Protein AF-0000000079479929 (afdb_homodimer)

Sequence (1336 aa):
MIRGEWRKLKLDEIDLDEFTDSVAQQGDQPNTIEIIYTNGTKDQTKLMLSPDEYSFVAFTVNKSIEGKLTYVSKLDRQDFAYLHKLGTVNGTIALARYGVIPLREQIKYAFSLGALGVLLYMDPTDYPTDYNESALPRVSAPYLDLPIQVISGQLASKLLLELDADTNGTQLPMRMRGGFKNVLFVSEPSRNFTIKITTHNKVKSANLTNAIGVLQGRVEPDRYIIVGAGRDSWSPSNVGGTALLLELARVFGQLVKDGWRPRRSIVFISFAGEHMNSAGLSHFLQSRLNVLRGRTVAYIDVTNPVMGSTSILATSSPLLSQALFNASSLVASANGNSVDGEGVPTLYREWLQNFPQQKPIKSAKDIFKVAQDLSGWNDSTGTMNTFLLEPNSFDVNGTRGLFNNYLHSALFMYRPMIRLLDHTDGFAPFLTQAGIPVIQVSYVNKGYLHTRRMDPKPAWFRTQFDSLKKVHSSMDADFRHHMAIGKVVAELIRDLTDSLFLPFNLLEYAVTLQSYTDTAQHHFITLCRKPDSKIFEPLQHAVGDFSLRAAEFHHRQDMLDLRDPMAIRMVNDQLLLLERAFLRSCPNQCLSVTGVDVFNEQHGVATPVKTYPQLSNIFPSVLDLITQSLTESTECDDELGARIVLLVHDITEIIRTATASLQYVLTFMIRGEWRKLKLDEIDLDEFTDSVAQQGDQPNTIEIIYTNGTKDQTKLMLSPDEYSFVAFTVNKSIEGKLTYVSKLDRQDFAYLHKLGTVNGTIALARYGVIPLREQIKYAFSLGALGVLLYMDPTDYPTDYNESALPRVSAPYLDLPIQVISGQLASKLLLELDADTNGTQLPMRMRGGFKNVLFVSEPSRNFTIKITTHNKVKSANLTNAIGVLQGRVEPDRYIIVGAGRDSWSPSNVGGTALLLELARVFGQLVKDGWRPRRSIVFISFAGEHMNSAGLSHFLQSRLNVLRGRTVAYIDVTNPVMGSTSILATSSPLLSQALFNASSLVASANGNSVDGEGVPTLYREWLQNFPQQKPIKSAKDIFKVAQDLSGWNDSTGTMNTFLLEPNSFDVNGTRGLFNNYLHSALFMYRPMIRLLDHTDGFAPFLTQAGIPVIQVSYVNKGYLHTRRMDPKPAWFRTQFDSLKKVHSSMDADFRHHMAIGKVVAELIRDLTDSLFLPFNLLEYAVTLQSYTDTAQHHFITLCRKPDSKIFEPLQHAVGDFSLRAAEFHHRQDMLDLRDPMAIRMVNDQLLLLERAFLRSCPNQCLSVTGVDVFNEQHGVATPVKTYPQLSNIFPSVLDLITQSLTESTECDDELGARIVLLVHDITEIIRTATASLQYVLTF

Solvent-accessible surface area (backbone atoms only — not comparable to full-atom values): 68903 Å² total; per-residue (Å²): 108,68,67,60,55,41,56,74,51,58,48,74,37,75,41,76,53,70,48,76,47,72,41,60,42,81,30,98,48,59,35,35,41,32,42,43,46,60,84,70,76,50,82,67,50,72,46,69,48,49,80,80,52,39,47,48,46,33,58,29,37,71,45,76,48,74,25,29,40,23,58,48,30,54,33,46,71,69,47,42,51,53,42,56,73,67,58,51,43,52,62,14,28,33,37,30,42,50,60,39,53,61,61,62,58,32,50,50,47,41,52,73,47,38,31,57,25,39,37,31,25,60,41,48,62,82,29,72,88,55,58,55,51,74,44,21,54,54,46,65,48,59,91,46,99,42,37,52,42,53,40,30,25,59,57,50,51,51,52,48,44,50,39,44,72,54,31,94,50,57,63,50,59,76,88,53,51,78,51,64,81,94,51,71,54,35,49,55,42,36,72,52,38,29,38,34,43,35,41,38,57,36,75,43,81,40,84,44,53,27,42,38,39,28,44,68,16,71,63,37,42,59,33,31,41,35,39,36,19,38,40,49,90,73,24,48,60,30,46,55,6,45,51,46,52,52,48,51,51,48,55,54,35,50,40,38,75,73,68,48,68,39,34,23,12,39,35,40,34,43,21,22,43,36,74,48,80,20,41,30,52,50,50,58,44,66,67,38,40,68,52,44,46,76,24,38,60,33,39,36,46,38,33,64,31,64,53,33,66,67,32,59,45,34,34,40,35,55,48,48,47,51,38,49,51,35,19,25,56,73,30,60,34,67,73,50,56,65,52,87,83,52,59,59,44,26,33,40,56,48,18,31,70,73,37,63,31,77,52,65,65,67,47,38,49,55,49,47,52,48,43,26,71,71,70,63,52,71,74,76,72,73,84,69,79,66,83,77,63,56,68,67,55,48,51,95,91,54,73,41,49,61,40,54,48,43,50,52,58,47,54,37,52,69,38,53,50,67,36,61,58,46,67,81,41,74,65,34,51,44,37,33,70,38,22,25,44,41,39,34,56,22,25,27,42,76,60,32,77,74,35,78,23,81,57,59,60,48,60,40,53,40,13,81,62,31,36,62,64,48,40,39,71,71,51,29,62,92,41,40,53,52,48,38,45,47,52,30,51,50,41,36,50,49,46,62,27,54,41,88,57,64,56,56,33,53,51,41,37,33,42,52,50,40,45,15,51,51,45,47,50,50,50,43,51,71,51,24,82,79,55,64,70,69,66,48,48,63,36,52,49,32,45,50,50,32,35,48,37,35,49,50,36,39,49,51,58,58,68,51,64,83,89,37,64,55,59,50,47,51,54,38,49,42,61,54,44,40,54,39,32,34,38,62,78,60,69,82,66,61,53,60,65,79,82,49,80,64,72,65,53,31,20,61,62,67,30,38,37,84,71,53,62,84,60,59,57,33,35,17,67,59,46,36,50,51,49,49,39,45,68,75,31,88,50,52,45,73,66,54,51,50,50,49,50,52,49,44,51,51,44,26,51,34,44,44,42,31,35,56,50,48,42,60,70,80,62,124,109,69,65,58,55,43,56,74,50,58,49,76,35,76,43,76,54,72,46,76,46,72,41,59,42,79,29,97,48,60,32,35,41,30,42,42,46,59,85,71,76,52,81,65,48,71,46,71,48,49,79,82,55,37,45,49,45,33,57,27,37,69,46,77,47,73,25,28,41,23,59,48,29,56,35,45,72,68,47,42,51,53,44,58,72,68,60,51,43,51,61,14,29,32,37,30,42,50,59,38,52,62,61,62,58,31,50,53,46,42,52,71,46,36,32,58,25,38,38,32,26,57,40,49,63,81,28,72,87,56,59,54,51,74,44,22,53,55,46,66,48,60,91,47,99,43,37,50,42,51,40,30,25,57,57,50,52,51,51,48,43,49,40,46,72,54,32,94,50,57,64,49,60,76,88,54,51,77,50,63,80,94,52,71,52,36,50,53,41,36,70,54,39,31,38,33,42,34,42,42,56,35,74,42,82,40,82,44,54,26,42,38,38,26,44,66,15,73,63,37,45,61,33,31,41,34,38,35,19,39,40,48,91,74,24,47,60,30,46,53,5,44,50,47,52,52,48,50,52,48,54,54,35,49,40,39,75,73,69,47,69,40,34,23,13,38,34,40,33,42,21,23,42,37,74,49,80,19,42,31,51,50,50,60,46,67,67,38,39,68,52,46,47,76,25,39,61,33,39,38,46,39,32,63,32,64,52,32,67,67,31,58,46,33,33,39,37,56,46,49,46,52,39,50,53,33,18,24,58,75,32,59,37,63,74,52,62,61,51,88,82,56,56,59,46,28,33,40,58,48,18,31,71,72,37,62,31,76,53,65,65,68,47,40,50,55,48,47,51,48,41,27,70,71,69,66,52,72,73,76,72,74,85,71,83,66,86,79,64,56,58,67,52,51,50,95,92,53,70,38,50,55,40,56,48,43,51,52,57,46,55,38,54,70,38,54,50,67,38,59,60,46,68,79,42,77,66,35,51,43,37,34,71,38,22,24,44,40,36,34,56,21,25,26,42,77,62,33,78,74,36,80,21,79,60,58,61,50,59,39,56,40,14,81,62,32,36,62,64,48,40,40,73,72,51,28,60,90,41,39,52,52,48,38,43,47,51,30,51,49,40,36,50,50,48,63,27,56,40,88,57,62,56,54,31,53,53,42,38,34,40,50,52,40,43,15,50,51,46,46,50,50,51,43,53,70,51,24,81,81,53,62,72,68,67,48,47,62,36,52,50,32,44,52,50,32,35,49,38,36,49,50,37,38,49,50,59,58,68,51,65,84,88,37,65,56,59,49,49,51,53,37,49,40,60,53,45,40,54,39,31,32,40,62,77,59,68,81,66,60,54,58,65,80,82,48,81,62,71,62,53,30,20,63,60,67,30,38,36,83,73,54,62,85,62,58,60,33,35,17,67,58,46,35,51,51,50,49,39,45,68,76,29,88,50,53,44,73,66,52,48,53,49,49,51,52,49,44,51,51,44,26,51,35,44,44,43,30,35,57,50,46,44,60,68,78,63,124

pLDDT: mean 81.33, std 16.16, range [29.44, 98.5]

InterPro domains:
  IPR007365 Transferrin receptor-like, dimerisation domain [PF04253] (536-662)
  IPR007484 Peptidase M28 [PF04389] (210-318)
  IPR036757 Transferrin receptor-like, dimerisation domain superfamily [G3DSA:1.20.930.40] (504-666)
  IPR036757 Transferrin receptor-like, dimerisation domain superfamily [SSF47672] (503-585)
  IPR039373 Transferrin receptor protein 1/Glutamate carboxypeptidase 2-like [PTHR10404] (146-660)
  IPR046450 PA domain superfamily [SSF52025] (51-211)

Organism: Varroa destructor (NCBI:txid109461)

Structure (mmCIF, N/CA/C/O backbone):
data_AF-0000000079479929-model_v1
#
loop_
_entity.id
_entity.type
_entity.pdbx_description
1 polymer 'Uncharacterized protein'
#
loop_
_atom_site.group_PDB
_atom_site.id
_atom_site.type_symbol
_atom_site.label_atom_id
_atom_site.label_alt_id
_atom_site.label_comp_id
_atom_site.label_asym_id
_atom_site.label_entity_id
_atom_site.label_seq_id
_atom_site.pdbx_PDB_ins_code
_atom_site.Cartn_x
_atom_site.Cartn_y
_atom_site.Cartn_z
_atom_site.occupancy
_atom_site.B_iso_or_equiv
_atom_site.auth_seq_id
_atom_site.auth_comp_id
_atom_site.auth_asym_id
_atom_site.auth_atom_id
_atom_site.pdbx_PDB_model_num
ATOM 1 N N . MET A 1 1 ? -9.141 12.648 33.094 1 79.31 1 MET A N 1
ATOM 2 C CA . MET A 1 1 ? -10.117 13.719 32.938 1 79.31 1 MET A CA 1
ATOM 3 C C . MET A 1 1 ? -11 13.469 31.703 1 79.31 1 MET A C 1
ATOM 5 O O . MET A 1 1 ? -12.219 13.312 31.844 1 79.31 1 MET A O 1
ATOM 9 N N . ILE A 1 2 ? -10.453 13.281 30.578 1 85.75 2 ILE A N 1
ATOM 10 C CA . ILE A 1 2 ? -11.211 13.102 29.344 1 85.75 2 ILE A CA 1
ATOM 11 C C . ILE A 1 2 ? -12.008 11.805 29.422 1 85.75 2 ILE A C 1
ATOM 13 O O . ILE A 1 2 ? -13.211 11.789 29.125 1 85.75 2 ILE A O 1
ATOM 17 N N . ARG A 1 3 ? -11.406 10.734 29.844 1 84.56 3 ARG A N 1
ATOM 18 C CA . ARG A 1 3 ? -12.086 9.453 29.984 1 84.56 3 ARG A CA 1
ATOM 19 C C . ARG A 1 3 ? -13.289 9.57 30.922 1 84.56 3 ARG A C 1
ATOM 21 O O . ARG A 1 3 ? -14.352 9.016 30.641 1 84.56 3 ARG A O 1
ATOM 28 N N . GLY A 1 4 ? -13.055 10.258 32.031 1 85.06 4 GLY A N 1
ATOM 29 C CA . GLY A 1 4 ? -14.148 10.453 33 1 85.06 4 GLY A CA 1
ATOM 30 C C . GLY A 1 4 ? -15.336 11.18 32.375 1 85.06 4 GLY A C 1
ATOM 31 O O . GLY A 1 4 ? -16.484 10.797 32.625 1 85.06 4 GLY A O 1
ATOM 32 N N . GLU A 1 5 ? -15.039 12.219 31.656 1 88.88 5 GLU A N 1
ATOM 33 C CA . GLU A 1 5 ? -16.109 12.969 31 1 88.88 5 GLU A CA 1
ATOM 34 C C . GLU A 1 5 ? -16.859 12.102 29.984 1 88.88 5 GLU A C 1
ATOM 36 O O . GLU A 1 5 ? -18.078 12.18 29.891 1 88.88 5 GLU A O 1
ATOM 41 N N . TRP A 1 6 ? -16.203 11.297 29.266 1 90.38 6 TRP A N 1
ATOM 42 C CA . TRP A 1 6 ? -16.812 10.469 28.219 1 90.38 6 TRP A CA 1
ATOM 43 C C . TRP A 1 6 ? -17.609 9.328 28.844 1 90.38 6 TRP A C 1
ATOM 45 O O . TRP A 1 6 ? -18.609 8.875 28.266 1 90.38 6 TRP A O 1
ATOM 55 N N . ARG A 1 7 ? -17.172 8.875 29.953 1 88.81 7 ARG A N 1
ATOM 56 C CA . ARG A 1 7 ? -17.938 7.883 30.703 1 88.81 7 ARG A CA 1
ATOM 57 C C . ARG A 1 7 ? -19.281 8.453 31.141 1 88.81 7 ARG A C 1
ATOM 59 O O . ARG A 1 7 ? -20.297 7.758 31.109 1 88.81 7 ARG A O 1
ATOM 66 N N . LYS A 1 8 ? -19.188 9.688 31.594 1 89.12 8 LYS A N 1
ATOM 67 C CA . LYS A 1 8 ? -20.422 10.352 31.984 1 89.12 8 LYS A CA 1
ATOM 68 C C . LYS A 1 8 ? -21.391 10.461 30.812 1 89.12 8 LYS A C 1
ATOM 70 O O . LYS A 1 8 ? -22.609 10.375 31 1 89.12 8 LYS A O 1
ATOM 75 N N . LEU A 1 9 ? -20.828 10.594 29.656 1 89.94 9 LEU A N 1
ATOM 76 C CA . LEU A 1 9 ? -21.625 10.727 28.438 1 89.94 9 LEU A CA 1
ATOM 77 C C . LEU A 1 9 ? -22.094 9.359 27.953 1 89.94 9 LEU A C 1
ATOM 79 O O . LEU A 1 9 ? -22.953 9.273 27.062 1 89.94 9 LEU A O 1
ATOM 83 N N . LYS A 1 10 ? -21.547 8.266 28.422 1 87.88 10 LYS A N 1
ATOM 84 C CA . LYS A 1 10 ? -21.891 6.891 28.094 1 87.88 10 LYS A CA 1
ATOM 85 C C . LYS A 1 10 ? -21.609 6.602 26.609 1 87.88 10 LYS A C 1
ATOM 87 O O . LYS A 1 10 ? -22.469 6.094 25.906 1 87.88 10 LYS A O 1
ATOM 92 N N . LEU A 1 11 ? -20.469 7.051 26.188 1 92.75 11 LEU A N 1
ATOM 93 C CA . LEU A 1 11 ? -20.047 6.621 24.859 1 92.75 11 LEU A CA 1
ATOM 94 C C . LEU A 1 11 ? -19.984 5.102 24.766 1 92.75 11 LEU A C 1
ATOM 96 O O . LEU A 1 11 ? -19.828 4.422 25.781 1 92.75 11 LEU A O 1
ATOM 100 N N . ASP A 1 12 ? -20.203 4.543 23.641 1 92.19 12 ASP A N 1
ATOM 101 C CA . ASP A 1 12 ? -20.344 3.098 23.484 1 92.19 12 ASP A CA 1
ATOM 102 C C . ASP A 1 12 ? -19.031 2.385 23.844 1 92.19 12 ASP A C 1
ATOM 104 O O . ASP A 1 12 ? -19.062 1.296 24.406 1 92.19 12 ASP A O 1
ATOM 108 N N . GLU A 1 13 ? -17.969 2.924 23.375 1 92.75 13 GLU A N 1
ATOM 109 C CA . GLU A 1 13 ? -16.656 2.389 23.688 1 92.75 13 GLU A CA 1
ATOM 110 C C . GLU A 1 13 ? -15.688 3.5 24.078 1 92.75 13 GLU A C 1
ATOM 112 O O . GLU A 1 13 ? -15.703 4.582 23.5 1 92.75 13 GLU A O 1
ATOM 117 N N . ILE A 1 14 ? -14.938 3.254 25.125 1 93.5 14 ILE A N 1
ATOM 118 C CA . ILE A 1 14 ? -13.883 4.152 25.578 1 93.5 14 ILE A CA 1
ATOM 119 C C . ILE A 1 14 ? -12.586 3.371 25.75 1 93.5 14 ILE A C 1
ATOM 121 O O . ILE A 1 14 ? -12.547 2.385 26.484 1 93.5 14 ILE A O 1
ATOM 125 N N . ASP A 1 15 ? -11.609 3.768 25.031 1 91.75 15 ASP A N 1
ATOM 126 C CA . ASP A 1 15 ? -10.328 3.068 25.062 1 91.75 15 ASP A CA 1
ATOM 127 C C . ASP A 1 15 ? -9.18 4.031 25.375 1 91.75 15 ASP A C 1
ATOM 129 O O . ASP A 1 15 ? -9.188 5.18 24.922 1 91.75 15 ASP A O 1
ATOM 133 N N . LEU A 1 16 ? -8.281 3.564 26.188 1 93.19 16 LEU A N 1
ATOM 134 C CA . LEU A 1 16 ? -7.027 4.27 26.438 1 93.19 16 LEU A CA 1
ATOM 135 C C . LEU A 1 16 ? -5.871 3.586 25.703 1 93.19 16 LEU A C 1
ATOM 137 O O . LEU A 1 16 ? -5.449 2.494 26.094 1 93.19 16 LEU A O 1
ATOM 141 N N . ASP A 1 17 ? -5.414 4.199 24.672 1 93.12 17 ASP A N 1
ATOM 142 C CA . ASP A 1 17 ? -4.309 3.701 23.859 1 93.12 17 ASP A CA 1
ATOM 143 C C . ASP A 1 17 ? -2.967 4.176 24.422 1 93.12 17 ASP A C 1
ATOM 145 O O . ASP A 1 17 ? -2.502 5.266 24.078 1 93.12 17 ASP A O 1
ATOM 149 N N . GLU A 1 18 ? -2.328 3.322 25.188 1 93.25 18 GLU A N 1
ATOM 150 C CA . GLU A 1 18 ? -1.06 3.65 25.828 1 93.25 18 GLU A CA 1
ATOM 151 C C . GLU A 1 18 ? 0.123 3.275 24.938 1 93.25 18 GLU A C 1
ATOM 153 O O . GLU A 1 18 ? 0.1 2.238 24.281 1 93.25 18 GLU A O 1
ATOM 158 N N . PHE A 1 19 ? 1.102 4.168 24.922 1 90.56 19 PHE A N 1
ATOM 159 C CA . PHE A 1 19 ? 2.312 3.912 24.141 1 90.56 19 PHE A CA 1
ATOM 160 C C . PHE A 1 19 ? 3.498 4.672 24.734 1 90.56 19 PHE A C 1
ATOM 162 O O . PHE A 1 19 ? 3.316 5.582 25.547 1 90.56 19 PHE A O 1
ATOM 169 N N . THR A 1 20 ? 4.688 4.242 24.375 1 91.38 20 THR A N 1
ATOM 170 C CA . THR A 1 20 ? 5.906 4.906 24.828 1 91.38 20 THR A CA 1
ATOM 171 C C . THR A 1 20 ? 6.57 5.652 23.672 1 91.38 20 THR A C 1
ATOM 173 O O . THR A 1 20 ? 6.605 5.156 22.547 1 91.38 20 THR A O 1
ATOM 176 N N . ASP A 1 21 ? 6.98 6.898 23.984 1 89.38 21 ASP A N 1
ATOM 177 C CA . ASP A 1 21 ? 7.699 7.695 22.984 1 89.38 21 ASP A CA 1
ATOM 178 C C . ASP A 1 21 ? 8.672 8.656 23.672 1 89.38 21 ASP A C 1
ATOM 180 O O . ASP A 1 21 ? 8.703 8.758 24.891 1 89.38 21 ASP A O 1
ATOM 184 N N . SER A 1 22 ? 9.492 9.297 22.859 1 88.12 22 SER A N 1
ATOM 185 C CA . SER A 1 22 ? 10.469 10.258 23.359 1 88.12 22 SER A CA 1
ATOM 186 C C . 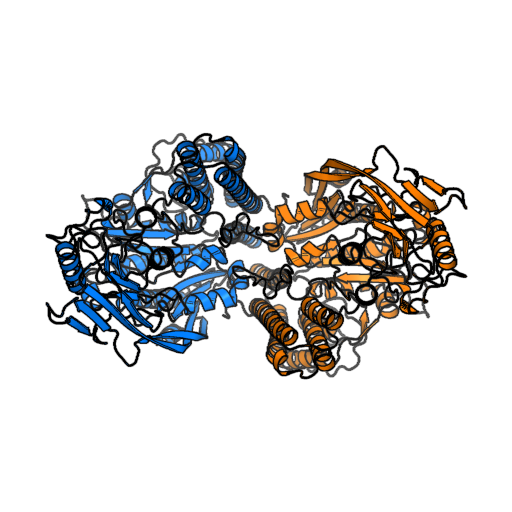SER A 1 22 ? 9.836 11.625 23.578 1 88.12 22 SER A C 1
ATOM 188 O O . SER A 1 22 ? 9.133 12.141 22.703 1 88.12 22 SER A O 1
ATOM 190 N N . VAL A 1 23 ? 10.039 12.219 24.766 1 87.69 23 VAL A N 1
ATOM 191 C CA . VAL A 1 23 ? 9.562 13.555 25.094 1 87.69 23 VAL A CA 1
ATOM 192 C C . VAL A 1 23 ? 10.742 14.438 25.5 1 87.69 23 VAL A C 1
ATOM 194 O O . VAL A 1 23 ? 11.602 14.023 26.281 1 87.69 23 VAL A O 1
ATOM 197 N N . ALA A 1 24 ? 10.781 15.594 24.859 1 87.06 24 ALA A N 1
ATOM 198 C CA . ALA A 1 24 ? 11.836 16.562 25.156 1 87.06 24 ALA A CA 1
ATOM 199 C C . ALA A 1 24 ? 11.438 17.469 26.312 1 87.06 24 ALA A C 1
ATOM 201 O O . ALA A 1 24 ? 10.281 17.875 26.422 1 87.06 24 ALA A O 1
ATOM 202 N N . GLN A 1 25 ? 12.391 17.688 27.219 1 83.19 25 GLN A N 1
ATOM 203 C CA . GLN A 1 25 ? 12.234 18.609 28.344 1 83.19 25 GLN A CA 1
ATOM 204 C C . GLN A 1 25 ? 13.469 19.484 28.516 1 83.19 25 GLN A C 1
ATOM 206 O O . GLN A 1 25 ? 14.523 19.203 27.953 1 83.19 25 GLN A O 1
ATOM 211 N N . GLN A 1 26 ? 13.156 20.562 29.172 1 80.94 26 GLN A N 1
ATOM 212 C CA . GLN A 1 26 ? 14.281 21.438 29.469 1 80.94 26 GLN A CA 1
ATOM 213 C C . GLN A 1 26 ? 15.312 20.75 30.344 1 80.94 26 GLN A C 1
ATOM 215 O O . GLN A 1 26 ? 14.953 19.984 31.25 1 80.94 26 GLN A O 1
ATOM 220 N N . GLY A 1 27 ? 16.531 21.047 30.031 1 80.5 27 GLY A N 1
ATOM 221 C CA . GLY A 1 27 ? 17.609 20.484 30.844 1 80.5 27 GLY A CA 1
ATOM 222 C C . GLY A 1 27 ? 17.672 21.094 32.219 1 80.5 27 GLY A C 1
ATOM 223 O O . GLY A 1 27 ? 16.969 22.047 32.531 1 80.5 27 GLY A O 1
ATOM 224 N N . ASP A 1 28 ? 18.531 20.484 33.062 1 80.25 28 ASP A N 1
ATOM 225 C CA . ASP A 1 28 ? 18.719 20.969 34.438 1 80.25 28 ASP A CA 1
ATOM 226 C C . ASP A 1 28 ? 19.375 22.344 34.438 1 80.25 28 ASP A C 1
ATOM 228 O O . ASP A 1 28 ? 19.109 23.156 35.344 1 80.25 28 ASP A O 1
ATOM 232 N N . GLN A 1 29 ? 20.188 22.594 33.438 1 81.69 29 GLN A N 1
ATOM 233 C CA . GLN A 1 29 ? 20.797 23.906 33.281 1 81.69 29 GLN A CA 1
ATOM 234 C C . GLN A 1 29 ? 20.141 24.672 32.125 1 81.69 29 GLN A C 1
ATOM 236 O O . GLN A 1 29 ? 19.734 24.078 31.125 1 81.69 29 GLN A O 1
ATOM 241 N N . PRO A 1 30 ? 20 25.969 32.312 1 82.5 30 PRO A N 1
ATOM 242 C CA . PRO A 1 30 ? 19.422 26.75 31.219 1 82.5 30 PRO A CA 1
ATOM 243 C C . PRO A 1 30 ? 20.375 26.875 30.031 1 82.5 30 PRO A C 1
ATOM 245 O O . PRO A 1 30 ? 21.594 26.781 30.188 1 82.5 30 PRO A O 1
ATOM 248 N N . ASN A 1 31 ? 19.781 27.078 28.938 1 87.44 31 ASN A N 1
ATOM 249 C CA . ASN A 1 31 ? 20.578 27.438 27.766 1 87.44 31 ASN A CA 1
ATOM 250 C C . ASN A 1 31 ? 21.203 28.828 27.938 1 87.44 31 ASN A C 1
ATOM 252 O O . ASN A 1 31 ? 20.672 29.672 28.641 1 87.44 31 ASN A O 1
ATOM 256 N N . THR A 1 32 ? 22.391 28.984 27.281 1 88.56 32 THR A N 1
ATOM 257 C CA . THR A 1 32 ? 23.062 30.281 27.422 1 88.56 32 THR A CA 1
ATOM 258 C C . THR A 1 32 ? 23.516 30.781 26.062 1 88.56 32 THR A C 1
ATOM 260 O O . THR A 1 32 ? 23.891 30 25.188 1 88.56 32 THR A O 1
ATOM 263 N N . ILE A 1 33 ? 23.391 32.094 25.984 1 91.19 33 ILE A N 1
ATOM 264 C CA . ILE A 1 33 ? 23.953 32.812 24.859 1 91.19 33 ILE A CA 1
ATOM 265 C C . ILE A 1 33 ? 24.922 33.906 25.359 1 91.19 33 ILE A C 1
ATOM 267 O O . ILE A 1 33 ? 24.547 34.719 26.188 1 91.19 33 ILE A O 1
ATOM 271 N N . GLU A 1 34 ? 26.141 33.844 24.75 1 90.69 34 GLU A N 1
ATOM 272 C CA . GLU A 1 34 ? 27.172 34.812 25.141 1 90.69 34 GLU A CA 1
ATOM 273 C C . GLU A 1 34 ? 27.734 35.562 23.938 1 90.69 34 GLU A C 1
ATOM 275 O O . GLU A 1 34 ? 27.984 34.938 22.891 1 90.69 34 GLU A O 1
ATOM 280 N N . ILE A 1 35 ? 27.781 36.844 24.156 1 91.19 35 ILE A N 1
ATOM 281 C CA . ILE A 1 35 ? 28.484 37.656 23.172 1 91.19 35 ILE A CA 1
ATOM 282 C C . ILE A 1 35 ? 29.922 37.906 23.641 1 91.19 35 ILE A C 1
ATOM 284 O O . ILE A 1 35 ? 30.141 38.5 24.688 1 91.19 35 ILE A O 1
ATOM 288 N N . ILE A 1 36 ? 30.828 37.438 22.828 1 90.75 36 ILE A N 1
ATOM 289 C CA . ILE A 1 36 ? 32.25 37.5 23.172 1 90.75 36 ILE A CA 1
ATOM 290 C C . ILE A 1 36 ? 32.938 38.5 22.234 1 90.75 36 ILE A C 1
ATOM 292 O O . ILE A 1 36 ? 32.969 38.281 21.016 1 90.75 36 ILE A O 1
ATOM 296 N N . TYR A 1 37 ? 33.5 39.531 22.766 1 89.06 37 TYR A N 1
ATOM 297 C CA . TYR A 1 37 ? 34.156 40.562 21.953 1 89.06 37 TYR A CA 1
ATOM 298 C C . TYR A 1 37 ? 35.656 40.281 21.906 1 89.06 37 TYR A C 1
ATOM 300 O O . TYR A 1 37 ? 36.25 39.875 22.906 1 89.06 37 TYR A O 1
ATOM 308 N N . THR A 1 38 ? 36.156 40.594 20.656 1 77.31 38 THR A N 1
ATOM 309 C CA . THR A 1 38 ? 37.594 40.5 20.469 1 77.31 38 THR A CA 1
ATOM 310 C C . THR A 1 38 ? 38.312 41.656 21.141 1 77.31 38 THR A C 1
ATOM 312 O O . THR A 1 38 ? 37.812 42.781 21.141 1 77.31 38 THR A O 1
ATOM 315 N N . ASN A 1 39 ? 39.344 41.5 22.047 1 67.88 39 ASN A N 1
ATOM 316 C CA . ASN A 1 39 ? 40.312 42.406 22.672 1 67.88 39 ASN A CA 1
ATOM 317 C C . ASN A 1 39 ? 39.719 43.062 23.906 1 67.88 39 ASN A C 1
ATOM 319 O O . ASN A 1 39 ? 40.094 44.219 24.234 1 67.88 39 ASN A O 1
ATOM 323 N N . GLY A 1 40 ? 38.719 42.438 24.484 1 62.97 40 GLY A N 1
ATOM 324 C CA . GLY A 1 40 ? 38.312 42.906 25.797 1 62.97 40 GLY A CA 1
ATOM 325 C C . GLY A 1 40 ? 37.625 44.25 25.734 1 62.97 40 GLY A C 1
ATOM 326 O O . GLY A 1 40 ? 37.594 44.969 26.75 1 62.97 40 GLY A O 1
ATOM 327 N N . THR A 1 41 ? 37.344 44.906 24.594 1 57.25 41 THR A N 1
ATOM 328 C CA . THR A 1 41 ? 36.875 46.281 24.453 1 57.25 41 THR A CA 1
ATOM 329 C C . THR A 1 41 ? 35.5 46.438 25.109 1 57.25 41 THR A C 1
ATOM 331 O O . THR A 1 41 ? 35.156 47.562 25.531 1 57.25 41 THR A O 1
ATOM 334 N N . LYS A 1 42 ? 34.688 45.469 25 1 68 42 LYS A N 1
ATOM 335 C CA . LYS A 1 42 ? 33.375 45.562 25.641 1 68 42 LYS A CA 1
ATOM 336 C C . LYS A 1 42 ? 33.156 44.375 26.562 1 68 42 LYS A C 1
ATOM 338 O O . LYS A 1 42 ? 33.781 43.312 26.391 1 68 42 LYS A O 1
ATOM 343 N N . ASP A 1 43 ? 32.406 44.625 27.672 1 59.22 43 ASP A N 1
ATOM 344 C CA . ASP A 1 43 ? 32.094 43.562 28.609 1 59.22 43 ASP A CA 1
ATOM 345 C C . ASP A 1 43 ? 31.266 42.469 27.953 1 59.22 43 ASP A C 1
ATOM 347 O O . ASP A 1 43 ? 30.359 42.781 27.172 1 59.22 43 ASP A O 1
ATOM 351 N N . GLN A 1 44 ? 31.781 41.25 28.125 1 66.5 44 GLN A N 1
ATOM 352 C CA . GLN A 1 44 ? 31.031 40.094 27.672 1 66.5 44 GLN A CA 1
ATOM 353 C C . GLN A 1 44 ? 29.609 40.094 28.25 1 66.5 44 GLN A C 1
ATOM 355 O O . GLN A 1 44 ? 29.406 40.406 29.422 1 66.5 44 GLN A O 1
ATOM 360 N N . THR A 1 45 ? 28.609 40.125 27.281 1 70.56 45 THR A N 1
ATOM 361 C CA . THR A 1 45 ? 27.219 40.031 27.734 1 70.56 45 THR A CA 1
ATOM 362 C C . THR A 1 45 ? 26.734 38.562 27.641 1 70.56 45 THR A C 1
ATOM 364 O O . THR A 1 45 ? 26.812 37.938 26.578 1 70.56 45 THR A O 1
ATOM 367 N N . LYS A 1 46 ? 26.656 38 28.828 1 71.19 46 LYS A N 1
ATOM 368 C CA . LYS A 1 46 ? 26.078 36.656 28.922 1 71.19 46 LYS A CA 1
ATOM 369 C C . LYS A 1 46 ? 24.594 36.719 29.25 1 71.19 46 LYS A C 1
ATOM 371 O O . LYS A 1 46 ? 24.203 37.312 30.25 1 71.19 46 LYS A O 1
ATOM 376 N N . LEU A 1 47 ? 23.828 36.281 28.234 1 71.44 47 LEU A N 1
ATOM 377 C CA . LEU A 1 47 ? 22.391 36.188 28.453 1 71.44 47 LEU A CA 1
ATOM 378 C C . LEU A 1 47 ? 22 34.75 28.797 1 71.44 47 LEU A C 1
ATOM 380 O O . LEU A 1 47 ? 22.312 33.812 28.047 1 71.44 47 LEU A O 1
ATOM 384 N N . MET A 1 48 ? 21.625 34.656 30.125 1 59.75 48 MET A N 1
ATOM 385 C CA . MET A 1 48 ? 21.078 33.375 30.562 1 59.75 48 MET A CA 1
ATOM 386 C C . MET A 1 48 ? 19.578 33.312 30.281 1 59.75 48 MET A C 1
ATOM 388 O O . MET A 1 48 ? 18.812 34.156 30.719 1 59.75 48 MET A O 1
ATOM 392 N N . LEU A 1 49 ? 19.344 32.438 29.375 1 61.44 49 LEU A N 1
ATOM 393 C CA . LEU A 1 49 ? 17.922 32.312 29.078 1 61.44 49 LEU A CA 1
ATOM 394 C C . LEU A 1 49 ? 17.203 31.516 30.172 1 61.44 49 LEU A C 1
ATOM 396 O O . LEU A 1 49 ? 17.609 30.391 30.484 1 61.44 49 LEU A O 1
ATOM 400 N N . SER A 1 50 ? 16.609 32.219 31.172 1 55.88 50 SER A N 1
ATOM 401 C CA . SER A 1 50 ? 15.953 31.625 32.344 1 55.88 50 SER A CA 1
ATOM 402 C C . SER A 1 50 ? 14.969 30.531 31.906 1 55.88 50 SER A C 1
ATOM 404 O O . SER A 1 50 ? 14.406 30.594 30.812 1 55.88 50 SER A O 1
ATOM 406 N N . PRO A 1 51 ? 15.07 29.406 32.656 1 54.47 51 PRO A N 1
ATOM 407 C CA . PRO A 1 51 ? 14.07 28.344 32.469 1 54.47 51 PRO A CA 1
ATOM 408 C C . PRO A 1 51 ? 12.656 28.891 32.312 1 54.47 51 PRO A C 1
ATOM 410 O O . PRO A 1 51 ? 11.82 28.281 31.641 1 54.47 51 PRO A O 1
ATOM 413 N N . ASP A 1 52 ? 12.516 29.953 33 1 53.25 52 ASP A N 1
ATOM 414 C CA . ASP A 1 52 ? 11.18 30.516 32.969 1 53.25 52 ASP A CA 1
ATOM 415 C C . ASP A 1 52 ? 10.875 31.172 31.625 1 53.25 52 ASP A C 1
ATOM 417 O O . ASP A 1 52 ? 9.719 31.453 31.312 1 53.25 52 ASP A O 1
ATOM 421 N N . GLU A 1 53 ? 12.008 31.547 30.984 1 54.41 53 GLU A N 1
ATOM 422 C CA . GLU A 1 53 ? 11.805 32.312 29.766 1 54.41 53 GLU A CA 1
ATOM 423 C C . GLU A 1 53 ? 11.406 31.422 28.594 1 54.41 53 GLU A C 1
ATOM 425 O O . GLU A 1 53 ? 11.047 31.906 27.531 1 54.41 53 GLU A O 1
ATOM 430 N N . TYR A 1 54 ? 10.531 30.547 28.656 1 58.16 54 TYR A N 1
ATOM 431 C CA . TYR A 1 54 ? 9.773 29.797 27.656 1 58.16 54 TYR A CA 1
ATOM 432 C C . TYR A 1 54 ? 10.57 29.656 26.359 1 58.16 54 TYR A C 1
ATOM 434 O O . TYR A 1 54 ? 9.984 29.547 25.281 1 58.16 54 TYR A O 1
ATOM 442 N N . SER A 1 55 ? 11.984 29.719 26.516 1 68.81 55 SER A N 1
ATOM 443 C CA . SER A 1 55 ? 12.711 29.609 25.25 1 68.81 55 SER A CA 1
ATOM 444 C C . SER A 1 55 ? 13.086 28.172 24.953 1 68.81 55 SER A C 1
ATOM 446 O O . SER A 1 55 ? 14.219 27.875 24.547 1 68.81 55 SER A O 1
ATOM 448 N N . PHE A 1 56 ? 12.141 27.375 25.047 1 76.88 56 PHE A N 1
ATOM 449 C CA . PHE A 1 56 ? 12.391 25.938 24.953 1 76.88 56 PHE A CA 1
ATOM 450 C C . PHE A 1 56 ? 12.344 25.484 23.5 1 76.88 56 PHE A C 1
ATOM 452 O O . PHE A 1 56 ? 11.375 25.75 22.781 1 76.88 56 PHE A O 1
ATOM 459 N N . VAL A 1 57 ? 13.523 24.938 23.062 1 86.31 57 VAL A N 1
ATOM 460 C CA . VAL A 1 57 ? 13.578 24.266 21.75 1 86.31 57 VAL A CA 1
ATOM 461 C C . VAL A 1 57 ? 13.688 22.75 21.953 1 86.31 57 VAL A C 1
ATOM 463 O O . VAL A 1 57 ? 14.781 22.234 22.188 1 86.31 57 VAL A O 1
ATOM 466 N N . ALA A 1 58 ? 12.609 22.141 21.656 1 86.38 58 ALA A N 1
ATOM 467 C CA . ALA A 1 58 ? 12.562 20.688 21.859 1 86.38 58 ALA A CA 1
ATOM 468 C C . ALA A 1 58 ? 13.477 19.969 20.875 1 86.38 58 ALA A C 1
ATOM 470 O O . ALA A 1 58 ? 13.539 20.328 19.688 1 86.38 58 ALA A O 1
ATOM 471 N N . PHE A 1 59 ? 14.32 19 21.391 1 88.06 59 PHE A N 1
ATOM 472 C CA . PHE A 1 59 ? 15.102 18.031 20.656 1 88.06 59 PHE A CA 1
ATOM 473 C C . PHE A 1 59 ? 16.344 18.672 20.031 1 88.06 59 PHE A C 1
ATOM 475 O O . PHE A 1 59 ? 17.031 18.047 19.234 1 88.06 59 PHE A O 1
ATOM 482 N N . THR A 1 60 ? 16.516 19.969 20.328 1 90.31 60 THR A N 1
ATOM 483 C CA . THR A 1 60 ? 17.797 20.531 19.922 1 90.31 60 THR A CA 1
ATOM 484 C C . THR A 1 60 ? 18.953 19.75 20.562 1 90.31 60 THR A C 1
ATOM 486 O O . THR A 1 60 ? 18.812 19.219 21.656 1 90.31 60 THR A O 1
ATOM 489 N N . VAL A 1 61 ? 20.062 19.688 19.906 1 91.44 61 VAL A N 1
ATOM 490 C CA . VAL A 1 61 ? 21.188 18.906 20.375 1 91.44 61 VAL A CA 1
ATOM 491 C C . VAL A 1 61 ? 21.891 19.641 21.516 1 91.44 61 VAL A C 1
ATOM 493 O O . VAL A 1 61 ? 21.875 20.875 21.562 1 91.44 61 VAL A O 1
ATOM 496 N N . ASN A 1 62 ? 22.422 18.875 22.469 1 91 62 ASN A N 1
ATOM 497 C CA . ASN A 1 62 ? 23.25 19.438 23.531 1 91 62 ASN A CA 1
ATOM 498 C C . ASN A 1 62 ? 24.688 19.688 23.062 1 91 62 ASN A C 1
ATOM 500 O O . ASN A 1 62 ? 25.422 18.734 22.812 1 91 62 ASN A O 1
ATOM 504 N N . LYS A 1 63 ? 24.984 20.953 23 1 94.06 63 LYS A N 1
ATOM 505 C CA . LYS A 1 63 ? 26.312 21.312 22.5 1 94.06 63 LYS A CA 1
ATOM 506 C C . LYS A 1 63 ? 26.688 22.734 22.906 1 94.06 63 LYS A C 1
ATOM 508 O O . LYS A 1 63 ? 25.812 23.547 23.219 1 94.06 63 LYS A O 1
ATOM 513 N N . SER A 1 64 ? 27.969 22.953 23.062 1 94.5 64 SER A N 1
ATOM 514 C CA . SER A 1 64 ? 28.531 24.281 23.219 1 94.5 64 SER A CA 1
ATOM 515 C C . SER A 1 64 ? 29.375 24.672 22 1 94.5 64 SER A C 1
ATOM 517 O O . SER A 1 64 ? 30.359 24 21.672 1 94.5 64 SER A O 1
ATOM 519 N N . ILE A 1 65 ? 28.906 25.719 21.375 1 96.38 65 ILE A N 1
ATOM 520 C CA . ILE A 1 65 ? 29.594 26.125 20.156 1 96.38 65 ILE A CA 1
ATOM 521 C C . ILE A 1 65 ? 29.875 27.625 20.188 1 96.38 65 ILE A C 1
ATOM 523 O O . ILE A 1 65 ? 29.156 28.375 20.844 1 96.38 65 ILE A O 1
ATOM 527 N N . GLU A 1 66 ? 30.859 27.984 19.5 1 95.88 66 GLU A N 1
ATOM 528 C CA . GLU A 1 66 ? 31.234 29.391 19.344 1 95.88 66 GLU A CA 1
ATOM 529 C C . GLU A 1 66 ? 31.578 29.719 17.906 1 95.88 66 GLU A C 1
ATOM 531 O O . GLU A 1 66 ? 32.25 28.922 17.219 1 95.88 66 GLU A O 1
ATOM 536 N N . GLY A 1 67 ? 31.016 30.844 17.453 1 96.25 67 GLY A N 1
ATOM 537 C CA . GLY A 1 67 ? 31.297 31.266 16.078 1 96.25 67 GLY A CA 1
ATOM 538 C C . GLY A 1 67 ? 30.875 32.688 15.797 1 96.25 67 GLY A C 1
ATOM 539 O O . GLY A 1 67 ? 30.219 33.344 16.625 1 96.25 67 GLY A O 1
ATOM 540 N N . LYS A 1 68 ? 31.281 33.219 14.617 1 96.88 68 LYS A N 1
ATOM 541 C CA . LYS A 1 68 ? 30.859 34.531 14.164 1 96.88 68 LYS A CA 1
ATOM 542 C C . LYS A 1 68 ? 29.375 34.562 13.859 1 96.88 68 LYS A C 1
ATOM 544 O O . LYS A 1 68 ? 28.766 33.531 13.609 1 96.88 68 LYS A O 1
ATOM 549 N N . LEU A 1 69 ? 28.812 35.719 13.992 1 96.88 69 LEU A N 1
ATOM 550 C CA . LEU A 1 69 ? 27.391 35.875 13.742 1 96.88 69 LEU A CA 1
ATOM 551 C C . LEU A 1 69 ? 27.141 36.281 12.289 1 96.88 69 LEU A C 1
ATOM 553 O O . LEU A 1 69 ? 27.859 37.094 11.727 1 96.88 69 LEU A O 1
ATOM 557 N N . THR A 1 70 ? 26.172 35.688 11.688 1 97.62 70 THR A N 1
ATOM 558 C CA . THR A 1 70 ? 25.719 36.062 10.344 1 97.62 70 THR A CA 1
ATOM 559 C C . THR A 1 70 ? 24.203 36.125 10.289 1 97.62 70 THR A C 1
ATOM 561 O O . THR A 1 70 ? 23.516 35.281 10.898 1 97.62 70 THR A O 1
ATOM 564 N N . TYR A 1 71 ? 23.656 37.125 9.625 1 97.88 71 TYR A N 1
ATOM 565 C CA . TYR A 1 71 ? 22.219 37.25 9.391 1 97.88 71 TYR A CA 1
ATOM 566 C C . TYR A 1 71 ? 21.812 36.5 8.133 1 97.88 71 TYR A C 1
ATOM 568 O O . TYR A 1 71 ? 22.391 36.688 7.062 1 97.88 71 TYR A O 1
ATOM 576 N N . VAL A 1 72 ? 20.734 35.656 8.305 1 97.38 72 VAL A N 1
ATOM 577 C CA . VAL A 1 72 ? 20.422 34.781 7.16 1 97.38 72 VAL A CA 1
ATOM 578 C C . VAL A 1 72 ? 18.953 34.969 6.773 1 97.38 72 VAL A C 1
ATOM 580 O O . VAL A 1 72 ? 18.406 34.156 6.023 1 97.38 72 VAL A O 1
ATOM 583 N N . SER A 1 73 ? 18.266 35.938 7.301 1 95.81 73 SER A N 1
ATOM 584 C CA . SER A 1 73 ? 16.875 36.25 6.953 1 95.81 73 SER A CA 1
ATOM 585 C C . SER A 1 73 ? 15.953 35.094 7.27 1 95.81 73 SER A C 1
ATOM 587 O O . SER A 1 73 ? 16.078 34.469 8.328 1 95.81 73 SER A O 1
ATOM 589 N N . LYS A 1 74 ? 14.992 34.812 6.414 1 91 74 LYS A N 1
ATOM 590 C CA . LYS A 1 74 ? 14.008 33.75 6.68 1 91 74 LYS A CA 1
ATOM 591 C C . LYS A 1 74 ? 14.492 32.406 6.184 1 91 74 LYS A C 1
ATOM 593 O O . LYS A 1 74 ? 13.945 31.359 6.566 1 91 74 LYS A O 1
ATOM 598 N N . LEU A 1 75 ? 15.523 32.406 5.375 1 90.88 75 LEU A N 1
ATOM 599 C CA . LEU A 1 75 ? 16.188 31.219 4.852 1 90.88 75 LEU A CA 1
ATOM 600 C C . LEU A 1 75 ? 15.188 30.344 4.09 1 90.88 75 LEU A C 1
ATOM 602 O O . LEU A 1 75 ? 15.086 29.141 4.352 1 90.88 75 LEU A O 1
ATOM 606 N N . ASP A 1 76 ? 14.422 30.969 3.291 1 81.44 76 ASP A N 1
ATOM 607 C CA . ASP A 1 76 ? 13.664 30.203 2.299 1 81.44 76 ASP A CA 1
ATOM 608 C C . ASP A 1 76 ? 14.562 29.766 1.143 1 81.44 76 ASP A C 1
ATOM 610 O O . ASP A 1 76 ? 15.781 29.953 1.192 1 81.44 76 ASP A O 1
ATOM 614 N N . ARG A 1 77 ? 14.055 29.188 0.254 1 73.38 77 ARG A N 1
ATOM 615 C CA . ARG A 1 77 ? 14.844 28.641 -0.842 1 73.38 77 ARG A CA 1
ATOM 616 C C . ARG A 1 77 ? 15.648 29.734 -1.536 1 73.38 77 ARG A C 1
ATOM 618 O O . ARG A 1 77 ? 16.812 29.516 -1.907 1 73.38 77 ARG A O 1
ATOM 625 N N . GLN A 1 78 ? 15.023 30.922 -1.806 1 78.31 78 GLN A N 1
ATOM 626 C CA . GLN A 1 78 ? 15.711 32.031 -2.449 1 78.31 78 GLN A CA 1
ATOM 627 C C . GLN A 1 78 ? 16.844 32.562 -1.577 1 78.31 78 GLN A C 1
ATOM 629 O O . GLN A 1 78 ? 17.922 32.875 -2.08 1 78.31 78 GLN A O 1
ATOM 634 N N . ASP A 1 79 ? 16.547 32.656 -0.329 1 88.94 79 ASP A N 1
ATOM 635 C CA . ASP A 1 79 ? 17.594 33.094 0.601 1 88.94 79 ASP A CA 1
ATOM 636 C C . ASP A 1 79 ? 18.734 32.094 0.635 1 88.94 79 ASP A C 1
ATOM 638 O O . ASP A 1 79 ? 19.906 32.469 0.666 1 88.94 79 ASP A O 1
ATOM 642 N N . PHE A 1 80 ? 18.422 30.797 0.622 1 88.75 80 PHE A N 1
ATOM 643 C CA . PHE A 1 80 ? 19.406 29.734 0.63 1 88.75 80 PHE A CA 1
ATOM 644 C C . PHE A 1 80 ? 20.344 29.844 -0.571 1 88.75 80 PHE A C 1
ATOM 646 O O . PHE A 1 80 ? 21.562 29.812 -0.423 1 88.75 80 PHE A O 1
ATOM 653 N N . ALA A 1 81 ? 19.688 29.984 -1.733 1 81.38 81 ALA A N 1
ATOM 654 C CA . ALA A 1 81 ? 20.469 30.094 -2.961 1 81.38 81 ALA A CA 1
ATOM 655 C C . ALA A 1 81 ? 21.391 31.312 -2.926 1 81.38 81 ALA A C 1
ATOM 657 O O . ALA A 1 81 ? 22.562 31.219 -3.316 1 81.38 81 ALA A O 1
ATOM 658 N N . TYR A 1 82 ? 20.891 32.375 -2.523 1 89.12 82 TYR A N 1
ATOM 659 C CA . TYR A 1 82 ? 21.656 33.625 -2.455 1 89.12 82 TYR A CA 1
ATOM 660 C C . TYR A 1 82 ? 22.844 33.469 -1.497 1 89.12 82 TYR A C 1
ATOM 662 O O . TYR A 1 82 ? 23.969 33.844 -1.834 1 89.12 82 TYR A O 1
ATOM 670 N N . LEU A 1 83 ? 22.609 32.938 -0.375 1 94.25 83 LEU A N 1
ATOM 671 C CA . LEU A 1 83 ? 23.625 32.812 0.665 1 94.25 83 LEU A CA 1
ATOM 672 C C . LEU A 1 83 ? 24.641 31.75 0.308 1 94.25 83 LEU A C 1
ATOM 674 O O . LEU A 1 83 ? 25.812 31.844 0.686 1 94.25 83 LEU A O 1
ATOM 678 N N . HIS A 1 84 ? 24.156 30.703 -0.302 1 91.56 84 HIS A N 1
ATOM 679 C CA . HIS A 1 84 ? 25.062 29.672 -0.768 1 91.56 84 HIS A CA 1
ATOM 680 C C . HIS A 1 84 ? 26.109 30.234 -1.723 1 91.56 84 HIS A C 1
ATOM 682 O O . HIS A 1 84 ? 27.281 29.891 -1.643 1 91.56 84 HIS A O 1
ATOM 688 N N . LYS A 1 85 ? 25.656 31.094 -2.637 1 90.31 85 LYS A N 1
ATOM 689 C CA . LYS A 1 85 ? 26.562 31.75 -3.576 1 90.31 85 LYS A CA 1
ATOM 690 C C . LYS A 1 85 ? 27.516 32.688 -2.85 1 90.31 85 LYS A C 1
ATOM 692 O O . LYS A 1 85 ? 28.703 32.781 -3.203 1 90.31 85 LYS A O 1
ATOM 697 N N . LEU A 1 86 ? 27.031 33.375 -1.912 1 91.88 86 LEU A N 1
ATOM 698 C CA . LEU A 1 86 ? 27.844 34.312 -1.162 1 91.88 86 LEU A CA 1
ATOM 699 C C . LEU A 1 86 ? 28.875 33.562 -0.305 1 91.88 86 LEU A C 1
ATOM 701 O O . LEU A 1 86 ? 29.984 34.094 -0.081 1 91.88 86 LEU A O 1
ATOM 705 N N . GLY A 1 87 ? 28.5 32.406 0.304 1 92.88 87 GLY A N 1
ATOM 706 C CA . GLY A 1 87 ? 29.406 31.578 1.079 1 92.88 87 GLY A CA 1
ATOM 707 C C . GLY A 1 87 ? 29.75 32.188 2.434 1 92.88 87 GLY A C 1
ATOM 708 O O . GLY A 1 87 ? 30.844 31.922 2.965 1 92.88 87 GLY A O 1
ATOM 709 N N . THR A 1 88 ? 28.906 32.906 3.051 1 92.75 88 THR A N 1
ATOM 710 C CA . THR A 1 88 ? 29.219 33.656 4.27 1 92.75 88 THR A CA 1
ATOM 711 C C . THR A 1 88 ? 28.719 32.906 5.5 1 92.75 88 THR A C 1
ATOM 713 O O . THR A 1 88 ? 29.031 33.25 6.633 1 92.75 88 THR A O 1
ATOM 716 N N . VAL A 1 89 ? 28 31.859 5.391 1 96.62 89 VAL A N 1
ATOM 717 C CA . VAL A 1 89 ? 27.281 31.234 6.504 1 96.62 89 VAL A CA 1
ATOM 718 C C . VAL A 1 89 ? 28.125 30.109 7.09 1 96.62 89 VAL A C 1
ATOM 720 O O . VAL A 1 89 ? 27.969 29.75 8.258 1 96.62 89 VAL A O 1
ATOM 723 N N . ASN A 1 90 ? 29 29.531 6.316 1 96.19 90 ASN A N 1
ATOM 724 C CA . ASN A 1 90 ? 29.766 28.375 6.738 1 96.19 90 ASN A CA 1
ATOM 725 C C . ASN A 1 90 ? 30.578 28.672 7.996 1 96.19 90 ASN A C 1
ATOM 727 O O . ASN A 1 90 ? 31.359 29.625 8.016 1 96.19 90 ASN A O 1
ATOM 731 N N . GLY A 1 91 ? 30.391 27.875 8.953 1 96.5 91 GLY A N 1
ATOM 732 C CA . GLY A 1 91 ? 31.172 28 10.18 1 96.5 91 GLY A CA 1
ATOM 733 C C . GLY A 1 91 ? 30.688 29.125 11.07 1 96.5 91 GLY A C 1
ATOM 734 O O . GLY A 1 91 ? 31.422 29.562 11.969 1 96.5 91 GLY A O 1
ATOM 735 N N . THR A 1 92 ? 29.609 29.688 10.836 1 97.94 92 THR A N 1
ATOM 736 C CA . THR A 1 92 ? 29.094 30.812 11.625 1 97.94 92 THR A CA 1
ATOM 737 C C . THR A 1 92 ? 27.828 30.406 12.367 1 97.94 92 THR A C 1
ATOM 739 O O . THR A 1 92 ? 27.312 29.297 12.18 1 97.94 92 THR A O 1
ATOM 742 N N . ILE A 1 93 ? 27.406 31.25 13.297 1 98.06 93 ILE A N 1
ATOM 743 C CA . ILE A 1 93 ? 26.094 31.141 13.93 1 98.06 93 ILE A CA 1
ATOM 744 C C . ILE A 1 93 ? 25.078 31.969 13.156 1 98.06 93 ILE A C 1
ATOM 746 O O . ILE A 1 93 ? 25.203 33.188 13.062 1 98.06 93 ILE A O 1
ATOM 750 N N . ALA A 1 94 ? 24.094 31.312 12.648 1 98.25 94 ALA A N 1
ATOM 751 C CA . ALA A 1 94 ? 23.094 31.969 11.789 1 98.25 94 ALA A CA 1
ATOM 752 C C . ALA A 1 94 ? 21.984 32.594 12.625 1 98.25 94 ALA A C 1
ATOM 754 O O . ALA A 1 94 ? 21.422 31.938 13.508 1 98.25 94 ALA A O 1
ATOM 755 N N . LEU A 1 95 ? 21.688 33.812 12.406 1 98 95 LEU A N 1
ATOM 756 C CA . LEU A 1 95 ? 20.531 34.5 12.953 1 98 95 LEU A CA 1
ATOM 757 C C . LEU A 1 95 ? 19.391 34.562 11.93 1 98 95 LEU A C 1
ATOM 759 O O . LEU A 1 95 ? 19.516 35.219 10.898 1 98 95 LEU A O 1
ATOM 763 N N . ALA A 1 96 ? 18.328 33.906 12.242 1 96.75 96 ALA A N 1
ATOM 764 C CA . ALA A 1 96 ? 17.266 33.719 11.258 1 96.75 96 ALA A CA 1
ATOM 765 C C . ALA A 1 96 ? 15.914 34.188 11.805 1 96.75 96 ALA A C 1
ATOM 767 O O . ALA A 1 96 ? 15.648 34.031 13 1 96.75 96 ALA A O 1
ATOM 768 N N . ARG A 1 97 ? 15.062 34.656 10.914 1 93.75 97 ARG A N 1
ATOM 769 C CA . ARG A 1 97 ? 13.695 35.031 11.25 1 93.75 97 ARG A CA 1
ATOM 770 C C . ARG A 1 97 ? 12.789 33.812 11.352 1 93.75 97 ARG A C 1
ATOM 772 O O . ARG A 1 97 ? 12.758 32.969 10.438 1 93.75 97 ARG A O 1
ATOM 779 N N . TYR A 1 98 ? 11.992 33.719 12.375 1 89.06 98 TYR A N 1
ATOM 780 C CA . TYR A 1 98 ? 11.156 32.562 12.656 1 89.06 98 TYR A CA 1
ATOM 781 C C . TYR A 1 98 ? 9.734 32.781 12.164 1 89.06 98 TYR A C 1
ATOM 783 O O . TYR A 1 98 ? 9.188 33.875 12.273 1 89.06 98 TYR A O 1
ATOM 791 N N . GLY A 1 99 ? 9.117 31.672 11.609 1 79.75 99 GLY A N 1
ATOM 792 C CA . GLY A 1 99 ? 7.68 31.641 11.406 1 79.75 99 GLY A CA 1
ATOM 793 C C . GLY A 1 99 ? 7.273 31.875 9.969 1 79.75 99 GLY A C 1
ATOM 794 O O . GLY A 1 99 ? 6.086 31.859 9.641 1 79.75 99 GLY A O 1
ATOM 795 N N . VAL A 1 100 ? 8.227 32.125 9.109 1 77.5 100 VAL A N 1
ATOM 796 C CA . VAL A 1 100 ? 7.902 32.469 7.727 1 77.5 100 VAL A CA 1
ATOM 797 C C . VAL A 1 100 ? 7.809 31.203 6.891 1 77.5 100 VAL A C 1
ATOM 799 O O . VAL A 1 100 ? 6.945 31.078 6.012 1 77.5 100 VAL A O 1
ATOM 802 N N . ILE A 1 101 ? 8.656 30.281 7.125 1 76.31 101 ILE A N 1
ATOM 803 C CA . ILE A 1 101 ? 8.648 28.984 6.473 1 76.31 101 ILE A CA 1
ATOM 804 C C . ILE A 1 101 ? 8.656 27.875 7.527 1 76.31 101 ILE A C 1
ATOM 806 O O . ILE A 1 101 ? 8.969 28.125 8.695 1 76.31 101 ILE A O 1
ATOM 810 N N . PRO A 1 102 ? 8.281 26.688 7.086 1 73.94 102 PRO A N 1
ATOM 811 C CA . PRO A 1 102 ? 8.344 25.594 8.062 1 73.94 102 PRO A CA 1
ATOM 812 C C . PRO A 1 102 ? 9.727 25.438 8.688 1 73.94 102 PRO A C 1
ATOM 814 O O . PRO A 1 102 ? 10.734 25.469 7.98 1 73.94 102 PRO A O 1
ATOM 817 N N . LEU A 1 103 ? 9.727 25.266 9.883 1 81.69 103 LEU A N 1
ATOM 818 C CA . LEU A 1 103 ? 10.961 25.25 10.656 1 81.69 103 LEU A CA 1
ATOM 819 C C . LEU A 1 103 ? 11.891 24.156 10.164 1 81.69 103 LEU A C 1
ATOM 821 O O . LEU A 1 103 ? 13.109 24.359 10.086 1 81.69 103 LEU A O 1
ATOM 825 N N . ARG A 1 104 ? 11.359 22.984 9.922 1 78 104 ARG A N 1
ATOM 826 C CA . ARG A 1 104 ? 12.195 21.859 9.5 1 78 104 ARG A CA 1
ATOM 827 C C . ARG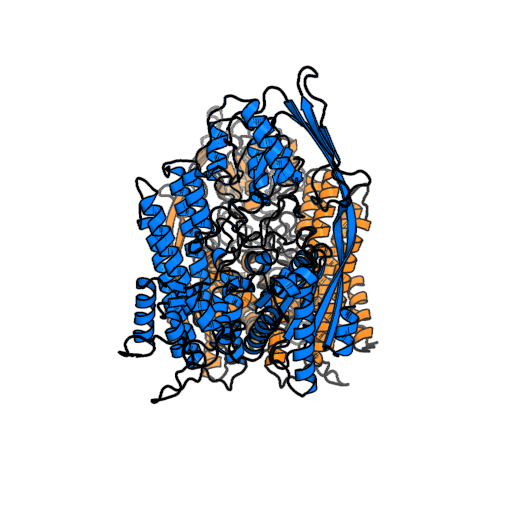 A 1 104 ? 12.992 22.219 8.242 1 78 104 ARG A C 1
ATOM 829 O O . ARG A 1 104 ? 14.172 21.875 8.133 1 78 104 ARG A O 1
ATOM 836 N N . GLU A 1 105 ? 12.375 22.875 7.324 1 76.56 105 GLU A N 1
ATOM 837 C CA . GLU A 1 105 ? 13.039 23.281 6.094 1 76.56 105 GLU A CA 1
ATOM 838 C C . GLU A 1 105 ? 14.086 24.359 6.363 1 76.56 105 GLU A C 1
ATOM 840 O O . GLU A 1 105 ? 15.18 24.328 5.797 1 76.56 105 GLU A O 1
ATOM 845 N N . GLN A 1 106 ? 13.688 25.203 7.133 1 86.5 106 GLN A N 1
ATOM 846 C CA . GLN A 1 106 ? 14.578 26.297 7.5 1 86.5 106 GLN A CA 1
ATOM 847 C C . GLN A 1 106 ? 15.875 25.781 8.109 1 86.5 106 GLN A C 1
ATOM 849 O O . GLN A 1 106 ? 16.969 26.219 7.734 1 86.5 106 GLN A O 1
ATOM 854 N N . ILE A 1 107 ? 15.773 24.906 8.984 1 90.25 107 ILE A N 1
ATOM 855 C CA . ILE A 1 107 ? 16.922 24.375 9.703 1 90.25 107 ILE A CA 1
ATOM 856 C C . ILE A 1 107 ? 17.75 23.5 8.758 1 90.25 107 ILE A C 1
ATOM 858 O O . ILE A 1 107 ? 18.984 23.484 8.844 1 90.25 107 ILE A O 1
ATOM 862 N N . LYS A 1 108 ? 17.094 22.766 7.934 1 84.88 108 LYS A N 1
ATOM 863 C CA . LYS A 1 108 ? 17.828 21.984 6.945 1 84.88 108 LYS A CA 1
ATOM 864 C C . LYS A 1 108 ? 18.688 22.859 6.047 1 84.88 108 LYS A C 1
ATOM 866 O O . LYS A 1 108 ? 19.812 22.5 5.695 1 84.88 108 LYS A O 1
ATOM 871 N N . TYR A 1 109 ? 18.156 24 5.641 1 88.19 109 TYR A N 1
ATOM 872 C CA . TYR A 1 109 ? 18.906 24.953 4.816 1 88.19 109 TYR A CA 1
ATOM 873 C C . TYR A 1 109 ? 20.094 25.516 5.578 1 88.19 109 TYR A C 1
ATOM 875 O O . TYR A 1 109 ? 21.203 25.594 5.035 1 88.19 109 TYR A O 1
ATOM 883 N N . ALA A 1 110 ? 19.906 25.812 6.758 1 95.75 110 ALA A N 1
ATOM 884 C CA . ALA A 1 110 ? 21 26.328 7.578 1 95.75 110 ALA A CA 1
ATOM 885 C C . ALA A 1 110 ? 22.125 25.297 7.707 1 95.75 110 ALA A C 1
ATOM 887 O O . ALA A 1 110 ? 23.297 25.625 7.598 1 95.75 110 ALA A O 1
ATOM 888 N N . PHE A 1 111 ? 21.703 24.078 7.973 1 94.44 111 PHE A N 1
ATOM 889 C CA . PHE A 1 111 ? 22.656 22.984 8.094 1 94.44 111 PHE A CA 1
ATOM 890 C C . PHE A 1 111 ? 23.438 22.797 6.801 1 94.44 111 PHE A C 1
ATOM 892 O O . PHE A 1 111 ? 24.656 22.609 6.828 1 94.44 111 PHE A O 1
ATOM 899 N N . SER A 1 112 ? 22.719 22.859 5.73 1 91.69 112 SER A N 1
ATOM 900 C CA . SER A 1 112 ? 23.328 22.672 4.418 1 91.69 112 SER A CA 1
ATOM 901 C C . SER A 1 112 ? 24.312 23.797 4.098 1 91.69 112 SER A C 1
ATOM 903 O O . SER A 1 112 ? 25.281 23.578 3.354 1 91.69 112 SER A O 1
ATOM 905 N N . LEU A 1 113 ? 24.141 24.953 4.602 1 95.62 113 LEU A N 1
ATOM 906 C CA . LEU A 1 113 ? 25.016 26.094 4.375 1 95.62 113 LEU A CA 1
ATOM 907 C C . LEU A 1 113 ? 26.25 26.031 5.277 1 95.62 113 LEU A C 1
ATOM 909 O O . LEU A 1 113 ? 27.156 26.844 5.152 1 95.62 113 LEU A O 1
ATOM 913 N N . GLY A 1 114 ? 26.156 25.078 6.203 1 96 114 GLY A N 1
ATOM 914 C CA . GLY A 1 114 ? 27.312 24.859 7.059 1 96 114 GLY A CA 1
ATOM 915 C C . GLY A 1 114 ? 27.25 25.641 8.359 1 96 114 GLY A C 1
ATOM 916 O O . GLY A 1 114 ? 28.281 25.859 9 1 96 114 GLY A O 1
ATOM 917 N N . ALA A 1 115 ? 26.141 26.078 8.773 1 97.56 115 ALA A N 1
ATOM 918 C CA . ALA A 1 115 ? 26.016 26.812 10.031 1 97.56 115 ALA A CA 1
ATOM 919 C C . ALA A 1 115 ? 26.422 25.938 11.219 1 97.56 115 ALA A C 1
ATOM 921 O O . ALA A 1 115 ? 26.156 24.734 11.227 1 97.56 115 ALA A O 1
ATOM 922 N N . LEU A 1 116 ? 27.016 26.578 12.195 1 97.25 116 LEU A N 1
ATOM 923 C CA . LEU A 1 116 ? 27.391 25.875 13.422 1 97.25 116 LEU A CA 1
ATOM 924 C C . LEU A 1 116 ? 26.203 25.797 14.383 1 97.25 116 LEU A C 1
ATOM 926 O O . LEU A 1 116 ? 26.141 24.891 15.203 1 97.25 116 LEU A O 1
ATOM 930 N N . GLY A 1 117 ? 25.359 26.719 14.336 1 97.12 117 GLY A N 1
ATOM 931 C CA . GLY A 1 117 ? 24.156 26.859 15.133 1 97.12 117 GLY A CA 1
ATOM 932 C C . GLY A 1 117 ? 23.188 27.891 14.57 1 97.12 117 GLY A C 1
ATOM 933 O O . GLY A 1 117 ? 23.531 28.625 13.648 1 97.12 117 GLY A O 1
ATOM 934 N N . VAL A 1 118 ? 22 27.922 15.117 1 97.44 118 VAL A N 1
ATOM 935 C CA . VAL A 1 118 ? 20.984 28.828 14.602 1 97.44 118 VAL A CA 1
ATOM 936 C C . VAL A 1 118 ? 20.297 29.531 15.766 1 97.44 118 VAL A C 1
ATOM 938 O O . VAL A 1 118 ? 19.891 28.906 16.75 1 97.44 118 VAL A O 1
ATOM 941 N N . LEU A 1 119 ? 20.219 30.797 15.664 1 96 119 LEU A N 1
ATOM 942 C CA . LEU A 1 119 ? 19.359 31.625 16.531 1 96 119 LEU A CA 1
ATOM 943 C C . LEU A 1 119 ? 18.109 32.062 15.781 1 96 119 LEU A C 1
ATOM 945 O O . LEU A 1 119 ? 18.203 32.594 14.672 1 96 119 LEU A O 1
ATOM 949 N N . LEU A 1 120 ? 16.969 31.828 16.438 1 94.94 120 LEU A N 1
ATOM 950 C CA . LEU A 1 120 ? 15.695 32.188 15.836 1 94.94 120 LEU A CA 1
ATOM 951 C C . LEU A 1 120 ? 15.031 33.344 16.594 1 94.94 120 LEU A C 1
ATOM 953 O O . LEU A 1 120 ? 15.102 33.406 17.812 1 94.94 120 LEU A O 1
ATOM 957 N N . TYR A 1 121 ? 14.406 34.188 15.805 1 92.69 121 TYR A N 1
ATOM 958 C CA . TYR A 1 121 ? 13.664 35.281 16.438 1 92.69 121 TYR A CA 1
ATOM 959 C C . TYR A 1 121 ? 12.453 35.688 15.609 1 92.69 121 TYR A C 1
ATOM 961 O O . TYR A 1 121 ? 12.422 35.438 14.398 1 92.69 121 TYR A O 1
ATOM 969 N N . MET A 1 122 ? 11.461 36.281 16.297 1 90.88 122 MET A N 1
ATOM 970 C CA . MET A 1 122 ? 10.297 36.812 15.602 1 90.88 122 MET A CA 1
ATOM 971 C C . MET A 1 122 ? 10.547 38.25 15.156 1 90.88 122 MET A C 1
ATOM 973 O O . MET A 1 122 ? 10.891 39.094 15.969 1 90.88 122 MET A O 1
ATOM 977 N N . ASP A 1 123 ? 10.359 38.469 13.883 1 92.19 123 ASP A N 1
ATOM 978 C CA . ASP A 1 123 ? 10.633 39.781 13.312 1 92.19 123 ASP A CA 1
ATOM 979 C C . ASP A 1 123 ? 9.359 40.594 13.18 1 92.19 123 ASP A C 1
ATOM 981 O O . ASP A 1 123 ? 8.312 40.062 12.797 1 92.19 123 ASP A O 1
ATOM 985 N N . PRO A 1 124 ? 9.477 41.875 13.406 1 89.69 124 PRO A N 1
ATOM 986 C CA . PRO A 1 124 ? 8.281 42.719 13.32 1 89.69 124 PRO A CA 1
ATOM 987 C C . PRO A 1 124 ? 7.676 42.75 11.914 1 89.69 124 PRO A C 1
ATOM 989 O O . PRO A 1 124 ? 6.469 42.938 11.766 1 89.69 124 PRO A O 1
ATOM 992 N N . THR A 1 125 ? 8.484 42.562 10.945 1 87.12 125 THR A N 1
ATOM 993 C CA . THR A 1 125 ? 7.988 42.531 9.578 1 87.12 125 THR A CA 1
ATOM 994 C C . THR A 1 125 ? 7.023 41.375 9.375 1 87.12 125 THR A C 1
ATOM 996 O O . THR A 1 125 ? 6.055 41.5 8.625 1 87.12 125 THR A O 1
ATOM 999 N N . ASP A 1 126 ? 7.25 40.344 10.07 1 83.06 126 ASP A N 1
ATOM 1000 C CA . ASP A 1 126 ? 6.488 39.094 9.859 1 83.06 126 ASP A CA 1
ATOM 1001 C C . ASP A 1 126 ? 5.289 39.031 10.805 1 83.06 126 ASP A C 1
ATOM 1003 O O . ASP A 1 126 ? 4.367 38.25 10.586 1 83.06 126 ASP A O 1
ATOM 1007 N N . TYR A 1 127 ? 5.316 39.812 11.836 1 81.44 127 TYR A N 1
ATOM 1008 C CA . TYR A 1 127 ? 4.23 39.875 12.805 1 81.44 127 TYR A CA 1
ATOM 1009 C C . TYR A 1 127 ? 3.756 41.312 13 1 81.44 127 TYR A C 1
ATOM 1011 O O . TYR A 1 127 ? 3.816 41.875 14.109 1 81.44 127 TYR A O 1
ATOM 1019 N N . PRO A 1 128 ? 3.15 41.906 12.023 1 74.19 128 PRO A N 1
ATOM 1020 C CA . PRO A 1 128 ? 2.879 43.344 12.047 1 74.19 128 PRO A CA 1
ATOM 1021 C C . PRO A 1 128 ? 1.773 43.719 13.031 1 74.19 128 PRO A C 1
ATOM 1023 O O . PRO A 1 128 ? 1.766 44.844 13.562 1 74.19 128 PRO A O 1
ATOM 1026 N N . THR A 1 129 ? 0.848 42.969 13.273 1 71.44 129 THR A N 1
ATOM 1027 C CA . THR A 1 129 ? -0.337 43.375 14.023 1 71.44 129 THR A CA 1
ATOM 1028 C C . THR A 1 129 ? -0.13 43.125 15.523 1 71.44 129 THR A C 1
ATOM 1030 O O . THR A 1 129 ? -0.666 43.875 16.344 1 71.44 129 THR A O 1
ATOM 1033 N N . ASP A 1 130 ? 0.596 42.125 15.883 1 77.44 130 ASP A N 1
ATOM 1034 C CA . ASP A 1 130 ? 0.672 41.781 17.297 1 77.44 130 ASP A CA 1
ATOM 1035 C C . ASP A 1 130 ? 2.107 41.469 17.703 1 77.44 130 ASP A C 1
ATOM 1037 O O . ASP A 1 130 ? 2.34 40.562 18.5 1 77.44 130 ASP A O 1
ATOM 1041 N N . TYR A 1 131 ? 2.926 42.219 17.203 1 85.69 131 TYR A N 1
ATOM 1042 C CA . TYR A 1 131 ? 4.332 41.969 17.484 1 85.69 131 TYR A CA 1
ATOM 1043 C C . TYR A 1 131 ? 4.664 42.25 18.938 1 85.69 131 TYR A C 1
ATOM 1045 O O . TYR A 1 131 ? 4.262 43.281 19.469 1 85.69 131 TYR A O 1
ATOM 1053 N N . ASN A 1 132 ? 5.246 41.344 19.578 1 87.5 132 ASN A N 1
ATOM 1054 C CA . ASN A 1 132 ? 5.816 41.5 20.906 1 87.5 132 ASN A CA 1
ATOM 1055 C C . ASN A 1 132 ? 7.297 41.125 20.922 1 87.5 132 ASN A C 1
ATOM 1057 O O . ASN A 1 132 ? 7.652 39.969 20.75 1 87.5 132 ASN A O 1
ATOM 1061 N N . GLU A 1 133 ? 8.039 42.031 21.203 1 88.38 133 GLU A N 1
ATOM 1062 C CA . GLU A 1 133 ? 9.484 41.906 21.094 1 88.38 133 GLU A CA 1
ATOM 1063 C C . GLU A 1 133 ? 10.016 40.906 22.125 1 88.38 133 GLU A C 1
ATOM 1065 O O . GLU A 1 133 ? 11.109 40.375 21.969 1 88.38 133 GLU A O 1
ATOM 1070 N N . SER A 1 134 ? 9.336 40.625 23.094 1 86.5 134 SER A N 1
ATOM 1071 C CA . SER A 1 134 ? 9.789 39.719 24.172 1 86.5 134 SER A CA 1
ATOM 1072 C C . SER A 1 134 ? 9.281 38.312 23.953 1 86.5 134 SER A C 1
ATOM 1074 O O . SER A 1 134 ? 9.617 37.406 24.719 1 86.5 134 SER A O 1
ATOM 1076 N N . ALA A 1 135 ? 8.445 38.094 22.984 1 86.12 135 ALA A N 1
ATOM 1077 C CA . ALA A 1 135 ? 7.812 36.812 22.766 1 86.12 135 ALA A CA 1
ATOM 1078 C C . ALA A 1 135 ? 8.844 35.75 22.406 1 86.12 135 ALA A C 1
ATOM 1080 O O . ALA A 1 135 ? 9.742 36 21.609 1 86.12 135 ALA A O 1
ATOM 1081 N N . LEU A 1 136 ? 8.781 34.594 23.062 1 87.75 136 LEU A N 1
ATOM 1082 C CA . LEU A 1 136 ? 9.633 33.438 22.812 1 87.75 136 LEU A CA 1
ATOM 1083 C C . LEU A 1 136 ? 8.805 32.219 22.453 1 87.75 136 LEU A C 1
ATOM 1085 O O . LEU A 1 136 ? 8.336 31.5 23.328 1 87.75 136 LEU A O 1
ATOM 1089 N N . PRO A 1 137 ? 8.742 31.938 21.172 1 84.25 137 PRO A N 1
ATOM 1090 C CA . PRO A 1 137 ? 7.938 30.781 20.766 1 84.25 137 PRO A CA 1
ATOM 1091 C C . PRO A 1 137 ? 8.594 29.453 21.141 1 84.25 137 PRO A C 1
ATOM 1093 O O . PRO A 1 137 ? 9.82 29.312 21.047 1 84.25 137 PRO A O 1
ATOM 1096 N N . ARG A 1 138 ? 7.805 28.5 21.562 1 82.12 138 ARG A N 1
ATOM 1097 C CA . ARG A 1 138 ? 8.25 27.125 21.75 1 82.12 138 ARG A CA 1
ATOM 1098 C C . ARG A 1 138 ? 8.219 26.359 20.438 1 82.12 138 ARG A C 1
ATOM 1100 O O . ARG A 1 138 ? 7.234 26.422 19.688 1 82.12 138 ARG A O 1
ATOM 1107 N N . VAL A 1 139 ? 9.344 25.688 20.172 1 82.31 139 VAL A N 1
ATOM 1108 C CA . VAL A 1 139 ? 9.406 25 18.891 1 82.31 139 VAL A CA 1
ATOM 1109 C C . VAL A 1 139 ? 10.07 23.625 19.078 1 82.31 139 VAL A C 1
ATOM 1111 O O . VAL A 1 139 ? 10.719 23.375 20.094 1 82.31 139 VAL A O 1
ATOM 1114 N N . SER A 1 140 ? 9.797 22.75 18.172 1 81.88 140 SER A N 1
ATOM 1115 C CA . SER A 1 140 ? 10.453 21.438 18.109 1 81.88 140 SER A CA 1
ATOM 1116 C C . SER A 1 140 ? 11.43 21.375 16.938 1 81.88 140 SER A C 1
ATOM 1118 O O . SER A 1 140 ? 11.047 21.547 15.781 1 81.88 140 SER A O 1
ATOM 1120 N N . ALA A 1 141 ? 12.633 21.094 17.281 1 82.44 141 ALA A N 1
ATOM 1121 C CA . ALA A 1 141 ? 13.695 21.062 16.266 1 82.44 141 ALA A CA 1
ATOM 1122 C C . ALA A 1 141 ? 13.75 19.703 15.578 1 82.44 141 ALA A C 1
ATOM 1124 O O . ALA A 1 141 ? 13.422 18.672 16.188 1 82.44 141 ALA A O 1
ATOM 1125 N N . PRO A 1 142 ? 14.148 19.75 14.266 1 80.06 142 PRO A N 1
ATOM 1126 C CA . PRO A 1 142 ? 14.477 18.453 13.648 1 80.06 142 PRO A CA 1
ATOM 1127 C C . PRO A 1 142 ? 15.734 17.828 14.234 1 80.06 142 PRO A C 1
ATOM 1129 O O . PRO A 1 142 ? 16.578 18.531 14.789 1 80.06 142 PRO A O 1
ATOM 1132 N N . TYR A 1 143 ? 15.812 16.562 14.07 1 78 143 TYR A N 1
ATOM 1133 C CA . TYR A 1 143 ? 16.984 15.875 14.609 1 78 143 TYR A CA 1
ATOM 1134 C C . TYR A 1 143 ? 18.203 16.078 13.719 1 78 143 TYR A C 1
ATOM 1136 O O . TYR A 1 143 ? 18.438 15.297 12.797 1 78 143 TYR A O 1
ATOM 1144 N N . LEU A 1 144 ? 18.938 17.078 14.031 1 85.31 144 LEU A N 1
ATOM 1145 C CA . LEU A 1 144 ? 20.188 17.391 13.344 1 85.31 144 LEU A CA 1
ATOM 1146 C C . LEU A 1 144 ? 21.266 17.797 14.352 1 85.31 144 LEU A C 1
ATOM 1148 O O . LEU A 1 144 ? 20.953 18.25 15.453 1 85.31 144 LEU A O 1
ATOM 1152 N N . ASP A 1 145 ? 22.469 17.562 13.93 1 90.94 145 ASP A N 1
ATOM 1153 C CA . ASP A 1 145 ? 23.594 17.984 14.758 1 90.94 145 ASP A CA 1
ATOM 1154 C C . ASP A 1 145 ? 23.828 19.5 14.617 1 90.94 145 ASP A C 1
ATOM 1156 O O . ASP A 1 145 ? 24.891 19.922 14.164 1 90.94 145 ASP A O 1
ATOM 1160 N N . LEU A 1 146 ? 22.875 20.297 14.969 1 94.56 146 LEU A N 1
ATOM 1161 C CA . LEU A 1 146 ? 22.859 21.75 14.859 1 94.56 146 LEU A CA 1
ATOM 1162 C C . LEU A 1 146 ? 22.109 22.375 16.031 1 94.56 146 LEU A C 1
ATOM 1164 O O . LEU A 1 146 ? 20.875 22.297 16.094 1 94.56 146 LEU A O 1
ATOM 1168 N N . PRO A 1 147 ? 22.875 22.984 16.984 1 94.62 147 PRO A N 1
ATOM 1169 C CA . PRO A 1 147 ? 22.188 23.641 18.094 1 94.62 147 PRO A CA 1
ATOM 1170 C C . PRO A 1 147 ? 21.297 24.797 17.625 1 94.62 147 PRO A C 1
ATOM 1172 O O . PRO A 1 147 ? 21.703 25.625 16.812 1 94.62 147 PRO A O 1
ATOM 1175 N N . ILE A 1 148 ? 20.094 24.828 18.141 1 95 148 ILE A N 1
ATOM 1176 C CA . ILE A 1 148 ? 19.094 25.844 17.797 1 95 148 ILE A CA 1
ATOM 1177 C C . ILE A 1 148 ? 18.578 26.5 19.078 1 95 148 ILE A C 1
ATOM 1179 O O . ILE A 1 148 ? 18.312 25.828 20.078 1 95 148 ILE A O 1
ATOM 1183 N N . GLN A 1 149 ? 18.453 27.75 19.062 1 92.38 149 GLN A N 1
ATOM 1184 C CA . GLN A 1 149 ? 17.922 28.484 20.219 1 92.38 149 GLN A CA 1
ATOM 1185 C C . GLN A 1 149 ? 17.078 29.672 19.766 1 92.38 149 GLN A C 1
ATOM 1187 O O . GLN A 1 149 ? 17.453 30.406 18.844 1 92.38 149 GLN A O 1
ATOM 1192 N N . VAL A 1 150 ? 15.922 29.812 20.391 1 92.38 150 VAL A N 1
ATOM 1193 C CA . VAL A 1 150 ? 15.07 30.969 20.156 1 92.38 150 VAL A CA 1
ATOM 1194 C C . VAL A 1 150 ? 15.492 32.125 21.078 1 92.38 150 VAL A C 1
ATOM 1196 O O . VAL A 1 150 ? 15.797 31.891 22.25 1 92.38 150 VAL A O 1
ATOM 1199 N N . ILE A 1 151 ? 15.516 33.281 20.516 1 91.56 151 ILE A N 1
ATOM 1200 C CA . ILE A 1 151 ? 15.844 34.469 21.297 1 91.56 151 ILE A CA 1
ATOM 1201 C C . ILE A 1 151 ? 14.766 35.531 21.125 1 91.56 151 ILE A C 1
ATOM 1203 O O . ILE A 1 151 ? 13.938 35.438 20.219 1 91.56 151 ILE A O 1
ATOM 1207 N N . SER A 1 152 ? 14.797 36.5 22.031 1 89.69 152 SER A N 1
ATOM 1208 C CA . SER A 1 152 ? 13.812 37.562 21.969 1 89.69 152 SER A CA 1
ATOM 1209 C C . SER A 1 152 ? 14.141 38.531 20.828 1 89.69 152 SER A C 1
ATOM 1211 O O . SER A 1 152 ? 15.281 38.594 20.375 1 89.69 152 SER A O 1
ATOM 1213 N N . GLY A 1 153 ? 13.047 39.219 20.453 1 91.69 153 GLY A N 1
ATOM 1214 C CA . GLY A 1 153 ? 13.266 40.281 19.469 1 91.69 153 GLY A CA 1
ATOM 1215 C C . GLY A 1 153 ? 14.227 41.344 19.953 1 91.69 153 GLY A C 1
ATOM 1216 O O . GLY A 1 153 ? 14.977 41.906 19.156 1 91.69 153 GLY A O 1
ATOM 1217 N N . GLN A 1 154 ? 14.266 41.594 21.156 1 90.25 154 GLN A N 1
ATOM 1218 C CA . GLN A 1 154 ? 15.164 42.594 21.75 1 90.25 154 GLN A CA 1
ATOM 1219 C C . GLN A 1 154 ? 16.625 42.188 21.547 1 90.25 154 GLN A C 1
ATOM 1221 O O . GLN A 1 154 ? 17.438 43 21.125 1 90.25 154 GLN A O 1
ATOM 1226 N N . LEU A 1 155 ? 16.859 40.969 21.891 1 90.94 155 LEU A N 1
ATOM 1227 C CA . LEU A 1 155 ? 18.219 40.5 21.734 1 90.94 155 LEU A CA 1
ATOM 1228 C C . LEU A 1 155 ? 18.609 40.469 20.25 1 90.94 155 LEU A C 1
ATOM 1230 O O . LEU A 1 155 ? 19.75 40.812 19.891 1 90.94 155 LEU A O 1
ATOM 1234 N N . ALA A 1 156 ? 17.703 40.062 19.469 1 95.12 156 ALA A N 1
ATOM 1235 C CA . ALA A 1 156 ? 17.969 40 18.047 1 95.12 156 ALA A CA 1
ATOM 1236 C C . ALA A 1 156 ? 18.297 41.375 17.484 1 95.12 156 ALA A C 1
ATOM 1238 O O . ALA A 1 156 ? 19.219 41.531 16.688 1 95.12 156 ALA A O 1
ATOM 1239 N N . SER A 1 157 ? 17.516 42.344 17.891 1 94.69 157 SER A N 1
ATOM 1240 C CA . SER A 1 157 ? 17.766 43.719 17.453 1 94.69 157 SER A CA 1
ATOM 1241 C C . SER A 1 157 ? 19.141 44.188 17.891 1 94.69 157 SER A C 1
ATOM 1243 O O . SER A 1 157 ? 19.875 44.812 17.109 1 94.69 157 SER A O 1
ATOM 1245 N N . LYS A 1 158 ? 19.5 43.906 19.047 1 91.69 158 LYS A N 1
ATOM 1246 C CA . LYS A 1 158 ? 20.812 44.25 19.562 1 91.69 158 LYS A CA 1
ATOM 1247 C C . LYS A 1 158 ? 21.922 43.625 18.75 1 91.69 158 LYS A C 1
ATOM 1249 O O . LYS A 1 158 ? 22.906 44.25 18.406 1 91.69 158 LYS A O 1
ATOM 1254 N N . LEU A 1 159 ? 21.766 42.344 18.5 1 94.31 159 LEU A N 1
ATOM 1255 C CA . LEU A 1 159 ? 22.781 41.594 17.75 1 94.31 159 LEU A CA 1
ATOM 1256 C C . LEU A 1 159 ? 22.922 42.156 16.344 1 94.31 159 LEU A C 1
ATOM 1258 O O . LEU A 1 159 ? 24.031 42.281 15.82 1 94.31 159 LEU A O 1
ATOM 1262 N N . LEU A 1 160 ? 21.828 42.531 15.773 1 95.81 160 LEU A N 1
ATOM 1263 C CA . LEU A 1 160 ? 21.859 43.062 14.414 1 95.81 160 LEU A CA 1
ATOM 1264 C C . LEU A 1 160 ? 22.531 44.438 14.375 1 95.81 160 LEU A C 1
ATOM 1266 O O . LEU A 1 160 ? 23.281 44.75 13.445 1 95.81 160 LEU A O 1
ATOM 1270 N N . LEU A 1 161 ? 22.25 45.25 15.32 1 92.88 161 LEU A N 1
ATOM 1271 C CA . LEU A 1 161 ? 22.891 46.562 15.406 1 92.88 161 LEU A CA 1
ATOM 1272 C C . LEU A 1 161 ? 24.391 46.438 15.602 1 92.88 161 LEU A C 1
ATOM 1274 O O . LEU A 1 161 ? 25.172 47.188 15 1 92.88 161 LEU A O 1
ATOM 1278 N N . GLU A 1 162 ? 24.734 45.469 16.453 1 90.5 162 GLU A N 1
ATOM 1279 C CA . GLU A 1 162 ? 26.156 45.188 16.672 1 90.5 162 GLU A CA 1
ATOM 1280 C C . GLU A 1 162 ? 26.828 44.719 15.383 1 90.5 162 GLU A C 1
ATOM 1282 O O . GLU A 1 162 ? 27.969 45.062 15.109 1 90.5 162 GLU A O 1
ATOM 1287 N N . LEU A 1 163 ? 26.156 43.906 14.711 1 94.12 163 LEU A N 1
ATOM 1288 C CA . LEU A 1 163 ? 26.672 43.375 13.453 1 94.12 163 LEU A CA 1
ATOM 1289 C C . LEU A 1 163 ? 26.875 44.5 12.43 1 94.12 163 LEU A C 1
ATOM 1291 O O . LEU A 1 163 ? 27.891 44.531 11.742 1 94.12 163 LEU A O 1
ATOM 1295 N N . ASP A 1 164 ? 25.953 45.344 12.336 1 92.81 164 ASP A N 1
ATOM 1296 C CA . ASP A 1 164 ? 26.047 46.5 11.43 1 92.81 164 ASP A CA 1
ATOM 1297 C C . ASP A 1 164 ? 27.25 47.375 11.773 1 92.81 164 ASP A C 1
ATOM 1299 O O . ASP A 1 164 ? 27.969 47.812 10.875 1 92.81 164 ASP A O 1
ATOM 1303 N N . ALA A 1 165 ? 27.406 47.562 13 1 89.25 165 ALA A N 1
ATOM 1304 C CA . ALA A 1 165 ? 28.5 48.438 13.461 1 89.25 165 ALA A CA 1
ATOM 1305 C C . ALA A 1 165 ? 29.844 47.75 13.273 1 89.25 165 ALA A C 1
ATOM 1307 O O . ALA A 1 165 ? 30.859 48.438 13.047 1 89.25 165 ALA A O 1
ATOM 1308 N N . ASP A 1 166 ? 29.812 46.5 13.375 1 89.94 166 ASP A N 1
ATOM 1309 C CA . ASP A 1 166 ? 31.047 45.719 13.352 1 89.94 166 ASP A CA 1
ATOM 1310 C C . ASP A 1 166 ? 31.562 45.531 11.93 1 89.94 166 ASP A C 1
ATOM 1312 O O . ASP A 1 166 ? 32.719 45.219 11.719 1 89.94 166 ASP A O 1
ATOM 1316 N N . THR A 1 167 ? 30.531 45.594 11.086 1 84.5 167 THR A N 1
ATOM 1317 C CA . THR A 1 167 ? 30.906 45.25 9.727 1 84.5 167 THR A CA 1
ATOM 1318 C C . THR A 1 167 ? 30.641 46.406 8.773 1 84.5 167 THR A C 1
ATOM 1320 O O . THR A 1 167 ? 29.828 47.281 9.062 1 84.5 167 THR A O 1
ATOM 1323 N N . ASN A 1 168 ? 31.469 46.75 7.871 1 78 168 ASN A N 1
ATOM 1324 C CA . ASN A 1 168 ? 31.156 47.625 6.746 1 78 168 ASN A CA 1
ATOM 1325 C C . ASN A 1 168 ? 30.688 46.844 5.527 1 78 168 ASN A C 1
ATOM 1327 O O . ASN A 1 168 ? 31.156 47.062 4.414 1 78 168 ASN A O 1
ATOM 1331 N N . GLY A 1 169 ? 29.75 45.969 5.941 1 77.25 169 GLY A N 1
ATOM 1332 C CA . GLY A 1 169 ? 29.391 45.031 4.891 1 77.25 169 GLY A CA 1
ATOM 1333 C C . GLY A 1 169 ? 28.312 45.562 3.957 1 77.25 169 GLY A C 1
ATOM 1334 O O . GLY A 1 169 ? 27.766 46.625 4.184 1 77.25 169 GLY A O 1
ATOM 1335 N N . THR A 1 170 ? 27.984 44.781 2.889 1 88.62 170 THR A N 1
ATOM 1336 C CA . THR A 1 170 ? 26.984 45.094 1.877 1 88.62 170 THR A CA 1
ATOM 1337 C C . THR A 1 170 ? 25.578 44.75 2.367 1 88.62 170 THR A C 1
ATOM 1339 O O . THR A 1 170 ? 25.375 43.656 2.941 1 88.62 170 THR A O 1
ATOM 1342 N N . GLN A 1 171 ? 24.688 45.688 2.184 1 91.5 171 GLN A N 1
ATOM 1343 C CA . GLN A 1 171 ? 23.297 45.469 2.557 1 91.5 171 GLN A CA 1
ATOM 1344 C C . GLN A 1 171 ? 22.688 44.344 1.726 1 91.5 171 GLN A C 1
ATOM 1346 O O . GLN A 1 171 ? 22.922 44.25 0.518 1 91.5 171 GLN A O 1
ATOM 1351 N N . LEU A 1 172 ? 21.953 43.562 2.426 1 94.19 172 LEU A N 1
ATOM 1352 C CA . LEU A 1 172 ? 21.266 42.469 1.747 1 94.19 172 LEU A CA 1
ATOM 1353 C C . LEU A 1 172 ? 20.125 43 0.883 1 94.19 172 LEU A C 1
ATOM 1355 O O . LEU A 1 172 ? 19.688 44.156 1.062 1 94.19 172 LEU A O 1
ATOM 1359 N N . PRO A 1 173 ? 19.656 42.188 -0.082 1 92.94 173 PRO A N 1
ATOM 1360 C CA . PRO A 1 173 ? 18.5 42.594 -0.878 1 92.94 173 PRO A CA 1
ATOM 1361 C C . PRO A 1 173 ? 17.281 42.938 -0.018 1 92.94 173 PRO A C 1
ATOM 1363 O O . PRO A 1 173 ? 17.094 42.344 1.051 1 92.94 173 PRO A O 1
ATOM 1366 N N . MET A 1 174 ? 16.438 43.812 -0.486 1 90.94 174 MET A N 1
ATOM 1367 C CA . MET A 1 174 ? 15.289 44.312 0.257 1 90.94 174 MET A CA 1
ATOM 1368 C C . MET A 1 174 ? 14.406 43.156 0.753 1 90.94 174 MET A C 1
ATOM 1370 O O . MET A 1 174 ? 13.891 43.219 1.869 1 90.94 174 MET A O 1
ATOM 1374 N N . ARG A 1 175 ? 14.258 42.125 -0.001 1 88 175 ARG A N 1
ATOM 1375 C CA . ARG A 1 175 ? 13.375 41 0.341 1 88 175 ARG A CA 1
ATOM 1376 C C . ARG A 1 175 ? 13.891 40.25 1.564 1 88 175 ARG A C 1
ATOM 1378 O O . ARG A 1 175 ? 13.141 39.562 2.227 1 88 175 ARG A O 1
ATOM 1385 N N . MET A 1 176 ? 15.125 40.406 1.844 1 94 176 MET A N 1
ATOM 1386 C CA . MET A 1 176 ? 15.742 39.656 2.922 1 94 176 MET A CA 1
ATOM 1387 C C . MET A 1 176 ? 15.797 40.469 4.207 1 94 176 MET A C 1
ATOM 1389 O O . MET A 1 176 ? 16.125 39.938 5.273 1 94 176 MET A O 1
ATOM 1393 N N . ARG A 1 177 ? 15.406 41.688 4.105 1 94.12 177 ARG A N 1
ATOM 1394 C CA . ARG A 1 177 ? 15.531 42.562 5.25 1 94.12 177 ARG A CA 1
ATOM 1395 C C . ARG A 1 177 ? 14.336 42.438 6.184 1 94.12 177 ARG A C 1
ATOM 1397 O O . ARG A 1 177 ? 13.25 42.062 5.758 1 94.12 177 ARG A O 1
ATOM 1404 N N . GLY A 1 178 ? 14.609 42.719 7.527 1 93.56 178 GLY A N 1
ATOM 1405 C CA . GLY A 1 178 ? 13.555 42.688 8.531 1 93.56 178 GLY A CA 1
ATOM 1406 C C . GLY A 1 178 ? 12.961 44.031 8.836 1 93.56 178 GLY A C 1
ATOM 1407 O O . GLY A 1 178 ? 13.062 44.969 8.023 1 93.56 178 GLY A O 1
ATOM 1408 N N . GLY A 1 179 ? 12.211 44.094 9.977 1 93.19 179 GLY A N 1
ATOM 1409 C CA . GLY A 1 179 ? 11.43 45.281 10.266 1 93.19 179 GLY A CA 1
ATOM 1410 C C . GLY A 1 179 ? 11.984 46.094 11.406 1 93.19 179 GLY A C 1
ATOM 1411 O O . GLY A 1 179 ? 11.352 47.062 11.859 1 93.19 179 GLY A O 1
ATOM 1412 N N . PHE A 1 180 ? 13.203 45.781 11.891 1 95 180 PHE A N 1
ATOM 1413 C CA . PHE A 1 180 ? 13.773 46.562 12.969 1 95 180 PHE A CA 1
ATOM 1414 C C . PHE A 1 180 ? 14.227 47.938 12.453 1 95 180 PHE A C 1
ATOM 1416 O O . PHE A 1 180 ? 14.766 48.031 11.352 1 95 180 PHE A O 1
ATOM 1423 N N . LYS A 1 181 ? 14.016 48.906 13.25 1 91.94 181 LYS A N 1
ATOM 1424 C CA . LYS A 1 181 ? 14.406 50.25 12.867 1 91.94 181 LYS A CA 1
ATOM 1425 C C . LYS A 1 181 ? 15.914 50.469 13 1 91.94 181 LYS A C 1
ATOM 1427 O O . LYS A 1 181 ? 16.547 49.906 13.906 1 91.94 181 LYS A O 1
ATOM 1432 N N . ASN A 1 182 ? 16.578 51.188 12.094 1 92.06 182 ASN A N 1
ATOM 1433 C CA . ASN A 1 182 ? 17.969 51.625 12.117 1 92.06 182 ASN A CA 1
ATOM 1434 C C . ASN A 1 182 ? 18.922 50.438 11.938 1 92.06 182 ASN A C 1
ATOM 1436 O O . ASN A 1 182 ? 20.031 50.438 12.484 1 92.06 182 ASN A O 1
ATOM 1440 N N . VAL A 1 183 ? 18.406 49.344 11.422 1 94.69 183 VAL A N 1
ATOM 1441 C CA . VAL A 1 183 ? 19.234 48.188 11.133 1 94.69 183 VAL A CA 1
ATOM 1442 C C . VAL A 1 183 ? 19.469 48.062 9.625 1 94.69 183 VAL A C 1
ATOM 1444 O O . VAL A 1 183 ? 18.531 48.188 8.836 1 94.69 183 VAL A O 1
ATOM 1447 N N . LEU A 1 184 ? 20.672 47.812 9.156 1 92.88 184 LEU A N 1
ATOM 1448 C CA . LEU A 1 184 ? 21.016 47.75 7.746 1 92.88 184 LEU A CA 1
ATOM 1449 C C . LEU A 1 184 ? 20.859 46.344 7.203 1 92.88 184 LEU A C 1
ATOM 1451 O O . LEU A 1 184 ? 20.625 46.156 6.008 1 92.88 184 LEU A O 1
ATOM 1455 N N . PHE A 1 185 ? 20.969 45.312 8.055 1 95.25 185 PHE A N 1
ATOM 1456 C CA . PHE A 1 185 ? 20.906 43.906 7.656 1 95.25 185 PHE A CA 1
ATOM 1457 C C . PHE A 1 185 ? 22.016 43.562 6.664 1 95.25 185 PHE A C 1
ATOM 1459 O O . PHE A 1 185 ? 21.75 43.281 5.5 1 95.25 185 PHE A O 1
ATOM 1466 N N . VAL A 1 186 ? 23.219 43.406 7.168 1 93.31 186 VAL A N 1
ATOM 1467 C CA . VAL A 1 186 ? 24.406 43.219 6.34 1 93.31 186 VAL A CA 1
ATOM 1468 C C . VAL A 1 186 ? 24.656 41.719 6.129 1 93.31 186 VAL A C 1
ATOM 1470 O O . VAL A 1 186 ? 24.188 40.906 6.918 1 93.31 186 VAL A O 1
ATOM 1473 N N . SER A 1 187 ? 25.422 41.344 5.078 1 89.5 187 SER A N 1
ATOM 1474 C CA . SER A 1 187 ? 25.625 39.969 4.676 1 89.5 187 SER A CA 1
ATOM 1475 C C . SER A 1 187 ? 26.891 39.406 5.316 1 89.5 187 SER A C 1
ATOM 1477 O O . SER A 1 187 ? 27.047 38.156 5.387 1 89.5 187 SER A O 1
ATOM 1479 N N . GLU A 1 188 ? 27.781 40.188 5.777 1 93.25 188 GLU A N 1
ATOM 1480 C CA . GLU A 1 188 ? 29.078 39.719 6.262 1 93.25 188 GLU A CA 1
ATOM 1481 C C . GLU A 1 188 ? 28.984 39.219 7.703 1 93.25 188 GLU A C 1
ATOM 1483 O O . GLU A 1 188 ? 28.25 39.812 8.516 1 93.25 188 GLU A O 1
ATOM 1488 N N . PRO A 1 189 ? 29.703 38.25 8.023 1 96.12 189 PRO A N 1
ATOM 1489 C CA . PRO A 1 189 ? 29.781 37.812 9.422 1 96.12 189 PRO A CA 1
ATOM 1490 C C . PRO A 1 189 ? 30.469 38.844 10.328 1 96.12 189 PRO A C 1
ATOM 1492 O O . PRO A 1 189 ? 31.188 39.719 9.836 1 96.12 189 PRO A O 1
ATOM 1495 N N . SER A 1 190 ? 30.219 38.656 11.547 1 95.19 190 SER A N 1
ATOM 1496 C CA . SER A 1 190 ? 30.875 39.5 12.516 1 95.19 190 SER A CA 1
ATOM 1497 C C . SER A 1 190 ? 32.406 39.375 12.43 1 95.19 190 SER A C 1
ATOM 1499 O O . SER A 1 190 ? 32.906 38.312 12.062 1 95.19 190 SER A O 1
ATOM 1501 N N . ARG A 1 191 ? 33.031 40.469 12.789 1 92.69 191 ARG A N 1
ATOM 1502 C CA . ARG A 1 191 ? 34.5 40.469 12.711 1 92.69 191 ARG A CA 1
ATOM 1503 C C . ARG A 1 191 ? 35.125 40.531 14.094 1 92.69 191 ARG A C 1
ATOM 1505 O O . ARG A 1 191 ? 36.125 39.844 14.359 1 92.69 191 ARG A O 1
ATOM 1512 N N . ASN A 1 192 ? 34.5 41.312 14.984 1 90.12 192 ASN A N 1
ATOM 1513 C CA . ASN A 1 192 ? 35.156 41.594 16.25 1 90.12 192 ASN A CA 1
ATOM 1514 C C . ASN A 1 192 ? 34.406 40.969 17.422 1 90.12 192 ASN A C 1
ATOM 1516 O O . ASN A 1 192 ? 34.656 41.312 18.578 1 90.12 192 ASN A O 1
ATOM 1520 N N . PHE A 1 193 ? 33.438 40.156 17.141 1 91.62 193 PHE A N 1
ATOM 1521 C CA . PHE A 1 193 ? 32.781 39.438 18.234 1 91.62 193 PHE A CA 1
ATOM 1522 C C . PHE A 1 193 ? 32.281 38.062 17.75 1 91.62 193 PHE A C 1
ATOM 1524 O O . PHE A 1 193 ? 32.125 37.844 16.547 1 91.62 193 PHE A O 1
ATOM 1531 N N . THR A 1 194 ? 32.125 37.188 18.672 1 93.62 194 THR A N 1
ATOM 1532 C CA . THR A 1 194 ? 31.578 35.875 18.438 1 93.62 194 THR A CA 1
ATOM 1533 C C . THR A 1 194 ? 30.422 35.562 19.406 1 93.62 194 THR A C 1
ATOM 1535 O O . THR A 1 194 ? 30.25 36.281 20.391 1 93.62 194 THR A O 1
ATOM 1538 N N . ILE A 1 195 ? 29.609 34.656 18.969 1 95.19 195 ILE A N 1
ATOM 1539 C CA . ILE A 1 195 ? 28.516 34.188 19.812 1 95.19 195 ILE A CA 1
ATOM 1540 C C . ILE A 1 195 ? 28.797 32.781 20.297 1 95.19 195 ILE A C 1
ATOM 1542 O O . ILE A 1 195 ? 29.203 31.906 19.531 1 95.19 195 ILE A O 1
ATOM 1546 N N . LYS A 1 196 ? 28.641 32.594 21.531 1 94 196 LYS A N 1
ATOM 1547 C CA . LYS A 1 196 ? 28.703 31.266 22.109 1 94 196 LYS A CA 1
ATOM 1548 C C . LYS A 1 196 ? 27.328 30.781 22.562 1 94 196 LYS A C 1
ATOM 1550 O O . LYS A 1 196 ? 26.656 31.469 23.344 1 94 196 LYS A O 1
ATOM 1555 N N . ILE A 1 197 ? 26.859 29.672 22.047 1 93.69 197 ILE A N 1
ATOM 1556 C CA . ILE A 1 197 ? 25.578 29.062 22.391 1 93.69 197 ILE A CA 1
ATOM 1557 C C . ILE A 1 197 ? 25.828 27.766 23.156 1 93.69 197 ILE A C 1
ATOM 1559 O O . ILE A 1 197 ? 26.625 26.922 22.734 1 93.69 197 ILE A O 1
ATOM 1563 N N . THR A 1 198 ? 25.25 27.625 24.25 1 92 198 THR A N 1
ATOM 1564 C CA . THR A 1 198 ? 25.25 26.375 25 1 92 198 THR A CA 1
ATOM 1565 C C . THR A 1 198 ? 23.812 25.891 25.234 1 92 198 THR A C 1
ATOM 1567 O O . THR A 1 198 ? 23.016 26.594 25.844 1 92 198 THR A O 1
ATOM 1570 N N . THR A 1 199 ? 23.5 24.75 24.719 1 91.25 199 THR A N 1
ATOM 1571 C CA . THR A 1 199 ? 22.156 24.188 24.859 1 91.25 199 THR A CA 1
ATOM 1572 C C . THR A 1 199 ? 22.188 22.969 25.781 1 91.25 199 THR A C 1
ATOM 1574 O O . THR A 1 199 ? 23.094 22.141 25.719 1 91.25 199 THR A O 1
ATOM 1577 N N . HIS A 1 200 ? 21.25 22.953 26.672 1 88.06 200 HIS A N 1
ATOM 1578 C CA . HIS A 1 200 ? 21.047 21.844 27.594 1 88.06 200 HIS A CA 1
ATOM 1579 C C . HIS A 1 200 ? 19.609 21.328 27.5 1 88.06 200 HIS A C 1
ATOM 1581 O O . HIS A 1 200 ? 18.688 21.953 28.016 1 88.06 200 HIS A O 1
ATOM 1587 N N . ASN A 1 201 ? 19.344 20.25 26.797 1 84.94 201 ASN A N 1
ATOM 1588 C CA . ASN A 1 201 ? 18.031 19.641 26.656 1 84.94 201 ASN A CA 1
ATOM 1589 C C . ASN A 1 201 ? 18.031 18.203 27.172 1 84.94 201 ASN A C 1
ATOM 1591 O O . ASN A 1 201 ? 19.078 17.547 27.203 1 84.94 201 ASN A O 1
ATOM 1595 N N . LYS A 1 202 ? 16.922 17.766 27.672 1 87.31 202 LYS A N 1
ATOM 1596 C CA . LYS A 1 202 ? 16.75 16.391 28.109 1 87.31 202 LYS A CA 1
ATOM 1597 C C . LYS A 1 202 ? 15.664 15.68 27.312 1 87.31 202 LYS A C 1
ATOM 1599 O O . LYS A 1 202 ? 14.609 16.266 27.031 1 87.31 202 LYS A O 1
ATOM 1604 N N . VAL A 1 203 ? 15.984 14.531 26.766 1 88 203 VAL A N 1
ATOM 1605 C CA . VAL A 1 203 ? 15 13.695 26.094 1 88 203 VAL A CA 1
ATOM 1606 C C . VAL A 1 203 ? 14.781 12.406 26.891 1 88 203 VAL A C 1
ATOM 1608 O O . VAL A 1 203 ? 15.734 11.688 27.203 1 88 203 VAL A O 1
ATOM 1611 N N . LYS A 1 204 ? 13.625 12.141 27.297 1 88.12 204 LYS A N 1
ATOM 1612 C CA . LYS A 1 204 ? 13.305 10.953 28.078 1 88.12 204 LYS A CA 1
ATOM 1613 C C . LYS A 1 204 ? 12.18 10.148 27.422 1 88.12 204 LYS A C 1
ATOM 1615 O O . LYS A 1 204 ? 11.344 10.711 26.703 1 88.12 204 LYS A O 1
ATOM 1620 N N . SER A 1 205 ? 12.258 8.852 27.656 1 90.56 205 SER A N 1
ATOM 1621 C CA . SER A 1 205 ? 11.148 7.992 27.266 1 90.56 205 SER A CA 1
ATOM 1622 C C . SER A 1 205 ? 9.977 8.133 28.234 1 90.56 205 SER A C 1
ATOM 1624 O O . SER A 1 205 ? 10.141 8 29.453 1 90.56 205 SER A O 1
ATOM 1626 N N . ALA A 1 206 ? 8.875 8.523 27.75 1 90.5 206 ALA A N 1
ATOM 1627 C CA . ALA A 1 206 ? 7.691 8.727 28.594 1 90.5 206 ALA A CA 1
ATOM 1628 C C . ALA A 1 206 ? 6.52 7.879 28.094 1 90.5 206 ALA A C 1
ATOM 1630 O O . ALA A 1 206 ? 6.414 7.586 26.906 1 90.5 206 ALA A O 1
ATOM 1631 N N . ASN A 1 207 ? 5.688 7.465 29.047 1 92.81 207 ASN A N 1
ATOM 1632 C CA . ASN A 1 207 ? 4.438 6.797 28.703 1 92.81 207 ASN A CA 1
ATOM 1633 C C . ASN A 1 207 ? 3.328 7.797 28.391 1 92.81 207 ASN A C 1
ATOM 1635 O O . ASN A 1 207 ? 2.99 8.633 29.234 1 92.81 207 ASN A O 1
ATOM 1639 N N . LEU A 1 208 ? 2.863 7.793 27.219 1 93.06 208 LEU A N 1
ATOM 1640 C CA . LEU A 1 208 ? 1.797 8.672 26.75 1 93.06 208 LEU A CA 1
ATOM 1641 C C . LEU A 1 208 ? 0.509 7.891 26.516 1 93.06 208 LEU A C 1
ATOM 1643 O O . LEU A 1 208 ? 0.53 6.66 26.438 1 93.06 208 LEU A O 1
ATOM 1647 N N . THR A 1 209 ? -0.625 8.617 26.5 1 93.81 209 THR A N 1
ATOM 1648 C CA . THR A 1 209 ? -1.904 7.934 26.344 1 93.81 209 THR A CA 1
ATOM 1649 C C . THR A 1 209 ? -2.832 8.734 25.422 1 93.81 209 THR A C 1
ATOM 1651 O O . THR A 1 209 ? -3.115 9.898 25.703 1 93.81 209 THR A O 1
ATOM 1654 N N . ASN A 1 210 ? -3.236 8.117 24.359 1 95 210 ASN A N 1
ATOM 1655 C CA . ASN A 1 210 ? -4.363 8.656 23.594 1 95 210 ASN A CA 1
ATOM 1656 C C . ASN A 1 210 ? -5.699 8.25 24.219 1 95 210 ASN A C 1
ATOM 1658 O O . ASN A 1 210 ? -5.848 7.121 24.688 1 95 210 ASN A O 1
ATOM 1662 N N . ALA A 1 211 ? -6.641 9.125 24.281 1 95.12 211 ALA A N 1
ATOM 1663 C CA . ALA A 1 211 ? -8 8.789 24.688 1 95.12 211 ALA A CA 1
ATOM 1664 C C . ALA A 1 211 ? -8.922 8.672 23.469 1 95.12 211 ALA A C 1
ATOM 1666 O O . ALA A 1 211 ? -8.992 9.594 22.656 1 95.12 211 ALA A O 1
ATOM 1667 N N . ILE A 1 212 ? -9.562 7.523 23.359 1 96.12 212 ILE A N 1
ATOM 1668 C CA . ILE A 1 212 ? -10.438 7.254 22.234 1 96.12 212 ILE A CA 1
ATOM 1669 C C . ILE A 1 212 ? -11.859 7 22.719 1 96.12 212 ILE A C 1
ATOM 1671 O O . ILE A 1 212 ? -12.078 6.16 23.594 1 96.12 212 ILE A O 1
ATOM 1675 N N . GLY A 1 213 ? -12.859 7.758 22.266 1 96.44 213 GLY A N 1
ATOM 1676 C CA . GLY A 1 213 ? -14.281 7.547 22.5 1 96.44 213 GLY A CA 1
ATOM 1677 C C . GLY A 1 213 ? -15.07 7.297 21.234 1 96.44 213 GLY A C 1
ATOM 1678 O O . GLY A 1 213 ? -14.844 7.949 20.219 1 96.44 213 GLY A O 1
ATOM 1679 N N . VAL A 1 214 ? -15.984 6.301 21.297 1 96.75 214 VAL A N 1
ATOM 1680 C CA . VAL A 1 214 ? -16.656 5.891 20.062 1 96.75 214 VAL A CA 1
ATOM 1681 C C . VAL A 1 214 ? -18.156 5.941 20.266 1 96.75 214 VAL A C 1
ATOM 1683 O O . VAL A 1 214 ? -18.672 5.535 21.312 1 96.75 214 VAL A O 1
ATOM 1686 N N . LEU A 1 215 ? -18.859 6.535 19.375 1 96.94 215 LEU A N 1
ATOM 1687 C CA . LEU A 1 215 ? -20.281 6.359 19.172 1 96.94 215 LEU A CA 1
ATOM 1688 C C . LEU A 1 215 ? -20.562 5.422 18 1 96.94 215 LEU A C 1
ATOM 1690 O O . LEU A 1 215 ? -20.203 5.727 16.859 1 96.94 215 LEU A O 1
ATOM 1694 N N . GLN A 1 216 ? -21.141 4.328 18.266 1 95.5 216 GLN A N 1
ATOM 1695 C CA . GLN A 1 216 ? -21.344 3.26 17.281 1 95.5 216 GLN A CA 1
ATOM 1696 C C . GLN A 1 216 ? -22.406 3.637 16.266 1 95.5 216 GLN A C 1
ATOM 1698 O O . GLN A 1 216 ? -23.484 4.117 16.625 1 95.5 216 GLN A O 1
ATOM 1703 N N . GLY A 1 217 ? -22.031 3.445 15.031 1 95.69 217 GLY A N 1
ATOM 1704 C CA . GLY A 1 217 ? -23.031 3.6 13.984 1 95.69 217 GLY A CA 1
ATOM 1705 C C . GLY A 1 217 ? -24.031 2.463 13.945 1 95.69 217 GLY A C 1
ATOM 1706 O O . GLY A 1 217 ? -23.688 1.312 14.219 1 95.69 217 GLY A O 1
ATOM 1707 N N . ARG A 1 218 ? -25.141 2.742 13.484 1 93.62 218 ARG A N 1
ATOM 1708 C CA . ARG A 1 218 ? -26.219 1.767 13.453 1 93.62 218 ARG A CA 1
ATOM 1709 C C . ARG A 1 218 ? -26.141 0.891 12.211 1 93.62 218 ARG A C 1
ATOM 1711 O O . ARG A 1 218 ? -26.344 -0.322 12.281 1 93.62 218 ARG A O 1
ATOM 1718 N N . VAL A 1 219 ? -25.844 1.485 11.07 1 93.62 219 VAL A N 1
ATOM 1719 C CA . VAL A 1 219 ? -25.938 0.785 9.797 1 93.62 219 VAL A CA 1
ATOM 1720 C C . VAL A 1 219 ? -24.547 0.294 9.375 1 93.62 219 VAL A C 1
ATOM 1722 O O . VAL A 1 219 ? -24.391 -0.867 8.992 1 93.62 219 VAL A O 1
ATOM 1725 N N . GLU A 1 220 ? -23.594 1.157 9.469 1 94.62 220 GLU A N 1
ATOM 1726 C CA . GLU A 1 220 ? -22.219 0.841 9.109 1 94.62 220 GLU A CA 1
ATOM 1727 C C . GLU A 1 220 ? -21.25 1.119 10.266 1 94.62 220 GLU A C 1
ATOM 1729 O O . GLU A 1 220 ? -20.406 2.004 10.172 1 94.62 220 GLU A O 1
ATOM 1734 N N . PRO A 1 221 ? -21.281 0.331 11.266 1 94.75 221 PRO A N 1
ATOM 1735 C CA . PRO A 1 221 ? -20.422 0.578 12.422 1 94.75 221 PRO A CA 1
ATOM 1736 C C . PRO A 1 221 ? -18.938 0.5 12.086 1 94.75 221 PRO A C 1
ATOM 1738 O O . PRO A 1 221 ? -18.094 0.991 12.852 1 94.75 221 PRO A O 1
ATOM 1741 N N . ASP A 1 222 ? -18.562 -0.101 10.938 1 94 222 ASP A N 1
ATOM 1742 C CA . ASP A 1 222 ? -17.172 -0.296 10.547 1 94 222 ASP A CA 1
ATOM 1743 C C . ASP A 1 222 ? -16.625 0.921 9.797 1 94 222 ASP A C 1
ATOM 1745 O O . ASP A 1 222 ? -15.461 0.947 9.398 1 94 222 ASP A O 1
ATOM 1749 N N . ARG A 1 223 ? -17.438 1.897 9.516 1 96.88 223 ARG A N 1
ATOM 1750 C CA . ARG A 1 223 ? -17 3.127 8.867 1 96.88 223 ARG A CA 1
ATOM 1751 C C . ARG A 1 223 ? -16.859 4.262 9.875 1 96.88 223 ARG A C 1
ATOM 1753 O O . ARG A 1 223 ? -17.75 4.488 10.688 1 96.88 223 ARG A O 1
ATOM 1760 N N . TYR A 1 224 ? -15.703 4.977 9.812 1 97.88 224 TYR A N 1
ATOM 1761 C CA . TYR A 1 224 ? -15.359 5.902 10.891 1 97.88 224 TYR A CA 1
ATOM 1762 C C . TYR A 1 224 ? -15.305 7.336 10.375 1 97.88 224 TYR A C 1
ATOM 1764 O O . TYR A 1 224 ? -14.719 7.602 9.32 1 97.88 224 TYR A O 1
ATOM 1772 N N . ILE A 1 225 ? -15.906 8.219 11.062 1 98.5 225 ILE A N 1
ATOM 1773 C CA . ILE A 1 225 ? -15.562 9.641 11.055 1 98.5 225 ILE A CA 1
ATOM 1774 C C . ILE A 1 225 ? -14.734 9.969 12.297 1 98.5 225 ILE A C 1
ATOM 1776 O O . ILE A 1 225 ? -15.258 9.961 13.422 1 98.5 225 ILE A O 1
ATOM 1780 N N . ILE A 1 226 ? -13.5 10.266 12.094 1 98.25 226 ILE A N 1
ATOM 1781 C CA . ILE A 1 226 ? -12.602 10.508 13.219 1 98.25 226 ILE A CA 1
ATOM 1782 C C . ILE A 1 226 ? -12.469 12.008 13.461 1 98.25 226 ILE A C 1
ATOM 1784 O O . ILE A 1 226 ? -12.219 12.781 12.531 1 98.25 226 ILE A O 1
ATOM 1788 N N . VAL A 1 227 ? -12.727 12.391 14.641 1 98.25 227 VAL A N 1
ATOM 1789 C CA . VAL A 1 227 ? -12.523 13.758 15.094 1 98.25 227 VAL A CA 1
ATOM 1790 C C . VAL A 1 227 ? -11.406 13.797 16.141 1 98.25 227 VAL A C 1
ATOM 1792 O O . VAL A 1 227 ? -11.5 13.141 17.172 1 98.25 227 VAL A O 1
ATOM 1795 N N . GLY A 1 228 ? -10.391 14.555 15.852 1 96.19 228 GLY A N 1
ATOM 1796 C CA . GLY A 1 228 ? -9.234 14.516 16.734 1 96.19 228 GLY A CA 1
ATOM 1797 C C . GLY A 1 228 ? -8.727 15.891 17.125 1 96.19 228 GLY A C 1
ATOM 1798 O O . GLY A 1 228 ? -8.93 16.859 16.375 1 96.19 228 GLY A O 1
ATOM 1799 N N . ALA A 1 229 ? -8.109 16 18.266 1 93.38 229 ALA A N 1
ATOM 1800 C CA . ALA A 1 229 ? -7.422 17.188 18.75 1 93.38 229 ALA A CA 1
ATOM 1801 C C . ALA A 1 229 ? -6.152 16.812 19.516 1 93.38 229 ALA A C 1
ATOM 1803 O O . ALA A 1 229 ? -6.137 15.844 20.266 1 93.38 229 ALA A O 1
ATOM 1804 N N . GLY A 1 230 ? -5.172 17.531 19.203 1 89.81 230 GLY A N 1
ATOM 1805 C CA . GLY A 1 230 ? -3.955 17.328 19.969 1 89.81 230 GLY A CA 1
ATOM 1806 C C . GLY A 1 230 ? -4.031 17.922 21.375 1 89.81 230 GLY A C 1
ATOM 1807 O O . GLY A 1 230 ? -4.668 18.953 21.594 1 89.81 230 GLY A O 1
ATOM 1808 N N . ARG A 1 231 ? -3.395 17.125 22.234 1 84.12 231 ARG A N 1
ATOM 1809 C CA . ARG A 1 231 ? -3.307 17.594 23.609 1 84.12 231 ARG A CA 1
ATOM 1810 C C . ARG A 1 231 ? -1.86 17.875 24 1 84.12 231 ARG A C 1
ATOM 1812 O O . ARG A 1 231 ? -0.95 17.141 23.594 1 84.12 231 ARG A O 1
ATOM 1819 N N . ASP A 1 232 ? -1.561 19.234 24.203 1 70.38 232 ASP A N 1
ATOM 1820 C CA . ASP A 1 232 ? -0.207 19.516 24.672 1 70.38 232 ASP A CA 1
ATOM 1821 C C . ASP A 1 232 ? -0.216 20.562 25.766 1 70.38 232 ASP A C 1
ATOM 1823 O O . ASP A 1 232 ? -1.108 21.422 25.828 1 70.38 232 ASP A O 1
ATOM 1827 N N . SER A 1 233 ? 0.621 20.406 26.641 1 59.59 233 SER A N 1
ATOM 1828 C CA . SER A 1 233 ? 0.729 21.281 27.797 1 59.59 233 SER A CA 1
ATOM 1829 C C . SER A 1 233 ? 1.396 22.594 27.438 1 59.59 233 SER A C 1
ATOM 1831 O O . SER A 1 233 ? 1.387 23.547 28.219 1 59.59 233 SER A O 1
ATOM 1833 N N . TRP A 1 234 ? 1.876 22.734 26.078 1 62.59 234 TRP A N 1
ATOM 1834 C CA . TRP A 1 234 ? 2.686 23.922 25.828 1 62.59 234 TRP A CA 1
ATOM 1835 C C . TRP A 1 234 ? 1.812 25.109 25.422 1 62.59 234 TRP A C 1
ATOM 1837 O O . TRP A 1 234 ? 2.273 26.25 25.406 1 62.59 234 TRP A O 1
ATOM 1847 N N . SER A 1 235 ? 0.614 24.812 25.047 1 61.31 235 SER A N 1
ATOM 1848 C CA . SER A 1 235 ? -0.172 25.906 24.484 1 61.31 235 SER A CA 1
ATOM 1849 C C . SER A 1 235 ? -1.59 25.922 25.047 1 61.31 235 SER A C 1
ATOM 1851 O O . SER A 1 235 ? -2.4 25.047 24.703 1 61.31 235 SER A O 1
ATOM 1853 N N . PRO A 1 236 ? -1.693 26.828 25.969 1 57.31 236 PRO A N 1
ATOM 1854 C CA . PRO A 1 236 ? -3.068 26.922 26.469 1 57.31 236 PRO A CA 1
ATOM 1855 C C . PRO A 1 236 ? -4.086 27.109 25.344 1 57.31 236 PRO A C 1
ATOM 1857 O O . PRO A 1 236 ? -5.27 26.812 25.531 1 57.31 236 PRO A O 1
ATOM 1860 N N . SER A 1 237 ? -3.535 27.688 24.266 1 56.5 237 SER A N 1
ATOM 1861 C CA . SER A 1 237 ? -4.473 27.844 23.156 1 56.5 237 SER A CA 1
ATOM 1862 C C . SER A 1 237 ? -4.988 26.5 22.672 1 56.5 237 SER A C 1
ATOM 1864 O O . SER A 1 237 ? -6.074 26.406 22.094 1 56.5 237 SER A O 1
ATOM 1866 N N . ASN A 1 238 ? -4.215 25.484 22.984 1 63.59 238 ASN A N 1
ATOM 1867 C CA . ASN A 1 238 ? -4.66 24.156 22.594 1 63.59 238 ASN A CA 1
ATOM 1868 C C . ASN A 1 238 ? -5.812 23.656 23.469 1 63.59 238 ASN A C 1
ATOM 1870 O O . ASN A 1 238 ? -6.473 22.672 23.141 1 63.59 238 ASN A O 1
ATOM 1874 N N . VAL A 1 239 ? -6.094 24.5 24.375 1 76.5 239 VAL A N 1
ATOM 1875 C CA . VAL A 1 239 ? -7.23 24.172 25.234 1 76.5 239 VAL A CA 1
ATOM 1876 C C . VAL A 1 239 ? -8.531 24.328 24.453 1 76.5 239 VAL A C 1
ATOM 1878 O O . VAL A 1 239 ? -9.5 23.609 24.688 1 76.5 239 VAL A O 1
ATOM 1881 N N . GLY A 1 240 ? -8.461 25.25 23.484 1 82 240 GLY A N 1
ATOM 1882 C CA . GLY A 1 240 ? -9.633 25.438 22.641 1 82 240 GLY A CA 1
ATOM 1883 C C . GLY A 1 240 ? -9.992 24.188 21.844 1 82 240 GLY A C 1
ATOM 1884 O O . GLY A 1 240 ? -11.172 23.828 21.734 1 82 240 GLY A O 1
ATOM 1885 N N . GLY A 1 241 ? -9.023 23.516 21.328 1 89.31 241 GLY A N 1
ATOM 1886 C CA . GLY A 1 241 ? -9.258 22.281 20.594 1 89.31 241 GLY A CA 1
ATOM 1887 C C . GLY A 1 241 ? -9.805 21.156 21.453 1 89.31 241 GLY A C 1
ATOM 1888 O O . GLY A 1 241 ? -10.734 20.453 21.047 1 89.31 241 GLY A O 1
ATOM 1889 N N . THR A 1 242 ? -9.25 21.016 22.625 1 90.44 242 THR A N 1
ATOM 1890 C CA . THR A 1 242 ? -9.719 20 23.562 1 90.44 242 THR A CA 1
ATOM 1891 C C . THR A 1 242 ? -11.148 20.297 24.016 1 90.44 242 THR A C 1
ATOM 1893 O O . THR A 1 242 ? -11.977 19.406 24.109 1 90.44 242 THR A O 1
ATOM 1896 N N . ALA A 1 243 ? -11.359 21.594 24.312 1 90.94 243 ALA A N 1
ATOM 1897 C CA . ALA A 1 243 ? -12.711 22 24.703 1 90.94 243 ALA A CA 1
ATOM 1898 C C . ALA A 1 243 ? -13.727 21.688 23.609 1 90.94 243 ALA A C 1
ATOM 1900 O O . ALA A 1 243 ? -14.828 21.203 23.891 1 90.94 243 ALA A O 1
ATOM 1901 N N . LEU A 1 244 ? -13.359 21.984 22.453 1 93.75 244 LEU A N 1
ATOM 1902 C CA . LEU A 1 244 ? -14.258 21.734 21.328 1 93.75 244 LEU A CA 1
ATOM 1903 C C . LEU A 1 244 ? -14.5 20.25 21.156 1 93.75 244 LEU A C 1
ATOM 1905 O O . LEU A 1 244 ? -15.633 19.828 20.891 1 93.75 244 LEU A O 1
ATOM 1909 N N . LEU A 1 245 ? -13.477 19.453 21.25 1 95.75 245 LEU A N 1
ATOM 1910 C CA . LEU A 1 245 ? -13.609 18 21.141 1 95.75 245 LEU A CA 1
ATOM 1911 C C . LEU A 1 245 ? -14.578 17.469 22.188 1 95.75 245 LEU A C 1
ATOM 1913 O O . LEU A 1 245 ? -15.453 16.641 21.875 1 95.75 245 LEU A O 1
ATOM 1917 N N . LEU A 1 246 ? -14.445 17.922 23.406 1 94.94 246 LEU A N 1
ATOM 1918 C CA . LEU A 1 246 ? -15.312 17.484 24.5 1 94.94 246 LEU A CA 1
ATOM 1919 C C . LEU A 1 246 ? -16.75 17.938 24.281 1 94.94 246 LEU A C 1
ATOM 1921 O O . LEU A 1 246 ? -17.688 17.188 24.531 1 94.94 246 LEU A O 1
ATOM 1925 N N . GLU A 1 247 ? -16.859 19.141 23.812 1 96 247 GLU A N 1
ATOM 1926 C CA . GLU A 1 247 ? -18.188 19.656 23.547 1 96 247 GLU A CA 1
ATOM 1927 C C . GLU A 1 247 ? -18.891 18.875 22.438 1 96 247 GLU A C 1
ATOM 1929 O O . GLU A 1 247 ? -20.078 18.578 22.516 1 96 247 GLU A O 1
ATOM 1934 N N . LEU A 1 248 ? -18.172 18.594 21.391 1 97.69 248 LEU A N 1
ATOM 1935 C CA . LEU A 1 248 ? -18.734 17.797 20.297 1 97.69 248 LEU A CA 1
ATOM 1936 C C . LEU A 1 248 ? -19.156 16.422 20.797 1 97.69 248 LEU A C 1
ATOM 1938 O O . LEU A 1 248 ? -20.25 15.945 20.469 1 97.69 248 LEU A O 1
ATOM 1942 N N . ALA A 1 249 ? -18.297 15.797 21.578 1 97.44 249 ALA A N 1
ATOM 1943 C CA . ALA A 1 249 ? -18.641 14.5 22.156 1 97.44 249 ALA A CA 1
ATOM 1944 C C . ALA A 1 249 ? -19.906 14.609 23 1 97.44 249 ALA A C 1
ATOM 1946 O O . ALA A 1 249 ? -20.766 13.727 22.953 1 97.44 249 ALA A O 1
ATOM 1947 N N . ARG A 1 250 ? -20.016 15.68 23.75 1 96.75 250 ARG A N 1
ATOM 1948 C CA . ARG A 1 250 ? -21.188 15.898 24.594 1 96.75 250 ARG A CA 1
ATOM 1949 C C . ARG A 1 250 ? -22.453 16.047 23.766 1 96.75 250 ARG A C 1
ATOM 1951 O O . ARG A 1 250 ? -23.484 15.43 24.047 1 96.75 250 ARG A O 1
ATOM 1958 N N . VAL A 1 251 ? -22.406 16.891 22.766 1 97.06 251 VAL A N 1
ATOM 1959 C CA . VAL A 1 251 ? -23.562 17.188 21.922 1 97.06 251 VAL A CA 1
ATOM 1960 C C . VAL A 1 251 ? -24.047 15.914 21.234 1 97.06 251 VAL A C 1
ATOM 1962 O O . VAL A 1 251 ? -25.25 15.609 21.266 1 97.06 251 VAL A O 1
ATOM 1965 N N . PHE A 1 252 ? -23.219 15.156 20.641 1 97.5 252 PHE A N 1
ATOM 1966 C CA . PHE A 1 252 ? -23.625 13.953 19.922 1 97.5 252 PHE A CA 1
ATOM 1967 C C . PHE A 1 252 ? -23.984 12.844 20.891 1 97.5 252 PHE A C 1
ATOM 1969 O O . PHE A 1 252 ? -24.859 12.016 20.609 1 97.5 252 PHE A O 1
ATOM 1976 N N . GLY A 1 253 ? -23.281 12.82 22.031 1 95.56 253 GLY A N 1
ATOM 1977 C CA . GLY A 1 253 ? -23.703 11.914 23.078 1 95.56 253 GLY A CA 1
ATOM 1978 C C . GLY A 1 253 ? -25.125 12.156 23.531 1 95.56 253 GLY A C 1
ATOM 1979 O O . GLY A 1 253 ? -25.891 11.203 23.734 1 95.56 253 GLY A O 1
ATOM 1980 N N . GLN A 1 254 ? -25.469 13.406 23.672 1 95.5 254 GLN A N 1
ATOM 1981 C CA . GLN A 1 254 ? -26.828 13.781 24.047 1 95.5 254 GLN A CA 1
ATOM 1982 C C . GLN A 1 254 ? -27.844 13.383 22.969 1 95.5 254 GLN A C 1
ATOM 1984 O O . GLN A 1 254 ? -28.938 12.922 23.281 1 95.5 254 GLN A O 1
ATOM 1989 N N . LEU A 1 255 ? -27.531 13.578 21.766 1 96.25 255 LEU A N 1
ATOM 1990 C CA . LEU A 1 255 ? -28.406 13.188 20.672 1 96.25 255 LEU A CA 1
ATOM 1991 C C . LEU A 1 255 ? -28.688 11.688 20.719 1 96.25 255 LEU A C 1
ATOM 1993 O O . LEU A 1 255 ? -29.812 11.258 20.453 1 96.25 255 LEU A O 1
ATOM 1997 N N . VAL A 1 256 ? -27.688 10.922 20.984 1 95.56 256 VAL A N 1
ATOM 1998 C CA . VAL A 1 256 ? -27.859 9.477 21.094 1 95.56 256 VAL A CA 1
ATOM 1999 C C . VAL A 1 256 ? -28.812 9.148 22.234 1 95.56 256 VAL A C 1
ATOM 2001 O O . VAL A 1 256 ? -29.688 8.297 22.109 1 95.56 256 VAL A O 1
ATOM 2004 N N . LYS A 1 257 ? -28.656 9.812 23.312 1 93.69 257 LYS A N 1
ATOM 2005 C CA . LYS A 1 257 ? -29.547 9.625 24.453 1 93.69 257 LYS A CA 1
ATOM 2006 C C . LYS A 1 257 ? -30.984 9.992 24.094 1 93.69 257 LYS A C 1
ATOM 2008 O O . LYS A 1 257 ? -31.938 9.398 24.609 1 93.69 257 LYS A O 1
ATOM 2013 N N . ASP A 1 258 ? -31.109 10.875 23.219 1 95.5 258 ASP A N 1
ATOM 2014 C CA . ASP A 1 258 ? -32.438 11.344 22.797 1 95.5 258 ASP A CA 1
ATOM 2015 C C . ASP A 1 258 ? -33 10.461 21.703 1 95.5 258 ASP A C 1
ATOM 2017 O O . ASP A 1 258 ? -34.094 10.727 21.203 1 95.5 258 ASP A O 1
ATOM 2021 N N . GLY A 1 259 ? -32.156 9.484 21.234 1 94.44 259 GLY A N 1
ATOM 2022 C CA . GLY A 1 259 ? -32.75 8.5 20.328 1 94.44 259 GLY A CA 1
ATOM 2023 C C . GLY A 1 259 ? -32.094 8.484 18.953 1 94.44 259 GLY A C 1
ATOM 2024 O O . GLY A 1 259 ? -32.406 7.617 18.141 1 94.44 259 GLY A O 1
ATOM 2025 N N . TRP A 1 260 ? -31.266 9.461 18.734 1 94.81 260 TRP A N 1
ATOM 2026 C CA . TRP A 1 260 ? -30.531 9.5 17.469 1 94.81 260 TRP A CA 1
ATOM 2027 C C . TRP A 1 260 ? -29.328 8.562 17.5 1 94.81 260 TRP A C 1
ATOM 2029 O O . TRP A 1 260 ? -28.672 8.438 18.531 1 94.81 260 TRP A O 1
ATOM 2039 N N . ARG A 1 261 ? -29.141 7.848 16.375 1 95.38 261 ARG A N 1
ATOM 2040 C CA . ARG A 1 261 ? -27.922 7.082 16.188 1 95.38 261 ARG A CA 1
ATOM 2041 C C . ARG A 1 261 ? -27.328 7.332 14.805 1 95.38 261 ARG A C 1
ATOM 2043 O O . ARG A 1 261 ? -28.047 7.289 13.797 1 95.38 261 ARG A O 1
ATOM 2050 N N . PRO A 1 262 ? -26.078 7.602 14.773 1 96.5 262 PRO A N 1
ATOM 2051 C CA . PRO A 1 262 ? -25.484 7.84 13.453 1 96.5 262 PRO A CA 1
ATOM 2052 C C . PRO A 1 262 ? -25.469 6.59 12.578 1 96.5 262 PRO A C 1
ATOM 2054 O O . PRO A 1 262 ? -25.484 5.469 13.094 1 96.5 262 PRO A O 1
ATOM 2057 N N . ARG A 1 263 ? -25.547 6.777 11.305 1 96.62 263 ARG A N 1
ATOM 2058 C CA . ARG A 1 263 ? -25.438 5.668 10.367 1 96.62 263 ARG A CA 1
ATOM 2059 C C . ARG A 1 263 ? -24.047 5.047 10.414 1 96.62 263 ARG A C 1
ATOM 2061 O O . ARG A 1 263 ? -23.891 3.828 10.32 1 96.62 263 ARG A O 1
ATOM 2068 N N . ARG A 1 264 ? -23.031 5.871 10.562 1 97.44 264 ARG A N 1
ATOM 2069 C CA . ARG A 1 264 ? -21.625 5.492 10.656 1 97.44 264 ARG A CA 1
ATOM 2070 C C . ARG A 1 264 ? -21.047 5.887 12.008 1 97.44 264 ARG A C 1
ATOM 2072 O O . ARG A 1 264 ? -21.562 6.789 12.672 1 97.44 264 ARG A O 1
ATOM 2079 N N . SER A 1 265 ? -19.984 5.281 12.383 1 97.62 265 SER A N 1
ATOM 2080 C CA . SER A 1 265 ? -19.422 5.504 13.711 1 97.62 265 SER A CA 1
ATOM 2081 C C . SER A 1 265 ? -18.688 6.828 13.789 1 97.62 265 SER A C 1
ATOM 2083 O O . SER A 1 265 ? -18.047 7.246 12.812 1 97.62 265 SER A O 1
ATOM 2085 N N . ILE A 1 266 ? -18.781 7.445 14.914 1 98.25 266 ILE A N 1
ATOM 2086 C CA . ILE A 1 266 ? -17.984 8.633 15.227 1 98.25 266 ILE A CA 1
ATOM 2087 C C . ILE A 1 266 ? -16.891 8.273 16.234 1 98.25 266 ILE A C 1
ATOM 2089 O O . ILE A 1 266 ? -17.172 7.676 17.281 1 98.25 266 ILE A O 1
ATOM 2093 N N . VAL A 1 267 ? -15.672 8.594 15.938 1 98 267 VAL A N 1
ATOM 2094 C CA . VAL A 1 267 ? -14.539 8.305 16.812 1 98 267 VAL A CA 1
ATOM 2095 C C . VAL A 1 267 ? -13.891 9.617 17.266 1 98 267 VAL A C 1
ATOM 2097 O O . VAL A 1 267 ? -13.32 10.344 16.438 1 98 267 VAL A O 1
ATOM 2100 N N . PHE A 1 268 ? -13.992 9.898 18.547 1 97.75 268 PHE A N 1
ATOM 2101 C CA . PHE A 1 268 ? -13.328 11.055 19.141 1 97.75 268 PHE A CA 1
ATOM 2102 C C . PHE A 1 268 ? -11.969 10.664 19.719 1 97.75 268 PHE A C 1
ATOM 2104 O O . PHE A 1 268 ? -11.875 9.719 20.5 1 97.75 268 PHE A O 1
ATOM 2111 N N . ILE A 1 269 ? -10.914 11.43 19.312 1 97 269 ILE A N 1
ATOM 2112 C CA . ILE A 1 269 ? -9.594 11.047 19.812 1 97 269 ILE A CA 1
ATOM 2113 C C . ILE A 1 269 ? -8.875 12.281 20.359 1 97 269 ILE A C 1
ATOM 2115 O O . ILE A 1 269 ? -8.781 13.305 19.672 1 97 269 ILE A O 1
ATOM 2119 N N . SER A 1 270 ? -8.414 12.219 21.547 1 95.31 270 SER A N 1
ATOM 2120 C CA . SER A 1 270 ? -7.473 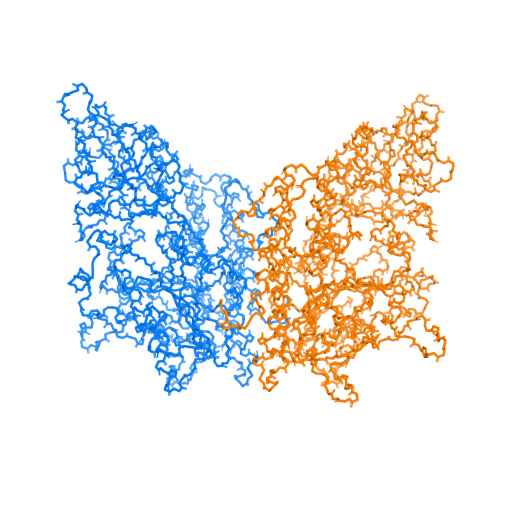13.172 22.109 1 95.31 270 SER A CA 1
ATOM 2121 C C . SER A 1 270 ? -6.039 12.656 22.016 1 95.31 270 SER A C 1
ATOM 2123 O O . SER A 1 270 ? -5.652 11.742 22.734 1 95.31 270 SER A O 1
ATOM 2125 N N . PHE A 1 271 ? -5.289 13.25 21.188 1 93.94 271 PHE A N 1
ATOM 2126 C CA . PHE A 1 271 ? -3.938 12.773 20.922 1 93.94 271 PHE A CA 1
ATOM 2127 C C . PHE A 1 271 ? -2.945 13.344 21.922 1 93.94 271 PHE A C 1
ATOM 2129 O O . PHE A 1 271 ? -2.955 14.547 22.188 1 93.94 271 PHE A O 1
ATOM 2136 N N . ALA A 1 272 ? -2.086 12.523 22.391 1 91.56 272 ALA A N 1
ATOM 2137 C CA . ALA A 1 272 ? -1.034 12.961 23.297 1 91.56 272 ALA A CA 1
ATOM 2138 C C . ALA A 1 272 ? 0.207 13.406 22.547 1 91.56 272 ALA A C 1
ATOM 2140 O O . ALA A 1 272 ? 0.469 12.93 21.438 1 91.56 272 ALA A O 1
ATOM 2141 N N . GLY A 1 273 ? 0.98 14.344 23.141 1 87.62 273 GLY A N 1
ATOM 2142 C CA . GLY A 1 273 ? 2.283 14.734 22.625 1 87.62 273 GLY A CA 1
ATOM 2143 C C . GLY A 1 273 ? 2.213 15.422 21.281 1 87.62 273 GLY A C 1
ATOM 2144 O O . GLY A 1 273 ? 2.951 15.07 20.359 1 87.62 273 GLY A O 1
ATOM 2145 N N . GLU A 1 274 ? 1.289 16.297 21.062 1 82.75 274 GLU A N 1
ATOM 2146 C CA . GLU A 1 274 ? 1.12 17 19.781 1 82.75 274 GLU A CA 1
ATOM 2147 C C . GLU A 1 274 ? 2.396 17.719 19.375 1 82.75 274 GLU A C 1
ATOM 2149 O O . GLU A 1 274 ? 2.805 17.672 18.219 1 82.75 274 GLU A O 1
ATOM 2154 N N . HIS A 1 275 ? 3.004 18.359 20.312 1 78.94 275 HIS A N 1
ATOM 2155 C CA . HIS A 1 275 ? 4.172 19.172 20 1 78.94 275 HIS A CA 1
ATOM 2156 C C . HIS A 1 275 ? 5.449 18.344 20.062 1 78.94 275 HIS A C 1
ATOM 2158 O O . HIS A 1 275 ? 6.547 18.875 19.859 1 78.94 275 HIS A O 1
ATOM 2164 N N . MET A 1 276 ? 5.309 17.172 20.422 1 81.88 276 MET A N 1
ATOM 2165 C CA . MET A 1 276 ? 6.414 16.219 20.375 1 81.88 276 MET A CA 1
ATOM 2166 C C . MET A 1 276 ? 6.352 15.398 19.094 1 81.88 276 MET A C 1
ATOM 2168 O O . MET A 1 276 ? 6.297 14.172 19.141 1 81.88 276 MET A O 1
ATOM 2172 N N . ASN A 1 277 ? 6.371 16.156 17.984 1 78.88 277 ASN A N 1
ATOM 2173 C CA . ASN A 1 277 ? 6.312 15.547 16.656 1 78.88 277 ASN A CA 1
ATOM 2174 C C . ASN A 1 277 ? 5.02 14.758 16.469 1 78.88 277 ASN A C 1
ATOM 2176 O O . ASN A 1 277 ? 5.035 13.664 15.898 1 78.88 277 ASN A O 1
ATOM 2180 N N . SER A 1 278 ? 3.951 15.219 17.047 1 86.88 278 SER A N 1
ATOM 2181 C CA . SER A 1 278 ? 2.645 14.586 16.922 1 86.88 278 SER A CA 1
ATOM 2182 C C . SER A 1 278 ? 2.709 13.109 17.312 1 86.88 278 SER A C 1
ATOM 2184 O O . SER A 1 278 ? 2.215 12.25 16.594 1 86.88 278 SER A O 1
ATOM 2186 N N . ALA A 1 279 ? 3.238 12.836 18.453 1 88.75 279 ALA A N 1
ATOM 2187 C CA . ALA A 1 279 ? 3.543 11.477 18.875 1 88.75 279 ALA A CA 1
ATOM 2188 C C . ALA A 1 279 ? 2.279 10.617 18.938 1 88.75 279 ALA A C 1
ATOM 2190 O O . ALA A 1 279 ? 2.25 9.508 18.406 1 88.75 279 ALA A O 1
ATOM 2191 N N . GLY A 1 280 ? 1.275 11.133 19.562 1 92.44 280 GLY A N 1
ATOM 2192 C CA . GLY A 1 280 ? 0.045 10.367 19.703 1 92.44 280 GLY A CA 1
ATOM 2193 C C . GLY A 1 280 ? -0.633 10.078 18.375 1 92.44 280 GLY A C 1
ATOM 2194 O O . GLY A 1 280 ? -1.101 8.961 18.141 1 92.44 280 GLY A O 1
ATOM 2195 N N . LEU A 1 281 ? -0.738 11.086 17.578 1 92.94 281 LEU A N 1
ATOM 2196 C CA . LEU A 1 281 ? -1.359 10.93 16.281 1 92.94 281 LEU A CA 1
ATOM 2197 C C . LEU A 1 281 ? -0.576 9.945 15.414 1 92.94 281 LEU A C 1
ATOM 2199 O O . LEU A 1 281 ? -1.164 9.062 14.781 1 92.94 281 LEU A O 1
ATOM 2203 N N . SER A 1 282 ? 0.688 10.062 15.367 1 88.94 282 SER A N 1
ATOM 2204 C CA . SER A 1 282 ? 1.543 9.172 14.586 1 88.94 282 SER A CA 1
ATOM 2205 C C . SER A 1 282 ? 1.401 7.723 15.055 1 88.94 282 SER A C 1
ATOM 2207 O O . SER A 1 282 ? 1.283 6.809 14.234 1 88.94 282 SER A O 1
ATOM 2209 N N . HIS A 1 283 ? 1.446 7.562 16.328 1 89.5 283 HIS A N 1
ATOM 2210 C CA . HIS A 1 283 ? 1.294 6.227 16.891 1 89.5 283 HIS A CA 1
ATOM 2211 C C . HIS A 1 283 ? -0.038 5.605 16.484 1 89.5 283 HIS A C 1
ATOM 2213 O O . HIS A 1 283 ? -0.085 4.449 16.062 1 89.5 283 HIS A O 1
ATOM 2219 N N . PHE A 1 284 ? -1.113 6.324 16.672 1 92.5 284 PHE A N 1
ATOM 2220 C CA . PHE A 1 284 ? -2.451 5.84 16.344 1 92.5 284 PHE A CA 1
ATOM 2221 C C . PHE A 1 284 ? -2.539 5.418 14.883 1 92.5 284 PHE A C 1
ATOM 2223 O O . PHE A 1 284 ? -3.053 4.344 14.57 1 92.5 284 PHE A O 1
ATOM 2230 N N . LEU A 1 285 ? -2.041 6.219 14 1 90.25 285 LEU A N 1
ATOM 2231 C CA . LEU A 1 285 ? -2.131 5.969 12.562 1 90.25 285 LEU A CA 1
ATOM 2232 C C . LEU A 1 285 ? -1.241 4.797 12.164 1 90.25 285 LEU A C 1
ATOM 2234 O O . LEU A 1 285 ? -1.692 3.873 11.477 1 90.25 285 LEU A O 1
ATOM 2238 N N . GLN A 1 286 ? -0.022 4.789 12.617 1 82.44 286 GLN A N 1
ATOM 2239 C CA . GLN A 1 286 ? 0.951 3.795 12.18 1 82.44 286 GLN A CA 1
ATOM 2240 C C . GLN A 1 286 ? 0.589 2.406 12.703 1 82.44 286 GLN A C 1
ATOM 2242 O O . GLN A 1 286 ? 0.777 1.408 12.008 1 82.44 286 GLN A O 1
ATOM 2247 N N . SER A 1 287 ? 0.054 2.391 13.859 1 81.62 287 SER A N 1
ATOM 2248 C CA . SER A 1 287 ? -0.239 1.097 14.469 1 81.62 287 SER A CA 1
ATOM 2249 C C . SER A 1 287 ? -1.502 0.48 13.883 1 81.62 287 SER A C 1
ATOM 2251 O O . SER A 1 287 ? -1.766 -0.709 14.07 1 81.62 287 SER A O 1
ATOM 2253 N N . ARG A 1 288 ? -2.24 1.262 13.102 1 85.69 288 ARG A N 1
ATOM 2254 C CA . ARG A 1 288 ? -3.52 0.79 12.578 1 85.69 288 ARG A CA 1
ATOM 2255 C C . ARG A 1 288 ? -3.701 1.194 11.125 1 85.69 288 ARG A C 1
ATOM 2257 O O . ARG A 1 288 ? -4.824 1.429 10.672 1 85.69 288 ARG A O 1
ATOM 2264 N N . LEU A 1 289 ? -2.693 1.367 10.453 1 84.19 289 LEU A N 1
ATOM 2265 C CA . LEU A 1 289 ? -2.697 1.963 9.125 1 84.19 289 LEU A CA 1
ATOM 2266 C C . LEU A 1 289 ? -3.611 1.186 8.18 1 84.19 289 LEU A C 1
ATOM 2268 O O . LEU A 1 289 ? -4.5 1.765 7.559 1 84.19 289 LEU A O 1
ATOM 2272 N N . ASN A 1 290 ? -3.557 -0.126 8.086 1 77.06 290 ASN A N 1
ATOM 2273 C CA . ASN A 1 290 ? -4.324 -0.937 7.148 1 77.06 290 ASN A CA 1
ATOM 2274 C C . ASN A 1 290 ? -5.812 -0.926 7.48 1 77.06 290 ASN A C 1
ATOM 2276 O O . ASN A 1 290 ? -6.652 -0.837 6.586 1 77.06 290 ASN A O 1
ATOM 2280 N N . VAL A 1 291 ? -6.082 -0.964 8.766 1 84.81 291 VAL A N 1
ATOM 2281 C CA . VAL A 1 291 ? -7.473 -0.955 9.195 1 84.81 291 VAL A CA 1
ATOM 2282 C C . VAL A 1 291 ? -8.102 0.405 8.898 1 84.81 291 VAL A C 1
ATOM 2284 O O . VAL A 1 291 ? -9.211 0.48 8.367 1 84.81 291 VAL A O 1
ATOM 2287 N N . LEU A 1 292 ? -7.332 1.412 9.219 1 91.38 292 LEU A N 1
ATOM 2288 C CA . LEU A 1 292 ? -7.859 2.758 9.016 1 91.38 292 LEU A CA 1
ATOM 2289 C C . LEU A 1 292 ? -8.016 3.068 7.535 1 91.38 292 LEU A C 1
ATOM 2291 O O . LEU A 1 292 ? -8.961 3.758 7.137 1 91.38 292 LEU A O 1
ATOM 2295 N N . ARG A 1 293 ? -7.219 2.537 6.75 1 87.44 293 ARG A N 1
ATOM 2296 C CA . ARG A 1 293 ? -7.305 2.723 5.309 1 87.44 293 ARG A CA 1
ATOM 2297 C C . ARG A 1 293 ? -8.617 2.172 4.762 1 87.44 293 ARG A C 1
ATOM 2299 O O . ARG A 1 293 ? -9.234 2.785 3.891 1 87.44 293 ARG A O 1
ATOM 2306 N N . GLY A 1 294 ? -9.008 1.156 5.25 1 87.06 294 GLY A N 1
ATOM 2307 C CA . GLY A 1 294 ? -10.18 0.491 4.711 1 87.06 294 GLY A CA 1
ATOM 2308 C C . GLY A 1 294 ? -11.477 0.97 5.332 1 87.06 294 GLY A C 1
ATOM 2309 O O . GLY A 1 294 ? -12.562 0.714 4.801 1 87.06 294 GLY A O 1
ATOM 2310 N N . ARG A 1 295 ? -11.352 1.72 6.441 1 93.25 295 ARG A N 1
ATOM 2311 C CA . ARG A 1 295 ? -12.578 1.935 7.199 1 93.25 295 ARG A CA 1
ATOM 2312 C C . ARG A 1 295 ? -12.867 3.424 7.367 1 93.25 295 ARG A C 1
ATOM 2314 O O . ARG A 1 295 ? -14.023 3.826 7.516 1 93.25 295 ARG A O 1
ATOM 2321 N N . THR A 1 296 ? -11.859 4.277 7.402 1 97.06 296 THR A N 1
ATOM 2322 C CA . THR A 1 296 ? -12.055 5.668 7.805 1 97.06 296 THR A CA 1
ATOM 2323 C C . THR A 1 296 ? -12.555 6.508 6.637 1 97.06 296 THR A C 1
ATOM 2325 O O . THR A 1 296 ? -11.945 6.527 5.566 1 97.06 296 THR A O 1
ATOM 2328 N N . VAL A 1 297 ? -13.641 7.176 6.863 1 97.81 297 VAL A N 1
ATOM 2329 C CA . VAL A 1 297 ? -14.273 8.023 5.855 1 97.81 297 VAL A CA 1
ATOM 2330 C C . VAL A 1 297 ? -13.547 9.359 5.773 1 97.81 297 VAL A C 1
ATOM 2332 O O . VAL A 1 297 ? -13.25 9.852 4.68 1 97.81 297 VAL A O 1
ATOM 2335 N N . ALA A 1 298 ? -13.273 9.898 6.883 1 98.12 298 ALA A N 1
ATOM 2336 C CA . ALA A 1 298 ? -12.609 11.203 6.949 1 98.12 298 ALA A CA 1
ATOM 2337 C C . ALA A 1 298 ? -12.016 11.445 8.328 1 98.12 298 ALA A C 1
ATOM 2339 O O . ALA A 1 298 ? -12.438 10.836 9.312 1 98.12 298 ALA A O 1
ATOM 2340 N N . TYR A 1 299 ? -11 12.234 8.398 1 97.5 299 TYR A N 1
ATOM 2341 C CA . TYR A 1 299 ? -10.438 12.766 9.633 1 97.5 299 TYR A CA 1
ATOM 2342 C C . TYR A 1 299 ? -10.688 14.266 9.75 1 97.5 299 TYR A C 1
ATOM 2344 O O . TYR A 1 299 ? -10.352 15.023 8.836 1 97.5 299 TYR A O 1
ATOM 2352 N N . ILE A 1 300 ? -11.242 14.68 10.789 1 97.94 300 ILE A N 1
ATOM 2353 C CA . ILE A 1 300 ? -11.5 16.094 11.086 1 97.94 300 ILE A CA 1
ATOM 2354 C C . ILE A 1 300 ? -10.602 16.547 12.234 1 97.94 300 ILE A C 1
ATOM 2356 O O . ILE A 1 300 ? -10.742 16.062 13.367 1 97.94 300 ILE A O 1
ATOM 2360 N N . ASP A 1 301 ? -9.734 17.484 11.969 1 95 301 ASP A N 1
ATOM 2361 C CA . ASP A 1 301 ? -8.836 18.016 12.992 1 95 301 ASP A CA 1
ATOM 2362 C C . ASP A 1 301 ? -9.406 19.281 13.625 1 95 301 ASP A C 1
ATOM 2364 O O . ASP A 1 301 ? -9.719 20.25 12.922 1 95 301 ASP A O 1
ATOM 2368 N N . VAL A 1 302 ? -9.523 19.312 14.898 1 94.44 302 VAL A N 1
ATOM 2369 C CA . VAL A 1 302 ? -10.086 20.484 15.57 1 94.44 302 VAL A CA 1
ATOM 2370 C C . VAL A 1 302 ? -9.07 21.062 16.547 1 94.44 302 VAL A C 1
ATOM 2372 O O . VAL A 1 302 ? -9.445 21.734 17.516 1 94.44 302 VAL A O 1
ATOM 2375 N N . THR A 1 303 ? -7.832 20.859 16.344 1 88.81 303 THR A N 1
ATOM 2376 C CA . THR A 1 303 ? -6.758 21.219 17.266 1 88.81 303 THR A CA 1
ATOM 2377 C C . THR A 1 303 ? -6.691 22.734 17.438 1 88.81 303 THR A C 1
ATOM 2379 O O . THR A 1 303 ? -6.457 23.219 18.547 1 88.81 303 THR A O 1
ATOM 2382 N N . ASN A 1 304 ? -6.84 23.531 16.328 1 83.88 304 ASN A N 1
ATOM 2383 C CA . ASN A 1 304 ? -6.715 24.984 16.359 1 83.88 304 ASN A CA 1
ATOM 2384 C C . ASN A 1 304 ? -7.945 25.672 15.758 1 83.88 304 ASN A C 1
ATOM 2386 O O . ASN A 1 304 ? -7.867 26.266 14.672 1 83.88 304 ASN A O 1
ATOM 2390 N N . PRO A 1 305 ? -8.969 25.766 16.516 1 89.69 305 PRO A N 1
ATOM 2391 C CA . PRO A 1 305 ? -10.227 26.25 15.961 1 89.69 305 PRO A CA 1
ATOM 2392 C C . PRO A 1 305 ? -10.227 27.766 15.711 1 89.69 305 PRO A C 1
ATOM 2394 O O . PRO A 1 305 ? -10.883 28.234 14.781 1 89.69 305 PRO A O 1
ATOM 2397 N N . VAL A 1 306 ? -9.531 28.5 16.562 1 88.06 306 VAL A N 1
ATOM 2398 C CA . VAL A 1 306 ? -9.609 29.953 16.406 1 88.06 306 VAL A CA 1
ATOM 2399 C C . VAL A 1 306 ? -8.203 30.547 16.453 1 88.06 306 VAL A C 1
ATOM 2401 O O . VAL A 1 306 ? -7.516 30.453 17.469 1 88.06 306 VAL A O 1
ATOM 2404 N N . MET A 1 307 ? -7.812 31.156 15.367 1 82.56 307 MET A N 1
ATOM 2405 C CA . MET A 1 307 ? -6.512 31.797 15.227 1 82.56 307 MET A CA 1
ATOM 2406 C C . MET A 1 307 ? -6.672 33.25 14.797 1 82.56 307 MET A C 1
ATOM 2408 O O . MET A 1 307 ? -5.68 33.969 14.578 1 82.56 307 MET A O 1
ATOM 2412 N N . GLY A 1 308 ? -7.871 33.656 14.656 1 83 308 GLY A N 1
ATOM 2413 C CA . GLY A 1 308 ? -8.266 35 14.258 1 83 308 GLY A CA 1
ATOM 2414 C C . GLY A 1 308 ? -9.766 35.219 14.289 1 83 308 GLY A C 1
ATOM 2415 O O . GLY A 1 308 ? -10.516 34.344 14.773 1 83 308 GLY A O 1
ATOM 2416 N N . SER A 1 309 ? -10.188 36.375 13.766 1 85.12 309 SER A N 1
ATOM 2417 C CA . SER A 1 309 ? -11.594 36.688 13.969 1 85.12 309 SER A CA 1
ATOM 2418 C C . SER A 1 309 ? -12.258 37.125 12.664 1 85.12 309 SER A C 1
ATOM 2420 O O . SER A 1 309 ? -13.461 37.406 12.633 1 85.12 309 SER A O 1
ATOM 2422 N N . THR A 1 310 ? -11.57 37.125 11.578 1 86.38 310 THR A N 1
ATOM 2423 C CA . THR A 1 310 ? -12.109 37.719 10.359 1 86.38 310 THR A CA 1
ATOM 2424 C C . THR A 1 310 ? -13.062 36.75 9.672 1 86.38 310 THR A C 1
ATOM 2426 O O . THR A 1 310 ? -14.195 37.094 9.344 1 86.38 310 THR A O 1
ATOM 2429 N N . SER A 1 311 ? -12.539 35.594 9.398 1 90.69 311 SER A N 1
ATOM 2430 C CA . SER A 1 311 ? -13.32 34.594 8.656 1 90.69 311 SER A CA 1
ATOM 2431 C C . SER A 1 311 ? -12.773 33.188 8.852 1 90.69 311 SER A C 1
ATOM 2433 O O . SER A 1 311 ? -11.648 33.031 9.336 1 90.69 311 SER A O 1
ATOM 2435 N N . ILE A 1 312 ? -13.617 32.25 8.508 1 92.06 312 ILE A N 1
ATOM 2436 C CA . ILE A 1 312 ? -13.109 30.891 8.539 1 92.06 312 ILE A CA 1
ATOM 2437 C C . ILE A 1 312 ? -12.234 30.641 7.312 1 92.06 312 ILE A C 1
ATOM 2439 O O . ILE A 1 312 ? -12.398 31.297 6.285 1 92.06 312 ILE A O 1
ATOM 2443 N N . LEU A 1 313 ? -11.32 29.844 7.48 1 90.44 313 LEU A N 1
ATOM 2444 C CA . LEU A 1 313 ? -10.484 29.281 6.43 1 90.44 313 LEU A CA 1
ATOM 2445 C C . LEU A 1 313 ? -10.266 27.781 6.668 1 90.44 313 LEU A C 1
ATOM 2447 O O . LEU A 1 313 ? -10.094 27.344 7.809 1 90.44 313 LEU A O 1
ATOM 2451 N N . ALA A 1 314 ? -10.32 27.047 5.566 1 90.88 314 ALA A N 1
ATOM 2452 C CA . ALA A 1 314 ? -10.234 25.609 5.742 1 90.88 314 ALA A CA 1
ATOM 2453 C C . ALA A 1 314 ? -9.07 25.016 4.941 1 90.88 314 ALA A C 1
ATOM 2455 O O . ALA A 1 314 ? -8.711 25.547 3.885 1 90.88 314 ALA A O 1
ATOM 2456 N N . THR A 1 315 ? -8.445 24.062 5.52 1 86.81 315 THR A N 1
ATOM 2457 C CA . THR A 1 315 ? -7.574 23.125 4.824 1 86.81 315 THR A CA 1
ATOM 2458 C C . THR A 1 315 ? -8.273 21.781 4.633 1 86.81 315 THR A C 1
ATOM 2460 O O . THR A 1 315 ? -8.719 21.172 5.605 1 86.81 315 THR A O 1
ATOM 2463 N N . SER A 1 316 ? -8.398 21.391 3.381 1 89.5 316 SER A N 1
ATOM 2464 C CA . SER A 1 316 ? -9.211 20.203 3.164 1 89.5 316 SER A CA 1
ATOM 2465 C C . SER A 1 316 ? -8.789 19.469 1.899 1 89.5 316 SER A C 1
ATOM 2467 O O . SER A 1 316 ? -8.273 20.078 0.96 1 89.5 316 SER A O 1
ATOM 2469 N N . SER A 1 317 ? -9.039 18.172 1.972 1 88.94 317 SER A N 1
ATOM 2470 C CA . SER A 1 317 ? -9.031 17.406 0.729 1 88.94 317 SER A CA 1
ATOM 2471 C C . SER A 1 317 ? -10.164 17.828 -0.198 1 88.94 317 SER A C 1
ATOM 2473 O O . SER A 1 317 ? -11.258 18.156 0.263 1 88.94 317 SER A O 1
ATOM 2475 N N . PRO A 1 318 ? -9.93 17.75 -1.482 1 88.25 318 PRO A N 1
ATOM 2476 C CA . PRO A 1 318 ? -10.969 18.188 -2.428 1 88.25 318 PRO A CA 1
ATOM 2477 C C . PRO A 1 318 ? -12.258 17.375 -2.287 1 88.25 318 PRO A C 1
ATOM 2479 O O . PRO A 1 318 ? -13.344 17.906 -2.523 1 88.25 318 PRO A O 1
ATOM 2482 N N . LEU A 1 319 ? -12.18 16.203 -1.891 1 92.75 319 LEU A N 1
ATOM 2483 C CA . LEU A 1 319 ? -13.352 15.336 -1.771 1 92.75 319 LEU A CA 1
ATOM 2484 C C . LEU A 1 319 ? -14.32 15.883 -0.728 1 92.75 319 LEU A C 1
ATOM 2486 O O . LEU A 1 319 ? -15.523 15.602 -0.791 1 92.75 319 LEU A O 1
ATOM 2490 N N . LEU A 1 320 ? -13.828 16.609 0.225 1 94.69 320 LEU A N 1
ATOM 2491 C CA . LEU A 1 320 ? -14.656 17.031 1.348 1 94.69 320 LEU A CA 1
ATOM 2492 C C . LEU A 1 320 ? -15.18 18.438 1.132 1 94.69 320 LEU A C 1
ATOM 2494 O O . LEU A 1 320 ? -15.898 18.984 1.98 1 94.69 320 LEU A O 1
ATOM 2498 N N . SER A 1 321 ? -14.906 19.062 -0.005 1 90.62 321 SER A N 1
ATOM 2499 C CA . SER A 1 321 ? -15.289 20.453 -0.26 1 90.62 321 SER A CA 1
ATOM 2500 C C . SER A 1 321 ? -16.797 20.625 -0.181 1 90.62 321 SER A C 1
ATOM 2502 O O . SER A 1 321 ? -17.281 21.578 0.43 1 90.62 321 SER A O 1
ATOM 2504 N N . GLN A 1 322 ? -17.484 19.688 -0.753 1 89.62 322 GLN A N 1
ATOM 2505 C CA . GLN A 1 322 ? -18.938 19.781 -0.772 1 89.62 322 GLN A CA 1
ATOM 2506 C C . GLN A 1 322 ? -19.516 19.766 0.643 1 89.62 322 GLN A C 1
ATOM 2508 O O . GLN A 1 322 ? -20.375 20.578 0.975 1 89.62 322 GLN A O 1
ATOM 2513 N N . ALA A 1 323 ? -19.062 18.844 1.39 1 93.38 323 ALA A N 1
ATOM 2514 C CA . ALA A 1 323 ? -19.531 18.75 2.77 1 93.38 323 ALA A CA 1
ATOM 2515 C C . ALA A 1 323 ? -19.219 20.016 3.551 1 93.38 323 ALA A C 1
ATOM 2517 O O . ALA A 1 323 ? -20.016 20.469 4.371 1 93.38 323 ALA A O 1
ATOM 2518 N N . LEU A 1 324 ? -18.078 20.609 3.301 1 94.5 324 LEU A N 1
ATOM 2519 C CA . LEU A 1 324 ? -17.656 21.828 3.984 1 94.5 324 LEU A CA 1
ATOM 2520 C C . LEU A 1 324 ? -18.516 23.016 3.574 1 94.5 324 LEU A C 1
ATOM 2522 O O . LEU A 1 324 ? -18.922 23.812 4.422 1 94.5 324 LEU A O 1
ATOM 2526 N N . PHE A 1 325 ? -18.812 23.109 2.311 1 91.56 325 PHE A N 1
ATOM 2527 C CA . PHE A 1 325 ? -19.672 24.172 1.826 1 91.56 325 PHE A CA 1
ATOM 2528 C C . PHE A 1 325 ? -21.078 24.047 2.395 1 91.56 325 PHE A C 1
ATOM 2530 O O . PHE A 1 325 ? -21.672 25.031 2.822 1 91.56 325 PHE A O 1
ATOM 2537 N N . ASN A 1 326 ? -21.531 22.859 2.42 1 89.81 326 ASN A N 1
ATOM 2538 C CA . ASN A 1 326 ? -22.844 22.609 3.014 1 89.81 326 ASN A CA 1
ATOM 2539 C C . ASN A 1 326 ? -22.875 23.016 4.48 1 89.81 326 ASN A C 1
ATOM 2541 O O . ASN A 1 326 ? -23.781 23.75 4.902 1 89.81 326 ASN A O 1
ATOM 2545 N N . ALA A 1 327 ? -21.922 22.609 5.18 1 94.56 327 ALA A N 1
ATOM 2546 C CA . ALA A 1 327 ? -21.891 22.859 6.617 1 94.56 327 ALA A CA 1
ATOM 2547 C C . ALA A 1 327 ? -21.781 24.359 6.902 1 94.56 327 ALA A C 1
ATOM 2549 O O . ALA A 1 327 ? -22.484 24.875 7.762 1 94.56 327 ALA A O 1
ATOM 2550 N N . SER A 1 328 ? -20.938 25.062 6.199 1 93.94 328 SER A N 1
ATOM 2551 C CA . SER A 1 328 ? -20.719 26.484 6.43 1 93.94 328 SER A CA 1
ATOM 2552 C C . SER A 1 328 ? -21.922 27.312 6.02 1 93.94 328 SER A C 1
ATOM 2554 O O . SER A 1 328 ? -22.109 28.438 6.5 1 93.94 328 SER A O 1
ATOM 2556 N N . SER A 1 329 ? -22.75 26.75 5.137 1 90.56 329 SER A N 1
ATOM 2557 C CA . SER A 1 329 ? -23.953 27.438 4.688 1 90.56 329 SER A CA 1
ATOM 2558 C C . SER A 1 329 ? -25.078 27.328 5.707 1 90.56 329 SER A C 1
ATOM 2560 O O . SER A 1 329 ? -26.062 28.062 5.648 1 90.56 329 SER A O 1
ATOM 2562 N N . LEU A 1 330 ? -24.922 26.422 6.633 1 91.69 330 LEU A N 1
ATOM 2563 C CA . LEU A 1 330 ? -25.984 26.172 7.609 1 91.69 330 LEU A CA 1
ATOM 2564 C C . LEU A 1 330 ? -25.688 26.875 8.93 1 91.69 330 LEU A C 1
ATOM 2566 O O . LEU A 1 330 ? -26.516 26.875 9.844 1 91.69 330 LEU A O 1
ATOM 2570 N N . VAL A 1 331 ? -24.531 27.547 9 1 93.94 331 VAL A N 1
ATOM 2571 C CA . VAL A 1 331 ? -24.125 28.172 10.258 1 93.94 331 VAL A CA 1
ATOM 2572 C C . VAL A 1 331 ? -24.016 29.688 10.07 1 93.94 331 VAL A C 1
ATOM 2574 O O . VAL A 1 331 ? -23.438 30.156 9.086 1 93.94 331 VAL A O 1
ATOM 2577 N N . ALA A 1 332 ? -24.469 30.375 11.023 1 92 332 ALA A N 1
ATOM 2578 C CA . ALA A 1 332 ? -24.406 31.844 11 1 92 332 ALA A CA 1
ATOM 2579 C C . ALA A 1 332 ? -23 32.344 11.359 1 92 332 ALA A C 1
ATOM 2581 O O . ALA A 1 332 ? -22.312 31.703 12.164 1 92 332 ALA A O 1
ATOM 2582 N N . SER A 1 333 ? -22.609 33.438 10.781 1 91.94 333 SER A N 1
ATOM 2583 C CA . SER A 1 333 ? -21.312 34.062 11.078 1 91.94 333 SER A CA 1
ATOM 2584 C C . SER A 1 333 ? -21.25 34.531 12.531 1 91.94 333 SER A C 1
ATOM 2586 O O . SER A 1 333 ? -22.25 34.969 13.086 1 91.94 333 SER A O 1
ATOM 2588 N N . ALA A 1 334 ? -20.094 34.375 13.086 1 90.81 334 ALA A N 1
ATOM 2589 C CA . ALA A 1 334 ? -19.875 34.844 14.445 1 90.81 334 ALA A CA 1
ATOM 2590 C C . ALA A 1 334 ? -19.719 36.375 14.477 1 90.81 334 ALA A C 1
ATOM 2592 O O . ALA A 1 334 ? -19.797 36.969 15.539 1 90.81 334 ALA A O 1
ATOM 2593 N N . ASN A 1 335 ? -19.391 36.938 13.305 1 86 335 ASN A N 1
ATOM 2594 C CA . ASN A 1 335 ? -19.125 38.344 13.219 1 86 335 ASN A CA 1
ATOM 2595 C C . ASN A 1 335 ? -20.406 39.156 12.953 1 86 335 ASN A C 1
ATOM 2597 O O . ASN A 1 335 ? -20.375 40.375 12.883 1 86 335 ASN A O 1
ATOM 2601 N N . GLY A 1 336 ? -21.672 38.562 12.93 1 65.94 336 GLY A N 1
ATOM 2602 C CA . GLY A 1 336 ? -23.016 38.938 12.547 1 65.94 336 GLY A CA 1
ATOM 2603 C C . GLY A 1 336 ? -23.281 40.438 12.602 1 65.94 336 GLY A C 1
ATOM 2604 O O . GLY A 1 336 ? -23.688 40.969 13.641 1 65.94 336 GLY A O 1
ATOM 2605 N N . ASN A 1 337 ? -22.297 41.344 12.211 1 56.31 337 ASN A N 1
ATOM 2606 C CA . ASN A 1 337 ? -23.062 42.562 12.117 1 56.31 337 ASN A CA 1
ATOM 2607 C C . ASN A 1 337 ? -24.094 42.5 10.992 1 56.31 337 ASN A C 1
ATOM 2609 O O . ASN A 1 337 ? -23.844 41.875 9.953 1 56.31 337 ASN A O 1
ATOM 2613 N N . SER A 1 338 ? -25.328 42.469 11.305 1 47.88 338 SER A N 1
ATOM 2614 C CA . SER A 1 338 ? -26.406 42.562 10.312 1 47.88 338 SER A CA 1
ATOM 2615 C C . SER A 1 338 ? -25.969 43.438 9.141 1 47.88 338 SER A C 1
ATOM 2617 O O . SER A 1 338 ? -25.531 44.594 9.336 1 47.88 338 SER A O 1
ATOM 2619 N N . VAL A 1 339 ? -25.109 42.906 8.227 1 41.66 339 VAL A N 1
ATOM 2620 C CA . VAL A 1 339 ? -24.844 43.781 7.086 1 41.66 339 VAL A CA 1
ATOM 2621 C C . VAL A 1 339 ? -26.094 43.875 6.203 1 41.66 339 VAL A C 1
ATOM 2623 O O . VAL A 1 339 ? -26.641 42.844 5.801 1 41.66 339 VAL A O 1
ATOM 2626 N N . ASP A 1 340 ? -26.234 45.219 5.98 1 41.97 340 ASP A N 1
ATOM 2627 C CA . ASP A 1 340 ? -27.094 45.938 5.027 1 41.97 340 ASP A CA 1
ATOM 2628 C C . ASP A 1 340 ? -28.484 45.281 4.977 1 41.97 340 ASP A C 1
ATOM 2630 O O . ASP A 1 340 ? -29.047 45.094 3.898 1 41.97 340 ASP A O 1
ATOM 2634 N N . GLY A 1 341 ? -28.953 45 6.125 1 48.75 341 GLY A N 1
ATOM 2635 C CA . GLY A 1 341 ? -30.359 44.656 6.051 1 48.75 341 GLY A CA 1
ATOM 2636 C C . GLY A 1 341 ? -30.594 43.156 5.766 1 48.75 341 GLY A C 1
ATOM 2637 O O . GLY A 1 341 ? -31.734 42.719 5.781 1 48.75 341 GLY A O 1
ATOM 2638 N N . GLU A 1 342 ? -29.594 42.531 5.121 1 52.44 342 GLU A N 1
ATOM 2639 C CA . GLU A 1 342 ? -29.812 41.125 4.82 1 52.44 342 GLU A CA 1
ATOM 2640 C C . GLU A 1 342 ? -29.328 40.219 5.957 1 52.44 342 GLU A C 1
ATOM 2642 O O . GLU A 1 342 ? -28.219 40.406 6.469 1 52.44 342 GLU A O 1
ATOM 2647 N N . GLY A 1 343 ? -30.141 39.969 6.992 1 64.06 343 GLY A N 1
ATOM 2648 C CA . GLY A 1 343 ? -29.984 39.062 8.102 1 64.06 343 GLY A CA 1
ATOM 2649 C C . GLY A 1 343 ? -28.547 38.594 8.305 1 64.06 343 GLY A C 1
ATOM 2650 O O . GLY A 1 343 ? -27.641 39.062 7.602 1 64.06 343 GLY A O 1
ATOM 2651 N N . VAL A 1 344 ? -28.094 37.938 9.344 1 73.5 344 VAL A N 1
ATOM 2652 C CA . VAL A 1 344 ? -26.75 37.438 9.68 1 73.5 344 VAL A CA 1
ATOM 2653 C C . VAL A 1 344 ? -26.25 36.531 8.562 1 73.5 344 VAL A C 1
ATOM 2655 O O . VAL A 1 344 ? -26.938 35.562 8.188 1 73.5 344 VAL A O 1
ATOM 2658 N N . PRO A 1 345 ? -25.203 37.031 8 1 85.38 345 PRO A N 1
ATOM 2659 C CA . PRO A 1 345 ? -24.688 36.156 6.926 1 85.38 345 PRO A CA 1
ATOM 2660 C C . PRO A 1 345 ? -24.25 34.781 7.426 1 85.38 345 PRO A C 1
ATOM 2662 O O . PRO A 1 345 ? -23.969 34.625 8.617 1 85.38 345 PRO A O 1
ATOM 2665 N N . THR A 1 346 ? -24.312 33.875 6.523 1 90.31 346 THR A N 1
ATOM 2666 C CA . THR A 1 346 ? -23.781 32.562 6.848 1 90.31 346 THR A CA 1
ATOM 2667 C C . THR A 1 346 ? -22.25 32.594 6.855 1 90.31 346 THR A C 1
ATOM 2669 O O . THR A 1 346 ? -21.641 33.531 6.336 1 90.31 346 THR A O 1
ATOM 2672 N N . LEU A 1 347 ? -21.672 31.641 7.453 1 92.81 347 LEU A N 1
ATOM 2673 C CA . LEU A 1 347 ? -20.219 31.5 7.441 1 92.81 347 LEU A CA 1
ATOM 2674 C C . LEU A 1 347 ? -19.703 31.328 6.02 1 92.81 347 LEU A C 1
ATOM 2676 O O . LEU A 1 347 ? -18.609 31.797 5.695 1 92.81 347 LEU A O 1
ATOM 2680 N N . TYR A 1 348 ? -20.453 30.609 5.195 1 91.44 348 TYR A N 1
ATOM 2681 C CA . TYR A 1 348 ? -20.062 30.453 3.801 1 91.44 348 TYR A CA 1
ATOM 2682 C C . TYR A 1 348 ? -19.906 31.797 3.113 1 91.44 348 TYR A C 1
ATOM 2684 O O . TYR A 1 348 ? -18.922 32.031 2.42 1 91.44 348 TYR A O 1
ATOM 2692 N N . ARG A 1 349 ? -20.859 32.656 3.283 1 89.12 349 ARG A N 1
ATOM 2693 C CA . ARG A 1 349 ? -20.828 33.969 2.654 1 89.12 349 ARG A CA 1
ATOM 2694 C C . ARG A 1 349 ? -19.672 34.812 3.189 1 89.12 349 ARG A C 1
ATOM 2696 O O . ARG A 1 349 ? -19 35.5 2.428 1 89.12 349 ARG A O 1
ATOM 2703 N N . GLU A 1 350 ? -19.484 34.812 4.5 1 90.81 350 GLU A N 1
ATOM 2704 C CA . GLU A 1 350 ? -18.344 35.5 5.098 1 90.81 350 GLU A CA 1
ATOM 2705 C C . GLU A 1 350 ? -17.016 34.969 4.539 1 90.81 350 GLU A C 1
ATOM 2707 O O . GLU A 1 350 ? -16.125 35.75 4.234 1 90.81 350 GLU A O 1
ATOM 2712 N N . TRP A 1 351 ? -16.984 33.688 4.484 1 91.81 351 TRP A N 1
ATOM 2713 C CA . TRP A 1 351 ? -15.805 33.031 3.945 1 91.81 351 TRP A CA 1
ATOM 2714 C C . TRP A 1 351 ? -15.555 33.438 2.5 1 91.81 351 TRP A C 1
ATOM 2716 O O . TRP A 1 351 ? -14.43 33.812 2.137 1 91.81 351 TRP A O 1
ATOM 2726 N N . LEU A 1 352 ? -16.5 33.438 1.652 1 88.44 352 LEU A N 1
ATOM 2727 C CA . LEU A 1 352 ? -16.422 33.812 0.245 1 88.44 352 LEU A CA 1
ATOM 2728 C C . LEU A 1 352 ? -15.992 35.281 0.094 1 88.44 352 LEU A C 1
ATOM 2730 O O . LEU A 1 352 ? -15.211 35.594 -0.8 1 88.44 352 LEU A O 1
ATOM 2734 N N . GLN A 1 353 ? -16.453 36.062 0.902 1 87.38 353 GLN A N 1
ATOM 2735 C CA . GLN A 1 353 ? -16.156 37.469 0.833 1 87.38 353 GLN A CA 1
ATOM 2736 C C . GLN A 1 353 ? -14.703 37.75 1.211 1 87.38 353 GLN A C 1
ATOM 2738 O O . GLN A 1 353 ? -14.055 38.625 0.616 1 87.38 353 GLN A O 1
ATOM 2743 N N . ASN A 1 354 ? -14.25 37.094 2.168 1 87.5 354 ASN A N 1
ATOM 2744 C CA . ASN A 1 354 ? -12.922 37.406 2.701 1 87.5 354 ASN A CA 1
ATOM 2745 C C . ASN A 1 354 ? -11.828 36.625 1.974 1 87.5 354 ASN A C 1
ATOM 2747 O O . ASN A 1 354 ? -10.703 37.094 1.844 1 87.5 354 ASN A O 1
ATOM 2751 N N . PHE A 1 355 ? -12.18 35.438 1.592 1 87.56 355 PHE A N 1
ATOM 2752 C CA . PHE A 1 355 ? -11.195 34.594 0.918 1 87.56 355 PHE A CA 1
ATOM 2753 C C . PHE A 1 355 ? -11.773 34 -0.363 1 87.56 355 PHE A C 1
ATOM 2755 O O . PHE A 1 355 ? -11.922 32.781 -0.481 1 87.56 355 PHE A O 1
ATOM 2762 N N . PRO A 1 356 ? -12.008 34.781 -1.375 1 86.19 356 PRO A N 1
ATOM 2763 C CA . PRO A 1 356 ? -12.539 34.25 -2.637 1 86.19 356 PRO A CA 1
ATOM 2764 C C . PRO A 1 356 ? -11.484 33.562 -3.482 1 86.19 356 PRO A C 1
ATOM 2766 O O . PRO A 1 356 ? -10.312 33.938 -3.455 1 86.19 356 PRO A O 1
ATOM 2769 N N . GLN A 1 357 ? -11.938 32.562 -4.113 1 81.94 357 GLN A N 1
ATOM 2770 C CA . GLN A 1 357 ? -11.094 31.859 -5.078 1 81.94 357 GLN A CA 1
ATOM 2771 C C . GLN A 1 357 ? -11.828 31.656 -6.398 1 81.94 357 GLN A C 1
ATOM 2773 O O . GLN A 1 357 ? -12.984 31.219 -6.414 1 81.94 357 GLN A O 1
ATOM 2778 N N . GLN A 1 358 ? -11.133 32.031 -7.418 1 77.69 358 GLN A N 1
ATOM 2779 C CA . GLN A 1 358 ? -11.727 31.859 -8.742 1 77.69 358 GLN A CA 1
ATOM 2780 C C . GLN A 1 358 ? -11.328 30.516 -9.359 1 77.69 358 GLN A C 1
ATOM 2782 O O . GLN A 1 358 ? -10.156 30.141 -9.336 1 77.69 358 GLN A O 1
ATOM 2787 N N . LYS A 1 359 ? -12.281 29.75 -9.82 1 74.06 359 LYS A N 1
ATOM 2788 C CA . LYS A 1 359 ? -12.016 28.516 -10.539 1 74.06 359 LYS A CA 1
ATOM 2789 C C . LYS A 1 359 ? -11.609 28.797 -11.984 1 74.06 359 LYS A C 1
ATOM 2791 O O . LYS A 1 359 ? -12.062 29.766 -12.586 1 74.06 359 LYS A O 1
ATOM 2796 N N . PRO A 1 360 ? -10.773 27.859 -12.43 1 70.25 360 PRO A N 1
ATOM 2797 C CA . PRO A 1 360 ? -10.438 28.031 -13.852 1 70.25 360 PRO A CA 1
ATOM 2798 C C . PRO A 1 360 ? -11.625 27.766 -14.773 1 70.25 360 PRO A C 1
ATOM 2800 O O . PRO A 1 360 ? -12.234 26.688 -14.695 1 70.25 360 PRO A O 1
ATOM 2803 N N . ILE A 1 361 ? -11.945 28.609 -15.648 1 62.97 361 ILE A N 1
ATOM 2804 C CA . ILE A 1 361 ? -13.125 28.594 -16.516 1 62.97 361 ILE A CA 1
ATOM 2805 C C . ILE A 1 361 ? -13.047 27.422 -17.484 1 62.97 361 ILE A C 1
ATOM 2807 O O . ILE A 1 361 ? -14.055 26.75 -17.734 1 62.97 361 ILE A O 1
ATOM 2811 N N . LYS A 1 362 ? -11.93 27.109 -17.984 1 66.06 362 LYS A N 1
ATOM 2812 C CA . LYS A 1 362 ? -11.789 26.078 -19 1 66.06 362 LYS A CA 1
ATOM 2813 C C . LYS A 1 362 ? -12.156 24.703 -18.438 1 66.06 362 LYS A C 1
ATOM 2815 O O . LYS A 1 362 ? -12.883 23.938 -19.078 1 66.06 362 LYS A O 1
ATOM 2820 N N . SER A 1 363 ? -11.75 24.438 -17.297 1 66 363 SER A N 1
ATOM 2821 C CA . SER A 1 363 ? -12.016 23.141 -16.672 1 66 363 SER A CA 1
ATOM 2822 C C . SER A 1 363 ? -13.508 22.938 -16.453 1 66 363 SER A C 1
ATOM 2824 O O . SER A 1 363 ? -14.023 21.828 -16.656 1 66 363 SER A O 1
ATOM 2826 N N . ALA A 1 364 ? -14.164 23.938 -16.094 1 65.5 364 ALA A N 1
ATOM 2827 C CA . ALA A 1 364 ? -15.602 23.875 -15.828 1 65.5 364 ALA A CA 1
ATOM 2828 C C . ALA A 1 364 ? -16.391 23.609 -17.109 1 65.5 364 ALA A C 1
ATOM 2830 O O . ALA A 1 364 ? -17.375 22.875 -17.109 1 65.5 364 ALA A O 1
ATOM 2831 N N . LYS A 1 365 ? -15.867 24.125 -18.203 1 68.38 365 LYS A N 1
ATOM 2832 C CA . LYS A 1 365 ? -16.547 23.953 -19.484 1 68.38 365 LYS A CA 1
ATOM 2833 C C . LYS A 1 365 ? -16.484 22.5 -19.953 1 68.38 365 LYS A C 1
ATOM 2835 O O . LYS A 1 365 ? -17.453 21.969 -20.484 1 68.38 365 LYS A O 1
ATOM 2840 N N . ASP A 1 366 ? -15.406 21.922 -19.719 1 70.94 366 ASP A N 1
ATOM 2841 C CA . ASP A 1 366 ? -15.227 20.547 -20.156 1 70.94 366 ASP A CA 1
ATOM 2842 C C . ASP A 1 366 ? -16.141 19.594 -19.391 1 70.94 366 ASP A C 1
ATOM 2844 O O . ASP A 1 366 ? -16.766 18.719 -19.969 1 70.94 366 ASP A O 1
ATOM 2848 N N . ILE A 1 367 ? -16.25 19.844 -18.156 1 73.81 367 ILE A N 1
ATOM 2849 C CA . ILE A 1 367 ? -17.094 19 -17.312 1 73.81 367 ILE A CA 1
ATOM 2850 C C . ILE A 1 367 ? -18.562 19.234 -17.656 1 73.81 367 ILE A C 1
ATOM 2852 O O . ILE A 1 367 ? -19.359 18.297 -17.672 1 73.81 367 ILE A O 1
ATOM 2856 N N . PHE A 1 368 ? -18.844 20.469 -17.938 1 72.44 368 PHE A N 1
ATOM 2857 C CA . PHE A 1 368 ? -20.219 20.812 -18.312 1 72.44 368 PHE A CA 1
ATOM 2858 C C . PHE A 1 368 ? -20.625 20.109 -19.594 1 72.44 368 PHE A C 1
ATOM 2860 O O . PHE A 1 368 ? -21.75 19.594 -19.688 1 72.44 368 PHE A O 1
ATOM 2867 N N . LYS A 1 369 ? -19.781 20.078 -20.469 1 74.38 369 LYS A N 1
ATOM 2868 C CA . LYS A 1 369 ? -20.078 19.406 -21.734 1 74.38 369 LYS A CA 1
ATOM 2869 C C . LYS A 1 369 ? -20.344 17.922 -21.516 1 74.38 369 LYS A C 1
ATOM 2871 O O . LYS A 1 369 ? -21.297 17.359 -22.078 1 74.38 369 LYS A O 1
ATOM 2876 N N . VAL A 1 370 ? -19.562 17.359 -20.719 1 72.75 370 VAL A N 1
ATOM 2877 C CA . VAL A 1 370 ? -19.719 15.945 -20.422 1 72.75 370 VAL A CA 1
ATOM 2878 C C . VAL A 1 370 ? -21.078 15.719 -19.734 1 72.75 370 VAL A C 1
ATOM 2880 O O . VAL A 1 370 ? -21.766 14.75 -20.031 1 72.75 370 VAL A O 1
ATOM 2883 N N . ALA A 1 371 ? -21.344 16.562 -18.828 1 69.88 371 ALA A N 1
ATOM 2884 C CA . ALA A 1 371 ? -22.594 16.453 -18.094 1 69.88 371 ALA A CA 1
ATOM 2885 C C . ALA A 1 371 ? -23.797 16.625 -19.016 1 69.88 371 ALA A C 1
ATOM 2887 O O . ALA A 1 371 ? -24.797 15.922 -18.875 1 69.88 371 ALA A O 1
ATOM 2888 N N . GLN A 1 372 ? -23.688 17.5 -19.938 1 71.81 372 GLN A N 1
ATOM 2889 C CA . GLN A 1 372 ? -24.75 17.719 -20.922 1 71.81 372 GLN A CA 1
ATOM 2890 C C . GLN A 1 372 ? -24.984 16.453 -21.75 1 71.81 372 GLN A C 1
ATOM 2892 O O . GLN A 1 372 ? -26.125 16.078 -22.016 1 71.81 372 GLN A O 1
ATOM 2897 N N . ASP A 1 373 ? -23.938 15.891 -22.078 1 73.38 373 ASP A N 1
ATOM 2898 C CA . ASP A 1 373 ? -24.031 14.703 -22.922 1 73.38 373 ASP A CA 1
ATOM 2899 C C . ASP A 1 373 ? -24.641 13.531 -22.156 1 73.38 373 ASP A C 1
ATOM 2901 O O . ASP A 1 373 ? -25.391 12.734 -22.734 1 73.38 373 ASP A O 1
ATOM 2905 N N . LEU A 1 374 ? -24.328 13.445 -20.906 1 70.88 374 LEU A N 1
ATOM 2906 C CA . LEU A 1 374 ? -24.781 12.32 -20.109 1 70.88 374 LEU A CA 1
ATOM 2907 C C . LEU A 1 374 ? -26.234 12.516 -19.656 1 70.88 374 LEU A C 1
ATOM 2909 O O . LEU A 1 374 ? -27.031 11.57 -19.688 1 70.88 374 LEU A O 1
ATOM 2913 N N . SER A 1 375 ? -26.516 13.656 -19.062 1 61.06 375 SER A N 1
ATOM 2914 C CA . SER A 1 375 ? -27.812 13.859 -18.406 1 61.06 375 SER A CA 1
ATOM 2915 C C . SER A 1 375 ? -28.797 14.547 -19.344 1 61.06 375 SER A C 1
ATOM 2917 O O . SER A 1 375 ? -30 14.586 -19.062 1 61.06 375 SER A O 1
ATOM 2919 N N . GLY A 1 376 ? -28.406 14.914 -20.594 1 59.84 376 GLY A N 1
ATOM 2920 C CA . GLY A 1 376 ? -29.281 15.758 -21.391 1 59.84 376 GLY A CA 1
ATOM 2921 C C . GLY A 1 376 ? -29.578 17.094 -20.734 1 59.84 376 GLY A C 1
ATOM 2922 O O . GLY A 1 376 ? -30.547 17.766 -21.094 1 59.84 376 GLY A O 1
ATOM 2923 N N . TRP A 1 377 ? -28.844 17.328 -19.688 1 54.5 377 TRP A N 1
ATOM 2924 C CA . TRP A 1 377 ? -29.062 18.562 -18.938 1 54.5 377 TRP A CA 1
ATOM 2925 C C . TRP A 1 377 ? -28.703 19.781 -19.781 1 54.5 377 TRP A C 1
ATOM 2927 O O . TRP A 1 377 ? -27.578 19.891 -20.25 1 54.5 377 TRP A O 1
ATOM 2937 N N . ASN A 1 378 ? -29.578 20.391 -20.5 1 48.59 378 ASN A N 1
ATOM 2938 C CA . ASN A 1 378 ? -29.422 21.641 -21.234 1 48.59 378 ASN A CA 1
ATOM 2939 C C . ASN A 1 378 ? -29.641 22.844 -20.344 1 48.59 378 ASN A C 1
ATOM 2941 O O . ASN A 1 378 ? -30.766 23.328 -20.203 1 48.59 378 ASN A O 1
ATOM 2945 N N . ASP A 1 379 ? -29.203 22.844 -19.234 1 46.31 379 ASP A N 1
ATOM 2946 C CA . ASP A 1 379 ? -29.562 24.031 -18.484 1 46.31 379 ASP A CA 1
ATOM 2947 C C . ASP A 1 379 ? -28.953 25.281 -19.125 1 46.31 379 ASP A C 1
ATOM 2949 O O . ASP A 1 379 ? -27.719 25.406 -19.188 1 46.31 379 ASP A O 1
ATOM 2953 N N . SER A 1 380 ? -29.484 25.859 -20.188 1 36.44 380 SER A N 1
ATOM 2954 C CA . SER A 1 380 ? -29.281 27.25 -20.578 1 36.44 380 SER A CA 1
ATOM 2955 C C . SER A 1 380 ? -29.109 28.156 -19.344 1 36.44 380 SER A C 1
ATOM 2957 O O . SER A 1 380 ? -29.125 29.375 -19.469 1 36.44 380 SER A O 1
ATOM 2959 N N . THR A 1 381 ? -29.672 27.797 -18.25 1 36.34 381 THR A N 1
ATOM 2960 C CA . THR A 1 381 ? -29.797 28.906 -17.312 1 36.34 381 THR A CA 1
ATOM 2961 C C . THR A 1 381 ? -28.422 29.469 -16.953 1 36.34 381 THR A C 1
ATOM 2963 O O . THR A 1 381 ? -27.469 28.719 -16.797 1 36.34 381 THR A O 1
ATOM 2966 N N . GLY A 1 382 ? -28.078 30.734 -17.328 1 35.28 382 GLY A N 1
ATOM 2967 C CA . GLY A 1 382 ? -27.047 31.719 -17.078 1 35.28 382 GLY A CA 1
ATOM 2968 C C . GLY A 1 382 ? -26.25 31.438 -15.82 1 35.28 382 GLY A C 1
ATOM 2969 O O . GLY A 1 382 ? -26.297 30.344 -15.281 1 35.28 382 GLY A O 1
ATOM 2970 N N . THR A 1 383 ? -26.031 32.625 -14.93 1 36.84 383 THR A N 1
ATOM 2971 C CA . THR A 1 383 ? -25.203 33.031 -13.805 1 36.84 383 THR A CA 1
ATOM 2972 C C . THR A 1 383 ? -25.547 32.219 -12.555 1 36.84 383 THR A C 1
ATOM 2974 O O . THR A 1 383 ? -26.547 32.5 -11.883 1 36.84 383 THR A O 1
ATOM 2977 N N . MET A 1 384 ? -25.469 31.078 -12.539 1 39.09 384 MET A N 1
ATOM 2978 C CA . MET A 1 384 ? -25.781 30.344 -11.32 1 39.09 384 MET A CA 1
ATOM 2979 C C . MET A 1 384 ? -24.938 30.844 -10.148 1 39.09 384 MET A C 1
ATOM 2981 O O . MET A 1 384 ? -23.75 30.516 -10.039 1 39.09 384 MET A O 1
ATOM 2985 N N . ASN A 1 385 ? -25.219 31.969 -9.586 1 40.38 385 ASN A N 1
ATOM 2986 C CA . ASN A 1 385 ? -24.453 32.781 -8.625 1 40.38 385 ASN A CA 1
ATOM 2987 C C . ASN A 1 385 ? -24.562 32.188 -7.215 1 40.38 385 ASN A C 1
ATOM 2989 O O . ASN A 1 385 ? -23.938 32.688 -6.281 1 40.38 385 ASN A O 1
ATOM 2993 N N . THR A 1 386 ? -25.625 31.25 -6.879 1 44.47 386 THR A N 1
ATOM 2994 C CA . THR A 1 386 ? -25.703 30.969 -5.449 1 44.47 386 THR A CA 1
ATOM 2995 C C . THR A 1 386 ? -25.406 29.5 -5.172 1 44.47 386 THR A C 1
ATOM 2997 O O . THR A 1 386 ? -25.859 28.609 -5.902 1 44.47 386 THR A O 1
ATOM 3000 N N . PHE A 1 387 ? -24.281 29.25 -4.508 1 42.25 387 PHE A N 1
ATOM 3001 C CA . PHE A 1 387 ? -23.969 27.922 -4.004 1 42.25 387 PHE A CA 1
ATOM 3002 C C . PHE A 1 387 ? -25.203 27.25 -3.418 1 42.25 387 PHE A C 1
ATOM 3004 O O . PHE A 1 387 ? -25.891 27.828 -2.572 1 42.25 387 PHE A O 1
ATOM 3011 N N . LEU A 1 388 ? -25.953 26.391 -4.23 1 44.94 388 LEU A N 1
ATOM 3012 C CA . LEU A 1 388 ? -27.125 25.641 -3.777 1 44.94 388 LEU A CA 1
ATOM 3013 C C . LEU A 1 388 ? -26.719 24.578 -2.756 1 44.94 388 LEU A C 1
ATOM 3015 O O . LEU A 1 388 ? -25.828 23.781 -3.006 1 44.94 388 LEU A O 1
ATOM 3019 N N . LEU A 1 389 ? -26.75 24.984 -1.434 1 44.59 389 LEU A N 1
ATOM 3020 C CA . LEU A 1 389 ? -26.438 24.109 -0.301 1 44.59 389 LEU A CA 1
ATOM 3021 C C . LEU A 1 389 ? -27.047 22.734 -0.493 1 44.59 389 LEU A C 1
ATOM 3023 O O . LEU A 1 389 ? -26.422 21.719 -0.172 1 44.59 389 LEU A O 1
ATOM 3027 N N . GLU A 1 390 ? -28.578 22.672 -0.422 1 40.75 390 GLU A N 1
ATOM 3028 C CA . GLU A 1 390 ? -29.359 21.531 0.043 1 40.75 390 GLU A CA 1
ATOM 3029 C C . GLU A 1 390 ? -29.672 20.562 -1.102 1 40.75 390 GLU A C 1
ATOM 3031 O O . GLU A 1 390 ? -30.062 21 -2.189 1 40.75 390 GLU A O 1
ATOM 3036 N N . PRO A 1 391 ? -29.172 19.422 -1.004 1 37.81 391 PRO A N 1
ATOM 3037 C CA . PRO A 1 391 ? -29.594 18.453 -2.025 1 37.81 391 PRO A CA 1
ATOM 3038 C C . PRO A 1 391 ? -30.969 18.766 -2.594 1 37.81 391 PRO A C 1
ATOM 3040 O O . PRO A 1 391 ? -31.25 18.453 -3.756 1 37.81 391 PRO A O 1
ATOM 3043 N N . ASN A 1 392 ? -31.859 19.125 -1.675 1 34.78 392 ASN A N 1
ATOM 3044 C CA . ASN A 1 392 ? -33.25 19.25 -2.025 1 34.78 392 ASN A CA 1
ATOM 3045 C C . ASN A 1 392 ? -33.594 20.656 -2.551 1 34.78 392 ASN A C 1
ATOM 3047 O O . ASN A 1 392 ? -34.75 21.078 -2.514 1 34.78 392 ASN A O 1
ATOM 3051 N N . SER A 1 393 ? -32.656 21.438 -2.701 1 37.47 393 SER A N 1
ATOM 3052 C CA . SER A 1 393 ? -33.219 22.688 -3.176 1 37.47 393 SER A CA 1
ATOM 3053 C C . SER A 1 393 ? -33.938 22.5 -4.512 1 37.47 393 SER A C 1
ATOM 3055 O O . SER A 1 393 ? -33.344 22 -5.473 1 37.47 393 SER A O 1
ATOM 3057 N N . PHE A 1 394 ? -35.156 22.219 -4.336 1 37.66 394 PHE A N 1
ATOM 3058 C CA . PHE A 1 394 ? -36.156 22.047 -5.406 1 37.66 394 PHE A CA 1
ATOM 3059 C C . PHE A 1 394 ? -36.188 23.297 -6.289 1 37.66 394 PHE A C 1
ATOM 3061 O O . PHE A 1 394 ? -36.25 24.422 -5.785 1 37.66 394 PHE A O 1
ATOM 3068 N N . ASP A 1 395 ? -35.406 23.422 -7.223 1 40.06 395 ASP A N 1
ATOM 3069 C CA . ASP A 1 395 ? -35.875 24.547 -8.039 1 40.06 395 ASP A CA 1
ATOM 3070 C C . ASP A 1 395 ? -37.344 24.422 -8.344 1 40.06 395 ASP A C 1
ATOM 3072 O O . ASP A 1 395 ? -37.969 23.391 -8.062 1 40.06 395 ASP A O 1
ATOM 3076 N N . VAL A 1 396 ? -38.062 25.516 -8.656 1 36.78 396 VAL A N 1
ATOM 3077 C CA . VAL A 1 396 ? -39.469 25.578 -9.008 1 36.78 396 VAL A CA 1
ATOM 3078 C C . VAL A 1 396 ? -39.875 24.344 -9.812 1 36.78 396 VAL A C 1
ATOM 3080 O O . VAL A 1 396 ? -41.031 23.953 -9.805 1 36.78 396 VAL A O 1
ATOM 3083 N N . ASN A 1 397 ? -39.125 24.031 -10.883 1 37.81 397 ASN A N 1
ATOM 3084 C CA . ASN A 1 397 ? -39.625 23.047 -11.844 1 37.81 397 ASN A CA 1
ATOM 3085 C C . ASN A 1 397 ? -39.25 21.625 -11.461 1 37.81 397 ASN A C 1
ATOM 3087 O O . ASN A 1 397 ? -39.469 20.688 -12.227 1 37.81 397 ASN A O 1
ATOM 3091 N N . GLY A 1 398 ? -38.719 21.062 -10.289 1 39.53 398 GLY A N 1
ATOM 3092 C CA . GLY A 1 398 ? -38.594 19.703 -9.781 1 39.53 398 GLY A CA 1
ATOM 3093 C C . GLY A 1 398 ? -37.25 19.438 -9.125 1 39.53 398 GLY A C 1
ATOM 3094 O O . GLY A 1 398 ? -36.375 20.297 -9.117 1 39.53 398 GLY A O 1
ATOM 3095 N N . THR A 1 399 ? -37.062 18.312 -8.109 1 46.5 399 THR A N 1
ATOM 3096 C CA . THR A 1 399 ? -36 17.812 -7.266 1 46.5 399 THR A CA 1
ATOM 3097 C C . THR A 1 399 ? -34.719 17.641 -8.078 1 46.5 399 THR A C 1
ATOM 3099 O O . THR A 1 399 ? -34.688 16.984 -9.117 1 46.5 399 THR A O 1
ATOM 3102 N N . ARG A 1 400 ? -33.781 18.641 -7.945 1 56.19 400 ARG A N 1
ATOM 3103 C CA . ARG A 1 400 ? -32.562 18.375 -8.672 1 56.19 400 ARG A CA 1
ATOM 3104 C C . ARG A 1 400 ? -31.875 17.125 -8.141 1 56.19 400 ARG A C 1
ATOM 3106 O O . ARG A 1 400 ? -31.797 16.922 -6.926 1 56.19 400 ARG A O 1
ATOM 3113 N N . GLY A 1 401 ? -31.75 16.156 -8.852 1 71.69 401 GLY A N 1
ATOM 3114 C CA . GLY A 1 401 ? -31.031 14.945 -8.531 1 71.69 401 GLY A CA 1
ATOM 3115 C C . GLY A 1 401 ? -29.625 15.195 -8.016 1 71.69 401 GLY A C 1
ATOM 3116 O O . GLY A 1 401 ? -29.125 16.312 -8.109 1 71.69 401 GLY A O 1
ATOM 3117 N N . LEU A 1 402 ? -29.109 14.484 -7.195 1 81.69 402 LEU A N 1
ATOM 3118 C CA . LEU A 1 402 ? -27.766 14.562 -6.617 1 81.69 402 LEU A CA 1
ATOM 3119 C C . LEU A 1 402 ? -26.734 14.953 -7.672 1 81.69 402 LEU A C 1
ATOM 3121 O O . LEU A 1 402 ? -25.859 15.766 -7.41 1 81.69 402 LEU A O 1
ATOM 3125 N N . PHE A 1 403 ? -26.906 14.438 -8.852 1 84.44 403 PHE A N 1
ATOM 3126 C CA . PHE A 1 403 ? -25.969 14.703 -9.938 1 84.44 403 PHE A CA 1
ATOM 3127 C C . PHE A 1 403 ? -25.984 16.188 -10.312 1 84.44 403 PHE A C 1
ATOM 3129 O O . PHE A 1 403 ? -24.922 16.812 -10.414 1 84.44 403 PHE A O 1
ATOM 3136 N N . ASN A 1 404 ? -27.078 16.734 -10.422 1 78.81 404 ASN A N 1
ATOM 3137 C CA . ASN A 1 404 ? -27.203 18.141 -10.812 1 78.81 404 ASN A CA 1
ATOM 3138 C C . ASN A 1 404 ? -26.688 19.062 -9.719 1 78.81 404 ASN A C 1
ATOM 3140 O O . ASN A 1 404 ? -26.094 20.109 -10.016 1 78.81 404 ASN A O 1
ATOM 3144 N N . ASN A 1 405 ? -26.938 18.703 -8.508 1 80.38 405 ASN A N 1
ATOM 3145 C CA . ASN A 1 405 ? -26.422 19.484 -7.398 1 80.38 405 ASN A CA 1
ATOM 3146 C C . ASN A 1 405 ? -24.891 19.516 -7.398 1 80.38 405 ASN A C 1
ATOM 3148 O O . ASN A 1 405 ? -24.281 20.578 -7.211 1 80.38 405 ASN A O 1
ATOM 3152 N N . TYR A 1 406 ? -24.297 18.375 -7.562 1 85.69 406 TYR A N 1
ATOM 3153 C CA . TYR A 1 406 ? -22.844 18.281 -7.594 1 85.69 406 TYR A CA 1
ATOM 3154 C C . TYR A 1 406 ? -22.281 19.047 -8.781 1 85.69 406 TYR A C 1
ATOM 3156 O O . TYR A 1 406 ? -21.234 19.703 -8.664 1 85.69 406 TYR A O 1
ATOM 3164 N N . LEU A 1 407 ? -22.953 18.953 -9.867 1 82.56 407 LEU A N 1
ATOM 3165 C CA . LEU A 1 407 ? -22.516 19.656 -11.062 1 82.56 407 LEU A CA 1
ATOM 3166 C C . LEU A 1 407 ? -22.578 21.172 -10.867 1 82.56 407 LEU A C 1
ATOM 3168 O O . LEU A 1 407 ? -21.656 21.891 -11.234 1 82.56 407 LEU A O 1
ATOM 3172 N N . HIS A 1 408 ? -23.609 21.562 -10.305 1 78.44 408 HIS A N 1
ATOM 3173 C CA . HIS A 1 408 ? -23.781 22.984 -10.039 1 78.44 408 HIS A CA 1
ATOM 3174 C C . HIS A 1 408 ? -22.688 23.516 -9.109 1 78.44 408 HIS A C 1
ATOM 3176 O O . HIS A 1 408 ? -22.125 24.578 -9.359 1 78.44 408 HIS A O 1
ATOM 3182 N N . SER A 1 409 ? -22.469 22.812 -8.102 1 80.5 409 SER A N 1
ATOM 3183 C CA . SER A 1 409 ? -21.438 23.203 -7.141 1 80.5 409 SER A CA 1
ATOM 3184 C C . SER A 1 409 ? -20.062 23.297 -7.805 1 80.5 409 SER A C 1
ATOM 3186 O O . SER A 1 409 ? -19.297 24.219 -7.531 1 80.5 409 SER A O 1
ATOM 3188 N N . ALA A 1 410 ? -19.828 22.375 -8.68 1 80.31 410 ALA A N 1
ATOM 3189 C CA . ALA A 1 410 ? -18.516 22.297 -9.305 1 80.31 410 ALA A CA 1
ATOM 3190 C C . ALA A 1 410 ? -18.312 23.406 -10.328 1 80.31 410 ALA A C 1
ATOM 3192 O O . ALA A 1 410 ? -17.172 23.75 -10.664 1 80.31 410 ALA A O 1
ATOM 3193 N N . LEU A 1 411 ? -19.375 24.047 -10.789 1 76.31 411 LEU A N 1
ATOM 3194 C CA . LEU A 1 411 ? -19.266 25 -11.891 1 76.31 411 LEU A CA 1
ATOM 3195 C C . LEU A 1 411 ? -19.297 26.438 -11.359 1 76.31 411 LEU A C 1
ATOM 3197 O O . LEU A 1 411 ? -19.125 27.391 -12.125 1 76.31 411 LEU A O 1
ATOM 3201 N N . PHE A 1 412 ? -19.391 26.578 -10.086 1 76.44 412 PHE A N 1
ATOM 3202 C CA . PHE A 1 412 ? -19.359 27.922 -9.523 1 76.44 412 PHE A CA 1
ATOM 3203 C C . PHE A 1 412 ? -18.016 28.578 -9.773 1 76.44 412 PHE A C 1
ATOM 3205 O O . PHE A 1 412 ? -16.969 28 -9.477 1 76.44 412 PHE A O 1
ATOM 3212 N N . MET A 1 413 ? -18.172 29.75 -10.289 1 74.62 413 MET A N 1
ATOM 3213 C CA . MET A 1 413 ? -16.953 30.453 -10.68 1 74.62 413 MET A CA 1
ATOM 3214 C C . MET A 1 413 ? -16.156 30.891 -9.453 1 74.62 413 MET A C 1
ATOM 3216 O O . MET A 1 413 ? -14.922 30.797 -9.445 1 74.62 413 MET A O 1
ATOM 3220 N N . TYR A 1 414 ? -16.922 31.453 -8.453 1 80.81 414 TYR A N 1
ATOM 3221 C CA . TYR A 1 414 ? -16.266 31.906 -7.238 1 80.81 414 TYR A CA 1
ATOM 3222 C C . TYR A 1 414 ? -16.672 31.062 -6.043 1 80.81 414 TYR A C 1
ATOM 3224 O O . TYR A 1 414 ? -17.875 30.781 -5.852 1 80.81 414 TYR A O 1
ATOM 3232 N N . ARG A 1 415 ? -15.711 30.656 -5.375 1 83.69 415 ARG A N 1
ATOM 3233 C CA . ARG A 1 415 ? -15.922 29.875 -4.156 1 83.69 415 ARG A CA 1
ATOM 3234 C C . ARG A 1 415 ? -14.914 30.266 -3.078 1 83.69 415 ARG A C 1
ATOM 3236 O O . ARG A 1 415 ? -13.914 30.922 -3.365 1 83.69 415 ARG A O 1
ATOM 3243 N N . PRO A 1 416 ? -15.32 29.969 -1.896 1 88.31 416 PRO A N 1
ATOM 3244 C CA . PRO A 1 416 ? -14.32 30.219 -0.857 1 88.31 416 PRO A CA 1
ATOM 3245 C C . PRO A 1 416 ? -13.039 29.406 -1.063 1 88.31 416 PRO A C 1
ATOM 3247 O O . PRO A 1 416 ? -13.102 28.25 -1.477 1 88.31 416 PRO A O 1
ATOM 3250 N N . MET A 1 417 ? -11.992 29.953 -0.688 1 86 417 MET A N 1
ATOM 3251 C CA . MET A 1 417 ? -10.688 29.312 -0.85 1 86 417 MET A CA 1
ATOM 3252 C C . MET A 1 417 ? -10.516 28.156 0.139 1 86 417 MET A C 1
ATOM 3254 O O . MET A 1 417 ? -10.805 28.312 1.325 1 86 417 MET A O 1
ATOM 3258 N N . ILE A 1 418 ? -10.141 27.047 -0.385 1 85.31 418 ILE A N 1
ATOM 3259 C CA . ILE A 1 418 ? -9.727 25.906 0.437 1 85.31 418 ILE A CA 1
ATOM 3260 C C . ILE A 1 418 ? -8.227 25.672 0.26 1 85.31 418 ILE A C 1
ATOM 3262 O O . ILE A 1 418 ? -7.746 25.516 -0.865 1 85.31 418 ILE A O 1
ATOM 3266 N N . ARG A 1 419 ? -7.57 25.609 1.328 1 78.75 419 ARG A N 1
ATOM 3267 C CA . ARG A 1 419 ? -6.125 25.391 1.28 1 78.75 419 ARG A CA 1
ATOM 3268 C C . ARG A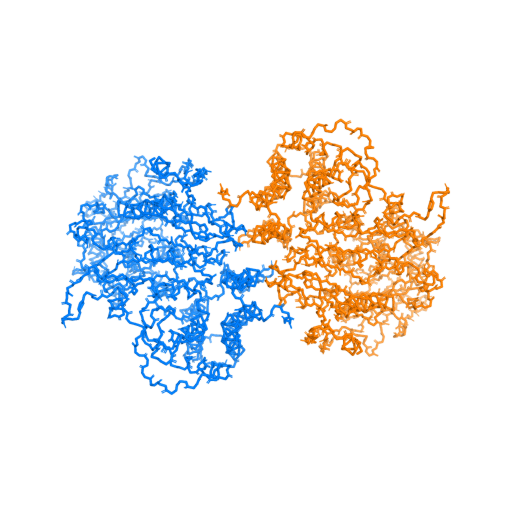 1 419 ? -5.789 23.906 1.179 1 78.75 419 ARG A C 1
ATOM 3270 O O . ARG A 1 419 ? -6.543 23.062 1.666 1 78.75 419 ARG A O 1
ATOM 3277 N N . LEU A 1 420 ? -4.668 23.703 0.619 1 72.06 420 LEU A N 1
ATOM 3278 C CA . LEU A 1 420 ? -4.152 22.344 0.604 1 72.06 420 LEU A CA 1
ATOM 3279 C C . LEU A 1 420 ? -3.387 22.031 1.887 1 72.06 420 LEU A C 1
ATOM 3281 O O . LEU A 1 420 ? -2.988 22.953 2.609 1 72.06 420 LEU A O 1
ATOM 3285 N N . LEU A 1 421 ? -3.225 20.781 2.102 1 72.12 421 LEU A N 1
ATOM 3286 C CA . LEU A 1 421 ? -2.516 20.328 3.295 1 72.12 421 LEU A CA 1
ATOM 3287 C C . LEU A 1 421 ? -1.035 20.688 3.215 1 72.12 421 LEU A C 1
ATOM 3289 O O . LEU A 1 421 ? -0.458 20.719 2.125 1 72.12 421 LEU A O 1
ATOM 3293 N N . ASP A 1 422 ? -0.551 21.031 4.32 1 66.19 422 ASP A N 1
ATOM 3294 C CA . ASP A 1 422 ? 0.879 21.297 4.445 1 66.19 422 ASP A CA 1
ATOM 3295 C C . ASP A 1 422 ? 1.599 20.109 5.086 1 66.19 422 ASP A C 1
ATOM 3297 O O . ASP A 1 422 ? 1.014 19.375 5.887 1 66.19 422 ASP A O 1
ATOM 3301 N N . HIS A 1 423 ? 2.742 19.75 4.648 1 58.72 423 HIS A N 1
ATOM 3302 C CA . HIS A 1 423 ? 3.52 18.625 5.141 1 58.72 423 HIS A CA 1
ATOM 3303 C C . HIS A 1 423 ? 3.811 18.766 6.633 1 58.72 423 HIS A C 1
ATOM 3305 O O . HIS A 1 423 ? 4.137 17.781 7.297 1 58.72 423 HIS A O 1
ATOM 3311 N N . THR A 1 424 ? 3.689 19.922 7.055 1 59.81 424 THR A N 1
ATOM 3312 C CA . THR A 1 424 ? 4.094 20.156 8.438 1 59.81 424 THR A CA 1
ATOM 3313 C C . THR A 1 424 ? 2.93 19.891 9.391 1 59.81 424 THR A C 1
ATOM 3315 O O . THR A 1 424 ? 3.125 19.797 10.602 1 59.81 424 THR A O 1
ATOM 3318 N N . ASP A 1 425 ? 1.849 19.75 8.75 1 68.56 425 ASP A N 1
ATOM 3319 C CA . ASP A 1 425 ? 0.706 19.453 9.609 1 68.56 425 ASP A CA 1
ATOM 3320 C C . ASP A 1 425 ? 0.762 18.016 10.125 1 68.56 425 ASP A C 1
ATOM 3322 O O . ASP A 1 425 ? 0.974 17.078 9.352 1 68.56 425 ASP A O 1
ATOM 3326 N N . GLY A 1 426 ? 0.679 17.844 11.422 1 74.44 426 GLY A N 1
ATOM 3327 C CA . GLY A 1 426 ? 0.773 16.531 12.039 1 74.44 426 GLY A CA 1
ATOM 3328 C C . GLY A 1 426 ? -0.25 15.547 11.508 1 74.44 426 GLY A C 1
ATOM 3329 O O . GLY A 1 426 ? -0.049 14.328 11.586 1 74.44 426 GLY A O 1
ATOM 3330 N N . PHE A 1 427 ? -1.318 16.109 10.883 1 85.44 427 PHE A N 1
ATOM 3331 C CA . PHE A 1 427 ? -2.381 15.219 10.438 1 85.44 427 PHE A CA 1
ATOM 3332 C C . PHE A 1 427 ? -2.223 14.875 8.961 1 85.44 427 PHE A C 1
ATOM 3334 O O . PHE A 1 427 ? -3.02 14.125 8.406 1 85.44 427 PHE A O 1
ATOM 3341 N N . ALA A 1 428 ? -1.169 15.398 8.305 1 82.25 428 ALA A N 1
ATOM 3342 C CA . ALA A 1 428 ? -0.954 15.203 6.871 1 82.25 428 ALA A CA 1
ATOM 3343 C C . ALA A 1 428 ? -0.829 13.719 6.531 1 82.25 428 ALA A C 1
ATOM 3345 O O . ALA A 1 428 ? -1.298 13.273 5.48 1 82.25 428 ALA A O 1
ATOM 3346 N N . PRO A 1 429 ? -0.268 12.93 7.469 1 84.44 429 PRO A N 1
ATOM 3347 C CA . PRO A 1 429 ? -0.084 11.508 7.148 1 84.44 429 PRO A CA 1
ATOM 3348 C C . PRO A 1 429 ? -1.406 10.773 6.969 1 84.44 429 PRO A C 1
ATOM 3350 O O . PRO A 1 429 ? -1.449 9.727 6.309 1 84.44 429 PRO A O 1
ATOM 3353 N N . PHE A 1 430 ? -2.5 11.281 7.535 1 91.12 430 PHE A N 1
ATOM 3354 C CA . PHE A 1 430 ? -3.793 10.656 7.277 1 91.12 430 PHE A CA 1
ATOM 3355 C C . PHE A 1 430 ? -4.094 10.633 5.785 1 91.12 430 PHE A C 1
ATOM 3357 O O . PHE A 1 430 ? -4.617 9.648 5.266 1 91.12 430 PHE A O 1
ATOM 3364 N N . LEU A 1 431 ? -3.691 11.711 5.188 1 89.5 431 LEU A N 1
ATOM 3365 C CA . LEU A 1 431 ? -3.938 11.805 3.754 1 89.5 431 LEU A CA 1
ATOM 3366 C C . LEU A 1 431 ? -2.795 11.172 2.965 1 89.5 431 LEU A C 1
ATOM 3368 O O . LEU A 1 431 ? -3.025 10.312 2.107 1 89.5 431 LEU A O 1
ATOM 3372 N N . THR A 1 432 ? -1.558 11.484 3.275 1 82.88 432 THR A N 1
ATOM 3373 C CA . THR A 1 432 ? -0.407 11.164 2.439 1 82.88 432 THR A CA 1
ATOM 3374 C C . THR A 1 432 ? -0.019 9.695 2.596 1 82.88 432 THR A C 1
ATOM 3376 O O . THR A 1 432 ? 0.514 9.086 1.667 1 82.88 432 THR A O 1
ATOM 3379 N N . GLN A 1 433 ? -0.331 9.141 3.732 1 81.69 433 GLN A N 1
ATOM 3380 C CA . GLN A 1 433 ? 0.069 7.762 3.963 1 81.69 433 GLN A CA 1
ATOM 3381 C C . GLN A 1 433 ? -1.139 6.828 3.941 1 81.69 433 GLN A C 1
ATOM 3383 O O . GLN A 1 433 ? -1.054 5.707 3.434 1 81.69 433 GLN A O 1
ATOM 3388 N N . ALA A 1 434 ? -2.229 7.285 4.484 1 87.75 434 ALA A N 1
ATOM 3389 C CA . ALA A 1 434 ? -3.371 6.387 4.629 1 87.75 434 ALA A CA 1
ATOM 3390 C C . ALA A 1 434 ? -4.414 6.645 3.545 1 87.75 434 ALA A C 1
ATOM 3392 O O . ALA A 1 434 ? -5.312 5.832 3.334 1 87.75 434 ALA A O 1
ATOM 3393 N N . GLY A 1 435 ? -4.316 7.77 2.842 1 89.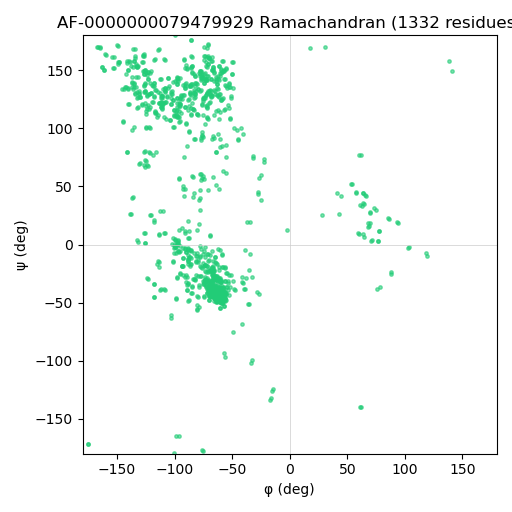81 435 GLY A N 1
ATOM 3394 C CA . GLY A 1 435 ? -5.312 8.102 1.832 1 89.81 435 GLY A CA 1
ATOM 3395 C C . GLY A 1 435 ? -6.664 8.453 2.42 1 89.81 435 GLY A C 1
ATOM 3396 O O . GLY A 1 435 ? -7.703 8.188 1.806 1 89.81 435 GLY A O 1
ATOM 3397 N N . ILE A 1 436 ? -6.719 8.953 3.639 1 94.69 436 ILE A N 1
ATOM 3398 C CA . ILE A 1 436 ? -7.945 9.383 4.312 1 94.69 436 ILE A CA 1
ATOM 3399 C C . ILE A 1 436 ? -8.141 10.883 4.117 1 94.69 436 ILE A C 1
ATOM 3401 O O . ILE A 1 436 ? -7.27 11.68 4.469 1 94.69 436 ILE A O 1
ATOM 3405 N N . PRO A 1 437 ? -9.266 11.273 3.518 1 95.31 437 PRO A N 1
ATOM 3406 C CA . PRO A 1 437 ? -9.508 12.711 3.391 1 95.31 437 PRO A CA 1
ATOM 3407 C C . PRO A 1 437 ? -9.484 13.438 4.734 1 95.31 437 PRO A C 1
ATOM 3409 O O . PRO A 1 437 ? -9.977 12.906 5.734 1 95.31 437 PRO A O 1
ATOM 3412 N N . VAL A 1 438 ? -8.93 14.648 4.73 1 94.31 438 VAL A N 1
ATOM 3413 C CA . VAL A 1 438 ? -8.75 15.398 5.965 1 94.31 438 VAL A CA 1
ATOM 3414 C C . VAL A 1 438 ? -9.375 16.781 5.816 1 94.31 438 VAL A C 1
ATOM 3416 O O . VAL A 1 438 ? -9.438 17.328 4.715 1 94.31 438 VAL A O 1
ATOM 3419 N N . ILE A 1 439 ? -9.898 17.297 6.914 1 94.44 439 ILE A N 1
ATOM 3420 C CA . ILE A 1 439 ? -10.414 18.656 6.938 1 94.44 439 ILE A CA 1
ATOM 3421 C C . ILE A 1 439 ? -10.039 19.328 8.258 1 94.44 439 ILE A C 1
ATOM 3423 O O . ILE A 1 439 ? -10.07 18.688 9.312 1 94.44 439 ILE A O 1
ATOM 3427 N N . GLN A 1 440 ? -9.57 20.516 8.188 1 92.88 440 GLN A N 1
ATOM 3428 C CA . GLN A 1 440 ? -9.383 21.422 9.32 1 92.88 440 GLN A CA 1
ATOM 3429 C C . GLN A 1 440 ? -10 22.797 9.039 1 92.88 440 GLN A C 1
ATOM 3431 O O . GLN A 1 440 ? -9.742 23.391 7.988 1 92.88 440 GLN A O 1
ATOM 3436 N N . VAL A 1 441 ? -10.828 23.281 9.898 1 93.38 441 VAL A N 1
ATOM 3437 C CA . VAL A 1 441 ? -11.461 24.594 9.766 1 93.38 441 VAL A CA 1
ATOM 3438 C C . VAL A 1 441 ? -11.094 25.469 10.961 1 93.38 441 VAL A C 1
ATOM 3440 O O . VAL A 1 441 ? -11.195 25.031 12.117 1 93.38 441 VAL A O 1
ATOM 3443 N N . SER A 1 442 ? -10.664 26.656 10.688 1 90.5 442 SER A N 1
ATOM 3444 C CA . SER A 1 442 ? -10.305 27.594 11.742 1 90.5 442 SER A CA 1
ATOM 3445 C C . SER A 1 442 ? -10.766 29.016 11.391 1 90.5 442 SER A C 1
ATOM 3447 O O . SER A 1 442 ? -10.883 29.359 10.211 1 90.5 442 SER A O 1
ATOM 3449 N N . TYR A 1 443 ? -11.062 29.781 12.375 1 89.75 443 TYR A N 1
ATOM 3450 C CA . TYR A 1 443 ? -11.18 31.219 12.164 1 89.75 443 TYR A CA 1
ATOM 3451 C C . TYR A 1 443 ? -9.812 31.875 12.078 1 89.75 443 TYR A C 1
ATOM 3453 O O . TYR A 1 443 ? -8.938 31.609 12.906 1 89.75 443 TYR A O 1
ATOM 3461 N N . VAL A 1 444 ? -9.648 32.688 11.078 1 85.19 444 VAL A N 1
ATOM 3462 C CA . VAL A 1 444 ? -8.352 33.344 10.875 1 85.19 444 VAL A CA 1
ATOM 3463 C C . VAL A 1 444 ? -8.555 34.812 10.57 1 85.19 444 VAL A C 1
ATOM 3465 O O . VAL A 1 444 ? -9.68 35.281 10.375 1 85.19 444 VAL A O 1
ATOM 3468 N N . ASN A 1 445 ? -7.422 35.5 10.617 1 81.56 445 ASN A N 1
ATOM 3469 C CA . ASN A 1 445 ? -7.449 36.906 10.219 1 81.56 445 ASN A CA 1
ATOM 3470 C C . ASN A 1 445 ? -7.18 37.062 8.727 1 81.56 445 ASN A C 1
ATOM 3472 O O . ASN A 1 445 ? -6.648 36.156 8.086 1 81.56 445 ASN A O 1
ATOM 3476 N N . LYS A 1 446 ? -7.613 38.062 8.094 1 72.75 446 LYS A N 1
ATOM 3477 C CA . LYS A 1 446 ? -7.516 38.344 6.66 1 72.75 446 LYS A CA 1
ATOM 3478 C C . LYS A 1 446 ? -6.066 38.25 6.188 1 72.75 446 LYS A C 1
ATOM 3480 O O . LYS A 1 446 ? -5.793 37.812 5.074 1 72.75 446 LYS A O 1
ATOM 3485 N N . GLY A 1 447 ? -5.133 38.781 6.926 1 63.62 447 GLY A N 1
ATOM 3486 C CA . GLY A 1 447 ? -3.738 38.812 6.52 1 63.62 447 GLY A CA 1
ATOM 3487 C C . GLY A 1 447 ? -3.109 37.438 6.516 1 63.62 447 GLY A C 1
ATOM 3488 O O . GLY A 1 447 ? -1.918 37.281 6.234 1 63.62 447 GLY A O 1
ATOM 3489 N N . TYR A 1 448 ? -3.916 36.5 6.691 1 58.47 448 TYR A N 1
ATOM 3490 C CA . TYR A 1 448 ? -3.441 35.125 6.805 1 58.47 448 TYR A CA 1
ATOM 3491 C C . TYR A 1 448 ? -2.758 34.688 5.52 1 58.47 448 TYR A C 1
ATOM 3493 O O . TYR A 1 448 ? -1.725 34 5.559 1 58.47 448 TYR A O 1
ATOM 3501 N N . LEU A 1 449 ? -3.377 34.938 4.324 1 57.41 449 LEU A N 1
ATOM 3502 C CA . LEU A 1 449 ? -2.838 34.5 3.045 1 57.41 449 LEU A CA 1
ATOM 3503 C C . LEU A 1 449 ? -1.73 35.406 2.568 1 57.41 449 LEU A C 1
ATOM 3505 O O . LEU A 1 449 ? -0.871 35 1.78 1 57.41 449 LEU A O 1
ATOM 3509 N N . HIS A 1 450 ? -1.983 36.719 2.893 1 48.12 450 HIS A N 1
ATOM 3510 C CA . HIS A 1 450 ? -0.996 37.688 2.418 1 48.12 450 HIS A CA 1
ATOM 3511 C C . HIS A 1 450 ? 0.346 37.469 3.113 1 48.12 450 HIS A C 1
ATOM 3513 O O . HIS A 1 450 ? 1.364 38.031 2.676 1 48.12 450 HIS A O 1
ATOM 3519 N N . THR A 1 451 ? 0.024 36.938 4.312 1 47.97 451 THR A N 1
ATOM 3520 C CA . THR A 1 451 ? 1.273 36.906 5.062 1 47.97 451 THR A CA 1
ATOM 3521 C C . THR A 1 451 ? 2.17 35.75 4.562 1 47.97 451 THR A C 1
ATOM 3523 O O . THR A 1 451 ? 1.683 34.781 4.02 1 47.97 451 THR A O 1
ATOM 3526 N N . ARG A 1 452 ? 3.291 36.375 4.227 1 43.31 452 ARG A N 1
ATOM 3527 C CA . ARG A 1 452 ? 4.5 35.656 3.842 1 43.31 452 ARG A CA 1
ATOM 3528 C C . ARG A 1 452 ? 4.641 34.344 4.637 1 43.31 452 ARG A C 1
ATOM 3530 O O . ARG A 1 452 ? 5.551 33.562 4.387 1 43.31 452 ARG A O 1
ATOM 3537 N N . ARG A 1 453 ? 3.688 34.281 5.617 1 46.62 453 ARG A N 1
ATOM 3538 C CA . ARG A 1 453 ? 3.885 33.156 6.523 1 46.62 453 ARG A CA 1
ATOM 3539 C C . ARG A 1 453 ? 2.992 31.969 6.141 1 46.62 453 ARG A C 1
ATOM 3541 O O . ARG A 1 453 ? 1.847 32.156 5.727 1 46.62 453 ARG A O 1
ATOM 3548 N N . MET A 1 454 ? 3.594 30.938 5.836 1 46.84 454 MET A N 1
ATOM 3549 C CA . MET A 1 454 ? 2.893 29.672 5.641 1 46.84 454 MET A CA 1
ATOM 3550 C C . MET A 1 454 ? 1.951 29.391 6.805 1 46.84 454 MET A C 1
ATOM 3552 O O . MET A 1 454 ? 0.943 28.703 6.637 1 46.84 454 MET A O 1
ATOM 3556 N N . ASP A 1 455 ? 2.305 29.875 8.086 1 51.16 455 ASP A N 1
ATOM 3557 C CA . ASP A 1 455 ? 1.521 29.484 9.25 1 51.16 455 ASP A CA 1
ATOM 3558 C C . ASP A 1 455 ? 0.95 30.719 9.961 1 51.16 455 ASP A C 1
ATOM 3560 O O . ASP A 1 455 ? 1.626 31.328 10.789 1 51.16 455 ASP A O 1
ATOM 3564 N N . PRO A 1 456 ? -0.135 31.312 9.461 1 59.19 456 PRO A N 1
ATOM 3565 C CA . PRO A 1 456 ? -0.675 32.594 9.945 1 59.19 456 PRO A CA 1
ATOM 3566 C C . PRO A 1 456 ? -1.106 32.531 11.406 1 59.19 456 PRO A C 1
ATOM 3568 O O . PRO A 1 456 ? -2.188 33 11.758 1 59.19 456 PRO A O 1
ATOM 3571 N N . LYS A 1 457 ? -0.255 32 12.266 1 70.94 457 LYS A N 1
ATOM 3572 C CA . LYS A 1 457 ? -0.572 31.969 13.688 1 70.94 457 LYS A CA 1
ATOM 3573 C C . LYS A 1 457 ? -0.245 33.312 14.359 1 70.94 457 LYS A C 1
ATOM 3575 O O . LYS A 1 457 ? 0.668 34 13.93 1 70.94 457 LYS A O 1
ATOM 3580 N N . PRO A 1 458 ? -1.014 33.656 15.258 1 77 458 PRO A N 1
ATOM 3581 C CA . PRO A 1 458 ? -0.729 34.906 15.977 1 77 458 PRO A CA 1
ATOM 3582 C C . PRO A 1 458 ? 0.646 34.906 16.641 1 77 458 PRO A C 1
ATOM 3584 O O . PRO A 1 458 ? 1.186 33.844 16.953 1 77 458 PRO A O 1
ATOM 3587 N N . ALA A 1 459 ? 1.136 36.094 16.891 1 78.44 459 ALA A N 1
ATOM 3588 C CA . ALA A 1 459 ? 2.482 36.25 17.438 1 78.44 459 ALA A CA 1
ATOM 3589 C C . ALA A 1 459 ? 2.574 35.656 18.844 1 78.44 459 ALA A C 1
ATOM 3591 O O . ALA A 1 459 ? 3.652 35.25 19.281 1 78.44 459 ALA A O 1
ATOM 3592 N N . TRP A 1 460 ? 1.472 35.656 19.469 1 79.88 460 TRP A N 1
ATOM 3593 C CA . TRP A 1 460 ? 1.498 35.188 20.859 1 79.88 460 TRP A CA 1
ATOM 3594 C C . TRP A 1 460 ? 1.369 33.688 20.906 1 79.88 460 TRP A C 1
ATOM 3596 O O . TRP A 1 460 ? 1.596 33.062 21.969 1 79.88 460 TRP A O 1
ATOM 3606 N N . PHE A 1 461 ? 1.027 33.094 19.812 1 80.38 461 PHE A N 1
ATOM 3607 C CA . PHE A 1 461 ? 0.768 31.672 19.766 1 80.38 461 PHE A CA 1
ATOM 3608 C C . PHE A 1 461 ? 2.002 30.891 20.188 1 80.38 461 PHE A C 1
ATOM 3610 O O . PHE A 1 461 ? 3.104 31.141 19.688 1 80.38 461 PHE A O 1
ATOM 3617 N N . ARG A 1 462 ? 1.89 30.016 21.203 1 80.25 462 ARG A N 1
ATOM 3618 C CA . ARG A 1 462 ? 2.906 29.109 21.734 1 80.25 462 ARG A CA 1
ATOM 3619 C C . ARG A 1 462 ? 4.023 29.891 22.422 1 80.25 462 ARG A C 1
ATOM 3621 O O . ARG A 1 462 ? 5.145 29.391 22.547 1 80.25 462 ARG A O 1
ATOM 3628 N N . THR A 1 463 ? 3.771 31.094 22.688 1 83.19 463 THR A N 1
ATOM 3629 C CA . THR A 1 463 ? 4.707 31.875 23.5 1 83.19 463 THR A CA 1
ATOM 3630 C C . THR A 1 463 ? 4.23 31.953 24.938 1 83.19 463 THR A C 1
ATOM 3632 O O . THR A 1 463 ? 3.211 31.359 25.297 1 83.19 463 THR A O 1
ATOM 3635 N N . GLN A 1 464 ? 4.988 32.625 25.75 1 80.94 464 GLN A N 1
ATOM 3636 C CA . GLN A 1 464 ? 4.613 32.812 27.141 1 80.94 464 GLN A CA 1
ATOM 3637 C C . GLN A 1 464 ? 3.34 33.656 27.266 1 80.94 464 GLN A C 1
ATOM 3639 O O . GLN A 1 464 ? 2.723 33.688 28.344 1 80.94 464 GLN A O 1
ATOM 3644 N N . PHE A 1 465 ? 2.945 34.219 26.188 1 80.81 465 PHE A N 1
ATOM 3645 C CA . PHE A 1 465 ? 1.754 35.062 26.219 1 80.81 465 PHE A CA 1
ATOM 3646 C C . PHE A 1 465 ? 0.532 34.281 25.734 1 80.81 465 PHE A C 1
ATOM 3648 O O . PHE A 1 465 ? -0.578 34.812 25.703 1 80.81 465 PHE A O 1
ATOM 3655 N N . ASP A 1 466 ? 0.764 33.094 25.422 1 82.06 466 ASP A N 1
ATOM 3656 C CA . ASP A 1 466 ? -0.327 32.219 25.016 1 82.06 466 ASP A CA 1
ATOM 3657 C C . ASP A 1 466 ? -1.142 31.766 26.234 1 82.06 466 ASP A C 1
ATOM 3659 O O . ASP A 1 466 ? -0.786 30.797 26.906 1 82.06 466 ASP A O 1
ATOM 3663 N N . SER A 1 467 ? -2.182 32.5 26.516 1 79.06 467 SER A N 1
ATOM 3664 C CA . SER A 1 467 ? -3.02 32.219 27.672 1 79.06 467 SER A CA 1
ATOM 3665 C C . SER A 1 467 ? -4.5 32.281 27.312 1 79.06 467 SER A C 1
ATOM 3667 O O . SER A 1 467 ? -4.879 32.875 26.312 1 79.06 467 SER A O 1
ATOM 3669 N N . LEU A 1 468 ? -5.293 31.672 28.156 1 79.62 468 LEU A N 1
ATOM 3670 C CA . LEU A 1 468 ? -6.738 31.703 27.953 1 79.62 468 LEU A CA 1
ATOM 3671 C C . LEU A 1 468 ? -7.273 33.125 28.047 1 79.62 468 LEU A C 1
ATOM 3673 O O . LEU A 1 468 ? -8.219 33.469 27.328 1 79.62 468 LEU A O 1
ATOM 3677 N N . LYS A 1 469 ? -6.672 33.844 28.875 1 78.19 469 LYS A N 1
ATOM 3678 C CA . LYS A 1 469 ? -7.078 35.25 29.031 1 78.19 469 LYS A CA 1
ATOM 3679 C C . LYS A 1 469 ? -6.84 36.031 27.75 1 78.19 469 LYS A C 1
ATOM 3681 O O . LYS A 1 469 ? -7.672 36.844 27.359 1 78.19 469 LYS A O 1
ATOM 3686 N N . LYS A 1 470 ? -5.742 35.781 27.172 1 78.62 470 LYS A N 1
ATOM 3687 C CA . LYS A 1 470 ? -5.434 36.469 25.922 1 78.62 470 LYS A CA 1
ATOM 3688 C C . LYS A 1 470 ? -6.43 36.094 24.828 1 78.62 470 LYS A C 1
ATOM 3690 O O . LYS A 1 470 ? -6.855 36.938 24.047 1 78.62 470 LYS A O 1
ATOM 3695 N N . VAL A 1 471 ? -6.812 34.906 24.812 1 79.19 471 VAL A N 1
ATOM 3696 C CA . VAL A 1 471 ? -7.766 34.438 23.812 1 79.19 471 VAL A CA 1
ATOM 3697 C C . VAL A 1 471 ? -9.133 35.062 24.078 1 79.19 471 VAL A C 1
ATOM 3699 O O . VAL A 1 471 ? -9.789 35.531 23.141 1 79.19 471 VAL A O 1
ATOM 3702 N N . HIS A 1 472 ? -9.523 35.125 25.234 1 80.44 472 HIS A N 1
ATOM 3703 C CA . HIS A 1 472 ? -10.828 35.656 25.594 1 80.44 472 HIS A CA 1
ATOM 3704 C C . HIS A 1 472 ? -10.898 37.156 25.375 1 80.44 472 HIS A C 1
ATOM 3706 O O . HIS A 1 472 ? -11.914 37.688 24.922 1 80.44 472 HIS A O 1
ATOM 3712 N N . SER A 1 473 ? -9.844 37.781 25.703 1 76.62 473 SER A N 1
ATOM 3713 C CA . SER A 1 473 ? -9.883 39.25 25.688 1 76.62 473 SER A CA 1
ATOM 3714 C C . SER A 1 473 ? -9.594 39.781 24.297 1 76.62 473 SER A C 1
ATOM 3716 O O . SER A 1 473 ? -10.18 40.812 23.891 1 76.62 473 SER A O 1
ATOM 3718 N N . SER A 1 474 ? -8.773 39.188 23.609 1 70.62 474 SER A N 1
ATOM 3719 C CA . SER A 1 474 ? -8.281 39.844 22.406 1 70.62 474 SER A CA 1
ATOM 3720 C C . SER A 1 474 ? -8.719 39.125 21.141 1 70.62 474 SER A C 1
ATOM 3722 O O . SER A 1 474 ? -8.797 39.719 20.078 1 70.62 474 SER A O 1
ATOM 3724 N N . MET A 1 475 ? -9.055 37.969 21.328 1 74.25 475 MET A N 1
ATOM 3725 C CA . MET A 1 475 ? -9.219 37.25 20.078 1 74.25 475 MET A CA 1
ATOM 3726 C C . MET A 1 475 ? -10.664 36.781 19.906 1 74.25 475 MET A C 1
ATOM 3728 O O . MET A 1 475 ? -11.242 36.906 18.828 1 74.25 475 MET A O 1
ATOM 3732 N N . ASP A 1 476 ? -11.227 36.25 20.906 1 84.69 476 ASP A N 1
ATOM 3733 C CA . ASP A 1 476 ? -12.539 35.625 20.797 1 84.69 476 ASP A CA 1
ATOM 3734 C C . ASP A 1 476 ? -13.391 35.906 22.031 1 84.69 476 ASP A C 1
ATOM 3736 O O . ASP A 1 476 ? -13.586 35.031 22.891 1 84.69 476 ASP A O 1
ATOM 3740 N N . ALA A 1 477 ? -13.906 37.156 21.906 1 82.19 477 ALA A N 1
ATOM 3741 C CA . ALA A 1 477 ? -14.766 37.562 23.016 1 82.19 477 ALA A CA 1
ATOM 3742 C C . ALA A 1 477 ? -15.961 36.625 23.141 1 82.19 477 ALA A C 1
ATOM 3744 O O . ALA A 1 477 ? -16.594 36.281 22.141 1 82.19 477 ALA A O 1
ATOM 3745 N N . ASP A 1 478 ? -16.234 36.094 24.328 1 84.94 478 ASP A N 1
ATOM 3746 C CA . ASP A 1 478 ? -17.359 35.219 24.656 1 84.94 478 ASP A CA 1
ATOM 3747 C C . ASP A 1 478 ? -17.266 33.875 23.891 1 84.94 478 ASP A C 1
ATOM 3749 O O . ASP A 1 478 ? -18.25 33.125 23.844 1 84.94 478 ASP A O 1
ATOM 3753 N N . PHE A 1 479 ? -16.234 33.688 23.25 1 90.12 479 PHE A N 1
ATOM 3754 C CA . PHE A 1 479 ? -15.93 32.438 22.547 1 90.12 479 PHE A CA 1
ATOM 3755 C C . PHE A 1 479 ? -16.922 32.188 21.406 1 90.12 479 PHE A C 1
ATOM 3757 O O . PHE A 1 479 ? -17.328 31.062 21.156 1 90.12 479 PHE A O 1
ATOM 3764 N N . ARG A 1 480 ? -17.344 33.281 20.766 1 91.94 480 ARG A N 1
ATOM 3765 C CA . ARG A 1 480 ? -18.297 33.188 19.672 1 91.94 480 ARG A CA 1
ATOM 3766 C C . ARG A 1 480 ? -17.688 32.5 18.453 1 91.94 480 ARG A C 1
ATOM 3768 O O . ARG A 1 480 ? -18.375 31.781 17.75 1 91.94 480 ARG A O 1
ATOM 3775 N N . HIS A 1 481 ? -16.453 32.781 18.266 1 92.88 481 HIS A N 1
ATOM 3776 C CA . HIS A 1 481 ? -15.781 32.156 17.125 1 92.88 481 HIS A CA 1
ATOM 3777 C C . HIS A 1 481 ? -15.586 30.656 17.375 1 92.88 481 HIS A C 1
ATOM 3779 O O . HIS A 1 481 ? -15.75 29.859 16.453 1 92.88 481 HIS A O 1
ATOM 3785 N N . HIS A 1 482 ? -15.273 30.297 18.594 1 92.75 482 HIS A N 1
ATOM 3786 C CA . HIS A 1 482 ? -15.18 28.891 18.953 1 92.75 482 HIS A CA 1
ATOM 3787 C C . HIS A 1 482 ? -16.516 28.188 18.734 1 92.75 482 HIS A C 1
ATOM 3789 O O . HIS A 1 482 ? -16.562 27.062 18.219 1 92.75 482 HIS A O 1
ATOM 3795 N N . MET A 1 483 ? -17.531 28.844 19.109 1 94.75 483 MET A N 1
ATOM 3796 C CA . MET A 1 483 ? -18.875 28.281 18.953 1 94.75 483 MET A CA 1
ATOM 3797 C C . MET A 1 483 ? -19.219 28.094 17.484 1 94.75 483 MET A C 1
ATOM 3799 O O . MET A 1 483 ? -19.797 27.062 17.109 1 94.75 483 MET A O 1
ATOM 3803 N N . ALA A 1 484 ? -18.875 29.031 16.719 1 95 484 ALA A N 1
ATOM 3804 C CA . ALA A 1 484 ? -19.156 28.938 15.289 1 95 484 ALA A CA 1
ATOM 3805 C C . ALA A 1 484 ? -18.406 27.766 14.656 1 95 484 ALA A C 1
ATOM 3807 O O . ALA A 1 484 ? -18.984 27.016 13.852 1 95 484 ALA A O 1
ATOM 3808 N N . ILE A 1 485 ? -17.172 27.609 15.023 1 95.94 485 ILE A N 1
ATOM 3809 C CA . ILE A 1 485 ? -16.391 26.5 14.5 1 95.94 485 ILE A CA 1
ATOM 3810 C C . ILE A 1 485 ? -16.984 25.188 14.992 1 95.94 485 ILE A C 1
ATOM 3812 O O . ILE A 1 485 ? -17.078 24.219 14.227 1 95.94 485 ILE A O 1
ATOM 3816 N N . GLY A 1 486 ? -17.375 25.141 16.234 1 97.44 486 GLY A N 1
ATOM 3817 C CA . GLY A 1 486 ? -18.047 23.953 16.766 1 97.44 486 GLY A CA 1
ATOM 3818 C C . GLY A 1 486 ? -19.281 23.562 15.969 1 97.44 486 GLY A C 1
ATOM 3819 O O . GLY A 1 486 ? -19.484 22.391 15.68 1 97.44 486 GLY A O 1
ATOM 3820 N N . LYS A 1 487 ? -20.031 24.578 15.625 1 97.31 487 LYS A N 1
ATOM 3821 C CA . LYS A 1 487 ? -21.266 24.328 14.867 1 97.31 487 LYS A CA 1
ATOM 3822 C C . LYS A 1 487 ? -20.938 23.812 13.461 1 97.31 487 LYS A C 1
ATOM 3824 O O . LYS A 1 487 ? -21.609 22.922 12.961 1 97.31 487 LYS A O 1
ATOM 3829 N N . VAL A 1 488 ? -19.969 24.375 12.844 1 97.19 488 VAL A N 1
ATOM 3830 C CA . VAL A 1 488 ? -19.594 23.938 11.508 1 97.19 488 VAL A CA 1
ATOM 3831 C C . VAL A 1 488 ? -19.094 22.484 11.555 1 97.19 488 VAL A C 1
ATOM 3833 O O . VAL A 1 488 ? -19.484 21.672 10.719 1 97.19 488 VAL A O 1
ATOM 3836 N N . VAL A 1 489 ? -18.281 22.188 12.492 1 98.25 489 VAL A N 1
ATOM 3837 C CA . VAL A 1 489 ? -17.734 20.828 12.609 1 98.25 489 VAL A CA 1
ATOM 3838 C C . VAL A 1 489 ? -18.859 19.859 12.938 1 98.25 489 VAL A C 1
ATOM 3840 O O . VAL A 1 489 ? -18.875 18.734 12.43 1 98.25 489 VAL A O 1
ATOM 3843 N N . ALA A 1 490 ? -19.766 20.266 13.766 1 98.31 490 ALA A N 1
ATOM 3844 C CA . ALA A 1 490 ? -20.906 19.422 14.094 1 98.31 490 ALA A CA 1
ATOM 3845 C C . ALA A 1 490 ? -21.734 19.109 12.844 1 98.31 490 ALA A C 1
ATOM 3847 O O . ALA A 1 490 ? -22.156 17.969 12.648 1 98.31 490 ALA A O 1
ATOM 3848 N N . GLU A 1 491 ? -21.953 20.094 12.062 1 96.88 491 GLU A N 1
ATOM 3849 C CA . GLU A 1 491 ? -22.688 19.875 10.82 1 96.88 491 GLU A CA 1
ATOM 3850 C C . GLU A 1 491 ? -21.922 18.969 9.867 1 96.88 491 GLU A C 1
ATOM 3852 O O . GLU A 1 491 ? -22.516 18.172 9.133 1 96.88 491 GLU A O 1
ATOM 3857 N N . LEU A 1 492 ? -20.625 19.156 9.828 1 97.25 492 LEU A N 1
ATOM 3858 C CA . LEU A 1 492 ? -19.781 18.266 9.031 1 97.25 492 LEU A CA 1
ATOM 3859 C C . LEU A 1 492 ? -19.938 16.812 9.484 1 97.25 492 LEU A C 1
ATOM 3861 O O . LEU A 1 492 ? -20.109 15.914 8.656 1 97.25 492 LEU A O 1
ATOM 3865 N N . ILE A 1 493 ? -19.828 16.625 10.781 1 98.19 493 ILE A N 1
ATOM 3866 C CA . ILE A 1 493 ? -19.953 15.281 11.344 1 98.19 493 ILE A CA 1
ATOM 3867 C C . ILE A 1 493 ? -21.328 14.703 10.984 1 98.19 493 ILE A C 1
ATOM 3869 O O . ILE A 1 493 ? -21.422 13.562 10.523 1 98.19 493 ILE A O 1
ATOM 3873 N N . ARG A 1 494 ? -22.344 15.445 11.164 1 97.12 494 ARG A N 1
ATOM 3874 C CA . ARG A 1 494 ? -23.688 14.992 10.867 1 97.12 494 ARG A CA 1
ATOM 3875 C C . ARG A 1 494 ? -23.812 14.578 9.398 1 97.12 494 ARG A C 1
ATOM 3877 O O . ARG A 1 494 ? -24.344 13.508 9.094 1 97.12 494 ARG A O 1
ATOM 3884 N N . ASP A 1 495 ? -23.344 15.398 8.516 1 95.69 495 ASP A N 1
ATOM 3885 C CA . ASP A 1 495 ? -23.438 15.148 7.082 1 95.69 495 ASP A CA 1
ATOM 3886 C C . ASP A 1 495 ? -22.672 13.891 6.699 1 95.69 495 ASP A C 1
ATOM 3888 O O . ASP A 1 495 ? -23.203 13.016 6.004 1 95.69 495 ASP A O 1
ATOM 3892 N N . LEU A 1 496 ? -21.5 13.703 7.195 1 97.19 496 LEU A N 1
ATOM 3893 C CA . LEU A 1 496 ? -20.641 12.586 6.848 1 97.19 496 LEU A CA 1
ATOM 3894 C C . LEU A 1 496 ? -21.141 11.297 7.484 1 97.19 496 LEU A C 1
ATOM 3896 O O . LEU A 1 496 ? -20.953 10.211 6.926 1 97.19 496 LEU A O 1
ATOM 3900 N N . THR A 1 497 ? -21.781 11.375 8.633 1 96.81 497 THR A N 1
ATOM 3901 C CA . THR A 1 497 ? -22.188 10.172 9.344 1 96.81 497 THR A CA 1
ATOM 3902 C C . THR A 1 497 ? -23.578 9.719 8.914 1 96.81 497 THR A C 1
ATOM 3904 O O . THR A 1 497 ? -23.875 8.523 8.891 1 96.81 497 THR A O 1
ATOM 3907 N N . ASP A 1 498 ? -24.453 10.633 8.469 1 95.06 498 ASP A N 1
ATOM 3908 C CA . ASP A 1 498 ? -25.859 10.266 8.328 1 95.06 498 ASP A CA 1
ATOM 3909 C C . ASP A 1 498 ? -26.281 10.281 6.867 1 95.06 498 ASP A C 1
ATOM 3911 O O . ASP A 1 498 ? -27.359 9.766 6.52 1 95.06 498 ASP A O 1
ATOM 3915 N N . SER A 1 499 ? -25.531 10.836 6.031 1 93.62 499 SER A N 1
ATOM 3916 C CA . SER A 1 499 ? -25.906 10.859 4.625 1 93.62 499 SER A CA 1
ATOM 3917 C C . SER A 1 499 ? -25.922 9.453 4.035 1 93.62 499 SER A C 1
ATOM 3919 O O . SER A 1 499 ? -25.078 8.625 4.363 1 93.62 499 SER A O 1
ATOM 3921 N N . LEU A 1 500 ? -26.922 9.266 3.195 1 93.38 500 LEU A N 1
ATOM 3922 C CA . LEU A 1 500 ? -27.016 7.965 2.549 1 93.38 500 LEU A CA 1
ATOM 3923 C C . LEU A 1 500 ? -25.781 7.676 1.718 1 93.38 500 LEU A C 1
ATOM 3925 O O . LEU A 1 500 ? -25.156 6.621 1.872 1 93.38 500 LEU A O 1
ATOM 3929 N N . PHE A 1 501 ? -25.5 8.641 0.815 1 94.44 501 PHE A N 1
ATOM 3930 C CA . PHE A 1 501 ? -24.234 8.609 0.093 1 94.44 501 PHE A CA 1
ATOM 3931 C C . PHE A 1 501 ? -23.203 9.539 0.744 1 94.44 501 PHE A C 1
ATOM 3933 O O . PHE A 1 501 ? -23.547 10.633 1.185 1 94.44 501 PHE A O 1
ATOM 3940 N N . LEU A 1 502 ? -21.953 9.062 0.837 1 96 502 LEU A N 1
ATOM 3941 C CA . LEU A 1 502 ? -20.906 9.992 1.277 1 96 502 LEU A CA 1
ATOM 3942 C C . LEU A 1 502 ? -20.938 11.273 0.456 1 96 502 LEU A C 1
ATOM 3944 O O . LEU A 1 502 ? -21 11.227 -0.775 1 96 502 LEU A O 1
ATOM 3948 N N . PRO A 1 503 ? -21.016 12.375 1.107 1 94.69 503 PRO A N 1
ATOM 3949 C CA . PRO A 1 503 ? -21.109 13.633 0.366 1 94.69 503 PRO A CA 1
ATOM 3950 C C . PRO A 1 503 ? -19.797 14.055 -0.267 1 94.69 503 PRO A C 1
ATOM 3952 O O . PRO A 1 503 ? -19.312 15.164 -0.026 1 94.69 503 PRO A O 1
ATOM 3955 N N . PHE A 1 504 ? -19.234 13.211 -1.081 1 96.06 504 PHE A N 1
ATOM 3956 C CA . PHE A 1 504 ? -18.031 13.438 -1.854 1 96.06 504 PHE A CA 1
ATOM 3957 C C . PHE A 1 504 ? -18.359 13.844 -3.285 1 96.06 504 PHE A C 1
ATOM 3959 O O . PHE A 1 504 ? -18.953 13.062 -4.035 1 96.06 504 PHE A O 1
ATOM 3966 N N . ASN A 1 505 ? -18.062 15.062 -3.604 1 93.12 505 ASN A N 1
ATOM 3967 C CA . ASN A 1 505 ? -18.281 15.531 -4.969 1 93.12 505 ASN A CA 1
ATOM 3968 C C . ASN A 1 505 ? -17.047 15.297 -5.844 1 93.12 505 ASN A C 1
ATOM 3970 O O . ASN A 1 505 ? -16.109 16.094 -5.824 1 93.12 505 ASN A O 1
ATOM 3974 N N . LEU A 1 506 ? -17.125 14.281 -6.695 1 94.25 506 LEU A N 1
ATOM 3975 C CA . LEU A 1 506 ? -16 13.898 -7.527 1 94.25 506 LEU A CA 1
ATOM 3976 C C . LEU A 1 506 ? -15.727 14.945 -8.602 1 94.25 506 LEU A C 1
ATOM 3978 O O . LEU A 1 506 ? -14.617 15.031 -9.133 1 94.25 506 LEU A O 1
ATOM 3982 N N . LEU A 1 507 ? -16.719 15.711 -8.914 1 89.81 507 LEU A N 1
ATOM 3983 C CA . LEU A 1 507 ? -16.547 16.75 -9.922 1 89.81 507 LEU A CA 1
ATOM 3984 C C . LEU A 1 507 ? -15.656 17.875 -9.406 1 89.81 507 LEU A C 1
ATOM 3986 O O . LEU A 1 507 ? -14.922 18.484 -10.18 1 89.81 507 LEU A O 1
ATOM 3990 N N . GLU A 1 508 ? -15.734 18.062 -8.141 1 87.19 508 GLU A N 1
ATOM 3991 C CA . GLU A 1 508 ? -14.812 19.016 -7.539 1 87.19 508 GLU A CA 1
ATOM 3992 C C . GLU A 1 508 ? -13.359 18.547 -7.672 1 87.19 508 GLU A C 1
ATOM 3994 O O . GLU A 1 508 ? -12.461 19.359 -7.898 1 87.19 508 GLU A O 1
ATOM 3999 N N . TYR A 1 509 ? -13.203 17.328 -7.484 1 89.5 509 TYR A N 1
ATOM 4000 C CA . TYR A 1 509 ? -11.867 16.75 -7.629 1 89.5 509 TYR A CA 1
ATOM 4001 C C . TYR A 1 509 ? -11.375 16.875 -9.07 1 89.5 509 TYR A C 1
ATOM 4003 O O . TYR A 1 509 ? -10.203 17.172 -9.312 1 89.5 509 TYR A O 1
ATOM 4011 N N . ALA A 1 510 ? -12.266 16.641 -10 1 89.5 510 ALA A N 1
ATOM 4012 C CA . ALA A 1 510 ? -11.938 16.75 -11.414 1 89.5 510 ALA A CA 1
ATOM 4013 C C . ALA A 1 510 ? -11.469 18.156 -11.766 1 89.5 510 ALA A C 1
ATOM 4015 O O . ALA A 1 510 ? -10.469 18.328 -12.469 1 89.5 510 ALA A O 1
ATOM 4016 N N . VAL A 1 511 ? -12.117 19.094 -11.289 1 84.56 511 VAL A N 1
ATOM 4017 C CA . VAL A 1 511 ? -11.773 20.5 -11.547 1 84.56 511 VAL A CA 1
ATOM 4018 C C . VAL A 1 511 ? -10.398 20.797 -10.953 1 84.56 511 VAL A C 1
ATOM 4020 O O . VAL A 1 511 ? -9.586 21.484 -11.57 1 84.56 511 VAL A O 1
ATOM 4023 N N . THR A 1 512 ? -10.172 20.328 -9.773 1 83.81 512 THR A N 1
ATOM 4024 C CA . THR A 1 512 ? -8.891 20.547 -9.102 1 83.81 512 THR A CA 1
ATOM 4025 C C . THR A 1 512 ? -7.754 19.922 -9.906 1 83.81 512 THR A C 1
ATOM 4027 O O . THR A 1 512 ? -6.707 20.547 -10.102 1 83.81 512 THR A O 1
ATOM 4030 N N . LEU A 1 513 ? -7.961 18.672 -10.375 1 87 513 LEU A N 1
ATOM 4031 C CA . LEU A 1 513 ? -6.941 17.984 -11.164 1 87 513 LEU A CA 1
ATOM 4032 C C . LEU A 1 513 ? -6.641 18.766 -12.445 1 87 513 LEU A C 1
ATOM 4034 O O . LEU A 1 513 ? -5.48 18.891 -12.836 1 87 513 LEU A O 1
ATOM 4038 N N . GLN A 1 514 ? -7.688 19.25 -13.078 1 85.12 514 GLN A N 1
ATOM 4039 C CA . GLN A 1 514 ? -7.508 20.016 -14.305 1 85.12 514 GLN A CA 1
ATOM 4040 C C . GLN A 1 514 ? -6.734 21.312 -14.039 1 85.12 514 GLN A C 1
ATOM 4042 O O . GLN A 1 514 ? -5.828 21.656 -14.797 1 85.12 514 GLN A O 1
ATOM 4047 N N . SER A 1 515 ? -7.094 21.953 -13.016 1 80.38 515 SER A N 1
ATOM 4048 C CA . SER A 1 515 ? -6.41 23.188 -12.648 1 80.38 515 SER A CA 1
ATOM 4049 C C . SER A 1 515 ? -4.934 22.938 -12.375 1 80.38 515 SER A C 1
ATOM 4051 O O . SER A 1 515 ? -4.078 23.703 -12.82 1 80.38 515 SER A O 1
ATOM 4053 N N . TYR A 1 516 ? -4.672 21.906 -11.617 1 81.44 516 TYR A N 1
ATOM 4054 C CA . TYR A 1 516 ? -3.289 21.562 -11.312 1 81.44 516 TYR A CA 1
ATOM 4055 C C . TYR A 1 516 ? -2.504 21.266 -12.586 1 81.44 516 TYR A C 1
ATOM 4057 O O . TYR A 1 516 ? -1.353 21.688 -12.719 1 81.44 516 TYR A O 1
ATOM 4065 N N . THR A 1 517 ? -3.123 20.531 -13.477 1 83.5 517 THR A N 1
ATOM 4066 C CA . THR A 1 517 ? -2.473 20.156 -14.727 1 83.5 517 THR A CA 1
ATOM 4067 C C . THR A 1 517 ? -2.18 21.391 -15.578 1 83.5 517 THR A C 1
ATOM 4069 O O . THR A 1 517 ? -1.073 21.531 -16.109 1 83.5 517 THR A O 1
ATOM 4072 N N . ASP A 1 518 ? -3.133 22.266 -15.664 1 80.88 518 ASP A N 1
ATOM 4073 C CA . ASP A 1 518 ? -2.967 23.484 -16.453 1 80.88 518 ASP A CA 1
ATOM 4074 C C . ASP A 1 518 ? -1.861 24.359 -15.867 1 80.88 518 ASP A C 1
ATOM 4076 O O . ASP A 1 518 ? -1.045 24.906 -16.609 1 80.88 518 ASP A O 1
ATOM 4080 N N . THR A 1 519 ? -1.88 24.484 -14.656 1 77.56 519 THR A N 1
ATOM 4081 C CA . THR A 1 519 ? -0.884 25.312 -13.992 1 77.56 519 THR A CA 1
ATOM 4082 C C . THR A 1 519 ? 0.512 24.719 -14.148 1 77.56 519 THR A C 1
ATOM 4084 O O . THR A 1 519 ? 1.478 25.453 -14.398 1 77.56 519 THR A O 1
ATOM 4087 N N . ALA A 1 520 ? 0.604 23.422 -13.945 1 77.81 520 ALA A N 1
ATOM 4088 C CA . ALA A 1 520 ? 1.887 22.75 -14.125 1 77.81 520 ALA A CA 1
ATOM 4089 C C . ALA A 1 520 ? 2.41 22.938 -15.547 1 77.81 520 ALA A C 1
ATOM 4091 O O . ALA A 1 520 ? 3.594 23.219 -15.75 1 77.81 520 ALA A O 1
ATOM 4092 N N . GLN A 1 521 ? 1.553 22.75 -16.484 1 79.88 521 GLN A N 1
ATOM 4093 C CA . GLN A 1 521 ? 1.933 22.922 -17.875 1 79.88 521 GLN A CA 1
ATOM 4094 C C . GLN A 1 521 ? 2.377 24.344 -18.172 1 79.88 521 GLN A C 1
ATOM 4096 O O . GLN A 1 521 ? 3.383 24.562 -18.844 1 79.88 521 GLN A O 1
ATOM 4101 N N . HIS A 1 522 ? 1.647 25.234 -17.656 1 77.69 522 HIS A N 1
ATOM 4102 C CA . HIS A 1 522 ? 1.977 26.641 -17.859 1 77.69 522 HIS A CA 1
ATOM 4103 C C . HIS A 1 522 ? 3.352 26.969 -17.281 1 77.69 522 HIS A C 1
ATOM 4105 O O . HIS A 1 522 ? 4.16 27.625 -17.953 1 77.69 522 HIS A O 1
ATOM 4111 N N . HIS A 1 523 ? 3.607 26.531 -16.125 1 73.06 523 HIS A N 1
ATOM 4112 C CA . HIS A 1 523 ? 4.891 26.797 -15.492 1 73.06 523 HIS A CA 1
ATOM 4113 C C . HIS A 1 523 ? 6.027 26.109 -16.234 1 73.06 523 HIS A C 1
ATOM 4115 O O . HIS A 1 523 ? 7.133 26.641 -16.328 1 73.06 523 HIS A O 1
ATOM 4121 N N . PHE A 1 524 ? 5.715 24.938 -16.719 1 73.31 524 PHE A N 1
ATOM 4122 C CA . PHE A 1 524 ? 6.723 24.203 -17.469 1 73.31 524 PHE A CA 1
ATOM 4123 C C . PHE A 1 524 ? 7.086 24.938 -18.75 1 73.31 524 PHE A C 1
ATOM 4125 O O . PHE A 1 524 ? 8.266 25.062 -19.094 1 73.31 524 PHE A O 1
ATOM 4132 N N . ILE A 1 525 ? 6.152 25.453 -19.391 1 74.88 525 ILE A N 1
ATOM 4133 C CA . ILE A 1 525 ? 6.367 26.156 -20.656 1 74.88 525 ILE A CA 1
ATOM 4134 C C . ILE A 1 525 ? 7.102 27.469 -20.391 1 74.88 525 ILE A C 1
ATOM 4136 O O . ILE A 1 525 ? 7.969 27.859 -21.172 1 74.88 525 ILE A O 1
ATOM 4140 N N . THR A 1 526 ? 6.828 28.016 -19.312 1 71.75 526 THR A N 1
ATOM 4141 C CA . THR A 1 526 ? 7.383 29.328 -19.016 1 71.75 526 THR A CA 1
ATOM 4142 C C . THR A 1 526 ? 8.805 29.219 -18.484 1 71.75 526 THR A C 1
ATOM 4144 O O . THR A 1 526 ? 9.641 30.094 -18.719 1 71.75 526 THR A O 1
ATOM 4147 N N . LEU A 1 527 ? 9.031 28.156 -17.844 1 67.25 527 LEU A N 1
ATOM 4148 C CA . LEU A 1 527 ? 10.297 28.078 -17.141 1 67.25 527 LEU A CA 1
ATOM 4149 C C . LEU A 1 527 ? 11.336 27.312 -17.953 1 67.25 527 LEU A C 1
ATOM 4151 O O . LEU A 1 527 ? 12.539 27.516 -17.797 1 67.25 527 LEU A O 1
ATOM 4155 N N . CYS A 1 528 ? 10.812 26.391 -18.797 1 64.88 528 CYS A N 1
ATOM 4156 C CA . CYS A 1 528 ? 11.758 25.594 -19.562 1 64.88 528 CYS A CA 1
ATOM 4157 C C . CYS A 1 528 ? 12.07 26.25 -20.906 1 64.88 528 CYS A C 1
ATOM 4159 O O . CYS A 1 528 ? 11.172 26.797 -21.547 1 64.88 528 CYS A O 1
ATOM 4161 N N . ARG A 1 529 ? 13.32 26.312 -21.281 1 61.84 529 ARG A N 1
ATOM 4162 C CA . ARG A 1 529 ? 13.797 26.969 -22.5 1 61.84 529 ARG A CA 1
ATOM 4163 C C . ARG A 1 529 ? 13.227 26.312 -23.75 1 61.84 529 ARG A C 1
ATOM 4165 O O . ARG A 1 529 ? 12.797 27 -24.672 1 61.84 529 ARG A O 1
ATOM 4172 N N . LYS A 1 530 ? 13.289 24.969 -23.781 1 65.81 530 LYS A N 1
ATOM 4173 C CA . LYS A 1 530 ? 12.742 24.219 -24.906 1 65.81 530 LYS A CA 1
ATOM 4174 C C . LYS A 1 530 ? 11.711 23.203 -24.438 1 65.81 530 LYS A C 1
ATOM 4176 O O . LYS A 1 530 ? 11.953 22 -24.5 1 65.81 530 LYS A O 1
ATOM 4181 N N . PRO A 1 531 ? 10.641 23.828 -23.984 1 69.44 531 PRO A N 1
ATOM 4182 C CA . PRO A 1 531 ? 9.641 22.906 -23.422 1 69.44 531 PRO A CA 1
ATOM 4183 C C . PRO A 1 531 ? 8.914 22.109 -24.5 1 69.44 531 PRO A C 1
ATOM 4185 O O . PRO A 1 531 ? 8.539 22.656 -25.531 1 69.44 531 PRO A O 1
ATOM 4188 N N . ASP A 1 532 ? 9.016 20.844 -24.469 1 74.75 532 ASP A N 1
ATOM 4189 C CA . ASP A 1 532 ? 8.086 20.031 -25.25 1 74.75 532 ASP A CA 1
ATOM 4190 C C . ASP A 1 532 ? 6.762 19.844 -24.516 1 74.75 532 ASP A C 1
ATOM 4192 O O . ASP A 1 532 ? 6.648 18.984 -23.641 1 74.75 532 ASP A O 1
ATOM 4196 N N . SER A 1 533 ? 5.902 20.734 -24.781 1 74.69 533 SER A N 1
ATOM 4197 C CA . SER A 1 533 ? 4.625 20.719 -24.078 1 74.69 533 SER A CA 1
ATOM 4198 C C . SER A 1 533 ? 3.889 19.406 -24.312 1 74.69 533 SER A C 1
ATOM 4200 O O . SER A 1 533 ? 2.949 19.078 -23.594 1 74.69 533 SER A O 1
ATOM 4202 N N . LYS A 1 534 ? 4.383 18.578 -25.234 1 83.75 534 LYS A N 1
ATOM 4203 C CA . LYS A 1 534 ? 3.719 17.328 -25.562 1 83.75 534 LYS A CA 1
ATOM 4204 C C . LYS A 1 534 ? 3.855 16.312 -24.438 1 83.75 534 LYS A C 1
ATOM 4206 O O . LYS A 1 534 ? 3.115 15.328 -24.391 1 83.75 534 LYS A O 1
ATOM 4211 N N . ILE A 1 535 ? 4.684 16.75 -23.531 1 83.12 535 ILE A N 1
ATOM 4212 C CA . ILE A 1 535 ? 4.934 15.82 -22.438 1 83.12 535 ILE A CA 1
ATOM 4213 C C . ILE A 1 535 ? 3.711 15.758 -21.516 1 83.12 535 ILE A C 1
ATOM 4215 O O . ILE A 1 535 ? 3.506 14.766 -20.812 1 83.12 535 ILE A O 1
ATOM 4219 N N . PHE A 1 536 ? 2.814 16.797 -21.625 1 87.31 536 PHE A N 1
ATOM 4220 C CA . PHE A 1 536 ? 1.679 16.859 -20.703 1 87.31 536 PHE A CA 1
ATOM 4221 C C . PHE A 1 536 ? 0.42 16.312 -21.375 1 87.31 536 PHE A C 1
ATOM 4223 O O . PHE A 1 536 ? -0.63 16.219 -20.734 1 87.31 536 PHE A O 1
ATOM 4230 N N . GLU A 1 537 ? 0.512 15.938 -22.578 1 90.75 537 GLU A N 1
ATOM 4231 C CA . GLU A 1 537 ? -0.667 15.477 -23.297 1 90.75 537 GLU A CA 1
ATOM 4232 C C . GLU A 1 537 ? -1.268 14.234 -22.641 1 90.75 537 GLU A C 1
ATOM 4234 O O . GLU A 1 537 ? -2.48 14.164 -22.422 1 90.75 537 GLU A O 1
ATOM 4239 N N . PRO A 1 538 ? -0.426 13.234 -22.281 1 90.06 538 PRO A N 1
ATOM 4240 C CA . PRO A 1 538 ? -1.01 12.078 -21.609 1 90.06 538 PRO A CA 1
ATOM 4241 C C . PRO A 1 538 ? -1.702 12.445 -20.297 1 90.06 538 PRO A C 1
ATOM 4243 O O . PRO A 1 538 ? -2.73 11.859 -19.953 1 90.06 538 PRO A O 1
ATOM 4246 N N . LEU A 1 539 ? -1.129 13.359 -19.625 1 90.06 539 LEU A N 1
ATOM 4247 C CA . LEU A 1 539 ? -1.724 13.789 -18.359 1 90.06 539 LEU A CA 1
ATOM 4248 C C . LEU A 1 539 ? -3.051 14.5 -18.609 1 90.06 539 LEU A C 1
ATOM 4250 O O . LEU A 1 539 ? -4.02 14.281 -17.875 1 90.06 539 LEU A O 1
ATOM 4254 N N . GLN A 1 540 ? -3.084 15.328 -19.625 1 89.69 540 GLN A N 1
ATOM 4255 C CA . GLN A 1 540 ? -4.32 16 -20 1 89.69 540 GLN A CA 1
ATOM 4256 C C . GLN A 1 540 ? -5.41 15 -20.359 1 89.69 540 GLN A C 1
ATOM 4258 O O . GLN A 1 540 ? -6.566 15.164 -19.953 1 89.69 540 GLN A O 1
ATOM 4263 N N . HIS A 1 541 ? -5.039 14.016 -21.031 1 91.5 541 HIS A N 1
ATOM 4264 C CA . HIS A 1 541 ? -5.996 12.977 -21.406 1 91.5 541 HIS A CA 1
ATOM 4265 C C . HIS A 1 541 ? -6.492 12.219 -20.172 1 91.5 541 HIS A C 1
ATOM 4267 O O . HIS A 1 541 ? -7.684 11.922 -20.062 1 91.5 541 HIS A O 1
ATOM 4273 N N . ALA A 1 542 ? -5.57 11.891 -19.344 1 92.19 542 ALA A N 1
ATOM 4274 C CA . ALA A 1 542 ? -5.938 11.164 -18.125 1 92.19 542 ALA A CA 1
ATOM 4275 C C . ALA A 1 542 ? -6.91 11.977 -17.281 1 92.19 542 ALA A C 1
ATOM 4277 O O . ALA A 1 542 ? -7.887 11.438 -16.75 1 92.19 542 ALA A O 1
ATOM 4278 N N . VAL A 1 543 ? -6.672 13.242 -17.141 1 90.88 543 VAL A N 1
ATOM 4279 C CA . VAL A 1 543 ? -7.531 14.125 -16.359 1 90.88 543 VAL A CA 1
ATOM 4280 C C . VAL A 1 543 ? -8.891 14.258 -17.047 1 90.88 543 VAL A C 1
ATOM 4282 O O . VAL A 1 543 ? -9.93 14.289 -16.375 1 90.88 543 VAL A O 1
ATOM 4285 N N . GLY A 1 544 ? -8.883 14.383 -18.297 1 89.56 544 GLY A N 1
ATOM 4286 C CA . GLY A 1 544 ? -10.141 14.398 -19.031 1 89.56 544 GLY A CA 1
ATOM 4287 C C . GLY A 1 544 ? -10.961 13.141 -18.844 1 89.56 544 GLY A C 1
ATOM 4288 O O . GLY A 1 544 ? -12.18 13.211 -18.641 1 89.56 544 GLY A O 1
ATOM 4289 N N . ASP A 1 545 ? -10.305 12.031 -18.922 1 91 545 ASP A N 1
ATOM 4290 C CA . ASP A 1 545 ? -10.984 10.758 -18.672 1 91 545 ASP A CA 1
ATOM 4291 C C . ASP A 1 545 ? -11.547 10.695 -17.266 1 91 545 ASP A C 1
ATOM 4293 O O . ASP A 1 545 ? -12.641 10.156 -17.047 1 91 545 ASP A O 1
ATOM 4297 N N . PHE A 1 546 ? -10.805 11.148 -16.312 1 92.31 546 PHE A N 1
ATOM 4298 C CA . PHE A 1 546 ? -11.281 11.188 -14.945 1 92.31 546 PHE A CA 1
ATOM 4299 C C . PHE A 1 546 ? -12.562 12.008 -14.836 1 92.31 546 PHE A C 1
ATOM 4301 O O . PHE A 1 546 ? -13.516 11.602 -14.164 1 92.31 546 PHE A O 1
ATOM 4308 N N . SER A 1 547 ? -12.508 13.156 -15.469 1 90.38 547 SER A N 1
ATOM 4309 C CA . SER A 1 547 ? -13.672 14.039 -15.445 1 90.38 547 SER A CA 1
ATOM 4310 C C . SER A 1 547 ? -14.906 13.344 -16.016 1 90.38 547 SER A C 1
ATOM 4312 O O . SER A 1 547 ? -15.992 13.422 -15.453 1 90.38 547 SER A O 1
ATOM 4314 N N . LEU A 1 548 ? -14.719 12.688 -17.078 1 89.38 548 LEU A N 1
ATOM 4315 C CA . LEU A 1 548 ? -15.812 11.969 -17.734 1 89.38 548 LEU A CA 1
ATOM 4316 C C . LEU A 1 548 ? -16.328 10.859 -16.828 1 89.38 548 LEU A C 1
ATOM 4318 O O . LEU A 1 548 ? -17.547 10.719 -16.641 1 89.38 548 LEU A O 1
ATOM 4322 N N . ARG A 1 549 ? -15.438 10.062 -16.281 1 91.5 549 ARG A N 1
ATOM 4323 C CA . ARG A 1 549 ? -15.836 8.93 -15.445 1 91.5 549 ARG A CA 1
ATOM 4324 C C . ARG A 1 549 ? -16.469 9.398 -14.141 1 91.5 549 ARG A C 1
ATOM 4326 O O . ARG A 1 549 ? -17.359 8.75 -13.602 1 91.5 549 ARG A O 1
ATOM 4333 N N . ALA A 1 550 ? -15.938 10.531 -13.633 1 92.81 550 ALA A N 1
ATOM 4334 C CA . ALA A 1 550 ? -16.547 11.117 -12.438 1 92.81 550 ALA A CA 1
ATOM 4335 C C . ALA A 1 550 ? -18 11.508 -12.703 1 92.81 550 ALA A C 1
ATOM 4337 O O . ALA A 1 550 ? -18.891 11.234 -11.883 1 92.81 550 ALA A O 1
ATOM 4338 N N . ALA A 1 551 ? -18.266 12.117 -13.805 1 89.56 551 ALA A N 1
ATOM 4339 C CA . ALA A 1 551 ? -19.625 12.492 -14.18 1 89.56 551 ALA A CA 1
ATOM 4340 C C . ALA A 1 551 ? -20.5 11.258 -14.359 1 89.56 551 ALA A C 1
ATOM 4342 O O . ALA A 1 551 ? -21.641 11.219 -13.867 1 89.56 551 ALA A O 1
ATOM 4343 N N . GLU A 1 552 ? -19.969 10.273 -15.031 1 89.38 552 GLU A N 1
ATOM 4344 C CA . GLU A 1 552 ? -20.719 9.031 -15.234 1 89.38 552 GLU A CA 1
ATOM 4345 C C . GLU A 1 552 ? -21.047 8.359 -13.898 1 89.38 552 GLU A C 1
ATOM 4347 O O . GLU A 1 552 ? -22.125 7.801 -13.727 1 89.38 552 GLU A O 1
ATOM 4352 N N . PHE A 1 553 ? -20.109 8.375 -13.078 1 93.56 553 PHE A N 1
ATOM 4353 C CA . PHE A 1 553 ? -20.297 7.781 -11.758 1 93.56 553 PHE A CA 1
ATOM 4354 C C . PHE A 1 553 ? -21.469 8.43 -11.039 1 93.56 553 PHE A C 1
ATOM 4356 O O . PHE A 1 553 ? -22.344 7.734 -10.516 1 93.56 553 PHE A O 1
ATOM 4363 N N . HIS A 1 554 ? -21.453 9.773 -10.953 1 91.75 554 HIS A N 1
ATOM 4364 C CA . HIS A 1 554 ? -22.516 10.469 -10.227 1 91.75 554 HIS A CA 1
ATOM 4365 C C . HIS A 1 554 ? -23.844 10.305 -10.938 1 91.75 554 HIS A C 1
ATOM 4367 O O . HIS A 1 554 ? -24.906 10.289 -10.281 1 91.75 554 HIS A O 1
ATOM 4373 N N . HIS A 1 555 ? -23.828 10.148 -12.242 1 88.44 555 HIS A N 1
ATOM 4374 C CA . HIS A 1 555 ? -25.062 9.852 -12.969 1 88.44 555 HIS A CA 1
ATOM 4375 C C . HIS A 1 555 ? -25.609 8.492 -12.562 1 88.44 555 HIS A C 1
ATOM 4377 O O . HIS A 1 555 ? -26.812 8.352 -12.312 1 88.44 555 HIS A O 1
ATOM 4383 N N . ARG A 1 556 ? -24.781 7.484 -12.516 1 90.12 556 ARG A N 1
ATOM 4384 C CA . ARG A 1 556 ? -25.188 6.16 -12.07 1 90.12 556 ARG A CA 1
ATOM 4385 C C . ARG A 1 556 ? -25.672 6.191 -10.625 1 90.12 556 ARG A C 1
ATOM 4387 O O . ARG A 1 556 ? -26.656 5.527 -10.273 1 90.12 556 ARG A O 1
ATOM 4394 N N . GLN A 1 557 ? -24.938 6.934 -9.867 1 91.81 557 GLN A N 1
ATOM 4395 C CA . GLN A 1 557 ? -25.312 7.086 -8.469 1 91.81 557 GLN A CA 1
ATOM 4396 C C . GLN A 1 557 ? -26.734 7.637 -8.336 1 91.81 557 GLN A C 1
ATOM 4398 O O . GLN A 1 557 ? -27.516 7.176 -7.488 1 91.81 557 GLN A O 1
ATOM 4403 N N . ASP A 1 558 ? -27.016 8.555 -9.133 1 87.62 558 ASP A N 1
ATOM 4404 C CA . ASP A 1 558 ? -28.328 9.219 -9.109 1 87.62 558 ASP A CA 1
ATOM 4405 C C . ASP A 1 558 ? -29.438 8.258 -9.523 1 87.62 558 ASP A C 1
ATOM 4407 O O . ASP A 1 558 ? -30.578 8.406 -9.109 1 87.62 558 ASP A O 1
ATOM 4411 N N . MET A 1 559 ? -29.141 7.234 -10.25 1 86.81 559 MET A N 1
ATOM 4412 C CA . MET A 1 559 ? -30.141 6.316 -10.789 1 86.81 559 MET A CA 1
ATOM 4413 C C . MET A 1 559 ? -30.234 5.059 -9.938 1 86.81 559 MET A C 1
ATOM 4415 O O . MET A 1 559 ? -31.047 4.172 -10.227 1 86.81 559 MET A O 1
ATOM 4419 N N . LEU A 1 560 ? -29.562 5.035 -8.93 1 89.25 560 LEU A N 1
ATOM 4420 C CA . LEU A 1 560 ? -29.484 3.828 -8.117 1 89.25 560 LEU A CA 1
ATOM 4421 C C . LEU A 1 560 ? -30.797 3.59 -7.383 1 89.25 560 LEU A C 1
ATOM 4423 O O . LEU A 1 560 ? -31.453 4.539 -6.949 1 89.25 560 LEU A O 1
ATOM 4427 N N . ASP A 1 561 ? -31.172 2.336 -7.211 1 88.62 561 ASP A N 1
ATOM 4428 C CA . ASP A 1 561 ? -32.281 1.955 -6.348 1 88.62 561 ASP A CA 1
ATOM 4429 C C . ASP A 1 561 ? -31.922 2.115 -4.875 1 88.62 561 ASP A C 1
ATOM 4431 O O . ASP A 1 561 ? -31.156 1.315 -4.328 1 88.62 561 ASP A O 1
ATOM 4435 N N . LEU A 1 562 ? -32.438 3.006 -4.25 1 88.88 562 LEU A N 1
ATOM 4436 C CA . LEU A 1 562 ? -32.062 3.375 -2.889 1 88.88 562 LEU A CA 1
ATOM 4437 C C . LEU A 1 562 ? -32.562 2.35 -1.884 1 88.88 562 LEU A C 1
ATOM 4439 O O . LEU A 1 562 ? -32.25 2.42 -0.697 1 88.88 562 LEU A O 1
ATOM 4443 N N . ARG A 1 563 ? -33.469 1.354 -2.285 1 89.19 563 ARG A N 1
ATOM 4444 C CA . ARG A 1 563 ? -33.969 0.307 -1.408 1 89.19 563 ARG A CA 1
ATOM 4445 C C . ARG A 1 563 ? -32.969 -0.837 -1.278 1 89.19 563 ARG A C 1
ATOM 4447 O O . ARG A 1 563 ? -33.125 -1.717 -0.43 1 89.19 563 ARG A O 1
ATOM 4454 N N . ASP A 1 564 ? -31.875 -0.761 -2.107 1 91.31 564 ASP A N 1
ATOM 4455 C CA . ASP A 1 564 ? -30.844 -1.796 -2.105 1 91.31 564 ASP A CA 1
ATOM 4456 C C . ASP A 1 564 ? -29.625 -1.352 -1.305 1 91.31 564 ASP A C 1
ATOM 4458 O O . ASP A 1 564 ? -28.75 -0.657 -1.829 1 91.31 564 ASP A O 1
ATOM 4462 N N . PRO A 1 565 ? -29.5 -1.844 -0.036 1 91.44 565 PRO A N 1
ATOM 4463 C CA . PRO A 1 565 ? -28.375 -1.407 0.795 1 91.44 565 PRO A CA 1
ATOM 4464 C C . PRO A 1 565 ? -27.031 -1.833 0.229 1 91.44 565 PRO A C 1
ATOM 4466 O O . PRO A 1 565 ? -26.031 -1.133 0.416 1 91.44 565 PRO A O 1
ATOM 4469 N N . MET A 1 566 ? -27.047 -2.973 -0.473 1 91.75 566 MET A N 1
ATOM 4470 C CA . MET A 1 566 ? -25.781 -3.459 -1.032 1 91.75 566 MET A CA 1
ATOM 4471 C C . MET A 1 566 ? -25.312 -2.559 -2.166 1 91.75 566 MET A C 1
ATOM 4473 O O . MET A 1 566 ? -24.109 -2.312 -2.309 1 91.75 566 MET A O 1
ATOM 4477 N N . ALA A 1 567 ? -26.25 -2.045 -2.971 1 91.38 567 ALA A N 1
ATOM 4478 C CA . ALA A 1 567 ? -25.891 -1.114 -4.039 1 91.38 567 ALA A CA 1
ATOM 4479 C C . ALA A 1 567 ? -25.375 0.203 -3.473 1 91.38 567 ALA A C 1
ATOM 4481 O O . ALA A 1 567 ? -24.422 0.775 -3.998 1 91.38 567 ALA A O 1
ATOM 4482 N N . ILE A 1 568 ? -26.031 0.642 -2.4 1 92.5 568 ILE A N 1
ATOM 4483 C CA . ILE A 1 568 ? -25.609 1.876 -1.747 1 92.5 568 ILE A CA 1
ATOM 4484 C C . ILE A 1 568 ? -24.188 1.71 -1.193 1 92.5 568 ILE A C 1
ATOM 4486 O O . ILE A 1 568 ? -23.328 2.58 -1.381 1 92.5 568 ILE A O 1
ATOM 4490 N N . ARG A 1 569 ? -23.953 0.561 -0.542 1 93.75 569 ARG A N 1
ATOM 4491 C CA . ARG A 1 569 ? -22.641 0.304 0.033 1 93.75 569 ARG A CA 1
ATOM 4492 C C . ARG A 1 569 ? -21.578 0.192 -1.058 1 93.75 569 ARG A C 1
ATOM 4494 O O . ARG A 1 569 ? -20.453 0.64 -0.875 1 93.75 569 ARG A O 1
ATOM 4501 N N . MET A 1 570 ? -21.938 -0.385 -2.158 1 92.5 570 MET A N 1
ATOM 4502 C CA . MET A 1 570 ? -21.016 -0.51 -3.279 1 92.5 570 MET A CA 1
ATOM 4503 C C . MET A 1 570 ? -20.547 0.862 -3.764 1 92.5 570 MET A C 1
ATOM 4505 O O . MET A 1 570 ? -19.359 1.095 -3.947 1 92.5 570 MET A O 1
ATOM 4509 N N . VAL A 1 571 ? -21.516 1.769 -3.906 1 94.19 571 VAL A N 1
ATOM 4510 C CA . VAL A 1 571 ? -21.219 3.123 -4.359 1 94.19 571 VAL A CA 1
ATOM 4511 C C . VAL A 1 571 ? -20.391 3.85 -3.303 1 94.19 571 VAL A C 1
ATOM 4513 O O . VAL A 1 571 ? -19.406 4.512 -3.629 1 94.19 571 VAL A O 1
ATOM 4516 N N . ASN A 1 572 ? -20.719 3.688 -2.047 1 95.31 572 ASN A N 1
ATOM 4517 C CA . ASN A 1 572 ? -20 4.34 -0.963 1 95.31 572 ASN A CA 1
ATOM 4518 C C . ASN A 1 572 ? -18.578 3.801 -0.837 1 95.31 572 ASN A C 1
ATOM 4520 O O . ASN A 1 572 ? -17.656 4.539 -0.48 1 95.31 572 ASN A O 1
ATOM 4524 N N . ASP A 1 573 ? -18.422 2.506 -1.144 1 93.25 573 ASP A N 1
ATOM 4525 C CA . ASP A 1 573 ? -17.078 1.934 -1.126 1 93.25 573 ASP A CA 1
ATOM 4526 C C . ASP A 1 573 ? -16.203 2.551 -2.215 1 93.25 573 ASP A C 1
ATOM 4528 O O . ASP A 1 573 ? -15.016 2.818 -1.991 1 93.25 573 ASP A O 1
ATOM 4532 N N . GLN A 1 574 ? -16.781 2.762 -3.389 1 93.56 574 GLN A N 1
ATOM 4533 C CA . GLN A 1 574 ? -16.031 3.41 -4.457 1 93.56 574 GLN A CA 1
ATOM 4534 C C . GLN A 1 574 ? -15.648 4.836 -4.07 1 93.56 574 GLN A C 1
ATOM 4536 O O . GLN A 1 574 ? -14.523 5.27 -4.32 1 93.56 574 GLN A O 1
ATOM 4541 N N . LEU A 1 575 ? -16.578 5.52 -3.443 1 96 575 LEU A N 1
ATOM 4542 C CA . LEU A 1 575 ? -16.312 6.875 -2.977 1 96 575 LEU A CA 1
ATOM 4543 C C . LEU A 1 575 ? -15.211 6.871 -1.915 1 96 575 LEU A C 1
ATOM 4545 O O . LEU A 1 575 ? -14.266 7.656 -1.994 1 96 575 LEU A O 1
ATOM 4549 N N . LEU A 1 576 ? -15.328 5.953 -0.971 1 94.56 576 LEU A N 1
ATOM 4550 C CA . LEU A 1 576 ? -14.391 5.852 0.144 1 94.56 576 LEU A CA 1
ATOM 4551 C C . LEU A 1 576 ? -12.977 5.562 -0.355 1 94.56 576 LEU A C 1
ATOM 4553 O O . LEU A 1 576 ? -12.016 6.16 0.125 1 94.56 576 LEU A O 1
ATOM 4557 N N . LEU A 1 577 ? -12.859 4.746 -1.33 1 90.69 577 LEU A N 1
ATOM 4558 C CA . LEU A 1 577 ? -11.555 4.223 -1.721 1 90.69 577 LEU A CA 1
ATOM 4559 C C . LEU A 1 577 ? -10.898 5.113 -2.77 1 90.69 577 LEU A C 1
ATOM 4561 O O . LEU A 1 577 ? -9.734 4.918 -3.117 1 90.69 577 LEU A O 1
ATOM 4565 N N . LEU A 1 578 ? -11.57 6.113 -3.285 1 93.19 578 LEU A N 1
ATOM 4566 C CA . LEU A 1 578 ? -11.008 6.953 -4.34 1 93.19 578 LEU A CA 1
ATOM 4567 C C . LEU A 1 578 ? -9.734 7.645 -3.869 1 93.19 578 LEU A C 1
ATOM 4569 O O . LEU A 1 578 ? -8.711 7.59 -4.551 1 93.19 578 LEU A O 1
ATOM 4573 N N . GLU A 1 579 ? -9.82 8.266 -2.689 1 92.81 579 GLU A N 1
ATOM 4574 C CA . GLU A 1 579 ? -8.641 8.977 -2.186 1 92.81 579 GLU A CA 1
ATOM 4575 C C . GLU A 1 579 ? -7.449 8.031 -2.047 1 92.81 579 GLU A C 1
ATOM 4577 O O . GLU A 1 579 ? -6.312 8.422 -2.314 1 92.81 579 GLU A O 1
ATOM 4582 N N . ARG A 1 580 ? -7.695 6.785 -1.658 1 89.81 580 ARG A N 1
ATOM 4583 C CA . ARG A 1 580 ? -6.652 5.777 -1.499 1 89.81 580 ARG A CA 1
ATOM 4584 C C . ARG A 1 580 ? -6.035 5.41 -2.844 1 89.81 580 ARG A C 1
ATOM 4586 O O . ARG A 1 580 ? -4.863 5.035 -2.914 1 89.81 580 ARG A O 1
ATOM 4593 N N . ALA A 1 581 ? -6.797 5.562 -3.902 1 88.19 581 ALA A N 1
ATOM 4594 C CA . ALA A 1 581 ? -6.332 5.199 -5.238 1 88.19 581 ALA A CA 1
ATOM 4595 C C . ALA A 1 581 ? -5.258 6.16 -5.73 1 88.19 581 ALA A C 1
ATOM 4597 O O . ALA A 1 581 ? -4.535 5.859 -6.684 1 88.19 581 ALA A O 1
ATOM 4598 N N . PHE A 1 582 ? -5.113 7.258 -5.07 1 88.31 582 PHE A N 1
ATOM 4599 C CA . PHE A 1 582 ? -4.109 8.234 -5.473 1 88.31 582 PHE A CA 1
ATOM 4600 C C . PHE A 1 582 ? -2.787 7.977 -4.758 1 88.31 582 PHE A C 1
ATOM 4602 O O . PHE A 1 582 ? -1.798 8.664 -5.012 1 88.31 582 PHE A O 1
ATOM 4609 N N . LEU A 1 583 ? -2.777 6.984 -3.855 1 81.31 583 LEU A N 1
ATOM 4610 C CA . LEU A 1 583 ? -1.532 6.629 -3.182 1 81.31 583 LEU A CA 1
ATOM 4611 C C . LEU A 1 583 ? -0.606 5.863 -4.121 1 81.31 583 LEU A C 1
ATOM 4613 O O . LEU A 1 583 ? -1.061 5.016 -4.891 1 81.31 583 LEU A O 1
ATOM 4617 N N . ARG A 1 584 ? 0.652 6.18 -4.051 1 70.88 584 ARG A N 1
ATOM 4618 C CA . ARG A 1 584 ? 1.656 5.477 -4.844 1 70.88 584 ARG A CA 1
ATOM 4619 C C . ARG A 1 584 ? 1.883 4.066 -4.316 1 70.88 584 ARG A C 1
ATOM 4621 O O . ARG A 1 584 ? 1.938 3.852 -3.104 1 70.88 584 ARG A O 1
ATOM 4628 N N . SER A 1 585 ? 1.604 2.918 -5.133 1 57.25 585 SER A N 1
ATOM 4629 C CA . SER A 1 585 ? 1.897 1.54 -4.754 1 57.25 585 SER A CA 1
ATOM 4630 C C . SER A 1 585 ? 3.373 1.213 -4.961 1 57.25 585 SER A C 1
ATOM 4632 O O . SER A 1 585 ? 3.818 1.008 -6.09 1 57.25 585 SER A O 1
ATOM 4634 N N . CYS A 1 586 ? 4.324 1.912 -4.77 1 49.81 586 CYS A N 1
ATOM 4635 C CA . CYS A 1 586 ? 5.672 1.662 -5.27 1 49.81 586 CYS A CA 1
ATOM 4636 C C . CYS A 1 586 ? 6.191 0.312 -4.789 1 49.81 586 CYS A C 1
ATOM 4638 O O . CYS A 1 586 ? 6.613 0.179 -3.637 1 49.81 586 CYS A O 1
ATOM 4640 N N . PRO A 1 587 ? 5.574 -0.773 -5.16 1 42.97 587 PRO A N 1
ATOM 4641 C CA . PRO A 1 587 ? 6.301 -1.974 -4.742 1 42.97 587 PRO A CA 1
ATOM 4642 C C . PRO A 1 587 ? 7.812 -1.778 -4.746 1 42.97 587 PRO A C 1
ATOM 4644 O O . PRO A 1 587 ? 8.477 -2.039 -3.736 1 42.97 587 PRO A O 1
ATOM 4647 N N . ASN A 1 588 ? 8.406 -2.365 -6 1 38.06 588 ASN A N 1
ATOM 4648 C CA . ASN A 1 588 ? 9.844 -2.553 -6.168 1 38.06 588 ASN A CA 1
ATOM 4649 C C . ASN A 1 588 ? 10.602 -1.238 -6.008 1 38.06 588 ASN A C 1
ATOM 4651 O O . ASN A 1 588 ? 11.555 -1.158 -5.23 1 38.06 588 ASN A O 1
ATOM 4655 N N . GLN A 1 589 ? 10.789 -0.6 -7.352 1 35.16 589 GLN A N 1
ATOM 4656 C CA . GLN A 1 589 ? 11.734 0.43 -7.766 1 35.16 589 GLN A CA 1
ATOM 4657 C C . GLN A 1 589 ? 11.25 1.818 -7.359 1 35.16 589 GLN A C 1
ATOM 4659 O O . GLN A 1 589 ? 10.766 2.584 -8.195 1 35.16 589 GLN A O 1
ATOM 4664 N N . CYS A 1 590 ? 10.266 1.855 -6.527 1 37.22 590 CYS A N 1
ATOM 4665 C CA . CYS A 1 590 ? 10.258 3.299 -6.316 1 37.22 590 CYS A CA 1
ATOM 4666 C C . CYS A 1 590 ? 11.641 3.891 -6.555 1 37.22 590 CYS A C 1
ATOM 4668 O O . CYS A 1 590 ? 12.555 3.688 -5.754 1 37.22 590 CYS A O 1
ATOM 4670 N N . LEU A 1 591 ? 12.016 3.627 -7.664 1 33.91 591 LEU A N 1
ATOM 4671 C CA . LEU A 1 591 ? 13.227 4.164 -8.273 1 33.91 591 LEU A CA 1
ATOM 4672 C C . LEU A 1 591 ? 13.648 5.461 -7.59 1 33.91 591 LEU A C 1
ATOM 4674 O O . LEU A 1 591 ? 12.859 6.406 -7.5 1 33.91 591 LEU A O 1
ATOM 4678 N N . SER A 1 592 ? 14.133 5.25 -6.453 1 34.06 592 SER A N 1
ATOM 4679 C CA . SER A 1 592 ? 14.961 6.43 -6.234 1 34.06 592 SER A CA 1
ATOM 4680 C C . SER A 1 592 ? 15.453 7.016 -7.555 1 34.06 592 SER A C 1
ATOM 4682 O O . SER A 1 592 ? 16.359 6.457 -8.188 1 34.06 592 SER A O 1
ATOM 4684 N N . VAL A 1 593 ? 14.609 7.121 -8.562 1 30.8 593 VAL A N 1
ATOM 4685 C CA . VAL A 1 593 ? 15.25 7.766 -9.703 1 30.8 593 VAL A CA 1
ATOM 4686 C C . VAL A 1 593 ? 16.547 8.422 -9.25 1 30.8 593 VAL A C 1
ATOM 4688 O O . VAL A 1 593 ? 17.641 8.016 -9.672 1 30.8 593 VAL A O 1
ATOM 4691 N N . THR A 1 594 ? 16.609 9.758 -9.547 1 29.77 594 THR A N 1
ATOM 4692 C CA . THR A 1 594 ? 17.812 10.586 -9.609 1 29.77 594 THR A CA 1
ATOM 4693 C C . THR A 1 594 ? 18.297 10.938 -8.203 1 29.77 594 THR A C 1
ATOM 4695 O O . THR A 1 594 ? 18.219 12.094 -7.785 1 29.77 594 THR A O 1
ATOM 4698 N N . GLY A 1 595 ? 18.531 10.008 -7.402 1 32.88 595 GLY A N 1
ATOM 4699 C CA . GLY A 1 595 ? 19.219 10.477 -6.207 1 32.88 595 GLY A CA 1
ATOM 4700 C C . GLY A 1 595 ? 18.297 11.156 -5.215 1 32.88 595 GLY A C 1
ATOM 4701 O O . GLY A 1 595 ? 18.719 11.555 -4.129 1 32.88 595 GLY A O 1
ATOM 4702 N N . VAL A 1 596 ? 17.359 11.867 -5.766 1 33.66 596 VAL A N 1
ATOM 4703 C CA . VAL A 1 596 ? 16.578 12.664 -4.832 1 33.66 596 VAL A CA 1
ATOM 4704 C C . VAL A 1 596 ? 15.438 11.828 -4.266 1 33.66 596 VAL A C 1
ATOM 4706 O O . VAL A 1 596 ? 14.781 11.086 -5 1 33.66 596 VAL A O 1
ATOM 4709 N N . ASP A 1 597 ? 15.336 11.555 -3.084 1 39.25 597 ASP A N 1
ATOM 4710 C CA . ASP A 1 597 ? 14.336 10.969 -2.193 1 39.25 597 ASP A CA 1
ATOM 4711 C C . ASP A 1 597 ? 12.922 11.406 -2.586 1 39.25 597 ASP A C 1
ATOM 4713 O O . ASP A 1 597 ? 12.258 12.117 -1.834 1 39.25 597 ASP A O 1
ATOM 4717 N N . VAL A 1 598 ? 12.688 11.859 -3.746 1 38.72 598 VAL A N 1
ATOM 4718 C CA . VAL A 1 598 ? 11.43 12.477 -4.148 1 38.72 598 VAL A CA 1
ATOM 4719 C C . VAL A 1 598 ? 10.273 11.539 -3.828 1 38.72 598 VAL A C 1
ATOM 4721 O O . VAL A 1 598 ? 9.156 11.992 -3.549 1 38.72 598 VAL A O 1
ATOM 4724 N N . PHE A 1 599 ? 10.414 10.242 -3.861 1 41.5 599 PHE A N 1
ATOM 4725 C CA . PHE A 1 599 ? 9.227 9.414 -3.973 1 41.5 599 PHE A CA 1
ATOM 4726 C C . PHE A 1 599 ? 8.773 8.93 -2.6 1 41.5 599 PHE A C 1
ATOM 4728 O O . PHE A 1 599 ? 7.918 8.047 -2.498 1 41.5 599 PHE A O 1
ATOM 4735 N N . ASN A 1 600 ? 9.359 9.555 -1.668 1 45.12 600 ASN A N 1
ATOM 4736 C CA . ASN A 1 600 ? 8.758 9.203 -0.385 1 45.12 600 ASN A CA 1
ATOM 4737 C C . ASN A 1 600 ? 7.328 9.727 -0.275 1 45.12 600 ASN A C 1
ATOM 4739 O O . ASN A 1 600 ? 6.66 9.508 0.741 1 45.12 600 ASN A O 1
ATOM 4743 N N . GLU A 1 601 ? 7.047 10.539 -1.438 1 53.66 601 GLU A N 1
ATOM 4744 C CA . GLU A 1 601 ? 5.727 11.156 -1.412 1 53.66 601 GLU A CA 1
ATOM 4745 C C . GLU A 1 601 ? 4.645 10.172 -1.831 1 53.66 601 GLU A C 1
ATOM 4747 O O . GLU A 1 601 ? 4.629 9.703 -2.971 1 53.66 601 GLU A O 1
ATOM 4752 N N . GLN A 1 602 ? 3.83 9.828 -0.833 1 66.62 602 GLN A N 1
ATOM 4753 C CA . GLN A 1 602 ? 3.006 8.625 -0.972 1 66.62 602 GLN A CA 1
ATOM 4754 C C . GLN A 1 602 ? 1.694 8.945 -1.684 1 66.62 602 GLN A C 1
ATOM 4756 O O . GLN A 1 602 ? 1.138 8.086 -2.377 1 66.62 602 GLN A O 1
ATOM 4761 N N . HIS A 1 603 ? 1.312 10.352 -1.711 1 77.88 603 HIS A N 1
ATOM 4762 C CA . HIS A 1 603 ? 0.055 10.656 -2.383 1 77.88 603 HIS A CA 1
ATOM 4763 C C . HIS A 1 603 ? 0.299 11.414 -3.688 1 77.88 603 HIS A C 1
ATOM 4765 O O . HIS A 1 603 ? 0.937 12.469 -3.691 1 77.88 603 HIS A O 1
ATOM 4771 N N . GLY A 1 604 ? -0.036 11.078 -4.746 1 76.62 604 GLY A N 1
ATOM 4772 C CA . GLY A 1 604 ? 0.299 11.586 -6.07 1 76.62 604 GLY A CA 1
ATOM 4773 C C . GLY A 1 604 ? -0.265 12.961 -6.344 1 76.62 604 GLY A C 1
ATOM 4774 O O . GLY A 1 604 ? 0.253 13.695 -7.191 1 76.62 604 GLY A O 1
ATOM 4775 N N . VAL A 1 605 ? -1.279 13.398 -5.633 1 77.06 605 VAL A N 1
ATOM 4776 C CA . VAL A 1 605 ? -1.972 14.641 -5.957 1 77.06 605 VAL A CA 1
ATOM 4777 C C . VAL A 1 605 ? -1.819 15.633 -4.801 1 77.06 605 VAL A C 1
ATOM 4779 O O . VAL A 1 605 ? -1.718 16.844 -5.023 1 77.06 605 VAL A O 1
ATOM 4782 N N . ALA A 1 606 ? -1.787 15.133 -3.592 1 71.31 606 ALA A N 1
ATOM 4783 C CA . ALA A 1 606 ? -1.934 16.031 -2.449 1 71.31 606 ALA A CA 1
ATOM 4784 C C . ALA A 1 606 ? -0.681 16.016 -1.577 1 71.31 606 ALA A C 1
ATOM 4786 O O . ALA A 1 606 ? -0.728 16.406 -0.407 1 71.31 606 ALA A O 1
ATOM 4787 N N . THR A 1 607 ? 0.344 15.617 -2.062 1 67 607 THR A N 1
ATOM 4788 C CA . THR A 1 607 ? 1.555 15.688 -1.252 1 67 607 THR A CA 1
ATOM 4789 C C . THR A 1 607 ? 1.983 17.141 -1.049 1 67 607 THR A C 1
ATOM 4791 O O . THR A 1 607 ? 2.037 17.922 -2.004 1 67 607 THR A O 1
ATOM 4794 N N . PRO A 1 608 ? 2.066 17.5 0.256 1 62.53 608 PRO A N 1
ATOM 4795 C CA . PRO A 1 608 ? 2.381 18.891 0.572 1 62.53 608 PRO A CA 1
ATOM 4796 C C . PRO A 1 608 ? 3.641 19.391 -0.133 1 62.53 608 PRO A C 1
ATOM 4798 O O . PRO A 1 608 ? 4.594 18.625 -0.311 1 62.53 608 PRO A O 1
ATOM 4801 N N . VAL A 1 609 ? 3.482 20.594 -0.645 1 59.62 609 VAL A N 1
ATOM 4802 C CA . VAL A 1 609 ? 4.582 21.25 -1.351 1 59.62 609 VAL A CA 1
ATOM 4803 C C . VAL A 1 609 ? 5.695 21.594 -0.366 1 59.62 609 VAL A C 1
ATOM 4805 O O . VAL A 1 609 ? 5.426 22.016 0.761 1 59.62 609 VAL A O 1
ATOM 4808 N N . LYS A 1 610 ? 6.895 21.203 -0.641 1 56.09 610 LYS A N 1
ATOM 4809 C CA . LYS A 1 610 ? 8.039 21.484 0.217 1 56.09 610 LYS A CA 1
ATOM 4810 C C . LYS A 1 610 ? 8.477 22.938 0.075 1 56.09 610 LYS A C 1
ATOM 4812 O O . LYS A 1 610 ? 8.984 23.547 1.027 1 56.09 610 LYS A O 1
ATOM 4817 N N . THR A 1 611 ? 8.281 23.469 -1.108 1 49.97 611 THR A N 1
ATOM 4818 C CA . THR A 1 611 ? 8.953 24.75 -1.337 1 49.97 611 THR A CA 1
ATOM 4819 C C . THR A 1 611 ? 7.965 25.906 -1.229 1 49.97 611 THR A C 1
ATOM 4821 O O . THR A 1 611 ? 8.25 26.906 -0.563 1 49.97 611 THR A O 1
ATOM 4824 N N . TYR A 1 612 ? 6.914 25.906 -2.219 1 46.19 612 TYR A N 1
ATOM 4825 C CA . TYR A 1 612 ? 6.062 27.078 -2.289 1 46.19 612 TYR A CA 1
ATOM 4826 C C . TYR A 1 612 ? 4.621 26.734 -1.942 1 46.19 612 TYR A C 1
ATOM 4828 O O . TYR A 1 612 ? 3.799 26.516 -2.834 1 46.19 612 TYR A O 1
ATOM 4836 N N . PRO A 1 613 ? 4.504 26.656 -0.61 1 47.62 613 PRO A N 1
ATOM 4837 C CA . PRO A 1 613 ? 3.146 26.25 -0.228 1 47.62 613 PRO A CA 1
ATOM 4838 C C . PRO A 1 613 ? 2.076 27.172 -0.818 1 47.62 613 PRO A C 1
ATOM 4840 O O . PRO A 1 613 ? 0.902 26.797 -0.871 1 47.62 613 PRO A O 1
ATOM 4843 N N . GLN A 1 614 ? 2.553 28.531 -1.147 1 44.91 614 GLN A N 1
ATOM 4844 C CA . GLN A 1 614 ? 1.555 29.484 -1.624 1 44.91 614 GLN A CA 1
ATOM 4845 C C . GLN A 1 614 ? 1.016 29.078 -2.992 1 44.91 614 GLN A C 1
ATOM 4847 O O . GLN A 1 614 ? -0.026 29.562 -3.428 1 44.91 614 GLN A O 1
ATOM 4852 N N . LEU A 1 615 ? 1.899 28.328 -3.68 1 47.19 615 LEU A N 1
ATOM 4853 C CA . LEU A 1 615 ? 1.414 27.953 -5.004 1 47.19 615 LEU A CA 1
ATOM 4854 C C . LEU A 1 615 ? 0.558 26.703 -4.934 1 47.19 615 LEU A C 1
ATOM 4856 O O . LEU A 1 615 ? 1.065 25.578 -5.105 1 47.19 615 LEU A O 1
ATOM 4860 N N . SER A 1 616 ? -0.469 26.766 -4.188 1 49.59 616 SER A N 1
ATOM 4861 C CA . SER A 1 616 ? -1.393 25.75 -3.703 1 49.59 616 SER A CA 1
ATOM 4862 C C . SER A 1 616 ? -2.102 25.047 -4.859 1 49.59 616 SER A C 1
ATOM 4864 O O . SER A 1 616 ? -2.812 24.062 -4.652 1 49.59 616 SER A O 1
ATOM 4866 N N . ASN A 1 617 ? -1.888 25.469 -6.102 1 53.75 617 ASN A N 1
ATOM 4867 C CA . ASN A 1 617 ? -2.77 24.922 -7.121 1 53.75 617 ASN A CA 1
ATOM 4868 C C . ASN A 1 617 ? -2.006 24.016 -8.086 1 53.75 617 ASN A C 1
ATOM 4870 O O . ASN A 1 617 ? -2.256 24.047 -9.297 1 53.75 617 ASN A O 1
ATOM 4874 N N . ILE A 1 618 ? -0.905 23.391 -7.547 1 57.5 618 ILE A N 1
ATOM 4875 C CA . ILE A 1 618 ? -0.161 22.547 -8.469 1 57.5 618 ILE A CA 1
ATOM 4876 C C . ILE A 1 618 ? 0.126 21.188 -7.816 1 57.5 618 ILE A C 1
ATOM 4878 O O . ILE A 1 618 ? 0.044 21.062 -6.594 1 57.5 618 ILE A O 1
ATOM 4882 N N . PHE A 1 619 ? 0.275 20.219 -8.727 1 63.88 619 PHE A N 1
ATOM 4883 C CA . PHE A 1 619 ? 0.813 18.984 -8.195 1 63.88 619 PHE A CA 1
ATOM 4884 C C . PHE A 1 619 ? 2.096 19.234 -7.414 1 63.88 619 PHE A C 1
ATOM 4886 O O . PHE A 1 619 ? 3.107 19.641 -7.984 1 63.88 619 PHE A O 1
ATOM 4893 N N . PRO A 1 620 ? 1.924 19.078 -6.09 1 62.69 620 PRO A N 1
ATOM 4894 C CA . PRO A 1 620 ? 3.049 19.5 -5.246 1 62.69 620 PRO A CA 1
ATOM 4895 C C . PRO A 1 620 ? 4.387 18.938 -5.734 1 62.69 620 PRO A C 1
ATOM 4897 O O . PRO A 1 620 ? 5.387 19.656 -5.75 1 62.69 620 PRO A O 1
ATOM 4900 N N . SER A 1 621 ? 4.305 17.656 -6.211 1 61.84 621 SER A N 1
ATOM 4901 C CA . SER A 1 621 ? 5.562 17.031 -6.609 1 61.84 621 SER A CA 1
ATOM 4902 C C . SER A 1 621 ? 6.141 17.703 -7.852 1 61.84 621 SER A C 1
ATOM 4904 O O . SER A 1 621 ? 7.359 17.875 -7.957 1 61.84 621 SER A O 1
ATOM 4906 N N . VAL A 1 622 ? 5.281 18.047 -8.75 1 62.06 622 VAL A N 1
ATOM 4907 C CA . VAL A 1 622 ? 5.73 18.672 -9.992 1 62.06 622 VAL A CA 1
ATOM 4908 C C . VAL A 1 622 ? 6.223 20.094 -9.703 1 62.06 622 VAL A C 1
ATOM 4910 O O . VAL A 1 622 ? 7.281 20.5 -10.195 1 62.06 622 VAL A O 1
ATOM 4913 N N . LEU A 1 623 ? 5.469 20.672 -8.852 1 60.94 623 LEU A N 1
ATOM 4914 C CA . LEU A 1 623 ? 5.84 22.031 -8.5 1 60.94 623 LEU A CA 1
ATOM 4915 C C . LEU A 1 623 ? 7.195 22.078 -7.801 1 60.94 623 LEU A C 1
ATOM 4917 O O . LEU A 1 623 ? 8.031 22.922 -8.102 1 60.94 623 LEU A O 1
ATOM 4921 N N . ASP A 1 624 ? 7.277 21.141 -6.91 1 61.88 624 ASP A N 1
ATOM 4922 C CA . ASP A 1 624 ? 8.531 21.094 -6.164 1 61.88 624 ASP A CA 1
ATOM 4923 C C . ASP A 1 624 ? 9.719 20.875 -7.098 1 61.88 624 ASP A C 1
ATOM 4925 O O . ASP A 1 624 ? 10.758 21.516 -6.941 1 61.88 624 ASP A O 1
ATOM 4929 N N . LEU A 1 625 ? 9.523 20 -8.039 1 61.53 625 LEU A N 1
ATOM 4930 C CA . LEU A 1 625 ? 10.609 19.703 -8.969 1 61.53 625 LEU A CA 1
ATOM 4931 C C . LEU A 1 625 ? 10.898 20.891 -9.867 1 61.53 625 LEU A C 1
ATOM 4933 O O . LEU A 1 625 ? 12.062 21.219 -10.133 1 61.53 625 LEU A O 1
ATOM 4937 N N . ILE A 1 626 ? 9.883 21.516 -10.273 1 59.88 626 ILE A N 1
ATOM 4938 C CA . ILE A 1 626 ? 10.055 22.656 -11.164 1 59.88 626 ILE A CA 1
ATOM 4939 C C . ILE A 1 626 ? 10.734 23.797 -10.414 1 59.88 626 ILE A C 1
ATOM 4941 O O . ILE A 1 626 ? 11.688 24.391 -10.922 1 59.88 626 ILE A O 1
ATOM 4945 N N . THR A 1 627 ? 10.258 23.953 -9.242 1 58 627 THR A N 1
ATOM 4946 C CA . THR A 1 627 ? 10.781 25.078 -8.477 1 58 627 THR A CA 1
ATOM 4947 C C . THR A 1 627 ? 12.234 24.828 -8.07 1 58 627 THR A C 1
ATOM 4949 O O . THR A 1 627 ? 13.055 25.75 -8.094 1 58 627 THR A O 1
ATOM 4952 N N . GLN A 1 628 ? 12.406 23.562 -7.602 1 56.47 628 GLN A N 1
ATOM 4953 C CA . GLN A 1 628 ? 13.773 23.203 -7.25 1 56.47 628 GLN A CA 1
ATOM 4954 C C . GLN A 1 628 ? 14.719 23.422 -8.422 1 56.47 628 GLN A C 1
ATOM 4956 O O . GLN A 1 628 ? 15.828 23.922 -8.25 1 56.47 628 GLN A O 1
ATOM 4961 N N . SER A 1 629 ? 14.281 22.938 -9.492 1 54.12 629 SER A N 1
ATOM 4962 C CA . SER A 1 629 ? 15.117 23.078 -10.68 1 54.12 629 SER A CA 1
ATOM 4963 C C . SER A 1 629 ? 15.367 24.547 -11.016 1 54.12 629 SER A C 1
ATOM 4965 O O . SER A 1 629 ? 16.453 24.906 -11.484 1 54.12 629 SER A O 1
ATOM 4967 N N . LEU A 1 630 ? 14.375 25.234 -10.805 1 52.84 630 LEU A N 1
ATOM 4968 C CA . LEU A 1 630 ? 14.5 26.656 -11.117 1 52.84 630 LEU A CA 1
ATOM 4969 C C . LEU A 1 630 ? 15.477 27.328 -10.164 1 52.84 630 LEU A C 1
ATOM 4971 O O . LEU A 1 630 ? 16.172 28.266 -10.547 1 52.84 630 LEU A O 1
ATOM 4975 N N . THR A 1 631 ? 15.344 26.859 -8.945 1 49.47 631 THR A N 1
ATOM 4976 C CA . THR A 1 631 ? 16.234 27.469 -7.965 1 49.47 631 THR A CA 1
ATOM 4977 C C . THR A 1 631 ? 17.688 27.094 -8.258 1 49.47 631 THR A C 1
ATOM 4979 O O . THR A 1 631 ? 18.594 27.891 -8.008 1 49.47 631 THR A O 1
ATOM 4982 N N . GLU A 1 632 ? 17.812 25.703 -8.57 1 50.12 632 GLU A N 1
ATOM 4983 C CA . GLU A 1 632 ? 19.188 25.25 -8.758 1 50.12 632 GLU A CA 1
ATOM 4984 C C . GLU A 1 632 ? 19.734 25.719 -10.102 1 50.12 632 GLU A C 1
ATOM 4986 O O . GLU A 1 632 ? 20.938 25.938 -10.242 1 50.12 632 GLU A O 1
ATOM 4991 N N . SER A 1 633 ? 18.938 25.594 -11.148 1 52.66 633 SER A N 1
ATOM 4992 C CA . SER A 1 633 ? 19.391 26.016 -12.469 1 52.66 633 SER A CA 1
ATOM 4993 C C . SER A 1 633 ? 18.422 27.016 -13.102 1 52.66 633 SER A C 1
ATOM 4995 O O . SER A 1 633 ? 17.219 26.938 -12.852 1 52.66 633 SER A O 1
ATOM 4997 N N . THR A 1 634 ? 18.859 28.281 -13.273 1 50.28 634 THR A N 1
ATOM 4998 C CA . THR A 1 634 ? 18.078 29.281 -13.992 1 50.28 634 THR A CA 1
ATOM 4999 C C . THR A 1 634 ? 17.375 28.656 -15.188 1 50.28 634 THR A C 1
ATOM 5001 O O . THR A 1 634 ? 16.469 29.266 -15.758 1 50.28 634 THR A O 1
ATOM 5004 N N . GLU A 1 635 ? 17.969 27.562 -15.773 1 53.59 635 GLU A N 1
ATOM 5005 C CA . GLU A 1 635 ? 17.406 27 -17 1 53.59 635 GLU A CA 1
ATOM 5006 C C . GLU A 1 635 ? 17.062 25.531 -16.828 1 53.59 635 GLU A C 1
ATOM 5008 O O . GLU A 1 635 ? 17.734 24.812 -16.094 1 53.59 635 GLU A O 1
ATOM 5013 N N . CYS A 1 636 ? 15.875 25.188 -16.984 1 58.72 636 CYS A N 1
ATOM 5014 C CA . CYS A 1 636 ? 15.461 23.797 -17.047 1 58.72 636 CYS A CA 1
ATOM 5015 C C . CYS A 1 636 ? 16.391 23 -17.953 1 58.72 636 CYS A C 1
ATOM 5017 O O . CYS A 1 636 ? 16.359 23.156 -19.172 1 58.72 636 CYS A O 1
ATOM 5019 N N . ASP A 1 637 ? 17.484 22.406 -17.406 1 63.06 637 ASP A N 1
ATOM 5020 C CA . ASP A 1 637 ? 18.422 21.594 -18.172 1 63.06 637 ASP A CA 1
ATOM 5021 C C . ASP A 1 637 ? 17.797 20.25 -18.562 1 63.06 637 ASP A C 1
ATOM 5023 O O . ASP A 1 637 ? 16.641 19.984 -18.234 1 63.06 637 ASP A O 1
ATOM 5027 N N . ASP A 1 638 ? 18.469 19.547 -19.438 1 63.22 638 ASP A N 1
ATOM 5028 C CA . ASP A 1 638 ? 18 18.281 -20.016 1 63.22 638 ASP A CA 1
ATOM 5029 C C . ASP A 1 638 ? 17.688 17.266 -18.906 1 63.22 638 ASP A C 1
ATOM 5031 O O . ASP A 1 638 ? 16.75 16.484 -19.031 1 63.22 638 ASP A O 1
ATOM 5035 N N . GLU A 1 639 ? 18.406 17.391 -17.875 1 65.5 639 GLU A N 1
ATOM 5036 C CA . GLU A 1 639 ? 18.203 16.453 -16.797 1 65.5 639 GLU A CA 1
ATOM 5037 C C . GLU A 1 639 ? 16.891 16.703 -16.078 1 65.5 639 GLU A C 1
ATOM 5039 O O . GLU A 1 639 ? 16.141 15.773 -15.766 1 65.5 639 GLU A O 1
ATOM 5044 N N . LEU A 1 640 ? 16.703 17.969 -15.906 1 66.25 640 LEU A N 1
ATOM 5045 C CA . LEU A 1 640 ? 15.438 18.344 -15.266 1 66.25 640 LEU A CA 1
ATOM 5046 C C . LEU A 1 640 ? 14.25 18 -16.156 1 66.25 640 LEU A C 1
ATOM 5048 O O . LEU A 1 640 ? 13.219 17.531 -15.664 1 66.25 640 LEU A O 1
ATOM 5052 N N . GLY A 1 641 ? 14.461 18.266 -17.344 1 67.62 641 GLY A N 1
ATOM 5053 C CA . GLY A 1 641 ? 13.414 17.906 -18.281 1 67.62 641 GLY A CA 1
ATOM 5054 C C . GLY A 1 641 ? 13.055 16.438 -18.25 1 67.62 641 GLY A C 1
ATOM 5055 O O . GLY A 1 641 ? 11.875 16.078 -18.25 1 67.62 641 GLY A O 1
ATOM 5056 N N . ALA A 1 642 ? 14.039 15.633 -18.125 1 70.69 642 ALA A N 1
ATOM 5057 C CA . ALA A 1 642 ? 13.828 14.188 -18.078 1 70.69 642 ALA A CA 1
ATOM 5058 C C . ALA A 1 642 ? 13.109 13.789 -16.781 1 70.69 642 ALA A C 1
ATOM 5060 O O . ALA A 1 642 ? 12.25 12.898 -16.797 1 70.69 642 ALA A O 1
ATOM 5061 N N . ARG A 1 643 ? 13.406 14.469 -15.797 1 70.94 643 ARG A N 1
ATOM 5062 C CA . ARG A 1 643 ? 12.773 14.18 -14.516 1 70.94 643 ARG A CA 1
ATOM 5063 C C . ARG A 1 643 ? 11.297 14.578 -14.531 1 70.94 643 ARG A C 1
ATOM 5065 O O . ARG A 1 643 ? 10.453 13.883 -13.961 1 70.94 643 ARG A O 1
ATOM 5072 N N . ILE A 1 644 ? 11.07 15.633 -15.188 1 73.81 644 ILE A N 1
ATOM 5073 C CA . ILE A 1 644 ? 9.688 16.109 -15.273 1 73.81 644 ILE A CA 1
ATOM 5074 C C . ILE A 1 644 ? 8.859 15.133 -16.109 1 73.81 644 ILE A C 1
ATOM 5076 O O . ILE A 1 644 ? 7.703 14.859 -15.773 1 73.81 644 ILE A O 1
ATOM 5080 N N . VAL A 1 645 ? 9.5 14.656 -17.094 1 74.31 645 VAL A N 1
ATOM 5081 C CA . VAL A 1 645 ? 8.805 13.695 -17.938 1 74.31 645 VAL A CA 1
ATOM 5082 C C . VAL A 1 645 ? 8.43 12.461 -17.125 1 74.31 645 VAL A C 1
ATOM 5084 O O . VAL A 1 645 ? 7.305 11.961 -17.219 1 74.31 645 VAL A O 1
ATOM 5087 N N . LEU A 1 646 ? 9.297 12.031 -16.281 1 74.38 646 LEU A N 1
ATOM 5088 C CA . LEU A 1 646 ? 9.047 10.852 -15.445 1 74.38 646 LEU A CA 1
ATOM 5089 C C . LEU A 1 646 ? 7.957 11.133 -14.422 1 74.38 646 LEU A C 1
ATOM 5091 O O . LEU A 1 646 ? 7.117 10.273 -14.148 1 74.38 646 LEU A O 1
ATOM 5095 N N . LEU A 1 647 ? 8.023 12.266 -13.914 1 76.5 647 LEU A N 1
ATOM 5096 C CA . LEU A 1 647 ? 7.027 12.633 -12.906 1 76.5 647 LEU A CA 1
ATOM 5097 C C . LEU A 1 647 ? 5.641 12.742 -13.531 1 76.5 647 LEU A C 1
ATOM 5099 O O . LEU A 1 647 ? 4.656 12.281 -12.945 1 76.5 647 LEU A O 1
ATOM 5103 N N . VAL A 1 648 ? 5.582 13.344 -14.664 1 80.56 648 VAL A N 1
ATOM 5104 C CA . VAL A 1 648 ? 4.312 13.492 -15.359 1 80.56 648 VAL A CA 1
ATOM 5105 C C . VAL A 1 648 ? 3.756 12.109 -15.711 1 80.56 648 VAL A C 1
ATOM 5107 O O . VAL A 1 648 ? 2.553 11.867 -15.586 1 80.56 648 VAL A O 1
ATOM 5110 N N . HIS A 1 649 ? 4.594 11.266 -16.062 1 82 649 HIS A N 1
ATOM 5111 C CA . HIS A 1 649 ? 4.176 9.898 -16.359 1 82 649 HIS A CA 1
ATOM 5112 C C . HIS A 1 649 ? 3.633 9.211 -15.109 1 82 649 HIS A C 1
ATOM 5114 O O . HIS A 1 649 ? 2.611 8.523 -15.172 1 82 649 HIS A O 1
ATOM 5120 N N . ASP A 1 650 ? 4.277 9.367 -14.039 1 79 650 ASP A N 1
ATOM 5121 C CA . ASP A 1 650 ? 3.857 8.781 -12.766 1 79 650 ASP A CA 1
ATOM 5122 C C . ASP A 1 650 ? 2.479 9.289 -12.359 1 79 650 ASP A C 1
ATOM 5124 O O . ASP A 1 650 ? 1.6 8.508 -12 1 79 650 ASP A O 1
ATOM 5128 N N . ILE A 1 651 ? 2.33 10.57 -12.438 1 83.75 651 ILE A N 1
ATOM 5129 C CA . ILE A 1 651 ? 1.057 11.172 -12.055 1 83.75 651 ILE A CA 1
ATOM 5130 C C . ILE A 1 651 ? -0.044 10.688 -12.992 1 83.75 651 ILE A C 1
ATOM 5132 O O . ILE A 1 651 ? -1.171 10.43 -12.562 1 83.75 651 ILE A O 1
ATOM 5136 N N . THR A 1 652 ? 0.307 10.609 -14.258 1 88.25 652 THR A N 1
ATOM 5137 C CA . THR A 1 652 ? -0.649 10.125 -15.25 1 88.25 652 THR A CA 1
ATOM 5138 C C . THR A 1 652 ? -1.145 8.727 -14.898 1 88.25 652 THR A C 1
ATOM 5140 O O . THR A 1 652 ? -2.35 8.469 -14.922 1 88.25 652 THR A O 1
ATOM 5143 N N . GLU A 1 653 ? -0.266 7.914 -14.492 1 84.12 653 GLU A N 1
ATOM 5144 C CA . GLU A 1 653 ? -0.634 6.543 -14.148 1 84.12 653 GLU A CA 1
ATOM 5145 C C . GLU A 1 653 ? -1.479 6.5 -12.875 1 84.12 653 GLU A C 1
ATOM 5147 O O . GLU A 1 653 ? -2.404 5.695 -12.766 1 84.12 653 GLU A O 1
ATOM 5152 N N . ILE A 1 654 ? -1.149 7.301 -11.961 1 84.56 654 ILE A N 1
ATOM 5153 C CA . ILE A 1 654 ? -1.899 7.363 -10.711 1 84.56 654 ILE A CA 1
ATOM 5154 C C . ILE A 1 654 ? -3.336 7.801 -10.992 1 84.56 654 ILE A C 1
ATOM 5156 O O . ILE A 1 654 ? -4.285 7.211 -10.469 1 84.56 654 ILE A O 1
ATOM 5160 N N . ILE A 1 655 ? -3.488 8.773 -11.812 1 90.62 655 ILE A N 1
ATOM 5161 C CA . ILE A 1 655 ? -4.816 9.281 -12.133 1 90.62 655 ILE A CA 1
ATOM 5162 C C . ILE A 1 655 ? -5.594 8.227 -12.922 1 90.62 655 ILE A C 1
ATOM 5164 O O . ILE A 1 655 ? -6.793 8.039 -12.703 1 90.62 655 ILE A O 1
ATOM 5168 N N . ARG A 1 656 ? -4.945 7.57 -13.781 1 89.38 656 ARG A N 1
ATOM 5169 C CA . ARG A 1 656 ? -5.602 6.504 -14.539 1 89.38 656 ARG A CA 1
ATOM 5170 C C . ARG A 1 656 ? -6.113 5.41 -13.602 1 89.38 656 ARG A C 1
ATOM 5172 O O . ARG A 1 656 ? -7.219 4.898 -13.789 1 89.38 656 ARG A O 1
ATOM 5179 N N . THR A 1 657 ? -5.324 5.109 -12.656 1 84 657 THR A N 1
ATOM 5180 C CA . THR A 1 657 ? -5.73 4.105 -11.68 1 84 657 THR A CA 1
ATOM 5181 C C . THR A 1 657 ? -6.941 4.578 -10.883 1 84 657 THR A C 1
ATOM 5183 O O . THR A 1 657 ? -7.875 3.809 -10.648 1 84 657 THR A O 1
ATOM 5186 N N . ALA A 1 658 ? -6.891 5.75 -10.422 1 90.5 658 ALA A N 1
ATOM 5187 C CA . ALA A 1 658 ? -8.023 6.316 -9.695 1 90.5 658 ALA A CA 1
ATOM 5188 C C . ALA A 1 658 ? -9.281 6.332 -10.57 1 90.5 658 ALA A C 1
ATOM 5190 O O . ALA A 1 658 ? -10.383 6.059 -10.086 1 90.5 658 ALA A O 1
ATOM 5191 N N . THR A 1 659 ? -9.094 6.629 -11.828 1 92.44 659 THR A N 1
ATOM 5192 C CA . THR A 1 659 ? -10.211 6.664 -12.766 1 92.44 659 THR A CA 1
ATOM 5193 C C . THR A 1 659 ? -10.836 5.281 -12.914 1 92.44 659 THR A C 1
ATOM 5195 O O . THR A 1 659 ? -12.062 5.148 -12.961 1 92.44 659 THR A O 1
ATOM 5198 N N . ALA A 1 660 ? -10.047 4.316 -12.93 1 88.25 660 ALA A N 1
ATOM 5199 C CA . ALA A 1 660 ? -10.523 2.943 -13.062 1 88.25 660 ALA A CA 1
ATOM 5200 C C . ALA A 1 660 ? -11.414 2.557 -11.883 1 88.25 660 ALA A C 1
ATOM 5202 O O . ALA A 1 660 ? -12.352 1.775 -12.039 1 88.25 660 ALA A O 1
ATOM 5203 N N . SER A 1 661 ? -11.195 3.092 -10.766 1 89.19 661 SER A N 1
ATOM 5204 C CA . SER A 1 661 ? -11.961 2.766 -9.57 1 89.19 661 SER A CA 1
ATOM 5205 C C . SER A 1 661 ? -13.375 3.338 -9.648 1 89.19 661 SER A C 1
ATOM 5207 O O . SER A 1 661 ? -14.266 2.916 -8.898 1 89.19 661 SER A O 1
ATOM 5209 N N . LEU A 1 662 ? -13.586 4.301 -10.516 1 92.5 662 LEU A N 1
ATOM 5210 C CA . LEU A 1 662 ? -14.883 4.961 -10.625 1 92.5 662 LEU A CA 1
ATOM 5211 C C . LEU A 1 662 ? -15.75 4.289 -11.688 1 92.5 662 LEU A C 1
ATOM 5213 O O . LEU A 1 662 ? -16.953 4.535 -11.758 1 92.5 662 LEU A O 1
ATOM 5217 N N . GLN A 1 663 ? -15.133 3.424 -12.469 1 87.94 663 GLN A N 1
ATOM 5218 C CA . GLN A 1 663 ? -15.859 2.768 -13.547 1 87.94 663 GLN A CA 1
ATOM 5219 C C . GLN A 1 663 ? -16.875 1.765 -13 1 87.94 663 GLN A C 1
ATOM 5221 O O . GLN A 1 663 ? -16.812 1.403 -11.82 1 87.94 663 GLN A O 1
ATOM 5226 N N . TYR A 1 664 ? -17.781 1.51 -13.938 1 86.62 664 TYR A N 1
ATOM 5227 C CA . TYR A 1 664 ? -18.719 0.455 -13.57 1 86.62 664 TYR A CA 1
ATOM 5228 C C . TYR A 1 664 ? -17.969 -0.808 -13.141 1 86.62 664 TYR A C 1
ATOM 5230 O O . TYR A 1 664 ? -16.969 -1.184 -13.75 1 86.62 664 TYR A O 1
ATOM 5238 N N . VAL A 1 665 ? -18.406 -1.437 -12.141 1 84.06 665 VAL A N 1
ATOM 5239 C CA . VAL A 1 665 ? -17.656 -2.459 -11.43 1 84.06 665 VAL A CA 1
ATOM 5240 C C . VAL A 1 665 ? -17.422 -3.66 -12.344 1 84.06 665 VAL A C 1
ATOM 5242 O O . VAL A 1 665 ? -16.578 -4.512 -12.055 1 84.06 665 VAL A O 1
ATOM 5245 N N . LEU A 1 666 ? -18.141 -3.744 -13.453 1 82.31 666 LEU A N 1
ATOM 5246 C CA . LEU A 1 666 ? -17.938 -4.891 -14.336 1 82.31 666 LEU A CA 1
ATOM 5247 C C . LEU A 1 666 ? -17.047 -4.52 -15.516 1 82.31 666 LEU A C 1
ATOM 5249 O O . LEU A 1 666 ? -16.781 -5.355 -16.391 1 82.31 666 LEU A O 1
ATOM 5253 N N . THR A 1 667 ? -16.578 -3.297 -15.484 1 78.31 667 THR A N 1
ATOM 5254 C CA . THR A 1 667 ? -15.719 -2.834 -16.562 1 78.31 667 THR A CA 1
ATOM 5255 C C . THR A 1 667 ? -14.25 -2.984 -16.188 1 78.31 667 THR A C 1
ATOM 5257 O O . THR A 1 667 ? -13.82 -2.521 -15.133 1 78.31 667 THR A O 1
ATOM 5260 N N . PHE A 1 668 ? -13.602 -3.748 -17.047 1 78.25 668 PHE A N 1
ATOM 5261 C CA . PHE A 1 668 ? -12.172 -3.92 -16.812 1 78.25 668 PHE A CA 1
ATOM 5262 C C . PHE A 1 668 ? -11.367 -3.213 -17.891 1 78.25 668 PHE A C 1
ATOM 5264 O O . PHE A 1 668 ? -11.75 -3.213 -19.062 1 78.25 668 PHE A O 1
ATOM 5271 N N . MET B 1 1 ? -11.172 -16.047 -31.203 1 79.25 1 MET B N 1
ATOM 5272 C CA . MET B 1 1 ? -11.719 -17.359 -30.891 1 79.25 1 MET B CA 1
ATOM 5273 C C . MET B 1 1 ? -12.383 -17.359 -29.516 1 79.25 1 MET B C 1
ATOM 5275 O O . MET B 1 1 ? -13.586 -17.578 -29.406 1 79.25 1 MET B O 1
ATOM 5279 N N . ILE B 1 2 ? -11.688 -16.984 -28.516 1 85.56 2 ILE B N 1
ATOM 5280 C CA . ILE B 1 2 ? -12.211 -17 -27.141 1 85.56 2 ILE B CA 1
ATOM 5281 C C . ILE B 1 2 ? -13.367 -16.016 -27.016 1 85.56 2 ILE B C 1
ATOM 5283 O O . ILE B 1 2 ? -14.43 -16.359 -26.5 1 85.56 2 ILE B O 1
ATOM 5287 N N . ARG B 1 3 ? -13.219 -14.82 -27.531 1 84.81 3 ARG B N 1
ATOM 5288 C CA . ARG B 1 3 ? -14.273 -13.812 -27.5 1 84.81 3 ARG B CA 1
ATOM 5289 C C . ARG B 1 3 ? -15.539 -14.32 -28.172 1 84.81 3 ARG B C 1
ATOM 5291 O O . ARG B 1 3 ? -16.641 -14.109 -27.672 1 84.81 3 ARG B O 1
ATOM 5298 N N . GLY B 1 4 ? -15.328 -14.953 -29.328 1 85.25 4 GLY B N 1
ATOM 5299 C CA . GLY B 1 4 ? -16.469 -15.5 -30.047 1 85.25 4 GLY B CA 1
ATOM 5300 C C . GLY B 1 4 ? -17.234 -16.531 -29.25 1 85.25 4 GLY B C 1
ATOM 5301 O O . GLY B 1 4 ? -18.469 -16.531 -29.234 1 85.25 4 GLY B O 1
ATOM 5302 N N . GLU B 1 5 ? -16.5 -17.406 -28.625 1 89.12 5 GLU B N 1
ATOM 5303 C CA . GLU B 1 5 ? -17.125 -18.422 -27.781 1 89.12 5 GLU B CA 1
ATOM 5304 C C . GLU B 1 5 ? -17.906 -17.797 -26.625 1 89.12 5 GLU B C 1
ATOM 5306 O O . GLU B 1 5 ? -19 -18.234 -26.297 1 89.12 5 GLU B O 1
ATOM 5311 N N . TRP B 1 6 ? -17.391 -16.797 -26.016 1 90.38 6 TRP B N 1
ATOM 5312 C CA . TRP B 1 6 ? -18 -16.156 -24.859 1 90.38 6 TRP B CA 1
ATOM 5313 C C . TRP B 1 6 ? -19.219 -15.336 -25.266 1 90.38 6 TRP B C 1
ATOM 5315 O O . TRP B 1 6 ? -20.172 -15.188 -24.5 1 90.38 6 TRP B O 1
ATOM 5325 N N . ARG B 1 7 ? -19.172 -14.812 -26.453 1 89.06 7 ARG B N 1
ATOM 5326 C CA . ARG B 1 7 ? -20.344 -14.125 -26.984 1 89.06 7 ARG B CA 1
ATOM 5327 C C . ARG B 1 7 ? -21.5 -15.086 -27.188 1 89.06 7 ARG B C 1
ATOM 5329 O O . ARG B 1 7 ? -22.656 -14.742 -26.922 1 89.06 7 ARG B O 1
ATOM 5336 N N . LYS B 1 8 ? -21.125 -16.25 -27.672 1 89.38 8 LYS B N 1
ATOM 5337 C CA . LYS B 1 8 ? -22.156 -17.266 -27.828 1 89.38 8 LYS B CA 1
ATOM 5338 C C . LYS B 1 8 ? -22.797 -17.625 -26.5 1 89.38 8 LYS B C 1
ATOM 5340 O O . LYS B 1 8 ? -24 -17.922 -26.438 1 89.38 8 LYS B O 1
ATOM 5345 N N . LEU B 1 9 ? -22 -17.547 -25.469 1 90.12 9 LEU B N 1
ATOM 5346 C CA . LEU B 1 9 ? -22.469 -17.875 -24.125 1 90.12 9 LEU B CA 1
ATOM 5347 C C . LEU B 1 9 ? -23.219 -16.703 -23.516 1 90.12 9 LEU B C 1
ATOM 5349 O O . LEU B 1 9 ? -23.859 -16.859 -22.469 1 90.12 9 LEU B O 1
ATOM 5353 N N . LYS B 1 10 ? -23.125 -15.516 -24.062 1 88.19 10 LYS B N 1
ATOM 5354 C CA . LYS B 1 10 ? -23.797 -14.297 -23.625 1 88.19 10 LYS B CA 1
ATOM 5355 C C . LYS B 1 10 ? -23.328 -13.891 -22.219 1 88.19 10 LYS B C 1
ATOM 5357 O O . LYS B 1 10 ? -24.156 -13.648 -21.328 1 88.19 10 LYS B O 1
ATOM 5362 N N . LEU B 1 11 ? -22.047 -13.961 -22.031 1 92.94 11 LEU B N 1
ATOM 5363 C CA . LEU B 1 11 ? -21.516 -13.383 -20.797 1 92.94 11 LEU B CA 1
ATOM 5364 C C . LEU B 1 11 ? -21.906 -11.914 -20.688 1 92.94 11 LEU B C 1
ATOM 5366 O O . LEU B 1 11 ? -22.156 -11.25 -21.688 1 92.94 11 LEU B O 1
ATOM 5370 N N . ASP B 1 12 ? -22.078 -11.406 -19.516 1 92.38 12 ASP B N 1
ATOM 5371 C CA . ASP B 1 12 ? -22.609 -10.062 -19.281 1 92.38 12 ASP B CA 1
ATOM 5372 C C . ASP B 1 12 ? -21.672 -9 -19.859 1 92.38 12 ASP B C 1
ATOM 5374 O O . ASP B 1 12 ? -22.141 -7.984 -20.391 1 92.38 12 ASP B O 1
ATOM 5378 N N . GLU B 1 13 ? -20.422 -9.188 -19.656 1 92.81 13 GLU B N 1
ATOM 5379 C CA . GLU B 1 13 ? -19.422 -8.289 -20.203 1 92.81 13 GLU B CA 1
ATOM 5380 C C . GLU B 1 13 ? -18.25 -9.062 -20.812 1 92.81 13 GLU B C 1
ATOM 5382 O O . GLU B 1 13 ? -17.828 -10.086 -20.281 1 92.81 13 GLU B O 1
ATOM 5387 N N . ILE B 1 14 ? -17.844 -8.633 -21.969 1 93.62 14 ILE B N 1
ATOM 5388 C CA . ILE B 1 14 ? -16.672 -9.18 -22.641 1 93.62 14 ILE B CA 1
ATOM 5389 C C . ILE B 1 14 ? -15.734 -8.039 -23.047 1 93.62 14 ILE B C 1
ATOM 5391 O O . ILE B 1 14 ? -16.141 -7.109 -23.75 1 93.62 14 ILE B O 1
ATOM 5395 N N . ASP B 1 15 ? -14.562 -8.102 -22.547 1 91.88 15 ASP B N 1
ATOM 5396 C CA . ASP B 1 15 ? -13.586 -7.047 -22.797 1 91.88 15 ASP B CA 1
ATOM 5397 C C . ASP B 1 15 ? -12.289 -7.625 -23.359 1 91.88 15 ASP B C 1
ATOM 5399 O O . ASP B 1 15 ? -11.852 -8.703 -22.953 1 91.88 15 ASP B O 1
ATOM 5403 N N . LEU B 1 16 ? -11.758 -6.941 -24.328 1 93.31 16 LEU B N 1
ATOM 5404 C CA . LEU B 1 16 ? -10.422 -7.238 -24.828 1 93.31 16 LEU B CA 1
ATOM 5405 C C . LEU B 1 16 ? -9.406 -6.215 -24.328 1 93.31 16 LEU B C 1
ATOM 5407 O O . LEU B 1 16 ? -9.422 -5.059 -24.766 1 93.31 16 LEU B O 1
ATOM 5411 N N . ASP B 1 17 ? -8.602 -6.625 -23.438 1 93.19 17 ASP B N 1
ATOM 5412 C CA . ASP B 1 17 ? -7.559 -5.793 -22.828 1 93.19 17 ASP B CA 1
ATOM 5413 C C . ASP B 1 17 ? -6.273 -5.848 -23.656 1 93.19 17 ASP B C 1
ATOM 5415 O O . ASP B 1 17 ? -5.441 -6.738 -23.453 1 93.19 17 ASP B O 1
ATOM 5419 N N . GLU B 1 18 ? -6.09 -4.859 -24.5 1 93.44 18 GLU B N 1
ATOM 5420 C CA . GLU B 1 18 ? -4.934 -4.805 -25.406 1 93.44 18 GLU B CA 1
ATOM 5421 C C . GLU B 1 18 ? -3.771 -4.059 -24.75 1 93.44 18 GLU B C 1
ATOM 5423 O O . GLU B 1 18 ? -3.977 -3.061 -24.062 1 93.44 18 GLU B O 1
ATOM 5428 N N . PHE B 1 19 ? -2.584 -4.617 -24.938 1 90.81 19 PHE B N 1
ATOM 5429 C CA . PHE B 1 19 ? -1.381 -3.98 -24.422 1 90.81 19 PHE B CA 1
ATOM 5430 C C . PHE B 1 19 ? -0.164 -4.359 -25.266 1 90.81 19 PHE B C 1
ATOM 5432 O O . PHE B 1 19 ? -0.216 -5.309 -26.047 1 90.81 19 PHE B O 1
ATOM 5439 N N . THR B 1 20 ? 0.875 -3.564 -25.141 1 91.5 20 THR B N 1
ATOM 5440 C CA . THR B 1 20 ? 2.121 -3.846 -25.844 1 91.5 20 THR B CA 1
ATOM 5441 C C . THR B 1 20 ? 3.199 -4.316 -24.875 1 91.5 20 THR B C 1
ATOM 5443 O O . THR B 1 20 ? 3.311 -3.793 -23.766 1 91.5 20 THR B O 1
ATOM 5446 N N . ASP B 1 21 ? 3.9 -5.395 -25.297 1 89.38 21 ASP B N 1
ATOM 5447 C CA . ASP B 1 21 ? 5.012 -5.906 -24.5 1 89.38 21 ASP B CA 1
ATOM 5448 C C . ASP B 1 21 ? 6.078 -6.547 -25.375 1 89.38 21 ASP B C 1
ATOM 5450 O O . ASP B 1 21 ? 5.895 -6.668 -26.594 1 89.38 21 ASP B O 1
ATOM 5454 N N . SER B 1 22 ? 7.203 -6.867 -24.75 1 88.06 22 SER B N 1
ATOM 5455 C CA . SER B 1 22 ? 8.305 -7.496 -25.469 1 88.06 22 SER B CA 1
ATOM 5456 C C . SER B 1 22 ? 8.094 -9 -25.609 1 88.06 22 SER B C 1
ATOM 5458 O O . SER B 1 22 ? 7.766 -9.68 -24.625 1 88.06 22 SER B O 1
ATOM 5460 N N . VAL B 1 23 ? 8.227 -9.547 -26.844 1 87.56 23 VAL B N 1
ATOM 5461 C CA . VAL B 1 23 ? 8.125 -10.977 -27.109 1 87.56 23 VAL B CA 1
ATOM 5462 C C . VAL B 1 23 ? 9.414 -11.469 -27.766 1 87.56 23 VAL B C 1
ATOM 5464 O O . VAL B 1 23 ? 9.93 -10.836 -28.688 1 87.56 23 VAL B O 1
ATOM 5467 N N . ALA B 1 24 ? 9.93 -12.531 -27.172 1 87.06 24 ALA B N 1
ATOM 5468 C CA . ALA B 1 24 ? 11.148 -13.133 -27.719 1 87.06 24 ALA B CA 1
ATOM 5469 C C . ALA B 1 24 ? 10.82 -14.141 -28.812 1 87.06 24 ALA B C 1
ATOM 5471 O O . ALA B 1 24 ? 9.844 -14.883 -28.703 1 87.06 24 ALA B O 1
ATOM 5472 N N . GLN B 1 25 ? 11.602 -14.086 -29.875 1 83.19 25 GLN B N 1
ATOM 5473 C CA . GLN B 1 25 ? 11.516 -15.023 -30.984 1 83.19 25 GLN B CA 1
ATOM 5474 C C . GLN B 1 25 ? 12.898 -15.5 -31.422 1 83.19 25 GLN B C 1
ATOM 5476 O O . GLN B 1 25 ? 13.906 -14.883 -31.078 1 83.19 25 GLN B O 1
ATOM 5481 N N . GLN B 1 26 ? 12.805 -16.641 -32.062 1 81 26 GLN B N 1
ATOM 5482 C CA . GLN B 1 26 ? 14.07 -17.141 -32.594 1 81 26 GLN B CA 1
ATOM 5483 C C . GLN B 1 26 ? 14.648 -16.188 -33.625 1 81 26 GLN B C 1
ATOM 5485 O O . GLN B 1 26 ? 13.914 -15.594 -34.438 1 81 26 GLN B O 1
ATOM 5490 N N . GLY B 1 27 ? 15.945 -16.109 -33.562 1 80.44 27 GLY B N 1
ATOM 5491 C CA . GLY B 1 27 ? 16.609 -15.273 -34.562 1 80.44 27 GLY B CA 1
ATOM 5492 C C . GLY B 1 27 ? 16.578 -15.859 -35.969 1 80.44 27 GLY B C 1
ATOM 5493 O O . GLY B 1 27 ? 16.141 -17 -36.156 1 80.44 27 GLY B O 1
ATOM 5494 N N . ASP B 1 28 ? 17.031 -15.055 -36.906 1 80.69 28 ASP B N 1
ATOM 5495 C CA . ASP B 1 28 ? 17.078 -15.492 -38.312 1 80.69 28 ASP B CA 1
ATOM 5496 C C . ASP B 1 28 ? 18.094 -16.609 -38.5 1 80.69 28 ASP B C 1
ATOM 5498 O O . ASP B 1 28 ? 17.891 -17.484 -39.344 1 80.69 28 ASP B O 1
ATOM 5502 N N . GLN B 1 29 ? 19.125 -16.594 -37.688 1 82.19 29 GLN B N 1
ATOM 5503 C CA . GLN B 1 29 ? 20.109 -17.656 -37.688 1 82.19 29 GLN B CA 1
ATOM 5504 C C . GLN B 1 29 ? 19.953 -18.547 -36.469 1 82.19 29 GLN B C 1
ATOM 5506 O O . GLN B 1 29 ? 19.594 -18.078 -35.375 1 82.19 29 GLN B O 1
ATOM 5511 N N . PRO B 1 30 ? 20.188 -19.844 -36.688 1 82.81 30 PRO B N 1
ATOM 5512 C CA . PRO B 1 30 ? 20.109 -20.719 -35.5 1 82.81 30 PRO B CA 1
ATOM 5513 C C . PRO B 1 30 ? 21.25 -20.516 -34.531 1 82.81 30 PRO B C 1
ATOM 5515 O O . PRO B 1 30 ? 22.328 -20.078 -34.938 1 82.81 30 PRO B O 1
ATOM 5518 N N . ASN B 1 31 ? 20.984 -20.844 -33.344 1 87.88 31 ASN B N 1
ATOM 5519 C CA . ASN B 1 31 ? 22.078 -20.906 -32.375 1 87.88 31 ASN B CA 1
ATOM 5520 C C . ASN B 1 31 ? 23.047 -22.047 -32.688 1 87.88 31 ASN B C 1
ATOM 5522 O O . ASN B 1 31 ? 22.656 -23.047 -33.312 1 87.88 31 ASN B O 1
ATOM 5526 N N . THR B 1 32 ? 24.312 -21.812 -32.312 1 88.81 32 THR B N 1
ATOM 5527 C CA . THR B 1 32 ? 25.297 -22.844 -32.594 1 88.81 32 THR B CA 1
ATOM 5528 C C . THR B 1 32 ? 26.156 -23.141 -31.375 1 88.81 32 THR B C 1
ATOM 5530 O O . THR B 1 32 ? 26.438 -22.25 -30.578 1 88.81 32 THR B O 1
ATOM 5533 N N . ILE B 1 33 ? 26.453 -24.438 -31.328 1 91.5 33 ILE B N 1
ATOM 5534 C CA . ILE B 1 33 ? 27.422 -24.922 -30.344 1 91.5 33 ILE B CA 1
ATOM 5535 C C . ILE B 1 33 ? 28.547 -25.672 -31.062 1 91.5 33 ILE B C 1
ATOM 5537 O O . ILE B 1 33 ? 28.297 -26.594 -31.844 1 91.5 33 ILE B O 1
ATOM 5541 N N . GLU B 1 34 ? 29.797 -25.234 -30.734 1 90.94 34 GLU B N 1
ATOM 5542 C CA . GLU B 1 34 ? 30.969 -25.844 -31.359 1 90.94 34 GLU B CA 1
ATOM 5543 C C . GLU B 1 34 ? 31.953 -26.344 -30.312 1 90.94 34 GLU B C 1
ATOM 5545 O O . GLU B 1 34 ? 32.219 -25.672 -29.328 1 90.94 34 GLU B O 1
ATOM 5550 N N . ILE B 1 35 ? 32.344 -27.578 -30.578 1 91.25 35 ILE B N 1
ATOM 5551 C CA . ILE B 1 35 ? 33.469 -28.109 -29.781 1 91.25 35 ILE B CA 1
ATOM 5552 C C . ILE B 1 35 ? 34.781 -27.906 -30.547 1 91.25 35 ILE B C 1
ATOM 5554 O O . ILE B 1 35 ? 34.969 -28.453 -31.641 1 91.25 35 ILE B O 1
ATOM 5558 N N . ILE B 1 36 ? 35.625 -27.156 -29.906 1 90.81 36 ILE B N 1
ATOM 5559 C CA . ILE B 1 36 ? 36.906 -26.812 -30.547 1 90.81 36 ILE B CA 1
ATOM 5560 C C . ILE B 1 36 ? 38.062 -27.5 -29.797 1 90.81 36 ILE B C 1
ATOM 5562 O O . ILE B 1 36 ? 38.281 -27.25 -28.609 1 90.81 36 ILE B O 1
ATOM 5566 N N . TYR B 1 37 ? 38.781 -28.359 -30.469 1 89.19 37 TYR B N 1
ATOM 5567 C CA . TYR B 1 37 ? 39.875 -29.078 -29.859 1 89.19 37 TYR B CA 1
ATOM 5568 C C . TYR B 1 37 ? 41.188 -28.375 -30.109 1 89.19 37 TYR B C 1
ATOM 5570 O O . TYR B 1 37 ? 41.406 -27.812 -31.188 1 89.19 37 TYR B O 1
ATOM 5578 N N . THR B 1 38 ? 41.969 -28.5 -29 1 77.56 38 THR B N 1
ATOM 5579 C CA . THR B 1 38 ? 43.344 -27.969 -29.109 1 77.56 38 THR B CA 1
ATOM 5580 C C . THR B 1 38 ? 44.219 -28.891 -29.953 1 77.56 38 THR B C 1
ATOM 5582 O O . THR B 1 38 ? 44.094 -30.109 -29.875 1 77.56 38 THR B O 1
ATOM 5585 N N . ASN B 1 39 ? 44.938 -28.469 -31.016 1 68.19 39 ASN B N 1
ATOM 5586 C CA . ASN B 1 39 ? 46 -29.062 -31.828 1 68.19 39 ASN B CA 1
ATOM 5587 C C . ASN B 1 39 ? 45.406 -29.922 -32.969 1 68.19 39 ASN B C 1
ATOM 5589 O O . ASN B 1 39 ? 46.031 -30.891 -33.375 1 68.19 39 ASN B O 1
ATOM 5593 N N . GLY B 1 40 ? 44.188 -29.641 -33.312 1 63.16 40 GLY B N 1
ATOM 5594 C CA . GLY B 1 40 ? 43.656 -30.266 -34.531 1 63.16 40 GLY B CA 1
ATOM 5595 C C . GLY B 1 40 ? 43.406 -31.75 -34.375 1 63.16 40 GLY B C 1
ATOM 5596 O O . GLY B 1 40 ? 43.406 -32.469 -35.375 1 63.16 40 GLY B O 1
ATOM 5597 N N . THR B 1 41 ? 43.594 -32.406 -33.219 1 57.41 41 THR B N 1
ATOM 5598 C CA . THR B 1 41 ? 43.594 -33.875 -33.062 1 57.41 41 THR B CA 1
ATOM 5599 C C . THR B 1 41 ? 42.219 -34.469 -33.406 1 57.41 41 THR B C 1
ATOM 5601 O O . THR B 1 41 ? 42.125 -35.625 -33.781 1 57.41 41 THR B O 1
ATOM 5604 N N . LYS B 1 42 ? 41.188 -33.781 -33.094 1 68.81 42 LYS B N 1
ATOM 5605 C CA . LYS B 1 42 ? 39.844 -34.25 -33.438 1 68.81 42 LYS B CA 1
ATOM 5606 C C . LYS B 1 42 ? 39.094 -33.219 -34.25 1 68.81 42 LYS B C 1
ATOM 5608 O O . LYS B 1 42 ? 39.406 -32.031 -34.188 1 68.81 42 LYS B O 1
ATOM 5613 N N . ASP B 1 43 ? 38.25 -33.719 -35.188 1 59.94 43 ASP B N 1
ATOM 5614 C CA . ASP B 1 43 ? 37.438 -32.844 -36 1 59.94 43 ASP B CA 1
ATOM 5615 C C . ASP B 1 43 ? 36.469 -32.031 -35.156 1 59.94 43 ASP B C 1
ATOM 5617 O O . ASP B 1 43 ? 35.875 -32.562 -34.219 1 59.94 43 ASP B O 1
ATOM 5621 N N . GLN B 1 44 ? 36.562 -30.719 -35.406 1 68.38 44 GLN B N 1
ATOM 5622 C CA . GLN B 1 44 ? 35.625 -29.797 -34.781 1 68.38 44 GLN B CA 1
ATOM 5623 C C . GLN B 1 44 ? 34.188 -30.234 -35.031 1 68.38 44 GLN B C 1
ATOM 5625 O O . GLN B 1 44 ? 33.844 -30.656 -36.156 1 68.38 44 GLN B O 1
ATOM 5630 N N . THR B 1 45 ? 33.469 -30.547 -33.906 1 71.12 45 THR B N 1
ATOM 5631 C CA . THR B 1 45 ? 32.031 -30.875 -34.062 1 71.12 45 THR B CA 1
ATOM 5632 C C . THR B 1 45 ? 31.172 -29.625 -33.812 1 71.12 45 THR B C 1
ATOM 5634 O O . THR B 1 45 ? 31.281 -28.984 -32.781 1 71.12 45 THR B O 1
ATOM 5637 N N . LYS B 1 46 ? 30.672 -29.156 -34.969 1 72.38 46 LYS B N 1
ATOM 5638 C CA . LYS B 1 46 ? 29.719 -28.047 -34.875 1 72.38 46 LYS B CA 1
ATOM 5639 C C . LYS B 1 46 ? 28.281 -28.562 -34.906 1 72.38 46 LYS B C 1
ATOM 5641 O O . LYS B 1 46 ? 27.906 -29.281 -35.844 1 72.38 46 LYS B O 1
ATOM 5646 N N . LEU B 1 47 ? 27.625 -28.328 -33.75 1 72 47 LEU B N 1
ATOM 5647 C CA . LEU B 1 47 ? 26.219 -28.672 -33.688 1 72 47 LEU B CA 1
ATOM 5648 C C . LEU B 1 47 ? 25.344 -27.422 -33.906 1 72 47 LEU B C 1
ATOM 5650 O O . LEU B 1 47 ? 25.516 -26.422 -33.219 1 72 47 LEU B O 1
ATOM 5654 N N . MET B 1 48 ? 24.703 -27.5 -35.125 1 61.75 48 MET B N 1
ATOM 5655 C CA . MET B 1 48 ? 23.719 -26.453 -35.406 1 61.75 48 MET B CA 1
ATOM 5656 C C . MET B 1 48 ? 22.359 -26.812 -34.844 1 61.75 48 MET B C 1
ATOM 5658 O O . MET B 1 48 ? 21.812 -27.875 -35.125 1 61.75 48 MET B O 1
ATOM 5662 N N . LEU B 1 49 ? 22.062 -26.047 -33.875 1 62.53 49 LEU B N 1
ATOM 5663 C CA . LEU B 1 49 ? 20.75 -26.312 -33.281 1 62.53 49 LEU B CA 1
ATOM 5664 C C . LEU B 1 49 ? 19.625 -25.781 -34.156 1 62.53 49 LEU B C 1
ATOM 5666 O O . LEU B 1 49 ? 19.641 -24.594 -34.531 1 62.53 49 LEU B O 1
ATOM 5670 N N . SER B 1 50 ? 19.016 -26.641 -35 1 56.84 50 SER B N 1
ATOM 5671 C CA . SER B 1 50 ? 17.984 -26.25 -35.969 1 56.84 50 SER B CA 1
ATOM 5672 C C . SER B 1 50 ? 16.812 -25.547 -35.281 1 56.84 50 SER B C 1
ATOM 5674 O O . SER B 1 50 ? 16.547 -25.797 -34.094 1 56.84 50 SER B O 1
ATOM 5676 N N . PRO B 1 51 ? 16.359 -24.438 -35.969 1 55.19 51 PRO B N 1
ATOM 5677 C CA . PRO B 1 51 ? 15.148 -23.766 -35.531 1 55.19 51 PRO B CA 1
ATOM 5678 C C . PRO B 1 51 ? 14.047 -24.734 -35.094 1 55.19 51 PRO B C 1
ATOM 5680 O O . PRO B 1 51 ? 13.234 -24.422 -34.219 1 55.19 51 PRO B O 1
ATOM 5683 N N . ASP B 1 52 ? 14.102 -25.828 -35.812 1 54.12 52 ASP B N 1
ATOM 5684 C CA . ASP B 1 52 ? 13.039 -26.797 -35.562 1 54.12 52 ASP B CA 1
ATOM 5685 C C . ASP B 1 52 ? 13.25 -27.516 -34.219 1 54.12 52 ASP B C 1
ATOM 5687 O O . ASP B 1 52 ? 12.336 -28.156 -33.719 1 54.12 52 ASP B O 1
ATOM 5691 N N . GLU B 1 53 ? 14.516 -27.5 -33.812 1 55.06 53 GLU B N 1
ATOM 5692 C CA . GLU B 1 53 ? 14.836 -28.328 -32.625 1 55.06 53 GLU B CA 1
ATOM 5693 C C . GLU B 1 53 ? 14.398 -27.641 -31.344 1 55.06 53 GLU B C 1
ATOM 5695 O O . GLU B 1 53 ? 14.438 -28.25 -30.281 1 55.06 53 GLU B O 1
ATOM 5700 N N . TYR B 1 54 ? 13.43 -26.859 -31.297 1 59.81 54 TYR B N 1
ATOM 5701 C CA . TYR B 1 54 ? 12.727 -26.391 -30.109 1 59.81 54 TYR B CA 1
ATOM 5702 C C . TYR B 1 54 ? 13.711 -26.047 -29 1 59.81 54 TYR B C 1
ATOM 5704 O O . TYR B 1 54 ? 13.391 -26.156 -27.812 1 59.81 54 TYR B O 1
ATOM 5712 N N . SER B 1 55 ? 14.992 -25.672 -29.453 1 69.94 55 SER B N 1
ATOM 5713 C CA . SER B 1 55 ? 15.969 -25.312 -28.422 1 69.94 55 SER B CA 1
ATOM 5714 C C . SER B 1 55 ? 15.945 -23.812 -28.125 1 69.94 55 SER B C 1
ATOM 5716 O O . SER B 1 55 ? 16.984 -23.219 -27.844 1 69.94 55 SER B O 1
ATOM 5718 N N . PHE B 1 56 ? 14.828 -23.344 -28.078 1 76.81 56 PHE B N 1
ATOM 5719 C CA . PHE B 1 56 ? 14.656 -21.891 -27.984 1 76.81 56 PHE B CA 1
ATOM 5720 C C . PHE B 1 56 ? 14.742 -21.438 -26.531 1 76.81 56 PHE B C 1
ATOM 5722 O O . PHE B 1 56 ? 14.055 -21.969 -25.656 1 76.81 56 PHE B O 1
ATOM 5729 N N . VAL B 1 57 ? 15.727 -20.531 -26.297 1 86.38 57 VAL B N 1
ATOM 5730 C CA . VAL B 1 57 ? 15.812 -19.844 -25 1 86.38 57 VAL B CA 1
ATOM 5731 C C . VAL B 1 57 ? 15.414 -18.375 -25.172 1 86.38 57 VAL B C 1
ATOM 5733 O O . VAL B 1 57 ? 16.219 -17.547 -25.609 1 86.38 57 VAL B O 1
ATOM 5736 N N . ALA B 1 58 ? 14.266 -18.109 -24.625 1 86.19 58 ALA B N 1
ATOM 5737 C CA . ALA B 1 58 ? 13.742 -16.75 -24.766 1 86.19 58 ALA B CA 1
ATOM 5738 C C . ALA B 1 58 ? 14.57 -15.758 -23.953 1 86.19 58 ALA B C 1
ATOM 5740 O O . ALA B 1 58 ? 14.984 -16.047 -22.828 1 86.19 58 ALA B O 1
ATOM 5741 N N . PHE B 1 59 ? 14.945 -14.609 -24.609 1 88.12 59 PHE B N 1
ATOM 5742 C CA . PHE B 1 59 ? 15.531 -13.422 -24 1 88.12 59 PHE B CA 1
ATOM 5743 C C . PHE B 1 59 ? 17 -13.641 -23.672 1 88.12 59 PHE B C 1
ATOM 5745 O O . PHE B 1 59 ? 17.625 -12.812 -23.016 1 88.12 59 PHE B O 1
ATOM 5752 N N . THR B 1 60 ? 17.516 -14.828 -24.047 1 90.31 60 THR B N 1
ATOM 5753 C CA . THR B 1 60 ? 18.953 -14.961 -23.922 1 90.31 60 THR B CA 1
ATOM 5754 C C . THR B 1 60 ? 19.672 -13.891 -24.75 1 90.31 60 THR B C 1
ATOM 5756 O O . THR B 1 60 ? 19.156 -13.445 -25.766 1 90.31 60 THR B O 1
ATOM 5759 N N . VAL B 1 61 ? 20.797 -13.461 -24.312 1 91.5 61 VAL B N 1
ATOM 5760 C CA . VAL B 1 61 ? 21.516 -12.383 -24.969 1 91.5 61 VAL B CA 1
ATOM 5761 C C . VAL B 1 61 ? 22.156 -12.898 -26.266 1 91.5 61 VAL B C 1
ATOM 5763 O O . VAL B 1 61 ? 22.531 -14.07 -26.344 1 91.5 61 VAL B O 1
ATOM 5766 N N . ASN B 1 62 ? 22.234 -12.031 -27.266 1 91.12 62 ASN B N 1
ATOM 5767 C CA . ASN B 1 62 ? 22.969 -12.344 -28.5 1 91.12 62 ASN B CA 1
ATOM 5768 C C . ASN B 1 62 ? 24.469 -12.133 -28.328 1 91.12 62 ASN B C 1
ATOM 5770 O O . ASN B 1 62 ? 24.922 -11 -28.172 1 91.12 62 ASN B O 1
ATOM 5774 N N . LYS B 1 63 ? 25.141 -13.242 -28.375 1 94.12 63 LYS B N 1
ATOM 5775 C CA . LYS B 1 63 ? 26.594 -13.172 -28.156 1 94.12 63 LYS B CA 1
ATOM 5776 C C . LYS B 1 63 ? 27.281 -14.422 -28.672 1 94.12 63 LYS B C 1
ATOM 5778 O O . LYS B 1 63 ? 26.656 -15.469 -28.828 1 94.12 63 LYS B O 1
ATOM 5783 N N . SER B 1 64 ? 28.531 -14.242 -29.094 1 94.62 64 SER B N 1
ATOM 5784 C CA . SER B 1 64 ? 29.438 -15.352 -29.391 1 94.62 64 SER B CA 1
ATOM 5785 C C . SER B 1 64 ? 30.562 -15.422 -28.375 1 94.62 64 SER B C 1
ATOM 5787 O O . SER B 1 64 ? 31.344 -14.469 -28.234 1 94.62 64 SER B O 1
ATOM 5789 N N . ILE B 1 65 ? 30.594 -16.547 -27.719 1 96.44 65 ILE B N 1
ATOM 5790 C CA . ILE B 1 65 ? 31.594 -16.672 -26.672 1 96.44 65 ILE B CA 1
ATOM 5791 C C . ILE B 1 65 ? 32.312 -18.031 -26.812 1 96.44 65 ILE B C 1
ATOM 5793 O O . ILE B 1 65 ? 31.719 -18.984 -27.312 1 96.44 65 ILE B O 1
ATOM 5797 N N . GLU B 1 66 ? 33.469 -18.031 -26.344 1 95.94 66 GLU B N 1
ATOM 5798 C CA . GLU B 1 66 ? 34.25 -19.25 -26.312 1 95.94 66 GLU B CA 1
ATOM 5799 C C . GLU B 1 66 ? 34.969 -19.406 -24.984 1 95.94 66 GLU B C 1
ATOM 5801 O O . GLU B 1 66 ? 35.5 -18.438 -24.438 1 95.94 66 GLU B O 1
ATOM 5806 N N . GLY B 1 67 ? 34.906 -20.656 -24.453 1 96.31 67 GLY B N 1
ATOM 5807 C CA . GLY B 1 67 ? 35.562 -20.922 -23.188 1 96.31 67 GLY B CA 1
ATOM 5808 C C . GLY B 1 67 ? 35.656 -22.406 -22.875 1 96.31 67 GLY B C 1
ATOM 5809 O O . GLY B 1 67 ? 35.062 -23.234 -23.578 1 96.31 67 GLY B O 1
ATOM 5810 N N . LYS B 1 68 ? 36.438 -22.734 -21.828 1 96.88 68 LYS B N 1
ATOM 5811 C CA . LYS B 1 68 ? 36.531 -24.094 -21.344 1 96.88 68 LYS B CA 1
ATOM 5812 C C . LYS B 1 68 ? 35.219 -24.578 -20.734 1 96.88 68 LYS B C 1
ATOM 5814 O O . LYS B 1 68 ? 34.406 -23.766 -20.328 1 96.88 68 LYS B O 1
ATOM 5819 N N . LEU B 1 69 ? 35.031 -25.844 -20.797 1 97 69 LEU B N 1
ATOM 5820 C CA . LEU B 1 69 ? 33.812 -26.438 -20.266 1 97 69 LEU B CA 1
ATOM 5821 C C . LEU B 1 69 ? 34 -26.844 -18.797 1 97 69 LEU B C 1
ATOM 5823 O O . LEU B 1 69 ? 35.031 -27.391 -18.422 1 97 69 LEU B O 1
ATOM 5827 N N . THR B 1 70 ? 33.031 -26.562 -18 1 97.69 70 THR B N 1
ATOM 5828 C CA . THR B 1 70 ? 33 -27.016 -16.609 1 97.69 70 THR B CA 1
ATOM 5829 C C . THR B 1 70 ? 31.609 -27.547 -16.266 1 97.69 70 THR B C 1
ATOM 5831 O O . THR B 1 70 ? 30.594 -26.984 -16.688 1 97.69 70 THR B O 1
ATOM 5834 N N . TYR B 1 71 ? 31.547 -28.625 -15.539 1 97.94 71 TYR B N 1
ATOM 5835 C CA . TYR B 1 71 ? 30.297 -29.172 -15.023 1 97.94 71 TYR B CA 1
ATOM 5836 C C . TYR B 1 71 ? 29.938 -28.531 -13.68 1 97.94 71 TYR B C 1
ATOM 5838 O O . TYR B 1 71 ? 30.766 -28.531 -12.75 1 97.94 71 TYR B O 1
ATOM 5846 N N . VAL B 1 72 ? 28.641 -28.078 -13.602 1 97.44 72 VAL B N 1
ATOM 5847 C CA . VAL B 1 72 ? 28.312 -27.328 -12.398 1 97.44 72 VAL B CA 1
ATOM 5848 C C . VAL B 1 72 ? 27.094 -27.938 -11.727 1 97.44 72 VAL B C 1
ATOM 5850 O O . VAL B 1 72 ? 26.469 -27.312 -10.852 1 97.44 72 VAL B O 1
ATOM 5853 N N . SER B 1 73 ? 26.625 -29.078 -12.133 1 95.88 73 SER B N 1
ATOM 5854 C CA . SER B 1 73 ? 25.516 -29.797 -11.523 1 95.88 73 SER B CA 1
ATOM 5855 C C . SER B 1 73 ? 24.234 -28.969 -11.609 1 95.88 73 SER B C 1
ATOM 5857 O O . SER B 1 73 ? 23.938 -28.375 -12.641 1 95.88 73 SER B O 1
ATOM 5859 N N . LYS B 1 74 ? 23.422 -28.969 -10.562 1 91.19 74 LYS B N 1
ATOM 5860 C CA . LYS B 1 74 ? 22.125 -28.281 -10.586 1 91.19 74 LYS B CA 1
ATOM 5861 C C . LYS B 1 74 ? 22.266 -26.828 -10.148 1 91.19 74 LYS B C 1
ATOM 5863 O O . LYS B 1 74 ? 21.359 -26.031 -10.367 1 91.19 74 LYS B O 1
ATOM 5868 N N . LEU B 1 75 ? 23.391 -26.5 -9.57 1 90.88 75 LEU B N 1
ATOM 5869 C CA . LEU B 1 75 ? 23.734 -25.141 -9.148 1 90.88 75 LEU B CA 1
ATOM 5870 C C . LEU B 1 75 ? 22.703 -24.594 -8.172 1 90.88 75 LEU B C 1
ATOM 5872 O O . LEU B 1 75 ? 22.172 -23.5 -8.367 1 90.88 75 LEU B O 1
ATOM 5876 N N . ASP B 1 76 ? 22.328 -25.406 -7.258 1 81.5 76 ASP B N 1
ATOM 5877 C CA . ASP B 1 76 ? 21.594 -24.891 -6.109 1 81.5 76 ASP B CA 1
ATOM 5878 C C . ASP B 1 76 ? 22.531 -24.156 -5.141 1 81.5 76 ASP B C 1
ATOM 5880 O O . ASP B 1 76 ? 23.719 -23.969 -5.438 1 81.5 76 ASP B O 1
ATOM 5884 N N . ARG B 1 77 ? 22.062 -23.734 -4.145 1 73.56 77 ARG B N 1
ATOM 5885 C CA . ARG B 1 77 ? 22.859 -22.938 -3.211 1 73.56 77 ARG B CA 1
ATOM 5886 C C . ARG B 1 77 ? 24.078 -23.703 -2.732 1 73.56 77 ARG B C 1
ATOM 5888 O O . ARG B 1 77 ? 25.172 -23.141 -2.607 1 73.56 77 ARG B O 1
ATOM 5895 N N . GLN B 1 78 ? 23.922 -25.016 -2.393 1 78.25 78 GLN B N 1
ATOM 5896 C CA . GLN B 1 78 ? 25.031 -25.844 -1.937 1 78.25 78 GLN B CA 1
ATOM 5897 C C . GLN B 1 78 ? 26.062 -26.016 -3.037 1 78.25 78 GLN B C 1
ATOM 5899 O O . GLN B 1 78 ? 27.266 -25.969 -2.771 1 78.25 78 GLN B O 1
ATOM 5904 N N . ASP B 1 79 ? 25.562 -26.25 -4.195 1 88.94 79 ASP B N 1
ATOM 5905 C CA . ASP B 1 79 ? 26.484 -26.375 -5.328 1 88.94 79 ASP B CA 1
ATOM 5906 C C . ASP B 1 79 ? 27.234 -25.062 -5.562 1 88.94 79 ASP B C 1
ATOM 5908 O O . ASP B 1 79 ? 28.438 -25.078 -5.84 1 88.94 79 ASP B O 1
ATOM 5912 N N . PHE B 1 80 ? 26.547 -23.922 -5.438 1 89 80 PHE B N 1
ATOM 5913 C CA . PHE B 1 80 ? 27.141 -22.609 -5.613 1 89 80 PHE B CA 1
ATOM 5914 C C . PHE B 1 80 ? 28.281 -22.406 -4.625 1 89 80 PHE B C 1
ATOM 5916 O O . PHE B 1 80 ? 29.391 -22 -5.016 1 89 80 PHE B O 1
ATOM 5923 N N . ALA B 1 81 ? 27.953 -22.703 -3.367 1 81.56 81 ALA B N 1
ATOM 5924 C CA . ALA B 1 81 ? 28.953 -22.531 -2.324 1 81.56 81 ALA B CA 1
ATOM 5925 C C . ALA B 1 81 ? 30.172 -23.406 -2.584 1 81.56 81 ALA B C 1
ATOM 5927 O O . ALA B 1 81 ? 31.312 -22.953 -2.434 1 81.56 81 ALA B O 1
ATOM 5928 N N . TYR B 1 82 ? 29.984 -24.578 -2.918 1 89.25 82 TYR B N 1
ATOM 5929 C CA . TYR B 1 82 ? 31.047 -25.531 -3.18 1 89.25 82 TYR B CA 1
ATOM 5930 C C . TYR B 1 82 ? 31.922 -25.062 -4.348 1 89.25 82 TYR B C 1
ATOM 5932 O O . TYR B 1 82 ? 33.156 -25.062 -4.258 1 89.25 82 TYR B O 1
ATOM 5940 N N . LEU B 1 83 ? 31.297 -24.672 -5.387 1 94.31 83 LEU B N 1
ATOM 5941 C CA . LEU B 1 83 ? 32 -24.281 -6.605 1 94.31 83 LEU B CA 1
ATOM 5942 C C . LEU B 1 83 ? 32.688 -22.922 -6.426 1 94.31 83 LEU B C 1
ATOM 5944 O O . LEU B 1 83 ? 33.75 -22.672 -7.031 1 94.31 83 LEU B O 1
ATOM 5948 N N . HIS B 1 84 ? 32.031 -22.078 -5.695 1 91.75 84 HIS B N 1
ATOM 5949 C CA . HIS B 1 84 ? 32.656 -20.797 -5.387 1 91.75 84 HIS B CA 1
ATOM 5950 C C . HIS B 1 84 ? 34 -20.984 -4.68 1 91.75 84 HIS B C 1
ATOM 5952 O O . HIS B 1 84 ? 34.969 -20.297 -4.984 1 91.75 84 HIS B O 1
ATOM 5958 N N . LYS B 1 85 ? 34.031 -21.906 -3.725 1 90.62 85 LYS B N 1
ATOM 5959 C CA . LYS B 1 85 ? 35.25 -22.219 -3.012 1 90.62 85 LYS B CA 1
ATOM 5960 C C . LYS B 1 85 ? 36.281 -22.844 -3.947 1 90.62 85 LYS B C 1
ATOM 5962 O O . LYS B 1 85 ? 37.5 -22.562 -3.842 1 90.62 85 LYS B O 1
ATOM 5967 N N . LEU B 1 86 ? 35.844 -23.656 -4.785 1 92 86 LEU B N 1
ATOM 5968 C CA . LEU B 1 86 ? 36.75 -24.328 -5.715 1 92 86 LEU B CA 1
ATOM 5969 C C . LEU B 1 86 ? 37.312 -23.344 -6.734 1 92 86 LEU B C 1
ATOM 5971 O O . LEU B 1 86 ? 38.469 -23.5 -7.191 1 92 86 LEU B O 1
ATOM 5975 N N . GLY B 1 87 ? 36.5 -22.375 -7.223 1 93.12 87 GLY B N 1
ATOM 5976 C CA . GLY B 1 87 ? 36.938 -21.328 -8.133 1 93.12 87 GLY B CA 1
ATOM 5977 C C . GLY B 1 87 ? 37.156 -21.828 -9.547 1 93.12 87 GLY B C 1
ATOM 5978 O O . GLY B 1 87 ? 38 -21.281 -10.273 1 93.12 87 GLY B O 1
ATOM 5979 N N . THR B 1 88 ? 36.469 -22.812 -10.008 1 92.94 88 THR B N 1
ATOM 5980 C CA . THR B 1 88 ? 36.75 -23.453 -11.289 1 92.94 88 THR B CA 1
ATOM 5981 C C . THR B 1 88 ? 35.812 -22.922 -12.367 1 92.94 88 THR B C 1
ATOM 5983 O O . THR B 1 88 ? 35.969 -23.219 -13.555 1 92.94 88 THR B O 1
ATOM 5986 N N . VAL B 1 89 ? 34.844 -22.156 -12.094 1 96.75 89 VAL B N 1
ATOM 5987 C CA . VAL B 1 89 ? 33.75 -21.828 -13.016 1 96.75 89 VAL B CA 1
ATOM 5988 C C . VAL B 1 89 ? 34.062 -20.516 -13.719 1 96.75 89 VAL B C 1
ATOM 5990 O O . VAL B 1 89 ? 33.562 -20.25 -14.82 1 96.75 89 VAL B O 1
ATOM 5993 N N . ASN B 1 90 ? 34.875 -19.688 -13.117 1 96.25 90 ASN B N 1
ATOM 5994 C CA . ASN B 1 90 ? 35.156 -18.359 -13.648 1 96.25 90 ASN B CA 1
ATOM 5995 C C . ASN B 1 90 ? 35.75 -18.422 -15.055 1 96.25 90 ASN B C 1
ATOM 5997 O O . ASN B 1 90 ? 36.75 -19.109 -15.273 1 96.25 90 ASN B O 1
ATOM 6001 N N . GLY B 1 91 ? 35.125 -17.75 -15.93 1 96.5 91 GLY B N 1
ATOM 6002 C CA . GLY B 1 91 ? 35.625 -17.672 -17.281 1 96.5 91 GLY B CA 1
ATOM 6003 C C . GLY B 1 91 ? 35.344 -18.922 -18.109 1 96.5 91 GLY B C 1
ATOM 6004 O O . GLY B 1 91 ? 35.969 -19.141 -19.141 1 96.5 91 GLY B O 1
ATOM 6005 N N . THR B 1 92 ? 34.562 -19.766 -17.672 1 97.94 92 THR B N 1
ATOM 6006 C CA . THR B 1 92 ? 34.281 -21.016 -18.375 1 97.94 92 THR B CA 1
ATOM 6007 C C . THR B 1 92 ? 32.812 -21.047 -18.828 1 97.94 92 THR B C 1
ATOM 6009 O O . THR B 1 92 ? 32.031 -20.141 -18.516 1 97.94 92 THR B O 1
ATOM 6012 N N . ILE B 1 93 ? 32.5 -22 -19.688 1 98.12 93 ILE B N 1
ATOM 6013 C CA . ILE B 1 93 ? 31.109 -22.328 -20.047 1 98.12 93 ILE B CA 1
ATOM 6014 C C . ILE B 1 93 ? 30.578 -23.406 -19.109 1 98.12 93 ILE B C 1
ATOM 6016 O O . ILE B 1 93 ? 31.094 -24.531 -19.078 1 98.12 93 ILE B O 1
ATOM 6020 N N . ALA B 1 94 ? 29.562 -23.062 -18.391 1 98.31 94 ALA B N 1
ATOM 6021 C CA . ALA B 1 94 ? 29.016 -23.969 -17.375 1 98.31 94 ALA B CA 1
ATOM 6022 C C . ALA B 1 94 ? 28 -24.922 -17.984 1 98.31 94 ALA B C 1
ATOM 6024 O O . ALA B 1 94 ? 27.094 -24.5 -18.719 1 98.31 94 ALA B O 1
ATOM 6025 N N . LEU B 1 95 ? 28.141 -26.172 -17.75 1 98.12 95 LEU B N 1
ATOM 6026 C CA . LEU B 1 95 ? 27.156 -27.188 -18.062 1 98.12 95 LEU B CA 1
ATOM 6027 C C . LEU B 1 95 ? 26.328 -27.547 -16.844 1 98.12 95 LEU B C 1
ATOM 6029 O O . LEU B 1 95 ? 26.844 -28.109 -15.875 1 98.12 95 LEU B O 1
ATOM 6033 N N . ALA B 1 96 ? 25.062 -27.266 -16.906 1 96.81 96 ALA B N 1
ATOM 6034 C CA . ALA B 1 96 ? 24.219 -27.391 -15.719 1 96.81 96 ALA B CA 1
ATOM 6035 C C . ALA B 1 96 ? 23 -28.25 -16 1 96.81 96 ALA B C 1
ATOM 6037 O O . ALA B 1 96 ? 22.469 -28.25 -17.125 1 96.81 96 ALA B O 1
ATOM 6038 N N . ARG B 1 97 ? 22.531 -28.938 -14.969 1 93.94 97 ARG B N 1
ATOM 6039 C CA . ARG B 1 97 ? 21.312 -29.734 -15.039 1 93.94 97 ARG B CA 1
ATOM 6040 C C . ARG B 1 97 ? 20.078 -28.859 -14.906 1 93.94 97 ARG B C 1
ATOM 6042 O O . ARG B 1 97 ? 19.984 -28.047 -13.984 1 93.94 97 ARG B O 1
ATOM 6049 N N . TYR B 1 98 ? 19.094 -29.047 -15.75 1 89.25 98 TYR B N 1
ATOM 6050 C CA . TYR B 1 98 ? 17.906 -28.219 -15.82 1 89.25 98 TYR B CA 1
ATOM 6051 C C . TYR B 1 98 ? 16.75 -28.844 -15.047 1 89.25 98 TYR B C 1
ATOM 6053 O O . TYR B 1 98 ? 16.562 -30.062 -15.086 1 89.25 98 TYR B O 1
ATOM 6061 N N . GLY B 1 99 ? 15.953 -27.969 -14.336 1 79.88 99 GLY B N 1
ATOM 6062 C CA . GLY B 1 99 ? 14.641 -28.375 -13.844 1 79.88 99 GLY B CA 1
ATOM 6063 C C . GLY B 1 99 ? 14.633 -28.672 -12.359 1 79.88 99 GLY B C 1
ATOM 6064 O O . GLY B 1 99 ? 13.578 -29 -11.797 1 79.88 99 GLY B O 1
ATOM 6065 N N . VAL B 1 100 ? 15.758 -28.578 -11.719 1 77.69 100 VAL B N 1
ATOM 6066 C CA . VAL B 1 100 ? 15.844 -28.953 -10.312 1 77.69 100 VAL B CA 1
ATOM 6067 C C . VAL B 1 100 ? 15.539 -27.75 -9.43 1 77.69 100 VAL B C 1
ATOM 6069 O O . VAL B 1 100 ? 14.906 -27.875 -8.383 1 77.69 100 VAL B O 1
ATOM 6072 N N . ILE B 1 101 ? 16 -26.609 -9.812 1 76.56 101 ILE B N 1
ATOM 6073 C CA . ILE B 1 101 ? 15.719 -25.359 -9.133 1 76.56 101 ILE B CA 1
ATOM 6074 C C . ILE B 1 101 ? 15.18 -24.328 -10.133 1 76.56 101 ILE B C 1
ATOM 6076 O O . ILE B 1 101 ? 15.312 -24.516 -11.344 1 76.56 101 ILE B O 1
ATOM 6080 N N . PRO B 1 102 ? 14.555 -23.312 -9.594 1 74.19 102 PRO B N 1
ATOM 6081 C CA . PRO B 1 102 ? 14.086 -22.281 -10.531 1 74.19 102 PRO B CA 1
ATOM 6082 C C . PRO B 1 102 ? 15.195 -21.734 -11.422 1 74.19 102 PRO B C 1
ATOM 6084 O O . PRO B 1 102 ? 16.281 -21.438 -10.93 1 74.19 102 PRO B O 1
ATOM 6087 N N . LEU B 1 103 ? 14.914 -21.625 -12.586 1 81.88 103 LEU B N 1
ATOM 6088 C CA . LEU B 1 103 ? 15.898 -21.25 -13.594 1 81.88 103 LEU B CA 1
ATOM 6089 C C . LEU B 1 103 ? 16.531 -19.906 -13.266 1 81.88 103 LEU B C 1
ATOM 6091 O O . LEU B 1 103 ? 17.734 -19.719 -13.438 1 81.88 103 LEU B O 1
ATOM 6095 N N . ARG B 1 104 ? 15.734 -18.938 -12.883 1 78.31 104 ARG B N 1
ATOM 6096 C CA . ARG B 1 104 ? 16.25 -17.609 -12.602 1 78.31 104 ARG B CA 1
ATOM 6097 C C . ARG B 1 104 ? 17.344 -17.656 -11.547 1 78.31 104 ARG B C 1
ATOM 6099 O O . ARG B 1 104 ? 18.359 -16.969 -11.664 1 78.31 104 ARG B O 1
ATOM 6106 N N . GLU B 1 105 ? 17.156 -18.438 -10.539 1 76.94 105 GLU B N 1
ATOM 6107 C CA . GLU B 1 105 ? 18.156 -18.594 -9.484 1 76.94 105 GLU B CA 1
ATOM 6108 C C . GLU B 1 105 ? 19.406 -19.312 -9.984 1 76.94 105 GLU B C 1
ATOM 6110 O O . GLU B 1 105 ? 20.531 -18.922 -9.656 1 76.94 105 GLU B O 1
ATOM 6115 N N . GLN B 1 106 ? 19.141 -20.25 -10.688 1 86.56 106 GLN B N 1
ATOM 6116 C CA . GLN B 1 106 ? 20.219 -21.031 -11.258 1 86.56 106 GLN B CA 1
ATOM 6117 C C . GLN B 1 106 ? 21.141 -20.156 -12.102 1 86.56 106 GLN B C 1
ATOM 6119 O O . GLN B 1 106 ? 22.375 -20.234 -11.961 1 86.56 106 GLN B O 1
ATOM 6124 N N . ILE B 1 107 ? 20.609 -19.391 -12.914 1 90.56 107 ILE B N 1
ATOM 6125 C CA . ILE B 1 107 ? 21.375 -18.547 -13.828 1 90.56 107 ILE B CA 1
ATOM 6126 C C . ILE B 1 107 ? 22.062 -17.438 -13.039 1 90.56 107 ILE B C 1
ATOM 6128 O O . ILE B 1 107 ? 23.188 -17.047 -13.367 1 90.56 107 ILE B O 1
ATOM 6132 N N . LYS B 1 108 ? 21.406 -16.922 -12.078 1 85.31 108 LYS B N 1
ATOM 6133 C CA . LYS B 1 108 ? 22.031 -15.906 -11.227 1 85.31 108 LYS B CA 1
ATOM 6134 C C . LYS B 1 108 ? 23.281 -16.469 -10.547 1 85.31 108 LYS B C 1
ATOM 6136 O O . LYS B 1 108 ? 24.297 -15.766 -10.422 1 85.31 108 LYS B O 1
ATOM 6141 N N . TYR B 1 109 ? 23.219 -17.703 -10.086 1 88.38 109 TYR B N 1
ATOM 6142 C CA . TYR B 1 109 ? 24.375 -18.344 -9.461 1 88.38 109 TYR B CA 1
ATOM 6143 C C . TYR B 1 109 ? 25.5 -18.531 -10.461 1 88.38 109 TYR B C 1
ATOM 6145 O O . TYR B 1 109 ? 26.672 -18.266 -10.156 1 88.38 109 TYR B O 1
ATOM 6153 N N . ALA B 1 110 ? 25.188 -18.922 -11.586 1 95.94 110 ALA B N 1
ATOM 6154 C CA . ALA B 1 110 ? 26.188 -19.094 -12.625 1 95.94 110 ALA B CA 1
ATOM 6155 C C . ALA B 1 110 ? 26.891 -17.781 -12.945 1 95.94 110 ALA B C 1
ATOM 6157 O O . ALA B 1 110 ? 28.109 -17.734 -13.078 1 95.94 110 ALA B O 1
ATOM 6158 N N . PHE B 1 111 ? 26.078 -16.75 -13.086 1 94.62 111 PHE B N 1
ATOM 6159 C CA . PHE B 1 111 ? 26.594 -15.422 -13.359 1 94.62 111 PHE B CA 1
ATOM 6160 C C . PHE B 1 111 ? 27.531 -14.961 -12.25 1 94.62 111 PHE B C 1
ATOM 6162 O O . PHE B 1 111 ? 28.609 -14.422 -12.516 1 94.62 111 PHE B O 1
ATOM 6169 N N . SER B 1 112 ? 27.094 -15.219 -11.055 1 92 112 SER B N 1
ATOM 6170 C CA . SER B 1 112 ? 27.875 -14.812 -9.883 1 92 112 SER B CA 1
ATOM 6171 C C . SER B 1 112 ? 29.203 -15.562 -9.805 1 92 112 SER B C 1
ATOM 6173 O O . SER B 1 112 ? 30.188 -15.047 -9.273 1 92 112 SER B O 1
ATOM 6175 N N . LEU B 1 113 ? 29.297 -16.734 -10.297 1 95.88 113 LEU B N 1
ATOM 6176 C CA . LEU B 1 113 ? 30.5 -17.547 -10.289 1 95.88 113 LEU B CA 1
ATOM 6177 C C . LEU B 1 113 ? 31.453 -17.141 -11.422 1 95.88 113 LEU B C 1
ATOM 6179 O O . LEU B 1 113 ? 32.562 -17.641 -11.508 1 95.88 113 LEU B O 1
ATOM 6183 N N . GLY B 1 114 ? 30.891 -16.297 -12.281 1 96.19 114 GLY B N 1
ATOM 6184 C CA . GLY B 1 114 ? 31.719 -15.75 -13.344 1 96.19 114 GLY B CA 1
ATOM 6185 C C . GLY B 1 114 ? 31.641 -16.547 -14.633 1 96.19 114 GLY B C 1
ATOM 6186 O O . GLY B 1 114 ? 32.531 -16.469 -15.477 1 96.19 114 GLY B O 1
ATOM 6187 N N . ALA B 1 115 ? 30.656 -17.344 -14.828 1 97.62 115 ALA B N 1
ATOM 6188 C CA . ALA B 1 115 ? 30.5 -18.109 -16.062 1 97.62 115 ALA B CA 1
ATOM 6189 C C . ALA B 1 115 ? 30.375 -17.188 -17.266 1 97.62 115 ALA B C 1
ATOM 6191 O O . ALA B 1 115 ? 29.766 -16.125 -17.188 1 97.62 115 ALA B O 1
ATOM 6192 N N . LEU B 1 116 ? 30.938 -17.641 -18.375 1 97.31 116 LEU B N 1
ATOM 6193 C CA . LEU B 1 116 ? 30.812 -16.906 -19.625 1 97.31 116 LEU B CA 1
ATOM 6194 C C . LEU B 1 116 ? 29.5 -17.219 -20.328 1 97.31 116 LEU B C 1
ATOM 6196 O O . LEU B 1 116 ? 28.984 -16.406 -21.094 1 97.31 116 LEU B O 1
ATOM 6200 N N . GLY B 1 117 ? 29 -18.359 -20.141 1 97.19 117 GLY B N 1
ATOM 6201 C CA . GLY B 1 117 ? 27.766 -18.891 -20.688 1 97.19 117 GLY B CA 1
ATOM 6202 C C . GLY B 1 117 ? 27.297 -20.141 -19.969 1 97.19 117 GLY B C 1
ATOM 6203 O O . GLY B 1 117 ? 28.031 -20.719 -19.156 1 97.19 117 GLY B O 1
ATOM 6204 N N . VAL B 1 118 ? 26.078 -20.547 -20.266 1 97.5 118 VAL B N 1
ATOM 6205 C CA . VAL B 1 118 ? 25.516 -21.703 -19.594 1 97.5 118 VAL B CA 1
ATOM 6206 C C . VAL B 1 118 ? 24.859 -22.625 -20.609 1 97.5 118 VAL B C 1
ATOM 6208 O O . VAL B 1 118 ? 24.094 -22.172 -21.469 1 97.5 118 VAL B O 1
ATOM 6211 N N . LEU B 1 119 ? 25.188 -23.844 -20.547 1 96.19 119 LEU B N 1
ATOM 6212 C CA . LEU B 1 119 ? 24.484 -24.922 -21.234 1 96.19 119 LEU B CA 1
ATOM 6213 C C . LEU B 1 119 ? 23.594 -25.703 -20.266 1 96.19 119 LEU B C 1
ATOM 6215 O O . LEU B 1 119 ? 24.062 -26.156 -19.219 1 96.19 119 LEU B O 1
ATOM 6219 N N . LEU B 1 120 ? 22.328 -25.859 -20.672 1 95.06 120 LEU B N 1
ATOM 6220 C CA . LEU B 1 120 ? 21.375 -26.562 -19.828 1 95.06 120 LEU B CA 1
ATOM 6221 C C . LEU B 1 120 ? 20.953 -27.875 -20.484 1 95.06 120 LEU B C 1
ATOM 6223 O O . LEU B 1 120 ? 20.781 -27.938 -21.703 1 95.06 120 LEU B O 1
ATOM 6227 N N . TYR B 1 121 ? 20.797 -28.844 -19.625 1 92.94 121 TYR B N 1
ATOM 6228 C CA . TYR B 1 121 ? 20.312 -30.125 -20.125 1 92.94 121 TYR B CA 1
ATOM 6229 C C . TYR B 1 121 ? 19.469 -30.844 -19.078 1 92.94 121 TYR B C 1
ATOM 6231 O O . TYR B 1 121 ? 19.625 -30.609 -17.891 1 92.94 121 TYR B O 1
ATOM 6239 N N . MET B 1 122 ? 18.594 -31.75 -19.562 1 91.06 122 MET B N 1
ATOM 6240 C CA . MET B 1 122 ? 17.812 -32.594 -18.672 1 91.06 122 MET B CA 1
ATOM 6241 C C . MET B 1 122 ? 18.578 -33.875 -18.328 1 91.06 122 MET B C 1
ATOM 6243 O O . MET B 1 122 ? 18.984 -34.625 -19.234 1 91.06 122 MET B O 1
ATOM 6247 N N . ASP B 1 123 ? 18.734 -34.094 -17.047 1 92.38 123 ASP B N 1
ATOM 6248 C CA . ASP B 1 123 ? 19.516 -35.25 -16.594 1 92.38 123 ASP B CA 1
ATOM 6249 C C . ASP B 1 123 ? 18.594 -36.406 -16.234 1 92.38 123 ASP B C 1
ATOM 6251 O O . ASP B 1 123 ? 17.547 -36.219 -15.633 1 92.38 123 ASP B O 1
ATOM 6255 N N . PRO B 1 124 ? 19.062 -37.625 -16.531 1 89.94 124 PRO B N 1
ATOM 6256 C CA . PRO B 1 124 ? 18.219 -38.781 -16.234 1 89.94 124 PRO B CA 1
ATOM 6257 C C . PRO B 1 124 ? 17.938 -38.938 -14.75 1 89.94 124 PRO B C 1
ATOM 6259 O O . PRO B 1 124 ? 16.906 -39.5 -14.367 1 89.94 124 PRO B O 1
ATOM 6262 N N . THR B 1 125 ? 18.844 -38.5 -13.945 1 87.5 125 THR B N 1
ATOM 6263 C CA . THR B 1 125 ? 18.641 -38.594 -12.508 1 87.5 125 THR B CA 1
ATOM 6264 C C . THR B 1 125 ? 17.438 -37.75 -12.078 1 87.5 125 THR B C 1
ATOM 6266 O O . THR B 1 125 ? 16.719 -38.125 -11.148 1 87.5 125 THR B O 1
ATOM 6269 N N . ASP B 1 126 ? 17.188 -36.719 -12.758 1 83.25 126 ASP B N 1
ATOM 6270 C CA . ASP B 1 126 ? 16.141 -35.781 -12.359 1 83.25 126 ASP B CA 1
ATOM 6271 C C . ASP B 1 126 ? 14.812 -36.125 -13.039 1 83.25 126 ASP B C 1
ATOM 6273 O O . ASP B 1 126 ? 13.758 -35.656 -12.609 1 83.25 126 ASP B O 1
ATOM 6277 N N . TYR B 1 127 ? 14.867 -36.875 -14.086 1 81.75 127 TYR B N 1
ATOM 6278 C CA . TYR B 1 127 ? 13.688 -37.312 -14.82 1 81.75 127 TYR B CA 1
ATOM 6279 C C . TYR B 1 127 ? 13.641 -38.812 -14.969 1 81.75 127 TYR B C 1
ATOM 6281 O O . TYR B 1 127 ? 13.641 -39.344 -16.078 1 81.75 127 TYR B O 1
ATOM 6289 N N . PRO B 1 128 ? 13.469 -39.531 -13.906 1 74.62 128 PRO B N 1
ATOM 6290 C CA . PRO B 1 128 ? 13.648 -41 -13.93 1 74.62 128 PRO B CA 1
ATOM 6291 C C . PRO B 1 128 ? 12.539 -41.719 -14.688 1 74.62 128 PRO B C 1
ATOM 6293 O O . PRO B 1 128 ? 12.766 -42.781 -15.242 1 74.62 128 PRO B O 1
ATOM 6296 N N . THR B 1 129 ? 11.391 -41.312 -14.703 1 71.69 129 THR B N 1
ATOM 6297 C CA . THR B 1 129 ? 10.258 -42.062 -15.203 1 71.69 129 THR B CA 1
ATOM 6298 C C . THR B 1 129 ? 10.07 -41.812 -16.703 1 71.69 129 THR B C 1
ATOM 6300 O O . THR B 1 129 ? 9.625 -42.719 -17.422 1 71.69 129 THR B O 1
ATOM 6303 N N . ASP B 1 130 ? 10.367 -40.656 -17.188 1 77.69 130 ASP B N 1
ATOM 6304 C CA . ASP B 1 130 ? 10.039 -40.344 -18.578 1 77.69 130 ASP B CA 1
ATOM 6305 C C . ASP B 1 130 ? 11.195 -39.625 -19.25 1 77.69 130 ASP B C 1
ATOM 6307 O O . ASP B 1 130 ? 10.969 -38.719 -20.062 1 77.69 130 ASP B O 1
ATOM 6311 N N . TYR B 1 131 ? 12.297 -40.062 -18.953 1 85.81 131 TYR B N 1
ATOM 6312 C CA . TYR B 1 131 ? 13.469 -39.406 -19.5 1 85.81 131 TYR B CA 1
ATOM 6313 C C . TYR B 1 131 ? 13.57 -39.625 -21 1 85.81 131 TYR B C 1
ATOM 6315 O O . TYR B 1 131 ? 13.406 -40.75 -21.484 1 85.81 131 TYR B O 1
ATOM 6323 N N . ASN B 1 132 ? 13.719 -38.594 -21.703 1 87.75 132 ASN B N 1
ATOM 6324 C CA . ASN B 1 132 ? 14.023 -38.594 -23.125 1 87.75 132 ASN B CA 1
ATOM 6325 C C . ASN B 1 132 ? 15.281 -37.781 -23.438 1 87.75 132 ASN B C 1
ATOM 6327 O O . ASN B 1 132 ? 15.289 -36.562 -23.281 1 87.75 132 ASN B O 1
ATOM 6331 N N . GLU B 1 133 ? 16.203 -38.438 -23.875 1 88.75 133 GLU B N 1
ATOM 6332 C CA . GLU B 1 133 ? 17.531 -37.844 -24.062 1 88.75 133 GLU B CA 1
ATOM 6333 C C . GLU B 1 133 ? 17.516 -36.781 -25.141 1 88.75 133 GLU B C 1
ATOM 6335 O O . GLU B 1 133 ? 18.406 -35.938 -25.203 1 88.75 133 GLU B O 1
ATOM 6340 N N . SER B 1 134 ? 16.594 -36.75 -25.953 1 87.06 134 SER B N 1
ATOM 6341 C CA . SER B 1 134 ? 16.531 -35.812 -27.062 1 87.06 134 SER B CA 1
ATOM 6342 C C . SER B 1 134 ? 15.656 -34.594 -26.703 1 87.06 134 SER B C 1
ATOM 6344 O O . SER B 1 134 ? 15.531 -33.656 -27.5 1 87.06 134 SER B O 1
ATOM 6346 N N . ALA B 1 135 ? 15.023 -34.625 -25.562 1 86.62 135 ALA B N 1
ATOM 6347 C CA . ALA B 1 135 ? 14.07 -33.594 -25.188 1 86.62 135 ALA B CA 1
ATOM 6348 C C . ALA B 1 135 ? 14.773 -32.25 -25.016 1 86.62 135 ALA B C 1
ATOM 6350 O O . ALA B 1 135 ? 15.852 -32.156 -24.422 1 86.62 135 ALA B O 1
ATOM 6351 N N . LEU B 1 136 ? 14.227 -31.188 -25.594 1 88.12 136 LEU B N 1
ATOM 6352 C CA . LEU B 1 136 ? 14.711 -29.828 -25.484 1 88.12 136 LEU B CA 1
ATOM 6353 C C . LEU B 1 136 ? 13.633 -28.906 -24.922 1 88.12 136 LEU B C 1
ATOM 6355 O O . LEU B 1 136 ? 12.797 -28.391 -25.656 1 88.12 136 LEU B O 1
ATOM 6359 N N . PRO B 1 137 ? 13.75 -28.609 -23.641 1 84.25 137 PRO B N 1
ATOM 6360 C CA . PRO B 1 137 ? 12.727 -27.734 -23.062 1 84.25 137 PRO B CA 1
ATOM 6361 C C . PRO B 1 137 ? 12.859 -26.281 -23.516 1 84.25 137 PRO B C 1
ATOM 6363 O O . PRO B 1 137 ? 13.969 -25.781 -23.672 1 84.25 137 PRO B O 1
ATOM 6366 N N . ARG B 1 138 ? 11.75 -25.641 -23.734 1 82.25 138 ARG B N 1
ATOM 6367 C CA . ARG B 1 138 ? 11.711 -24.203 -23.969 1 82.25 138 ARG B CA 1
ATOM 6368 C C . ARG B 1 138 ? 11.711 -23.438 -22.656 1 82.25 138 ARG B C 1
ATOM 6370 O O . ARG B 1 138 ? 10.969 -23.766 -21.719 1 82.25 138 ARG B O 1
ATOM 6377 N N . VAL B 1 139 ? 12.617 -22.453 -22.609 1 82.25 139 VAL B N 1
ATOM 6378 C CA . VAL B 1 139 ? 12.734 -21.719 -21.344 1 82.25 139 VAL B CA 1
ATOM 6379 C C . VAL B 1 139 ? 12.891 -20.234 -21.625 1 82.25 139 VAL B C 1
ATOM 6381 O O . VAL B 1 139 ? 13.211 -19.844 -22.75 1 82.25 139 VAL B O 1
ATOM 6384 N N . SER B 1 140 ? 12.555 -19.438 -20.656 1 82 140 SER B N 1
ATOM 6385 C CA . SER B 1 140 ? 12.773 -18 -20.688 1 82 140 SER B CA 1
ATOM 6386 C C . SER B 1 140 ? 13.898 -17.594 -19.734 1 82 140 SER B C 1
ATOM 6388 O O . SER B 1 140 ? 13.82 -17.828 -18.531 1 82 140 SER B O 1
ATOM 6390 N N . ALA B 1 141 ? 14.859 -16.969 -20.297 1 82.81 141 ALA B N 1
ATOM 6391 C CA . ALA B 1 141 ? 16.031 -16.578 -19.531 1 82.81 141 ALA B CA 1
ATOM 6392 C C . ALA B 1 141 ? 15.805 -15.25 -18.812 1 82.81 141 ALA B C 1
ATOM 6394 O O . ALA B 1 141 ? 15.062 -14.391 -19.297 1 82.81 141 ALA B O 1
ATOM 6395 N N . PRO B 1 142 ? 16.453 -15.141 -17.609 1 80.62 142 PRO B N 1
ATOM 6396 C CA . PRO B 1 142 ? 16.5 -13.797 -17.031 1 80.62 142 PRO B CA 1
ATOM 6397 C C . PRO B 1 142 ? 17.359 -12.828 -17.828 1 80.62 142 PRO B C 1
ATOM 6399 O O . PRO B 1 142 ? 18.234 -13.25 -18.578 1 80.62 142 PRO B O 1
ATOM 6402 N N . TYR B 1 143 ? 17.078 -11.586 -17.641 1 78.19 143 TYR B N 1
ATOM 6403 C CA . TYR B 1 143 ? 17.828 -10.578 -18.375 1 78.19 143 TYR B CA 1
ATOM 6404 C C . TYR B 1 143 ? 19.203 -10.375 -17.766 1 78.19 143 TYR B C 1
ATOM 6406 O O . TYR B 1 143 ? 19.391 -9.523 -16.891 1 78.19 143 TYR B O 1
ATOM 6414 N N . LEU B 1 144 ? 20.141 -11.117 -18.219 1 85.5 144 LEU B N 1
ATOM 6415 C CA . LEU B 1 144 ? 21.531 -11.016 -17.828 1 85.5 144 LEU B CA 1
ATOM 6416 C C . LEU B 1 144 ? 22.453 -11.102 -19.031 1 85.5 144 LEU B C 1
ATOM 6418 O O . LEU B 1 144 ? 22.078 -11.664 -20.062 1 85.5 144 LEU B O 1
ATOM 6422 N N . ASP B 1 145 ? 23.578 -10.5 -18.875 1 90.94 145 ASP B N 1
ATOM 6423 C CA . ASP B 1 145 ? 24.578 -10.594 -19.922 1 90.94 145 ASP B CA 1
ATOM 6424 C C . ASP B 1 145 ? 25.297 -11.945 -19.891 1 90.94 145 ASP B C 1
ATOM 6426 O O . ASP B 1 145 ? 26.5 -12.008 -19.672 1 90.94 145 ASP B O 1
ATOM 6430 N N . LEU B 1 146 ? 24.594 -13.008 -20.062 1 94.56 146 LEU B N 1
ATOM 6431 C CA . LEU B 1 146 ? 25.047 -14.391 -19.984 1 94.56 146 LEU B CA 1
ATOM 6432 C C . LEU B 1 146 ? 24.297 -15.25 -21.016 1 94.56 146 LEU B C 1
ATOM 6434 O O . LEU B 1 146 ? 23.125 -15.562 -20.828 1 94.56 146 LEU B O 1
ATOM 6438 N N . PRO B 1 147 ? 25.016 -15.641 -22.109 1 94.75 147 PRO B N 1
ATOM 6439 C CA . PRO B 1 147 ? 24.344 -16.516 -23.078 1 94.75 147 PRO B CA 1
ATOM 6440 C C . PRO B 1 147 ? 23.953 -17.859 -22.484 1 94.75 147 PRO B C 1
ATOM 6442 O O . PRO B 1 147 ? 24.766 -18.5 -21.797 1 94.75 147 PRO B O 1
ATOM 6445 N N . ILE B 1 148 ? 22.75 -18.281 -22.75 1 95.12 148 ILE B N 1
ATOM 6446 C CA . ILE B 1 148 ? 22.203 -19.531 -22.25 1 95.12 148 ILE B CA 1
ATOM 6447 C C . ILE B 1 148 ? 21.672 -20.359 -23.406 1 95.12 148 ILE B C 1
ATOM 6449 O O . ILE B 1 148 ? 21.016 -19.828 -24.312 1 95.12 148 ILE B O 1
ATOM 6453 N N . GLN B 1 149 ? 21.922 -21.594 -23.406 1 92.44 149 GLN B N 1
ATOM 6454 C CA . GLN B 1 149 ? 21.422 -22.484 -24.453 1 92.44 149 GLN B CA 1
ATOM 6455 C C . GLN B 1 149 ? 21.094 -23.859 -23.891 1 92.44 149 GLN B C 1
ATOM 6457 O O . GLN B 1 149 ? 21.859 -24.406 -23.094 1 92.44 149 GLN B O 1
ATOM 6462 N N . VAL B 1 150 ? 19.938 -24.344 -24.266 1 92.5 150 VAL B N 1
ATOM 6463 C CA . VAL B 1 150 ? 19.547 -25.703 -23.906 1 92.5 150 VAL B CA 1
ATOM 6464 C C . VAL B 1 150 ? 20.109 -26.703 -24.922 1 92.5 150 VAL B C 1
ATOM 6466 O O . VAL B 1 150 ? 20.094 -26.422 -26.125 1 92.5 150 VAL B O 1
ATOM 6469 N N . ILE B 1 151 ? 20.594 -27.781 -24.422 1 91.94 151 ILE B N 1
ATOM 6470 C CA . ILE B 1 151 ? 21.109 -28.828 -25.297 1 91.94 151 ILE B CA 1
ATOM 6471 C C . ILE B 1 151 ? 20.469 -30.172 -24.938 1 91.94 151 ILE B C 1
ATOM 6473 O O . ILE B 1 151 ? 19.844 -30.297 -23.875 1 91.94 151 ILE B O 1
ATOM 6477 N N . SER B 1 152 ? 20.594 -31.094 -25.859 1 90 152 SER B N 1
ATOM 6478 C CA . SER B 1 152 ? 20.031 -32.438 -25.641 1 90 152 SER B CA 1
ATOM 6479 C C . SER B 1 152 ? 20.859 -33.219 -24.625 1 90 152 SER B C 1
ATOM 6481 O O . SER B 1 152 ? 22.031 -32.906 -24.406 1 90 152 SER B O 1
ATOM 6483 N N . GLY B 1 153 ? 20.141 -34.188 -24.047 1 91.94 153 GLY B N 1
ATOM 6484 C CA . GLY B 1 153 ? 20.859 -35.094 -23.172 1 91.94 153 GLY B CA 1
ATOM 6485 C C . GLY B 1 153 ? 21.984 -35.844 -23.875 1 91.94 153 GLY B C 1
ATOM 6486 O O . GLY B 1 153 ? 23.016 -36.125 -23.266 1 91.94 153 GLY B O 1
ATOM 6487 N N . GLN B 1 154 ? 21.844 -36.094 -25.062 1 90.56 154 GLN B N 1
ATOM 6488 C CA . GLN B 1 154 ? 22.859 -36.781 -25.859 1 90.56 154 GLN B CA 1
ATOM 6489 C C . GLN B 1 154 ? 24.141 -35.969 -25.953 1 90.56 154 GLN B C 1
ATOM 6491 O O . GLN B 1 154 ? 25.234 -36.469 -25.734 1 90.56 154 GLN B O 1
ATOM 6496 N N . LEU B 1 155 ? 23.922 -34.75 -26.281 1 91.19 155 LEU B N 1
ATOM 6497 C CA . LEU B 1 155 ? 25.078 -33.875 -26.391 1 91.19 155 LEU B CA 1
ATOM 6498 C C . LEU B 1 155 ? 25.734 -33.688 -25.031 1 91.19 155 LEU B C 1
ATOM 6500 O O . LEU B 1 155 ? 26.953 -33.656 -24.922 1 91.19 155 LEU B O 1
ATOM 6504 N N . ALA B 1 156 ? 24.922 -33.531 -24.062 1 95.31 156 ALA B N 1
ATOM 6505 C CA . ALA B 1 156 ? 25.453 -33.344 -22.719 1 95.31 156 ALA B CA 1
ATOM 6506 C C . ALA B 1 156 ? 26.281 -34.562 -22.297 1 95.31 156 ALA B C 1
ATOM 6508 O O . ALA B 1 156 ? 27.359 -34.406 -21.703 1 95.31 156 ALA B O 1
ATOM 6509 N N . SER B 1 157 ? 25.766 -35.719 -22.547 1 94.81 157 SER B N 1
ATOM 6510 C CA . SER B 1 157 ? 26.5 -36.938 -22.219 1 94.81 157 SER B CA 1
ATOM 6511 C C . SER B 1 157 ? 27.844 -37 -22.953 1 94.81 157 SER B C 1
ATOM 6513 O O . SER B 1 157 ? 28.875 -37.344 -22.344 1 94.81 157 SER B O 1
ATOM 6515 N N . LYS B 1 158 ? 27.844 -36.625 -24.141 1 91.81 158 LYS B N 1
ATOM 6516 C CA . LYS B 1 158 ? 29.078 -36.594 -24.922 1 91.81 158 LYS B CA 1
ATOM 6517 C C . LYS B 1 158 ? 30.078 -35.625 -24.328 1 91.81 158 LYS B C 1
ATOM 6519 O O . LYS B 1 158 ? 31.266 -35.906 -24.203 1 91.81 158 LYS B O 1
ATOM 6524 N N . LEU B 1 159 ? 29.594 -34.438 -24.016 1 94.5 159 LEU B N 1
ATOM 6525 C CA . LEU B 1 159 ? 30.453 -33.406 -23.453 1 94.5 159 LEU B CA 1
ATOM 6526 C C . LEU B 1 159 ? 31.047 -33.844 -22.125 1 94.5 159 LEU B C 1
ATOM 6528 O O . LEU B 1 159 ? 32.219 -33.625 -21.844 1 94.5 159 LEU B O 1
ATOM 6532 N N . LEU B 1 160 ? 30.266 -34.531 -21.359 1 95.94 160 LEU B N 1
ATOM 6533 C CA . LEU B 1 160 ? 30.734 -34.969 -20.047 1 95.94 160 LEU B CA 1
ATOM 6534 C C . LEU B 1 160 ? 31.766 -36.094 -20.203 1 95.94 160 LEU B C 1
ATOM 6536 O O . LEU B 1 160 ? 32.75 -36.125 -19.453 1 95.94 160 LEU B O 1
ATOM 6540 N N . LEU B 1 161 ? 31.594 -36.969 -21.109 1 92.94 161 LEU B N 1
ATOM 6541 C CA . LEU B 1 161 ? 32.562 -38.031 -21.359 1 92.94 161 LEU B CA 1
ATOM 6542 C C . LEU B 1 161 ? 33.875 -37.469 -21.859 1 92.94 161 LEU B C 1
ATOM 6544 O O . LEU B 1 161 ? 34.938 -37.906 -21.453 1 92.94 161 LEU B O 1
ATOM 6548 N N . GLU B 1 162 ? 33.719 -36.469 -22.719 1 90.62 162 GLU B N 1
ATOM 6549 C CA . GLU B 1 162 ? 34.938 -35.781 -23.203 1 90.62 162 GLU B CA 1
ATOM 6550 C C . GLU B 1 162 ? 35.656 -35.062 -22.062 1 90.62 162 GLU B C 1
ATOM 6552 O O . GLU B 1 162 ? 36.906 -35.062 -22.031 1 90.62 162 GLU B O 1
ATOM 6557 N N . LEU B 1 163 ? 34.906 -34.469 -21.25 1 94.19 163 LEU B N 1
ATOM 6558 C CA . LEU B 1 163 ? 35.5 -33.781 -20.109 1 94.19 163 LEU B CA 1
ATOM 6559 C C . LEU B 1 163 ? 36.219 -34.75 -19.188 1 94.19 163 LEU B C 1
ATOM 6561 O O . LEU B 1 163 ? 37.344 -34.469 -18.719 1 94.19 163 LEU B O 1
ATOM 6565 N N . ASP B 1 164 ? 35.656 -35.844 -18.938 1 93 164 ASP B N 1
ATOM 6566 C CA . ASP B 1 164 ? 36.281 -36.875 -18.109 1 93 164 ASP B CA 1
ATOM 6567 C C . ASP B 1 164 ? 37.594 -37.375 -18.703 1 93 164 ASP B C 1
ATOM 6569 O O . ASP B 1 164 ? 38.594 -37.531 -18 1 93 164 ASP B O 1
ATOM 6573 N N . ALA B 1 165 ? 37.531 -37.531 -19.953 1 89.44 165 ALA B N 1
ATOM 6574 C CA . ALA B 1 165 ? 38.719 -38.031 -20.656 1 89.44 165 ALA B CA 1
ATOM 6575 C C . ALA B 1 165 ? 39.812 -36.969 -20.719 1 89.44 165 ALA B C 1
ATOM 6577 O O . ALA B 1 165 ? 41 -37.281 -20.719 1 89.44 165 ALA B O 1
ATOM 6578 N N . ASP B 1 166 ? 39.406 -35.812 -20.75 1 90.06 166 ASP B N 1
ATOM 6579 C CA . ASP B 1 166 ? 40.312 -34.688 -20.953 1 90.06 166 ASP B CA 1
ATOM 6580 C C . ASP B 1 166 ? 41 -34.312 -19.656 1 90.06 166 ASP B C 1
ATOM 6582 O O . ASP B 1 166 ? 42.031 -33.625 -19.672 1 90.06 166 ASP B O 1
ATOM 6586 N N . THR B 1 167 ? 40.25 -34.656 -18.625 1 85.25 167 THR B N 1
ATOM 6587 C CA . THR B 1 167 ? 40.781 -34.156 -17.359 1 85.25 167 THR B CA 1
ATOM 6588 C C . THR B 1 167 ? 41.062 -35.312 -16.406 1 85.25 167 THR B C 1
ATOM 6590 O O . THR B 1 167 ? 40.5 -36.406 -16.562 1 85.25 167 THR B O 1
ATOM 6593 N N . ASN B 1 168 ? 42.094 -35.344 -15.688 1 78.44 168 ASN B N 1
ATOM 6594 C CA . ASN B 1 168 ? 42.312 -36.25 -14.555 1 78.44 168 ASN B CA 1
ATOM 6595 C C . ASN B 1 168 ? 41.875 -35.594 -13.242 1 78.44 168 ASN B C 1
ATOM 6597 O O . ASN B 1 168 ? 42.594 -35.656 -12.25 1 78.44 168 ASN B O 1
ATOM 6601 N N . GLY B 1 169 ? 40.656 -35.062 -13.438 1 77.56 169 GLY B N 1
ATOM 6602 C CA . GLY B 1 169 ? 40.25 -34.25 -12.312 1 77.56 169 GLY B CA 1
ATOM 6603 C C . GLY B 1 169 ? 39.594 -35.062 -11.203 1 77.56 169 GLY B C 1
ATOM 6604 O O . GLY B 1 169 ? 39.375 -36.25 -11.352 1 77.56 169 GLY B O 1
ATOM 6605 N N . THR B 1 170 ? 39.25 -34.375 -10.062 1 88.81 170 THR B N 1
ATOM 6606 C CA . THR B 1 170 ? 38.625 -34.969 -8.883 1 88.81 170 THR B CA 1
ATOM 6607 C C . THR B 1 170 ? 37.125 -35.062 -9.07 1 88.81 170 THR B C 1
ATOM 6609 O O . THR B 1 170 ? 36.5 -34.125 -9.547 1 88.81 170 THR B O 1
ATOM 6612 N N . GLN B 1 171 ? 36.625 -36.25 -8.742 1 91.69 171 GLN B N 1
ATOM 6613 C CA . GLN B 1 171 ? 35.188 -36.469 -8.82 1 91.69 171 GLN B CA 1
ATOM 6614 C C . GLN B 1 171 ? 34.438 -35.562 -7.848 1 91.69 171 GLN B C 1
ATOM 6616 O O . GLN B 1 171 ? 34.875 -35.375 -6.707 1 91.69 171 GLN B O 1
ATOM 6621 N N . LEU B 1 172 ? 33.375 -35.062 -8.359 1 94.31 172 LEU B N 1
ATOM 6622 C CA . LEU B 1 172 ? 32.531 -34.219 -7.52 1 94.31 172 LEU B CA 1
ATOM 6623 C C . LEU B 1 172 ? 31.828 -35.031 -6.461 1 94.31 172 LEU B C 1
ATOM 6625 O O . LEU B 1 172 ? 31.719 -36.25 -6.59 1 94.31 172 LEU B O 1
ATOM 6629 N N . PRO B 1 173 ? 31.344 -34.375 -5.395 1 93.06 173 PRO B N 1
ATOM 6630 C CA . PRO B 1 173 ? 30.547 -35.094 -4.395 1 93.06 173 PRO B CA 1
ATOM 6631 C C . PRO B 1 173 ? 29.344 -35.812 -5.004 1 93.06 173 PRO B C 1
ATOM 6633 O O . PRO B 1 173 ? 28.766 -35.344 -5.988 1 93.06 173 PRO B O 1
ATOM 6636 N N . MET B 1 174 ? 28.922 -36.875 -4.398 1 91.06 174 MET B N 1
ATOM 6637 C CA . MET B 1 174 ? 27.859 -37.75 -4.914 1 91.06 174 MET B CA 1
ATOM 6638 C C . MET B 1 174 ? 26.594 -36.938 -5.18 1 91.06 174 MET B C 1
ATOM 6640 O O . MET B 1 174 ? 25.906 -37.156 -6.184 1 91.06 174 MET B O 1
ATOM 6644 N N . ARG B 1 175 ? 26.281 -35.969 -4.383 1 88.06 175 ARG B N 1
ATOM 6645 C CA . ARG B 1 175 ? 25.047 -35.188 -4.5 1 88.06 175 ARG B CA 1
ATOM 6646 C C . ARG B 1 175 ? 25.047 -34.375 -5.777 1 88.06 175 ARG B C 1
ATOM 6648 O O . ARG B 1 175 ? 24 -33.938 -6.246 1 88.06 175 ARG B O 1
ATOM 6655 N N . MET B 1 176 ? 26.188 -34.125 -6.301 1 94.12 176 MET B N 1
ATOM 6656 C CA . MET B 1 176 ? 26.312 -33.25 -7.453 1 94.12 176 MET B CA 1
ATOM 6657 C C . MET B 1 176 ? 26.344 -34.031 -8.75 1 94.12 176 MET B C 1
ATOM 6659 O O . MET B 1 176 ? 26.266 -33.469 -9.844 1 94.12 176 MET B O 1
ATOM 6663 N N . ARG B 1 177 ? 26.375 -35.312 -8.617 1 94.19 177 ARG B N 1
ATOM 6664 C CA . ARG B 1 177 ? 26.547 -36.156 -9.797 1 94.19 177 ARG B CA 1
ATOM 6665 C C . ARG B 1 177 ? 25.203 -36.438 -10.461 1 94.19 177 ARG B C 1
ATOM 6667 O O . ARG B 1 177 ? 24.156 -36.406 -9.812 1 94.19 177 ARG B O 1
ATOM 6674 N N . GLY B 1 178 ? 25.281 -36.688 -11.836 1 93.69 178 GLY B N 1
ATOM 6675 C CA . GLY B 1 178 ? 24.078 -36.969 -12.602 1 93.69 178 GLY B CA 1
ATOM 6676 C C . GLY B 1 178 ? 23.875 -38.469 -12.828 1 93.69 178 GLY B C 1
ATOM 6677 O O . GLY B 1 178 ? 24.422 -39.281 -12.078 1 93.69 178 GLY B O 1
ATOM 6678 N N . GLY B 1 179 ? 22.969 -38.75 -13.797 1 93.31 179 GLY B N 1
ATOM 6679 C CA . GLY B 1 179 ? 22.547 -40.125 -13.961 1 93.31 179 GLY B CA 1
ATOM 6680 C C . GLY B 1 179 ? 23.078 -40.781 -15.219 1 93.31 179 GLY B C 1
ATOM 6681 O O . GLY B 1 179 ? 22.703 -41.906 -15.555 1 93.31 179 GLY B O 1
ATOM 6682 N N . PHE B 1 180 ? 24.016 -40.125 -15.93 1 95.12 180 PHE B N 1
ATOM 6683 C CA . PHE B 1 180 ? 24.578 -40.75 -17.125 1 95.12 180 PHE B CA 1
ATOM 6684 C C . PHE B 1 180 ? 25.516 -41.906 -16.766 1 95.12 180 PHE B C 1
ATOM 6686 O O . PHE B 1 180 ? 26.281 -41.812 -15.797 1 95.12 180 PHE B O 1
ATOM 6693 N N . LYS B 1 181 ? 25.453 -42.906 -17.531 1 92 181 LYS B N 1
ATOM 6694 C CA . LYS B 1 181 ? 26.312 -44.062 -17.281 1 92 181 LYS B CA 1
ATOM 6695 C C . LYS B 1 181 ? 27.75 -43.781 -17.719 1 92 181 LYS B C 1
ATOM 6697 O O . LYS B 1 181 ? 27.984 -43.094 -18.719 1 92 181 LYS B O 1
ATOM 6702 N N . ASN B 1 182 ? 28.766 -44.25 -17 1 92.19 182 ASN B N 1
ATOM 6703 C CA . ASN B 1 182 ? 30.188 -44.219 -17.312 1 92.19 182 ASN B CA 1
ATOM 6704 C C . ASN B 1 182 ? 30.75 -42.812 -17.281 1 92.19 182 ASN B C 1
ATOM 6706 O O . ASN B 1 182 ? 31.672 -42.5 -18.047 1 92.19 182 ASN B O 1
ATOM 6710 N N . VAL B 1 183 ? 30.047 -41.938 -16.641 1 94.81 183 VAL B N 1
ATOM 6711 C CA . VAL B 1 183 ? 30.516 -40.562 -16.484 1 94.81 183 VAL B CA 1
ATOM 6712 C C . VAL B 1 183 ? 31.016 -40.344 -15.055 1 94.81 183 VAL B C 1
ATOM 6714 O O . VAL B 1 183 ? 30.328 -40.719 -14.094 1 94.81 183 VAL B O 1
ATOM 6717 N N . LEU B 1 184 ? 32.125 -39.688 -14.828 1 92.94 184 LEU B N 1
ATOM 6718 C CA . LEU B 1 184 ? 32.719 -39.5 -13.516 1 92.94 184 LEU B CA 1
ATOM 6719 C C . LEU B 1 184 ? 32.25 -38.188 -12.898 1 92.94 184 LEU B C 1
ATOM 6721 O O . LEU B 1 184 ? 32.219 -38.031 -11.68 1 92.94 184 LEU B O 1
ATOM 6725 N N . PHE B 1 185 ? 31.875 -37.188 -13.727 1 95.31 185 PHE B N 1
ATOM 6726 C CA . PHE B 1 185 ? 31.453 -35.875 -13.281 1 95.31 185 PHE B CA 1
ATOM 6727 C C . PHE B 1 185 ? 32.594 -35.188 -12.523 1 95.31 185 PHE B C 1
ATOM 6729 O O . PHE B 1 185 ? 32.469 -34.938 -11.32 1 95.31 185 PHE B O 1
ATOM 6736 N N . VAL B 1 186 ? 33.562 -34.688 -13.258 1 93.5 186 VAL B N 1
ATOM 6737 C CA . VAL B 1 186 ? 34.781 -34.094 -12.68 1 93.5 186 VAL B CA 1
ATOM 6738 C C . VAL B 1 186 ? 34.594 -32.594 -12.477 1 93.5 186 VAL B C 1
ATOM 6740 O O . VAL B 1 186 ? 33.75 -31.969 -13.125 1 93.5 186 VAL B O 1
ATOM 6743 N N . SER B 1 187 ? 35.406 -31.984 -11.586 1 89.69 187 SER B N 1
ATOM 6744 C CA . SER B 1 187 ? 35.25 -30.578 -11.188 1 89.69 187 SER B CA 1
ATOM 6745 C C . SER B 1 187 ? 36.125 -29.672 -12.047 1 89.69 187 SER B C 1
ATOM 6747 O O . SER B 1 187 ? 35.875 -28.469 -12.109 1 89.69 187 SER B O 1
ATOM 6749 N N . GLU B 1 188 ? 37.094 -30.156 -12.703 1 93.44 188 GLU B N 1
ATOM 6750 C CA . GLU B 1 188 ? 38.062 -29.328 -13.422 1 93.44 188 GLU B CA 1
ATOM 6751 C C . GLU B 1 188 ? 37.531 -28.938 -14.805 1 93.44 188 GLU B C 1
ATOM 6753 O O . GLU B 1 188 ? 36.875 -29.734 -15.469 1 93.44 188 GLU B O 1
ATOM 6758 N N . PRO B 1 189 ? 37.875 -27.812 -15.227 1 96.19 189 PRO B N 1
ATOM 6759 C CA . PRO B 1 189 ? 37.5 -27.422 -16.594 1 96.19 189 PRO B CA 1
ATOM 6760 C C . PRO B 1 189 ? 38.281 -28.203 -17.641 1 96.19 189 PRO B C 1
ATOM 6762 O O . PRO B 1 189 ? 39.312 -28.812 -17.344 1 96.19 189 PRO B O 1
ATOM 6765 N N . SER B 1 190 ? 37.719 -28.141 -18.781 1 95.25 190 SER B N 1
ATOM 6766 C CA . SER B 1 190 ? 38.406 -28.781 -19.891 1 95.25 190 SER B CA 1
ATOM 6767 C C . SER B 1 190 ? 39.812 -28.188 -20.125 1 95.25 190 SER B C 1
ATOM 6769 O O . SER B 1 190 ? 40.031 -27.016 -19.828 1 95.25 190 SER B O 1
ATOM 6771 N N . ARG B 1 191 ? 40.656 -29.047 -20.641 1 92.75 191 ARG B N 1
ATOM 6772 C CA . ARG B 1 191 ? 42.031 -28.609 -20.844 1 92.75 191 ARG B CA 1
ATOM 6773 C C . ARG B 1 191 ? 42.344 -28.516 -22.344 1 92.75 191 ARG B C 1
ATOM 6775 O O . ARG B 1 191 ? 43.031 -27.562 -22.781 1 92.75 191 ARG B O 1
ATOM 6782 N N . ASN B 1 192 ? 41.844 -29.453 -23.109 1 90.19 192 ASN B N 1
ATOM 6783 C CA . ASN B 1 192 ? 42.281 -29.562 -24.484 1 90.19 192 ASN B CA 1
ATOM 6784 C C . ASN B 1 192 ? 41.156 -29.25 -25.469 1 90.19 192 ASN B C 1
ATOM 6786 O O . ASN B 1 192 ? 41.25 -29.547 -26.656 1 90.19 192 ASN B O 1
ATOM 6790 N N . PHE B 1 193 ? 40.031 -28.766 -24.969 1 91.88 193 PHE B N 1
ATOM 6791 C CA . PHE B 1 193 ? 39 -28.312 -25.875 1 91.88 193 PHE B CA 1
ATOM 6792 C C . PHE B 1 193 ? 38.219 -27.156 -25.25 1 91.88 193 PHE B C 1
ATOM 6794 O O . PHE B 1 193 ? 38.25 -26.953 -24.047 1 91.88 193 PHE B O 1
ATOM 6801 N N . THR B 1 194 ? 37.625 -26.391 -26.094 1 93.69 194 THR B N 1
ATOM 6802 C CA . THR B 1 194 ? 36.75 -25.281 -25.719 1 93.69 194 THR B CA 1
ATOM 6803 C C . THR B 1 194 ? 35.406 -25.391 -26.422 1 93.69 194 THR B C 1
ATOM 6805 O O . THR B 1 194 ? 35.25 -26.172 -27.375 1 93.69 194 THR B O 1
ATOM 6808 N N . ILE B 1 195 ? 34.438 -24.75 -25.797 1 95.31 195 ILE B N 1
ATOM 6809 C CA . ILE B 1 195 ? 33.094 -24.672 -26.375 1 95.31 195 ILE B CA 1
ATOM 6810 C C . ILE B 1 195 ? 32.844 -23.25 -26.859 1 95.31 195 ILE B C 1
ATOM 6812 O O . ILE B 1 195 ? 33.094 -22.281 -26.156 1 95.31 195 ILE B O 1
ATOM 6816 N N . LYS B 1 196 ? 32.375 -23.172 -28.031 1 94.19 196 LYS B N 1
ATOM 6817 C CA . LYS B 1 196 ? 31.922 -21.891 -28.578 1 94.19 196 LYS B CA 1
ATOM 6818 C C . LYS B 1 196 ? 30.406 -21.875 -28.719 1 94.19 196 LYS B C 1
ATOM 6820 O O . LYS B 1 196 ? 29.828 -22.75 -29.375 1 94.19 196 LYS B O 1
ATOM 6825 N N . ILE B 1 197 ? 29.75 -20.953 -28.094 1 93.94 197 ILE B N 1
ATOM 6826 C CA . ILE B 1 197 ? 28.297 -20.766 -28.156 1 93.94 197 ILE B CA 1
ATOM 6827 C C . ILE B 1 197 ? 27.969 -19.484 -28.906 1 93.94 197 ILE B C 1
ATOM 6829 O O . ILE B 1 197 ? 28.547 -18.438 -28.625 1 93.94 197 ILE B O 1
ATOM 6833 N N . THR B 1 198 ? 27.172 -19.562 -29.844 1 92.12 198 THR B N 1
ATOM 6834 C CA . THR B 1 198 ? 26.641 -18.391 -30.531 1 92.12 198 THR B CA 1
ATOM 6835 C C . THR B 1 198 ? 25.109 -18.359 -30.469 1 92.12 198 THR B C 1
ATOM 6837 O O . THR B 1 198 ? 24.453 -19.297 -30.922 1 92.12 198 THR B O 1
ATOM 6840 N N . THR B 1 199 ? 24.578 -17.391 -29.859 1 91.44 199 THR B N 1
ATOM 6841 C CA . THR B 1 199 ? 23.141 -17.25 -29.703 1 91.44 199 THR B CA 1
ATOM 6842 C C . THR B 1 199 ? 22.594 -16.125 -30.562 1 91.44 199 THR B C 1
ATOM 6844 O O . THR B 1 199 ? 23.219 -15.055 -30.656 1 91.44 199 THR B O 1
ATOM 6847 N N . HIS B 1 200 ? 21.547 -16.406 -31.234 1 88.25 200 HIS B N 1
ATOM 6848 C CA . HIS B 1 200 ? 20.828 -15.453 -32.062 1 88.25 200 HIS B CA 1
ATOM 6849 C C . HIS B 1 200 ? 19.359 -15.383 -31.656 1 88.25 200 HIS B C 1
ATOM 6851 O O . HIS B 1 200 ? 18.578 -16.297 -31.922 1 88.25 200 HIS B O 1
ATOM 6857 N N . ASN B 1 201 ? 18.922 -14.406 -30.922 1 85.12 201 ASN B N 1
ATOM 6858 C CA . ASN B 1 201 ? 17.547 -14.203 -30.484 1 85.12 201 ASN B CA 1
ATOM 6859 C C . ASN B 1 201 ? 17 -12.852 -30.953 1 85.12 201 ASN B C 1
ATOM 6861 O O . ASN B 1 201 ? 17.766 -11.914 -31.172 1 85.12 201 ASN B O 1
ATOM 6865 N N . LYS B 1 202 ? 15.742 -12.797 -31.219 1 87.38 202 LYS B N 1
ATOM 6866 C CA . LYS B 1 202 ? 15.07 -11.555 -31.578 1 87.38 202 LYS B CA 1
ATOM 6867 C C . LYS B 1 202 ? 13.992 -11.195 -30.547 1 87.38 202 LYS B C 1
ATOM 6869 O O . LYS B 1 202 ? 13.242 -12.062 -30.094 1 87.38 202 LYS B O 1
ATOM 6874 N N . VAL B 1 203 ? 14.062 -9.977 -30.031 1 88 203 VAL B N 1
ATOM 6875 C CA . VAL B 1 203 ? 13.016 -9.461 -29.156 1 88 203 VAL B CA 1
ATOM 6876 C C . VAL B 1 203 ? 12.266 -8.336 -29.859 1 88 203 VAL B C 1
ATOM 6878 O O . VAL B 1 203 ? 12.867 -7.367 -30.328 1 88 203 VAL B O 1
ATOM 6881 N N . LYS B 1 204 ? 11.031 -8.461 -30 1 88.19 204 LYS B N 1
ATOM 6882 C CA . LYS B 1 204 ? 10.211 -7.449 -30.672 1 88.19 204 LYS B CA 1
ATOM 6883 C C . LYS B 1 204 ? 9.055 -7.004 -29.781 1 88.19 204 LYS B C 1
ATOM 6885 O O . LYS B 1 204 ? 8.586 -7.77 -28.938 1 88.19 204 LYS B O 1
ATOM 6890 N N . SER B 1 205 ? 8.688 -5.754 -30 1 90.56 205 SER B N 1
ATOM 6891 C CA . SER B 1 205 ? 7.469 -5.262 -29.375 1 90.56 205 SER B CA 1
ATOM 6892 C C . SER B 1 205 ? 6.227 -5.781 -30.094 1 90.56 205 SER B C 1
ATOM 6894 O O . SER B 1 205 ? 6.102 -5.641 -31.297 1 90.56 205 SER B O 1
ATOM 6896 N N . ALA B 1 206 ? 5.41 -6.469 -29.406 1 90.62 206 ALA B N 1
ATOM 6897 C CA . ALA B 1 206 ? 4.207 -7.051 -30 1 90.62 206 ALA B CA 1
ATOM 6898 C C . ALA B 1 206 ? 2.955 -6.59 -29.266 1 90.62 206 ALA B C 1
ATOM 6900 O O . ALA B 1 206 ? 3.004 -6.309 -28.062 1 90.62 206 ALA B O 1
ATOM 6901 N N . ASN B 1 207 ? 1.875 -6.484 -30.016 1 92.88 207 ASN B N 1
ATOM 6902 C CA . ASN B 1 207 ? 0.57 -6.223 -29.406 1 92.88 207 ASN B CA 1
ATOM 6903 C C . ASN B 1 207 ? -0.09 -7.504 -28.922 1 92.88 207 ASN B C 1
ATOM 6905 O O . ASN B 1 207 ? -0.314 -8.43 -29.703 1 92.88 207 ASN B O 1
ATOM 6909 N N . LEU B 1 208 ? -0.29 -7.602 -27.672 1 93 208 LEU B N 1
ATOM 6910 C CA . LEU B 1 208 ? -0.921 -8.75 -27.016 1 93 208 LEU B CA 1
ATOM 6911 C C . LEU B 1 208 ? -2.314 -8.391 -26.516 1 93 208 LEU B C 1
ATOM 6913 O O . LEU B 1 208 ? -2.658 -7.211 -26.406 1 93 208 LEU B O 1
ATOM 6917 N N . THR B 1 209 ? -3.146 -9.43 -26.312 1 93.81 209 THR B N 1
ATOM 6918 C CA . THR B 1 209 ? -4.512 -9.164 -25.875 1 93.81 209 THR B CA 1
ATOM 6919 C C . THR B 1 209 ? -4.953 -10.18 -24.828 1 93.81 209 THR B C 1
ATOM 6921 O O . THR B 1 209 ? -4.918 -11.391 -25.062 1 93.81 209 THR B O 1
ATOM 6924 N N . ASN B 1 210 ? -5.309 -9.68 -23.672 1 94.88 210 ASN B N 1
ATOM 6925 C CA . ASN B 1 210 ? -6.043 -10.516 -22.719 1 94.88 210 ASN B CA 1
ATOM 6926 C C . ASN B 1 210 ? -7.535 -10.547 -23.047 1 94.88 210 ASN B C 1
ATOM 6928 O O . ASN B 1 210 ? -8.109 -9.539 -23.453 1 94.88 210 ASN B O 1
ATOM 6932 N N . ALA B 1 211 ? -8.156 -11.672 -22.953 1 95.12 211 ALA B N 1
ATOM 6933 C CA . ALA B 1 211 ? -9.609 -11.773 -23.062 1 95.12 211 ALA B CA 1
ATOM 6934 C C . ALA B 1 211 ? -10.266 -11.914 -21.703 1 95.12 211 ALA B C 1
ATOM 6936 O O . ALA B 1 211 ? -9.891 -12.781 -20.906 1 95.12 211 ALA B O 1
ATOM 6937 N N . ILE B 1 212 ? -11.188 -11.008 -21.438 1 96.12 212 ILE B N 1
ATOM 6938 C CA . ILE B 1 212 ? -11.867 -10.984 -20.141 1 96.12 212 ILE B CA 1
ATOM 6939 C C . ILE B 1 212 ? -13.367 -11.188 -20.328 1 96.12 212 ILE B C 1
ATOM 6941 O O . ILE B 1 212 ? -14 -10.492 -21.125 1 96.12 212 ILE B O 1
ATOM 6945 N N . GLY B 1 213 ? -13.977 -12.195 -19.703 1 96.44 213 GLY B N 1
ATOM 6946 C CA . GLY B 1 213 ? -15.406 -12.438 -19.656 1 96.44 213 GLY B CA 1
ATOM 6947 C C . GLY B 1 213 ? -15.977 -12.398 -18.25 1 96.44 213 GLY B C 1
ATOM 6948 O O . GLY B 1 213 ? -15.367 -12.922 -17.312 1 96.44 213 GLY B O 1
ATOM 6949 N N . VAL B 1 214 ? -17.141 -11.727 -18.094 1 96.75 214 VAL B N 1
ATOM 6950 C CA . VAL B 1 214 ? -17.641 -11.5 -16.75 1 96.75 214 VAL B CA 1
ATOM 6951 C C . VAL B 1 214 ? -19.078 -12.016 -16.641 1 96.75 214 VAL B C 1
ATOM 6953 O O . VAL B 1 214 ? -19.891 -11.82 -17.562 1 96.75 214 VAL B O 1
ATOM 6956 N N . LEU B 1 215 ? -19.359 -12.766 -15.656 1 96.94 215 LEU B N 1
ATOM 6957 C CA . LEU B 1 215 ? -20.719 -13.023 -15.172 1 96.94 215 LEU B CA 1
ATOM 6958 C C . LEU B 1 215 ? -21.031 -12.18 -13.945 1 96.94 215 LEU B C 1
ATOM 6960 O O . LEU B 1 215 ? -20.375 -12.32 -12.906 1 96.94 215 LEU B O 1
ATOM 6964 N N . GLN B 1 216 ? -21.953 -11.328 -14.062 1 95.5 216 GLN B N 1
ATOM 6965 C CA . GLN B 1 216 ? -22.281 -10.344 -13.031 1 95.5 216 GLN B CA 1
ATOM 6966 C C . GLN B 1 216 ? -22.953 -10.992 -11.828 1 95.5 216 GLN B C 1
ATOM 6968 O O . GLN B 1 216 ? -23.875 -11.789 -11.992 1 95.5 216 GLN B O 1
ATOM 6973 N N . GLY B 1 217 ? -22.422 -10.664 -10.688 1 95.69 217 GLY B N 1
ATOM 6974 C CA . GLY B 1 217 ? -23.094 -11.078 -9.469 1 95.69 217 GLY B CA 1
ATOM 6975 C C . GLY B 1 217 ? -24.375 -10.305 -9.195 1 95.69 217 GLY B C 1
ATOM 6976 O O . GLY B 1 217 ? -24.453 -9.109 -9.492 1 95.69 217 GLY B O 1
ATOM 6977 N N . ARG B 1 218 ? -25.219 -10.891 -8.547 1 93.62 218 ARG B N 1
ATOM 6978 C CA . ARG B 1 218 ? -26.531 -10.297 -8.273 1 93.62 218 ARG B CA 1
ATOM 6979 C C . ARG B 1 218 ? -26.484 -9.398 -7.043 1 93.62 218 ARG B C 1
ATOM 6981 O O . ARG B 1 218 ? -27.062 -8.312 -7.035 1 93.62 218 ARG B O 1
ATOM 6988 N N . VAL B 1 219 ? -25.797 -9.836 -6.004 1 93.62 219 VAL B N 1
ATOM 6989 C CA . VAL B 1 219 ? -25.844 -9.156 -4.711 1 93.62 219 VAL B CA 1
ATOM 6990 C C . VAL B 1 219 ? -24.609 -8.258 -4.555 1 93.62 219 VAL B C 1
ATOM 6992 O O . VAL B 1 219 ? -24.734 -7.094 -4.172 1 93.62 219 VAL B O 1
ATOM 6995 N N . GLU B 1 220 ? -23.469 -8.789 -4.871 1 94.56 220 GLU B N 1
ATOM 6996 C CA . GLU B 1 220 ? -22.219 -8.055 -4.77 1 94.56 220 GLU B CA 1
ATOM 6997 C C . GLU B 1 220 ? -21.469 -8.07 -6.094 1 94.56 220 GLU B C 1
ATOM 6999 O O . GLU B 1 220 ? -20.375 -8.648 -6.195 1 94.56 220 GLU B O 1
ATOM 7004 N N . PRO B 1 221 ? -21.922 -7.348 -7.047 1 94.69 221 PRO B N 1
ATOM 7005 C CA . PRO B 1 221 ? -21.266 -7.359 -8.359 1 94.69 221 PRO B CA 1
ATOM 7006 C C . PRO B 1 221 ? -19.844 -6.82 -8.32 1 94.69 221 PRO B C 1
ATOM 7008 O O . PRO B 1 221 ? -19.062 -7.059 -9.242 1 94.69 221 PRO B O 1
ATOM 7011 N N . ASP B 1 222 ? -19.453 -6.102 -7.23 1 94 222 ASP B N 1
ATOM 7012 C CA . ASP B 1 222 ? -18.141 -5.48 -7.117 1 94 222 ASP B CA 1
ATOM 7013 C C . ASP B 1 222 ? -17.125 -6.449 -6.516 1 94 222 ASP B C 1
ATOM 7015 O O . ASP B 1 222 ? -15.953 -6.102 -6.34 1 94 222 ASP B O 1
ATOM 7019 N N . ARG B 1 223 ? -17.516 -7.621 -6.129 1 96.88 223 ARG B N 1
ATOM 7020 C CA . ARG B 1 223 ? -16.609 -8.641 -5.613 1 96.88 223 ARG B CA 1
ATOM 7021 C C . ARG B 1 223 ? -16.328 -9.711 -6.668 1 96.88 223 ARG B C 1
ATOM 7023 O O . ARG B 1 223 ? -17.25 -10.219 -7.301 1 96.88 223 ARG B O 1
ATOM 7030 N N . TYR B 1 224 ? -15.016 -10.023 -6.855 1 97.88 224 TYR B N 1
ATOM 7031 C CA . TYR B 1 224 ? -14.633 -10.836 -8.008 1 97.88 224 TYR B CA 1
ATOM 7032 C C . TYR B 1 224 ? -14.039 -12.164 -7.562 1 97.88 224 TYR B C 1
ATOM 7034 O O . TYR B 1 224 ? -13.203 -12.211 -6.652 1 97.88 224 TYR B O 1
ATOM 7042 N N . ILE B 1 225 ? -14.469 -13.219 -8.148 1 98.5 225 ILE B N 1
ATOM 7043 C CA . ILE B 1 225 ? -13.719 -14.469 -8.25 1 98.5 225 ILE B CA 1
ATOM 7044 C C . ILE B 1 225 ? -13.094 -14.57 -9.641 1 98.5 225 ILE B C 1
ATOM 7046 O O . ILE B 1 225 ? -13.797 -14.758 -10.633 1 98.5 225 ILE B O 1
ATOM 7050 N N . ILE B 1 226 ? -11.805 -14.469 -9.695 1 98.25 226 ILE B N 1
ATOM 7051 C CA . ILE B 1 226 ? -11.117 -14.461 -10.984 1 98.25 226 ILE B CA 1
ATOM 7052 C C . ILE B 1 226 ? -10.586 -15.859 -11.297 1 98.25 226 ILE B C 1
ATOM 7054 O O . ILE B 1 226 ? -9.93 -16.484 -10.461 1 98.25 226 ILE B O 1
ATOM 7058 N N . VAL B 1 227 ? -10.938 -16.328 -12.414 1 98.19 227 VAL B N 1
ATOM 7059 C CA . VAL B 1 227 ? -10.414 -17.594 -12.945 1 98.19 227 VAL B CA 1
ATOM 7060 C C . VAL B 1 227 ? -9.57 -17.312 -14.188 1 98.19 227 VAL B C 1
ATOM 7062 O O . VAL B 1 227 ? -10.055 -16.75 -15.164 1 98.19 227 VAL B O 1
ATOM 7065 N N . GLY B 1 228 ? -8.336 -17.719 -14.125 1 96.06 228 GLY B N 1
ATOM 7066 C CA . GLY B 1 228 ? -7.453 -17.344 -15.219 1 96.06 228 GLY B CA 1
ATOM 7067 C C . GLY B 1 228 ? -6.633 -18.516 -15.734 1 96.06 228 GLY B C 1
ATOM 7068 O O . GLY B 1 228 ? -6.375 -19.469 -15 1 96.06 228 GLY B O 1
ATOM 7069 N N . ALA B 1 229 ? -6.246 -18.469 -16.984 1 93.19 229 ALA B N 1
ATOM 7070 C CA . ALA B 1 229 ? -5.336 -19.406 -17.641 1 93.19 229 ALA B CA 1
ATOM 7071 C C . ALA B 1 229 ? -4.422 -18.688 -18.625 1 93.19 229 ALA B C 1
ATOM 7073 O O . ALA B 1 229 ? -4.855 -17.781 -19.328 1 93.19 229 ALA B O 1
ATOM 7074 N N . GLY B 1 230 ? -3.232 -19.062 -18.547 1 89.75 230 GLY B N 1
ATOM 7075 C CA . GLY B 1 230 ? -2.311 -18.531 -19.531 1 89.75 230 GLY B CA 1
ATOM 7076 C C . GLY B 1 230 ? -2.49 -19.141 -20.906 1 89.75 230 GLY B C 1
ATOM 7077 O O . GLY B 1 230 ? -2.803 -20.328 -21.031 1 89.75 230 GLY B O 1
ATOM 7078 N N . ARG B 1 231 ? -2.309 -18.219 -21.844 1 84.38 231 ARG B N 1
ATOM 7079 C CA . ARG B 1 231 ? -2.379 -18.672 -23.234 1 84.38 231 ARG B CA 1
ATOM 7080 C C . ARG B 1 231 ? -1.035 -18.516 -23.938 1 84.38 231 ARG B C 1
ATOM 7082 O O . ARG B 1 231 ? -0.35 -17.5 -23.75 1 84.38 231 ARG B O 1
ATOM 7089 N N . ASP B 1 232 ? -0.383 -19.688 -24.234 1 71.12 232 ASP B N 1
ATOM 7090 C CA . ASP B 1 232 ? 0.826 -19.547 -25.047 1 71.12 232 ASP B CA 1
ATOM 7091 C C . ASP B 1 232 ? 0.959 -20.688 -26.047 1 71.12 232 ASP B C 1
ATOM 7093 O O . ASP B 1 232 ? 0.475 -21.797 -25.797 1 71.12 232 ASP B O 1
ATOM 7097 N N . SER B 1 233 ? 1.492 -20.359 -27.109 1 58.16 233 SER B N 1
ATOM 7098 C CA . SER B 1 233 ? 1.66 -21.25 -28.25 1 58.16 233 SER B CA 1
ATOM 7099 C C . SER B 1 233 ? 2.771 -22.266 -28.016 1 58.16 233 SER B C 1
ATOM 7101 O O . SER B 1 233 ? 2.926 -23.219 -28.781 1 58.16 233 SER B O 1
ATOM 7103 N N . TRP B 1 234 ? 3.518 -22.109 -26.828 1 61.25 234 TRP B N 1
ATOM 7104 C CA . TRP B 1 234 ? 4.695 -22.969 -26.75 1 61.25 234 TRP B CA 1
ATOM 7105 C C . TRP B 1 234 ? 4.332 -24.344 -26.188 1 61.25 234 TRP B C 1
ATOM 7107 O O . TRP B 1 234 ? 5.125 -25.281 -26.281 1 61.25 234 TRP B O 1
ATOM 7117 N N . SER B 1 235 ? 3.213 -24.422 -25.578 1 60.19 235 SER B N 1
ATOM 7118 C CA . SER B 1 235 ? 2.945 -25.672 -24.875 1 60.19 235 SER B CA 1
ATOM 7119 C C . SER B 1 235 ? 1.515 -26.141 -25.109 1 60.19 235 SER B C 1
ATOM 7121 O O . SER B 1 235 ? 0.57 -25.578 -24.547 1 60.19 235 SER B O 1
ATOM 7123 N N . PRO B 1 236 ? 1.503 -27.062 -26.062 1 56.78 236 PRO B N 1
ATOM 7124 C CA . PRO B 1 236 ? 0.156 -27.609 -26.266 1 56.78 236 PRO B CA 1
ATOM 7125 C C . PRO B 1 236 ? -0.496 -28.062 -24.969 1 56.78 236 PRO B C 1
ATOM 7127 O O . PRO B 1 236 ? -1.725 -28.156 -24.875 1 56.78 236 PRO B O 1
ATOM 7130 N N . SER B 1 237 ? 0.424 -28.406 -24.047 1 56.19 237 SER B N 1
ATOM 7131 C CA . SER B 1 237 ? -0.168 -28.812 -22.781 1 56.19 237 SER B CA 1
ATOM 7132 C C . SER B 1 237 ? -0.966 -27.672 -22.156 1 56.19 237 SER B C 1
ATOM 7134 O O . SER B 1 237 ? -1.883 -27.906 -21.359 1 56.19 237 SER B O 1
ATOM 7136 N N . ASN B 1 238 ? -0.647 -26.469 -22.625 1 63.25 238 ASN B N 1
ATOM 7137 C CA . ASN B 1 238 ? -1.393 -25.328 -22.094 1 63.25 238 ASN B CA 1
ATOM 7138 C C . ASN B 1 238 ? -2.777 -25.219 -22.719 1 63.25 238 ASN B C 1
ATOM 7140 O O . ASN B 1 238 ? -3.621 -24.453 -22.25 1 63.25 238 ASN B O 1
ATOM 7144 N N . VAL B 1 239 ? -2.955 -26.141 -23.578 1 76.31 239 VAL B N 1
ATOM 7145 C CA . VAL B 1 239 ? -4.281 -26.172 -24.188 1 76.31 239 VAL B CA 1
ATOM 7146 C C . VAL B 1 239 ? -5.297 -26.703 -23.188 1 76.31 239 VAL B C 1
ATOM 7148 O O . VAL B 1 239 ? -6.469 -26.312 -23.219 1 76.31 239 VAL B O 1
ATOM 7151 N N . GLY B 1 240 ? -4.777 -27.531 -22.281 1 82.06 240 GLY B N 1
ATOM 7152 C CA . GLY B 1 240 ? -5.652 -28.031 -21.234 1 82.06 240 GLY B CA 1
ATOM 7153 C C . GLY B 1 240 ? -6.219 -26.938 -20.344 1 82.06 240 GLY B C 1
ATOM 7154 O O . GLY B 1 240 ? -7.398 -26.969 -20 1 82.06 240 GLY B O 1
ATOM 7155 N N . GLY B 1 241 ? -5.418 -25.984 -20.016 1 89.19 241 GLY B N 1
ATOM 7156 C CA . GLY B 1 241 ? -5.867 -24.859 -19.219 1 89.19 241 GLY B CA 1
ATOM 7157 C C . GLY B 1 241 ? -6.891 -23.984 -19.922 1 89.19 241 GLY B C 1
ATOM 7158 O O . GLY B 1 241 ? -7.891 -23.594 -19.328 1 89.19 241 GLY B O 1
ATOM 7159 N N . THR B 1 242 ? -6.633 -23.734 -21.172 1 90.25 242 THR B N 1
ATOM 7160 C CA . THR B 1 242 ? -7.566 -22.938 -21.969 1 90.25 242 THR B CA 1
ATOM 7161 C C . THR B 1 242 ? -8.891 -23.688 -22.141 1 90.25 242 THR B C 1
ATOM 7163 O O . THR B 1 242 ? -9.961 -23.078 -22.047 1 90.25 242 THR B O 1
ATOM 7166 N N . ALA B 1 243 ? -8.766 -24.969 -22.422 1 90.81 243 ALA B N 1
ATOM 7167 C CA . ALA B 1 243 ? -9.969 -25.781 -22.562 1 90.81 243 ALA B CA 1
ATOM 7168 C C . ALA B 1 243 ? -10.797 -25.766 -21.281 1 90.81 243 ALA B C 1
ATOM 7170 O O . ALA B 1 243 ? -12.023 -25.656 -21.328 1 90.81 243 ALA B O 1
ATOM 7171 N N . LEU B 1 244 ? -10.141 -25.906 -20.219 1 93.62 244 LEU B N 1
ATOM 7172 C CA . LEU B 1 244 ? -10.828 -25.906 -18.938 1 93.62 244 LEU B CA 1
ATOM 7173 C C . LEU B 1 244 ? -11.477 -24.547 -18.672 1 93.62 244 LEU B C 1
ATOM 7175 O O . LEU B 1 244 ? -12.609 -24.484 -18.188 1 93.62 244 LEU B O 1
ATOM 7179 N N . LEU B 1 245 ? -10.789 -23.484 -18.953 1 95.62 245 LEU B N 1
ATOM 7180 C CA . LEU B 1 245 ? -11.328 -22.141 -18.781 1 95.62 245 LEU B CA 1
ATOM 7181 C C . LEU B 1 245 ? -12.602 -21.969 -19.594 1 95.62 245 LEU B C 1
ATOM 7183 O O . LEU B 1 245 ? -13.602 -21.438 -19.094 1 95.62 245 LEU B O 1
ATOM 7187 N N . LEU B 1 246 ? -12.586 -22.406 -20.828 1 94.88 246 LEU B N 1
ATOM 7188 C CA . LEU B 1 246 ? -13.734 -22.281 -21.719 1 94.88 246 LEU B CA 1
ATOM 7189 C C . LEU B 1 246 ? -14.891 -23.141 -21.234 1 94.88 246 LEU B C 1
ATOM 7191 O O . LEU B 1 246 ? -16.047 -22.719 -21.281 1 94.88 246 LEU B O 1
ATOM 7195 N N . GLU B 1 247 ? -14.539 -24.297 -20.781 1 95.94 247 GLU B N 1
ATOM 7196 C CA . GLU B 1 247 ? -15.578 -25.188 -20.281 1 95.94 247 GLU B CA 1
ATOM 7197 C C . GLU B 1 247 ? -16.234 -24.625 -19.031 1 95.94 247 GLU B C 1
ATOM 7199 O O . GLU B 1 247 ? -17.453 -24.703 -18.875 1 95.94 247 GLU B O 1
ATOM 7204 N N . LEU B 1 248 ? -15.453 -24.109 -18.125 1 97.69 248 LEU B N 1
ATOM 7205 C CA . LEU B 1 248 ? -16 -23.484 -16.938 1 97.69 248 LEU B CA 1
ATOM 7206 C C . LEU B 1 248 ? -16.922 -22.312 -17.297 1 97.69 248 LEU B C 1
ATOM 7208 O O . LEU B 1 248 ? -18.016 -22.188 -16.75 1 97.69 248 LEU B O 1
ATOM 7212 N N . ALA B 1 249 ? -16.453 -21.484 -18.203 1 97.44 249 ALA B N 1
ATOM 7213 C CA . ALA B 1 249 ? -17.281 -20.375 -18.672 1 97.44 249 ALA B CA 1
ATOM 7214 C C . ALA B 1 249 ? -18.594 -20.891 -19.266 1 97.44 249 ALA B C 1
ATOM 7216 O O . ALA B 1 249 ? -19.656 -20.312 -19.016 1 97.44 249 ALA B O 1
ATOM 7217 N N . ARG B 1 250 ? -18.516 -21.969 -20 1 96.75 250 ARG B N 1
ATOM 7218 C CA . ARG B 1 250 ? -19.719 -22.547 -20.609 1 96.75 250 ARG B CA 1
ATOM 7219 C C . ARG B 1 250 ? -20.672 -23.062 -19.547 1 96.75 250 ARG B C 1
ATOM 7221 O O . ARG B 1 250 ? -21.875 -22.781 -19.609 1 96.75 250 ARG B O 1
ATOM 7228 N N . VAL B 1 251 ? -20.188 -23.812 -18.609 1 97.06 251 VAL B N 1
ATOM 7229 C CA . VAL B 1 251 ? -21.016 -24.422 -17.562 1 97.06 251 VAL B CA 1
ATOM 7230 C C . VAL B 1 251 ? -21.719 -23.344 -16.766 1 97.06 251 VAL B C 1
ATOM 7232 O O . VAL B 1 251 ? -22.938 -23.422 -16.547 1 97.06 251 VAL B O 1
ATOM 7235 N N . PHE B 1 252 ? -21.062 -22.344 -16.312 1 97.56 252 PHE B N 1
ATOM 7236 C CA . PHE B 1 252 ? -21.656 -21.297 -15.5 1 97.56 252 PHE B CA 1
ATOM 7237 C C . PHE B 1 252 ? -22.547 -20.391 -16.344 1 97.56 252 PHE B C 1
ATOM 7239 O O . PHE B 1 252 ? -23.547 -19.859 -15.859 1 97.56 252 PHE B O 1
ATOM 7246 N N . GLY B 1 253 ? -22.109 -20.188 -17.594 1 95.56 253 GLY B N 1
ATOM 7247 C CA . GLY B 1 253 ? -22.984 -19.484 -18.516 1 95.56 253 GLY B CA 1
ATOM 7248 C C . GLY B 1 253 ? -24.328 -20.172 -18.688 1 95.56 253 GLY B C 1
ATOM 7249 O O . GLY B 1 253 ? -25.375 -19.5 -18.703 1 95.56 253 GLY B O 1
ATOM 7250 N N . GLN B 1 254 ? -24.297 -21.469 -18.781 1 95.5 254 GLN B N 1
ATOM 7251 C CA . GLN B 1 254 ? -25.531 -22.25 -18.906 1 95.5 254 GLN B CA 1
ATOM 7252 C C . GLN B 1 254 ? -26.375 -22.141 -17.641 1 95.5 254 GLN B C 1
ATOM 7254 O O . GLN B 1 254 ? -27.594 -22.047 -17.719 1 95.5 254 GLN B O 1
ATOM 7259 N N . LEU B 1 255 ? -25.781 -22.188 -16.516 1 96.31 255 LEU B N 1
ATOM 7260 C CA . LEU B 1 255 ? -26.5 -22.047 -15.258 1 96.31 255 LEU B CA 1
ATOM 7261 C C . LEU B 1 255 ? -27.234 -20.719 -15.203 1 96.31 255 LEU B C 1
ATOM 7263 O O . LEU B 1 255 ? -28.359 -20.641 -14.703 1 96.31 255 LEU B O 1
ATOM 7267 N N . VAL B 1 256 ? -26.594 -19.688 -15.641 1 95.56 256 VAL B N 1
ATOM 7268 C CA . VAL B 1 256 ? -27.219 -18.375 -15.664 1 95.56 256 VAL B CA 1
ATOM 7269 C C . VAL B 1 256 ? -28.422 -18.391 -16.594 1 95.56 256 VAL B C 1
ATOM 7271 O O . VAL B 1 256 ? -29.484 -17.844 -16.25 1 95.56 256 VAL B O 1
ATOM 7274 N N . LYS B 1 257 ? -28.297 -19.016 -17.688 1 93.69 257 LYS B N 1
ATOM 7275 C CA . LYS B 1 257 ? -29.406 -19.141 -18.625 1 93.69 257 LYS B CA 1
ATOM 7276 C C . LYS B 1 257 ? -30.562 -19.922 -18 1 93.69 257 LYS B C 1
ATOM 7278 O O . LYS B 1 257 ? -31.734 -19.656 -18.312 1 93.69 257 LYS B O 1
ATOM 7283 N N . ASP B 1 258 ? -30.219 -20.766 -17.141 1 95.5 258 ASP B N 1
ATOM 7284 C CA . ASP B 1 258 ? -31.219 -21.594 -16.484 1 95.5 258 ASP B CA 1
ATOM 7285 C C . ASP B 1 258 ? -31.812 -20.891 -15.273 1 95.5 258 ASP B C 1
ATOM 7287 O O . ASP B 1 258 ? -32.656 -21.469 -14.57 1 95.5 258 ASP B O 1
ATOM 7291 N N . GLY B 1 259 ? -31.25 -19.688 -14.945 1 94.56 259 GLY B N 1
ATOM 7292 C CA . GLY B 1 259 ? -31.922 -18.891 -13.922 1 94.56 259 GLY B CA 1
ATOM 7293 C C . GLY B 1 259 ? -31.047 -18.656 -12.703 1 94.56 259 GLY B C 1
ATOM 7294 O O . GLY B 1 259 ? -31.438 -17.891 -11.805 1 94.56 259 GLY B O 1
ATOM 7295 N N . TRP B 1 260 ? -29.922 -19.312 -12.695 1 94.88 260 TRP B N 1
ATOM 7296 C CA . TRP B 1 260 ? -28.984 -19.094 -11.594 1 94.88 260 TRP B CA 1
ATOM 7297 C C . TRP B 1 260 ? -28.141 -17.844 -11.836 1 94.88 260 TRP B C 1
ATOM 7299 O O . TRP B 1 260 ? -27.766 -17.547 -12.977 1 94.88 260 TRP B O 1
ATOM 7309 N N . ARG B 1 261 ? -27.969 -17.047 -10.773 1 95.44 261 ARG B N 1
ATOM 7310 C CA . ARG B 1 261 ? -27.016 -15.945 -10.797 1 95.44 261 ARG B CA 1
ATOM 7311 C C . ARG B 1 261 ? -26.125 -15.969 -9.562 1 95.44 261 ARG B C 1
ATOM 7313 O O . ARG B 1 261 ? -26.609 -16.109 -8.438 1 95.44 261 ARG B O 1
ATOM 7320 N N . PRO B 1 262 ? -24.875 -15.836 -9.773 1 96.56 262 PRO B N 1
ATOM 7321 C CA . PRO B 1 262 ? -23.984 -15.844 -8.609 1 96.56 262 PRO B CA 1
ATOM 7322 C C . PRO B 1 262 ? -24.188 -14.625 -7.711 1 96.56 262 PRO B C 1
ATOM 7324 O O . PRO B 1 262 ? -24.641 -13.578 -8.18 1 96.56 262 PRO B O 1
ATOM 7327 N N . ARG B 1 263 ? -23.938 -14.789 -6.457 1 96.69 263 ARG B N 1
ATOM 7328 C CA . ARG B 1 263 ? -24 -13.672 -5.52 1 96.69 263 ARG B CA 1
ATOM 7329 C C . ARG B 1 263 ? -22.891 -12.656 -5.816 1 96.69 263 ARG B C 1
ATOM 7331 O O . ARG B 1 263 ? -23.109 -11.445 -5.715 1 96.69 263 ARG B O 1
ATOM 7338 N N . ARG B 1 264 ? -21.734 -13.141 -6.184 1 97.44 264 ARG B N 1
ATOM 7339 C CA . ARG B 1 264 ? -20.562 -12.352 -6.543 1 97.44 264 ARG B CA 1
ATOM 7340 C C . ARG B 1 264 ? -20.156 -12.594 -7.996 1 97.44 264 ARG B C 1
ATOM 7342 O O . ARG B 1 264 ? -20.5 -13.633 -8.57 1 97.44 264 ARG B O 1
ATOM 7349 N N . SER B 1 265 ? -19.438 -11.695 -8.547 1 97.69 265 SER B N 1
ATOM 7350 C CA . SER B 1 265 ? -19.109 -11.781 -9.969 1 97.69 265 SER B CA 1
ATOM 7351 C C . SER B 1 265 ? -18.016 -12.82 -10.227 1 97.69 265 SER B C 1
ATOM 7353 O O . SER B 1 265 ? -17.109 -12.992 -9.406 1 97.69 265 SER B O 1
ATOM 7355 N N . ILE B 1 266 ? -18.141 -13.477 -11.336 1 98.25 266 ILE B N 1
ATOM 7356 C CA . ILE B 1 266 ? -17.109 -14.375 -11.828 1 98.25 266 ILE B CA 1
ATOM 7357 C C . ILE B 1 266 ? -16.391 -13.734 -13.023 1 98.25 266 ILE B C 1
ATOM 7359 O O . ILE B 1 266 ? -17.047 -13.281 -13.969 1 98.25 266 ILE B O 1
ATOM 7363 N N . VAL B 1 267 ? -15.094 -13.656 -12.984 1 98 267 VAL B N 1
ATOM 7364 C CA . VAL B 1 267 ? -14.305 -13.062 -14.062 1 98 267 VAL B CA 1
ATOM 7365 C C . VAL B 1 267 ? -13.391 -14.125 -14.664 1 98 267 VAL B C 1
ATOM 7367 O O . VAL B 1 267 ? -12.484 -14.625 -13.992 1 98 267 VAL B O 1
ATOM 7370 N N . PHE B 1 268 ? -13.641 -14.461 -15.906 1 97.75 268 PHE B N 1
ATOM 7371 C CA . PHE B 1 268 ? -12.781 -15.383 -16.656 1 97.75 268 PHE B CA 1
ATOM 7372 C C . PHE B 1 268 ? -11.75 -14.609 -17.469 1 97.75 268 PHE B C 1
ATOM 7374 O O . PHE B 1 268 ? -12.102 -13.703 -18.234 1 97.75 268 PHE B O 1
ATOM 7381 N N . ILE B 1 269 ? -10.461 -15 -17.312 1 97 269 ILE B N 1
ATOM 7382 C CA . ILE B 1 269 ? -9.445 -14.25 -18.047 1 97 269 ILE B CA 1
ATOM 7383 C C . ILE B 1 269 ? -8.5 -15.219 -18.75 1 97 269 ILE B C 1
ATOM 7385 O O . ILE B 1 269 ? -7.969 -16.141 -18.141 1 97 269 ILE B O 1
ATOM 7389 N N . SER B 1 270 ? -8.336 -15.062 -20.016 1 95.31 270 SER B N 1
ATOM 7390 C CA . SER B 1 270 ? -7.277 -15.703 -20.781 1 95.31 270 SER B CA 1
ATOM 7391 C C . SER B 1 270 ? -6.078 -14.773 -20.953 1 95.31 270 SER B C 1
ATOM 7393 O O . SER B 1 270 ? -6.137 -13.812 -21.719 1 95.31 270 SER B O 1
ATOM 7395 N N . PHE B 1 271 ? -5.035 -15.078 -20.312 1 93.88 271 PHE B N 1
ATOM 7396 C CA . PHE B 1 271 ? -3.871 -14.203 -20.297 1 93.88 271 PHE B CA 1
ATOM 7397 C C . PHE B 1 271 ? -2.969 -14.484 -21.484 1 93.88 271 PHE B C 1
ATOM 7399 O O . PHE B 1 271 ? -2.66 -15.641 -21.781 1 93.88 271 PHE B O 1
ATOM 7406 N N . ALA B 1 272 ? -2.506 -13.453 -22.094 1 91.56 272 ALA B N 1
ATOM 7407 C CA . ALA B 1 272 ? -1.572 -13.57 -23.219 1 91.56 272 ALA B CA 1
ATOM 7408 C C . ALA B 1 272 ? -0.127 -13.594 -22.719 1 91.56 272 ALA B C 1
ATOM 7410 O O . ALA B 1 272 ? 0.189 -13.016 -21.672 1 91.56 272 ALA B O 1
ATOM 7411 N N . GLY B 1 273 ? 0.76 -14.273 -23.5 1 87.44 273 GLY B N 1
ATOM 7412 C CA . GLY B 1 273 ? 2.193 -14.227 -23.266 1 87.44 273 GLY B CA 1
ATOM 7413 C C . GLY B 1 273 ? 2.604 -14.859 -21.953 1 87.44 273 GLY B C 1
ATOM 7414 O O . GLY B 1 273 ? 3.363 -14.273 -21.188 1 87.44 273 GLY B O 1
ATOM 7415 N N . GLU B 1 274 ? 2.061 -15.969 -21.578 1 82.44 274 GLU B N 1
ATOM 7416 C CA . GLU B 1 274 ? 2.365 -16.641 -20.312 1 82.44 274 GLU B CA 1
ATOM 7417 C C . GLU B 1 274 ? 3.855 -16.953 -20.203 1 82.44 274 GLU B C 1
ATOM 7419 O O . GLU B 1 274 ? 4.453 -16.75 -19.141 1 82.44 274 GLU B O 1
ATOM 7424 N N . HIS B 1 275 ? 4.418 -17.391 -21.25 1 78.5 275 HIS B N 1
ATOM 7425 C CA . HIS B 1 275 ? 5.816 -17.812 -21.203 1 78.5 275 HIS B CA 1
ATOM 7426 C C . HIS B 1 275 ? 6.75 -16.641 -21.484 1 78.5 275 HIS B C 1
ATOM 7428 O O . HIS B 1 275 ? 7.969 -16.797 -21.516 1 78.5 275 HIS B O 1
ATOM 7434 N N . MET B 1 276 ? 6.191 -15.586 -21.781 1 81.44 276 MET B N 1
ATOM 7435 C CA . MET B 1 276 ? 6.941 -14.344 -21.906 1 81.44 276 MET B CA 1
ATOM 7436 C C . MET B 1 276 ? 6.887 -13.531 -20.625 1 81.44 276 MET B C 1
ATOM 7438 O O . MET B 1 276 ? 6.457 -12.375 -20.625 1 81.44 276 MET B O 1
ATOM 7442 N N . ASN B 1 277 ? 7.328 -14.211 -19.562 1 78.75 277 ASN B N 1
ATOM 7443 C CA . ASN B 1 277 ? 7.352 -13.602 -18.25 1 78.75 277 ASN B CA 1
ATOM 7444 C C . ASN B 1 277 ? 5.945 -13.234 -17.766 1 78.75 277 ASN B C 1
ATOM 7446 O O . ASN B 1 277 ? 5.738 -12.172 -17.188 1 78.75 277 ASN B O 1
ATOM 7450 N N . SER B 1 278 ? 4.984 -14.023 -18.141 1 86.88 278 SER B N 1
ATOM 7451 C CA . SER B 1 278 ? 3.6 -13.812 -17.75 1 86.88 278 SER B CA 1
ATOM 7452 C C . SER B 1 278 ? 3.137 -12.398 -18.094 1 86.88 278 SER B C 1
ATOM 7454 O O . SER B 1 278 ? 2.555 -11.711 -17.266 1 86.88 278 SER B O 1
ATOM 7456 N N . ALA B 1 279 ? 3.322 -12.008 -19.297 1 88.62 279 ALA B N 1
ATOM 7457 C CA . ALA B 1 279 ? 3.107 -10.633 -19.75 1 88.62 279 ALA B CA 1
ATOM 7458 C C . ALA B 1 279 ? 1.658 -10.203 -19.516 1 88.62 279 ALA B C 1
ATOM 7460 O O . ALA B 1 279 ? 1.397 -9.133 -18.969 1 88.62 279 ALA B O 1
ATOM 7461 N N . GLY B 1 280 ? 0.758 -11.023 -19.953 1 92.31 280 GLY B N 1
ATOM 7462 C CA . GLY B 1 280 ? -0.648 -10.672 -19.828 1 92.31 280 GLY B CA 1
ATOM 7463 C C . GLY B 1 280 ? -1.108 -10.57 -18.375 1 92.31 280 GLY B C 1
ATOM 7464 O O . GLY B 1 280 ? -1.838 -9.641 -18.031 1 92.31 280 GLY B O 1
ATOM 7465 N N . LEU B 1 281 ? -0.738 -11.531 -17.625 1 92.88 281 LEU B N 1
ATOM 7466 C CA . LEU B 1 281 ? -1.104 -11.539 -16.219 1 92.88 281 LEU B CA 1
ATOM 7467 C C . LEU B 1 281 ? -0.508 -10.336 -15.492 1 92.88 281 LEU B C 1
ATOM 7469 O O . LEU B 1 281 ? -1.201 -9.648 -14.734 1 92.88 281 LEU B O 1
ATOM 7473 N N . SER B 1 282 ? 0.711 -10.047 -15.695 1 89 282 SER B N 1
ATOM 7474 C CA . SER B 1 282 ? 1.388 -8.914 -15.07 1 89 282 SER B CA 1
ATOM 7475 C C . SER B 1 282 ? 0.724 -7.598 -15.461 1 89 282 SER B C 1
ATOM 7477 O O . SER B 1 282 ? 0.497 -6.738 -14.602 1 89 282 SER B O 1
ATOM 7479 N N . HIS B 1 283 ? 0.46 -7.473 -16.719 1 89.56 283 HIS B N 1
ATOM 7480 C CA . HIS B 1 283 ? -0.201 -6.262 -17.188 1 89.56 283 HIS B CA 1
ATOM 7481 C C . HIS B 1 283 ? -1.551 -6.066 -16.516 1 89.56 283 HIS B C 1
ATOM 7483 O O . HIS B 1 283 ? -1.861 -4.965 -16.047 1 89.56 283 HIS B O 1
ATOM 7489 N N . PHE B 1 284 ? -2.363 -7.082 -16.484 1 92.56 284 PHE B N 1
ATOM 7490 C CA . PHE B 1 284 ? -3.693 -7.02 -15.891 1 92.56 284 PHE B CA 1
ATOM 7491 C C . PHE B 1 284 ? -3.611 -6.598 -14.43 1 92.56 284 PHE B C 1
ATOM 7493 O O . PHE B 1 284 ? -4.359 -5.723 -13.992 1 92.56 284 PHE B O 1
ATOM 7500 N N . LEU B 1 285 ? -2.729 -7.18 -13.695 1 90.31 285 LEU B N 1
ATOM 7501 C CA . LEU B 1 285 ? -2.604 -6.926 -12.266 1 90.31 285 LEU B CA 1
ATOM 7502 C C . LEU B 1 285 ? -2.055 -5.523 -12.008 1 90.31 285 LEU B C 1
ATOM 7504 O O . LEU B 1 285 ? -2.623 -4.766 -11.219 1 90.31 285 LEU B O 1
ATOM 7508 N N . GLN B 1 286 ? -1.015 -5.16 -12.695 1 82.62 286 GLN B N 1
ATOM 7509 C CA . GLN B 1 286 ? -0.327 -3.9 -12.43 1 82.62 286 GLN B CA 1
ATOM 7510 C C . GLN B 1 286 ? -1.191 -2.707 -12.828 1 82.62 286 GLN B C 1
ATOM 7512 O O . GLN B 1 286 ? -1.186 -1.678 -12.148 1 82.62 286 GLN B O 1
ATOM 7517 N N . SER B 1 287 ? -1.925 -2.891 -13.852 1 82 287 SER B N 1
ATOM 7518 C CA . SER B 1 287 ? -2.711 -1.769 -14.359 1 82 287 SER B CA 1
ATOM 7519 C C . SER B 1 287 ? -3.961 -1.548 -13.508 1 82 287 SER B C 1
ATOM 7521 O O . SER B 1 287 ? -4.605 -0.502 -13.609 1 82 287 SER B O 1
ATOM 7523 N N . ARG B 1 288 ? -4.258 -2.496 -12.625 1 85.88 288 ARG B N 1
ATOM 7524 C CA . ARG B 1 288 ? -5.492 -2.42 -11.852 1 85.88 288 ARG B CA 1
ATOM 7525 C C . ARG B 1 288 ? -5.246 -2.807 -10.391 1 85.88 288 ARG B C 1
ATOM 7527 O O . ARG B 1 288 ? -6.137 -3.35 -9.734 1 85.88 288 ARG B O 1
ATOM 7534 N N . LEU B 1 289 ? -4.125 -2.643 -9.953 1 84.12 289 LEU B N 1
ATOM 7535 C CA . LEU B 1 289 ? -3.686 -3.168 -8.664 1 84.12 289 LEU B CA 1
ATOM 7536 C C . LEU B 1 289 ? -4.586 -2.674 -7.539 1 84.12 289 LEU B C 1
ATOM 7538 O O . LEU B 1 289 ? -5.117 -3.477 -6.766 1 84.12 289 LEU B O 1
ATOM 7542 N N . ASN B 1 290 ? -4.914 -1.408 -7.41 1 77 290 ASN B N 1
ATOM 7543 C CA . ASN B 1 290 ? -5.691 -0.84 -6.312 1 77 290 ASN B CA 1
ATOM 7544 C C . ASN B 1 290 ? -7.141 -1.315 -6.344 1 77 290 ASN B C 1
ATOM 7546 O O . ASN B 1 290 ? -7.719 -1.63 -5.305 1 77 290 ASN B O 1
ATOM 7550 N N . VAL B 1 291 ? -7.66 -1.401 -7.547 1 84.75 291 VAL B N 1
ATOM 7551 C CA . VAL B 1 291 ? -9.039 -1.85 -7.695 1 84.75 291 VAL B CA 1
ATOM 7552 C C . VAL B 1 291 ? -9.148 -3.326 -7.32 1 84.75 291 VAL B C 1
ATOM 7554 O O . VAL B 1 291 ? -10.055 -3.721 -6.586 1 84.75 291 VAL B O 1
ATOM 7557 N N . LEU B 1 292 ? -8.188 -4.062 -7.809 1 91.31 292 LEU B N 1
ATOM 7558 C CA . LEU B 1 292 ? -8.234 -5.496 -7.551 1 91.31 292 LEU B CA 1
ATOM 7559 C C . LEU B 1 292 ? -7.996 -5.789 -6.074 1 91.31 292 LEU B C 1
ATOM 7561 O O . LEU B 1 292 ? -8.594 -6.719 -5.52 1 91.31 292 LEU B O 1
ATOM 7565 N N . ARG B 1 293 ? -7.254 -5.016 -5.445 1 87.25 293 ARG B N 1
ATOM 7566 C CA . ARG B 1 293 ? -6.996 -5.176 -4.02 1 87.25 293 ARG B CA 1
ATOM 7567 C C . ARG B 1 293 ? -8.281 -5.031 -3.211 1 87.25 293 ARG B C 1
ATOM 7569 O O . ARG B 1 293 ? -8.508 -5.777 -2.254 1 87.25 293 ARG B O 1
ATOM 7576 N N . GLY B 1 294 ? -9.047 -4.191 -3.592 1 87 294 GLY B N 1
ATOM 7577 C CA . GLY B 1 294 ? -10.242 -3.895 -2.812 1 87 294 GLY B CA 1
ATOM 7578 C C . GLY B 1 294 ? -11.422 -4.77 -3.178 1 87 294 GLY B C 1
ATOM 7579 O O . GLY B 1 294 ? -12.406 -4.84 -2.434 1 87 294 GLY B O 1
ATOM 7580 N N . ARG B 1 295 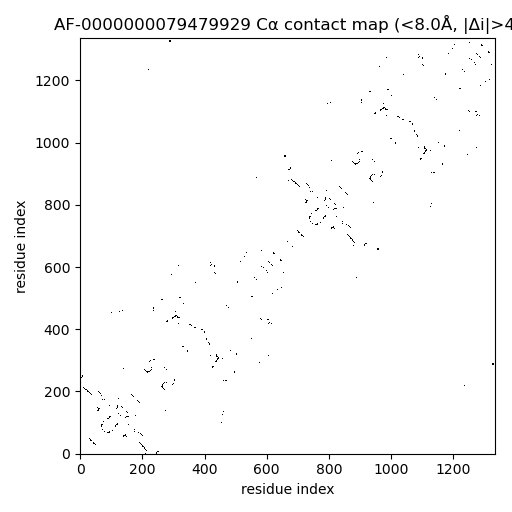? -11.297 -5.488 -4.309 1 93.19 295 ARG B N 1
ATOM 7581 C CA . ARG B 1 295 ? -12.523 -6.094 -4.809 1 93.19 295 ARG B CA 1
ATOM 7582 C C . ARG B 1 295 ? -12.367 -7.605 -4.965 1 93.19 295 ARG B C 1
ATOM 7584 O O . ARG B 1 295 ? -13.352 -8.344 -4.891 1 93.19 295 ARG B O 1
ATOM 7591 N N . THR B 1 296 ? -11.18 -8.117 -5.227 1 97 296 THR B N 1
ATOM 7592 C CA . THR B 1 296 ? -11.016 -9.508 -5.629 1 97 296 THR B CA 1
ATOM 7593 C C . THR B 1 296 ? -11 -10.422 -4.41 1 97 296 THR B C 1
ATOM 7595 O O . THR B 1 296 ? -10.211 -10.227 -3.484 1 97 296 THR B O 1
ATOM 7598 N N . VAL B 1 297 ? -11.852 -11.406 -4.441 1 97.81 297 VAL B N 1
ATOM 7599 C CA . VAL B 1 297 ? -11.984 -12.367 -3.355 1 97.81 297 VAL B CA 1
ATOM 7600 C C . VAL B 1 297 ? -10.883 -13.422 -3.461 1 97.81 297 VAL B C 1
ATOM 7602 O O . VAL B 1 297 ? -10.25 -13.766 -2.463 1 97.81 297 VAL B O 1
ATOM 7605 N N . ALA B 1 298 ? -10.68 -13.883 -4.629 1 98.12 298 ALA B N 1
ATOM 7606 C CA . ALA B 1 298 ? -9.688 -14.93 -4.863 1 98.12 298 ALA B CA 1
ATOM 7607 C C . ALA B 1 298 ? -9.328 -15.023 -6.344 1 98.12 298 ALA B C 1
ATOM 7609 O O . ALA B 1 298 ? -10.102 -14.602 -7.203 1 98.12 298 ALA B O 1
ATOM 7610 N N . TYR B 1 299 ? -8.172 -15.469 -6.625 1 97.44 299 TYR B N 1
ATOM 7611 C CA . TYR B 1 299 ? -7.723 -15.836 -7.965 1 97.44 299 TYR B CA 1
ATOM 7612 C C . TYR B 1 299 ? -7.516 -17.344 -8.07 1 97.44 299 TYR B C 1
ATOM 7614 O O . TYR B 1 299 ? -6.793 -17.938 -7.27 1 97.44 299 TYR B O 1
ATOM 7622 N N . ILE B 1 300 ? -8.109 -17.938 -9 1 97.88 300 ILE B N 1
ATOM 7623 C CA . ILE B 1 300 ? -7.977 -19.359 -9.281 1 97.88 300 ILE B CA 1
ATOM 7624 C C . ILE B 1 300 ? -7.234 -19.562 -10.602 1 97.88 300 ILE B C 1
ATOM 7626 O O . ILE B 1 300 ? -7.73 -19.172 -11.664 1 97.88 300 ILE B O 1
ATOM 7630 N N . ASP B 1 301 ? -6.078 -20.188 -10.531 1 94.94 301 ASP B N 1
ATOM 7631 C CA . ASP B 1 301 ? -5.277 -20.438 -11.727 1 94.94 301 ASP B CA 1
ATOM 7632 C C . ASP B 1 301 ? -5.551 -21.844 -12.273 1 94.94 301 ASP B C 1
ATOM 7634 O O . ASP B 1 301 ? -5.414 -22.828 -11.555 1 94.94 301 ASP B O 1
ATOM 7638 N N . VAL B 1 302 ? -5.895 -21.953 -13.508 1 94.31 302 VAL B N 1
ATOM 7639 C CA . VAL B 1 302 ? -6.199 -23.266 -14.086 1 94.31 302 VAL B CA 1
ATOM 7640 C C . VAL B 1 302 ? -5.266 -23.531 -15.266 1 94.31 302 VAL B C 1
ATOM 7642 O O . VAL B 1 302 ? -5.598 -24.328 -16.156 1 94.31 302 VAL B O 1
ATOM 7645 N N . THR B 1 303 ? -4.137 -22.953 -15.297 1 88.81 303 THR B N 1
ATOM 7646 C CA . THR B 1 303 ? -3.205 -23 -16.422 1 88.81 303 THR B CA 1
ATOM 7647 C C . THR B 1 303 ? -2.719 -24.438 -16.641 1 88.81 303 THR B C 1
ATOM 7649 O O . THR B 1 303 ? -2.568 -24.859 -17.797 1 88.81 303 THR B O 1
ATOM 7652 N N . ASN B 1 304 ? -2.387 -25.203 -15.562 1 83.94 304 ASN B N 1
ATOM 7653 C CA . ASN B 1 304 ? -1.83 -26.547 -15.648 1 83.94 304 ASN B CA 1
ATOM 7654 C C . ASN B 1 304 ? -2.65 -27.547 -14.844 1 83.94 304 ASN B C 1
ATOM 7656 O O . ASN B 1 304 ? -2.191 -28.047 -13.812 1 83.94 304 ASN B O 1
ATOM 7660 N N . PRO B 1 305 ? -3.715 -27.984 -15.398 1 89.69 305 PRO B N 1
ATOM 7661 C CA . PRO B 1 305 ? -4.641 -28.812 -14.617 1 89.69 305 PRO B CA 1
ATOM 7662 C C . PRO B 1 305 ? -4.125 -30.234 -14.414 1 89.69 305 PRO B C 1
ATOM 7664 O O . PRO B 1 305 ? -4.41 -30.859 -13.383 1 89.69 305 PRO B O 1
ATOM 7667 N N . VAL B 1 306 ? -3.426 -30.75 -15.398 1 88.25 306 VAL B N 1
ATOM 7668 C CA . VAL B 1 306 ? -3.02 -32.156 -15.273 1 88.25 306 VAL B CA 1
ATOM 7669 C C . VAL B 1 306 ? -1.536 -32.281 -15.609 1 88.25 306 VAL B C 1
ATOM 7671 O O . VAL B 1 306 ? -1.121 -32.031 -16.734 1 88.25 306 VAL B O 1
ATOM 7674 N N . MET B 1 307 ? -0.777 -32.719 -14.633 1 82.75 307 MET B N 1
ATOM 7675 C CA . MET B 1 307 ? 0.661 -32.938 -14.773 1 82.75 307 MET B CA 1
ATOM 7676 C C . MET B 1 307 ? 1.038 -34.344 -14.375 1 82.75 307 MET B C 1
ATOM 7678 O O . MET B 1 307 ? 2.219 -34.719 -14.367 1 82.75 307 MET B O 1
ATOM 7682 N N . GLY B 1 308 ? 0.069 -35.094 -14.016 1 83.25 308 GLY B N 1
ATOM 7683 C CA . GLY B 1 308 ? 0.191 -36.469 -13.594 1 83.25 308 GLY B CA 1
ATOM 7684 C C . GLY B 1 308 ? -1.147 -37.156 -13.336 1 83.25 308 GLY B C 1
ATOM 7685 O O . GLY B 1 308 ? -2.197 -36.562 -13.641 1 83.25 308 GLY B O 1
ATOM 7686 N N . SER B 1 309 ? -1.077 -38.375 -12.781 1 85.44 309 SER B N 1
ATOM 7687 C CA . SER B 1 309 ? -2.338 -39.094 -12.711 1 85.44 309 SER B CA 1
ATOM 7688 C C . SER B 1 309 ? -2.562 -39.688 -11.32 1 85.44 309 SER B C 1
ATOM 7690 O O . SER B 1 309 ? -3.596 -40.312 -11.055 1 85.44 309 SER B O 1
ATOM 7692 N N . THR B 1 310 ? -1.704 -39.438 -10.375 1 86.62 310 THR B N 1
ATOM 7693 C CA . THR B 1 310 ? -1.789 -40.125 -9.094 1 86.62 310 THR B CA 1
ATOM 7694 C C . THR B 1 310 ? -2.842 -39.469 -8.203 1 86.62 310 THR B C 1
ATOM 7696 O O . THR B 1 310 ? -3.721 -40.156 -7.668 1 86.62 310 THR B O 1
ATOM 7699 N N . SER B 1 311 ? -2.66 -38.188 -8.008 1 90.75 311 SER B N 1
ATOM 7700 C CA . SER B 1 311 ? -3.549 -37.469 -7.098 1 90.75 311 SER B CA 1
ATOM 7701 C C . SER B 1 311 ? -3.502 -35.969 -7.355 1 90.75 311 SER B C 1
ATOM 7703 O O . SER B 1 311 ? -2.604 -35.469 -8.039 1 90.75 311 SER B O 1
ATOM 7705 N N . ILE B 1 312 ? -4.512 -35.312 -6.82 1 92.06 312 ILE B N 1
ATOM 7706 C CA . ILE B 1 312 ? -4.461 -33.875 -6.906 1 92.06 312 ILE B CA 1
ATOM 7707 C C . ILE B 1 312 ? -3.486 -33.312 -5.863 1 92.06 312 ILE B C 1
ATOM 7709 O O . ILE B 1 312 ? -3.232 -33.969 -4.844 1 92.06 312 ILE B O 1
ATOM 7713 N N . LEU B 1 313 ? -2.912 -32.281 -6.188 1 90.44 313 LEU B N 1
ATOM 7714 C CA . LEU B 1 313 ? -2.107 -31.453 -5.301 1 90.44 313 LEU B CA 1
ATOM 7715 C C . LEU B 1 313 ? -2.4 -29.984 -5.531 1 90.44 313 LEU B C 1
ATOM 7717 O O . LEU B 1 313 ? -2.6 -29.547 -6.672 1 90.44 313 LEU B O 1
ATOM 7721 N N . ALA B 1 314 ? -2.455 -29.25 -4.418 1 90.88 314 ALA B N 1
ATOM 7722 C CA . ALA B 1 314 ? -2.848 -27.859 -4.562 1 90.88 314 ALA B CA 1
ATOM 7723 C C . ALA B 1 314 ? -1.782 -26.922 -3.99 1 90.88 314 ALA B C 1
ATOM 7725 O O . ALA B 1 314 ? -1.08 -27.281 -3.043 1 90.88 314 ALA B O 1
ATOM 7726 N N . THR B 1 315 ? -1.6 -25.844 -4.652 1 86.81 315 THR B N 1
ATOM 7727 C CA . THR B 1 315 ? -0.938 -24.672 -4.117 1 86.81 315 THR B CA 1
ATOM 7728 C C . THR B 1 315 ? -1.961 -23.594 -3.752 1 86.81 315 THR B C 1
ATOM 7730 O O . THR B 1 315 ? -2.752 -23.172 -4.598 1 86.81 315 THR B O 1
ATOM 7733 N N . SER B 1 316 ? -1.951 -23.219 -2.492 1 89.56 316 SER B N 1
ATOM 7734 C CA . SER B 1 316 ? -3.031 -22.328 -2.084 1 89.56 316 SER B CA 1
ATOM 7735 C C . SER B 1 316 ? -2.613 -21.453 -0.907 1 89.56 316 SER B C 1
ATOM 7737 O O . SER B 1 316 ? -1.765 -21.844 -0.105 1 89.56 316 SER B O 1
ATOM 7739 N N . SER B 1 317 ? -3.256 -20.297 -0.886 1 88.88 317 SER B N 1
ATOM 7740 C CA . SER B 1 317 ? -3.232 -19.531 0.352 1 88.88 317 SER B CA 1
ATOM 7741 C C . SER B 1 317 ? -3.975 -20.25 1.47 1 88.88 317 SER B C 1
ATOM 7743 O O . SER B 1 317 ? -4.988 -20.906 1.225 1 88.88 317 SER B O 1
ATOM 7745 N N . PRO B 1 318 ? -3.531 -20.062 2.684 1 88.19 318 PRO B N 1
ATOM 7746 C CA . PRO B 1 318 ? -4.18 -20.766 3.799 1 88.19 318 PRO B CA 1
ATOM 7747 C C . PRO B 1 318 ? -5.656 -20.391 3.939 1 88.19 318 PRO B C 1
ATOM 7749 O O . PRO B 1 318 ? -6.461 -21.234 4.371 1 88.19 318 PRO B O 1
ATOM 7752 N N . LEU B 1 319 ? -6.027 -19.266 3.574 1 92.75 319 LEU B N 1
ATOM 7753 C CA . LEU B 1 319 ? -7.406 -18.812 3.709 1 92.75 319 LEU B CA 1
ATOM 7754 C C . LEU B 1 319 ? -8.352 -19.656 2.863 1 92.75 319 LEU B C 1
ATOM 7756 O O . LEU B 1 319 ? -9.539 -19.766 3.172 1 92.75 319 LEU B O 1
ATOM 7760 N N . LEU B 1 320 ? -7.852 -20.219 1.801 1 94.69 320 LEU B N 1
ATOM 7761 C CA . LEU B 1 320 ? -8.719 -20.906 0.851 1 94.69 320 LEU B CA 1
ATOM 7762 C C . LEU B 1 320 ? -8.734 -22.422 1.124 1 94.69 320 LEU B C 1
ATOM 7764 O O . LEU B 1 320 ? -9.398 -23.172 0.416 1 94.69 320 LEU B O 1
ATOM 7768 N N . SER B 1 321 ? -8.062 -22.875 2.17 1 90.69 321 SER B N 1
ATOM 7769 C CA . SER B 1 321 ? -7.949 -24.312 2.453 1 90.69 321 SER B CA 1
ATOM 7770 C C . SER B 1 321 ? -9.32 -24.938 2.666 1 90.69 321 SER B C 1
ATOM 7772 O O . SER B 1 321 ? -9.602 -26.016 2.127 1 90.69 321 SER B O 1
ATOM 7774 N N . GLN B 1 322 ? -10.125 -24.234 3.389 1 89.62 322 GLN B N 1
ATOM 7775 C CA . GLN B 1 322 ? -11.453 -24.766 3.689 1 89.62 322 GLN B CA 1
ATOM 7776 C C . GLN B 1 322 ? -12.266 -24.969 2.414 1 89.62 322 GLN B C 1
ATOM 7778 O O . GLN B 1 322 ? -12.891 -26.016 2.23 1 89.62 322 GLN B O 1
ATOM 7783 N N . ALA B 1 323 ? -12.281 -23.984 1.621 1 93.44 323 ALA B N 1
ATOM 7784 C CA . ALA B 1 323 ? -13.016 -24.062 0.362 1 93.44 323 ALA B CA 1
ATOM 7785 C C . ALA B 1 323 ? -12.484 -25.219 -0.501 1 93.44 323 ALA B C 1
ATOM 7787 O O . ALA B 1 323 ? -13.266 -25.906 -1.163 1 93.44 323 ALA B O 1
ATOM 7788 N N . LEU B 1 324 ? -11.195 -25.438 -0.499 1 94.56 324 LEU B N 1
ATOM 7789 C CA . LEU B 1 324 ? -10.562 -26.484 -1.287 1 94.56 324 LEU B CA 1
ATOM 7790 C C . LEU B 1 324 ? -10.93 -27.859 -0.749 1 94.56 324 LEU B C 1
ATOM 7792 O O . LEU B 1 324 ? -11.227 -28.781 -1.522 1 94.56 324 LEU B O 1
ATOM 7796 N N . PHE B 1 325 ? -10.93 -28 0.548 1 91.62 325 PHE B N 1
ATOM 7797 C CA . PHE B 1 325 ? -11.312 -29.266 1.159 1 91.62 325 PHE B CA 1
ATOM 7798 C C . PHE B 1 325 ? -12.781 -29.578 0.879 1 91.62 325 PHE B C 1
ATOM 7800 O O . PHE B 1 325 ? -13.117 -30.703 0.538 1 91.62 325 PHE B O 1
ATOM 7807 N N . ASN B 1 326 ? -13.578 -28.578 0.974 1 90.12 326 ASN B N 1
ATOM 7808 C CA . ASN B 1 326 ? -14.984 -28.75 0.658 1 90.12 326 ASN B CA 1
ATOM 7809 C C . ASN B 1 326 ? -15.188 -29.203 -0.787 1 90.12 326 ASN B C 1
ATOM 7811 O O . ASN B 1 326 ? -15.891 -30.188 -1.046 1 90.12 326 ASN B O 1
ATOM 7815 N N . ALA B 1 327 ? -14.555 -28.547 -1.644 1 94.75 327 ALA B N 1
ATOM 7816 C CA . ALA B 1 327 ? -14.719 -28.828 -3.068 1 94.75 327 ALA B CA 1
ATOM 7817 C C . ALA B 1 327 ? -14.227 -30.234 -3.41 1 94.75 327 ALA B C 1
ATOM 7819 O O . ALA B 1 327 ? -14.898 -30.969 -4.129 1 94.75 327 ALA B O 1
ATOM 7820 N N . SER B 1 328 ? -13.078 -30.625 -2.912 1 94 328 SER B N 1
ATOM 7821 C CA . SER B 1 328 ? -12.484 -31.922 -3.225 1 94 328 SER B CA 1
ATOM 7822 C C . SER B 1 328 ? -13.289 -33.062 -2.609 1 94 328 SER B C 1
ATOM 7824 O O . SER B 1 328 ? -13.211 -34.188 -3.076 1 94 328 SER B O 1
ATOM 7826 N N . SER B 1 329 ? -14.055 -32.75 -1.568 1 90.69 329 SER B N 1
ATOM 7827 C CA . SER B 1 329 ? -14.875 -33.75 -0.914 1 90.69 329 SER B CA 1
ATOM 7828 C C . SER B 1 329 ? -16.156 -34 -1.69 1 90.69 329 SER B C 1
ATOM 7830 O O . SER B 1 329 ? -16.844 -35 -1.459 1 90.69 329 SER B O 1
ATOM 7832 N N . LEU B 1 330 ? -16.469 -33.156 -2.604 1 92 330 LEU B N 1
ATOM 7833 C CA . LEU B 1 330 ? -17.719 -33.25 -3.348 1 92 330 LEU B CA 1
ATOM 7834 C C . LEU B 1 330 ? -17.484 -33.875 -4.719 1 92 330 LEU B C 1
ATOM 7836 O O . LEU B 1 330 ? -18.438 -34.156 -5.457 1 92 330 LEU B O 1
ATOM 7840 N N . VAL B 1 331 ? -16.219 -34.156 -5.027 1 94.06 331 VAL B N 1
ATOM 7841 C CA . VAL B 1 331 ? -15.891 -34.688 -6.355 1 94.06 331 VAL B CA 1
ATOM 7842 C C . VAL B 1 331 ? -15.289 -36.062 -6.242 1 94.06 331 VAL B C 1
ATOM 7844 O O . VAL B 1 331 ? -14.43 -36.312 -5.398 1 94.06 331 VAL B O 1
ATOM 7847 N N . ALA B 1 332 ? -15.68 -36.906 -7.109 1 92.06 332 ALA B N 1
ATOM 7848 C CA . ALA B 1 332 ? -15.164 -38.281 -7.141 1 92.06 332 ALA B CA 1
ATOM 7849 C C . ALA B 1 332 ? -13.781 -38.344 -7.785 1 92.06 332 ALA B C 1
ATOM 7851 O O . ALA B 1 332 ? -13.484 -37.562 -8.688 1 92.06 332 ALA B O 1
ATOM 7852 N N . SER B 1 333 ? -12.969 -39.25 -7.324 1 92.06 333 SER B N 1
ATOM 7853 C CA . SER B 1 333 ? -11.641 -39.438 -7.891 1 92.06 333 SER B CA 1
ATOM 7854 C C . SER B 1 333 ? -11.719 -39.906 -9.336 1 92.06 333 SER B C 1
ATOM 7856 O O . SER B 1 333 ? -12.617 -40.688 -9.703 1 92.06 333 SER B O 1
ATOM 7858 N N . ALA B 1 334 ? -10.797 -39.438 -10.109 1 91 334 ALA B N 1
ATOM 7859 C CA . ALA B 1 334 ? -10.711 -39.875 -11.508 1 91 334 ALA B CA 1
ATOM 7860 C C . ALA B 1 334 ? -10.102 -41.25 -11.617 1 91 334 ALA B C 1
ATOM 7862 O O . ALA B 1 334 ? -10.195 -41.906 -12.664 1 91 334 ALA B O 1
ATOM 7863 N N . ASN B 1 335 ? -9.391 -41.656 -10.562 1 86.31 335 ASN B N 1
ATOM 7864 C CA . ASN B 1 335 ? -8.703 -42.938 -10.586 1 86.31 335 ASN B CA 1
ATOM 7865 C C . ASN B 1 335 ? -9.617 -44.062 -10.094 1 86.31 335 ASN B C 1
ATOM 7867 O O . ASN B 1 335 ? -9.227 -45.219 -10.117 1 86.31 335 ASN B O 1
ATOM 7871 N N . GLY B 1 336 ? -10.984 -44.031 -10.039 1 66.94 336 GLY B N 1
ATOM 7872 C CA . GLY B 1 336 ? -12.148 -44.812 -9.656 1 66.94 336 GLY B CA 1
ATOM 7873 C C . GLY B 1 336 ? -11.797 -46.188 -9.156 1 66.94 336 GLY B C 1
ATOM 7874 O O . GLY B 1 336 ? -12.656 -47.094 -9.125 1 66.94 336 GLY B O 1
ATOM 7875 N N . ASN B 1 337 ? -10.516 -46.656 -8.805 1 56.28 337 ASN B N 1
ATOM 7876 C CA . ASN B 1 337 ? -10.734 -48.062 -8.5 1 56.28 337 ASN B CA 1
ATOM 7877 C C . ASN B 1 337 ? -11.508 -48.219 -7.195 1 56.28 337 ASN B C 1
ATOM 7879 O O . ASN B 1 337 ? -11.297 -47.5 -6.238 1 56.28 337 ASN B O 1
ATOM 7883 N N . SER B 1 338 ? -12.758 -48.625 -7.34 1 47.47 338 SER B N 1
ATOM 7884 C CA . SER B 1 338 ? -13.523 -49.031 -6.164 1 47.47 338 SER B CA 1
ATOM 7885 C C . SER B 1 338 ? -12.617 -49.656 -5.105 1 47.47 338 SER B C 1
ATOM 7887 O O . SER B 1 338 ? -11.875 -50.594 -5.391 1 47.47 338 SER B O 1
ATOM 7889 N N . VAL B 1 339 ? -11.828 -48.812 -4.402 1 42.09 339 VAL B N 1
ATOM 7890 C CA . VAL B 1 339 ? -11.094 -49.5 -3.344 1 42.09 339 VAL B CA 1
ATOM 7891 C C . VAL B 1 339 ? -12.055 -49.906 -2.242 1 42.09 339 VAL B C 1
ATOM 7893 O O . VAL B 1 339 ? -12.82 -49.094 -1.72 1 42.09 339 VAL B O 1
ATOM 7896 N N . ASP B 1 340 ? -11.711 -51.25 -2.027 1 42.38 340 ASP B N 1
ATOM 7897 C CA . ASP B 1 340 ? -12.102 -52.125 -0.935 1 42.38 340 ASP B CA 1
ATOM 7898 C C . ASP B 1 340 ? -13.594 -52 -0.624 1 42.38 340 ASP B C 1
ATOM 7900 O O . ASP B 1 340 ? -13.984 -51.906 0.543 1 42.38 340 ASP B O 1
ATOM 7904 N N . GLY B 1 341 ? -14.352 -51.938 -1.668 1 48.84 341 GLY B N 1
ATOM 7905 C CA . GLY B 1 341 ? -15.758 -52.062 -1.333 1 48.84 341 GLY B CA 1
ATOM 7906 C C . GLY B 1 341 ? -16.422 -50.75 -0.993 1 48.84 341 GLY B C 1
ATOM 7907 O O . GLY B 1 341 ? -17.641 -50.688 -0.794 1 48.84 341 GLY B O 1
ATOM 7908 N N . GLU B 1 342 ? -15.578 -49.75 -0.553 1 52.91 342 GLU B N 1
ATOM 7909 C CA . GLU B 1 342 ? -16.203 -48.5 -0.16 1 52.91 342 GLU B CA 1
ATOM 7910 C C . GLU B 1 342 ? -16.281 -47.531 -1.338 1 52.91 342 GLU B C 1
ATOM 7912 O O . GLU B 1 342 ? -15.258 -47.188 -1.939 1 52.91 342 GLU B O 1
ATOM 7917 N N . GLY B 1 343 ? -17.188 -47.688 -2.32 1 64.69 343 GLY B N 1
ATOM 7918 C CA . GLY B 1 343 ? -17.562 -46.812 -3.418 1 64.69 343 GLY B CA 1
ATOM 7919 C C . GLY B 1 343 ? -16.406 -45.938 -3.891 1 64.69 343 GLY B C 1
ATOM 7920 O O . GLY B 1 343 ? -15.281 -46.094 -3.396 1 64.69 343 GLY B O 1
ATOM 7921 N N . VAL B 1 344 ? -16.391 -45.188 -4.969 1 74.31 344 VAL B N 1
ATOM 7922 C CA . VAL B 1 344 ? -15.383 -44.312 -5.543 1 74.31 344 VAL B CA 1
ATOM 7923 C C . VAL B 1 344 ? -14.977 -43.25 -4.531 1 74.31 344 VAL B C 1
ATOM 7925 O O . VAL B 1 344 ? -15.828 -42.531 -3.994 1 74.31 344 VAL B O 1
ATOM 7928 N N . PRO B 1 345 ? -13.742 -43.375 -4.191 1 85.5 345 PRO B N 1
ATOM 7929 C CA . PRO B 1 345 ? -13.312 -42.344 -3.221 1 85.5 345 PRO B CA 1
ATOM 7930 C C . PRO B 1 345 ? -13.422 -40.938 -3.76 1 85.5 345 PRO B C 1
ATOM 7932 O O . PRO B 1 345 ? -13.445 -40.719 -4.977 1 85.5 345 PRO B O 1
ATOM 7935 N N . THR B 1 346 ? -13.586 -40.062 -2.832 1 90.38 346 THR B N 1
ATOM 7936 C CA . THR B 1 346 ? -13.555 -38.656 -3.221 1 90.38 346 THR B CA 1
ATOM 7937 C C . THR B 1 346 ? -12.125 -38.219 -3.529 1 90.38 346 THR B C 1
ATOM 7939 O O . THR B 1 346 ? -11.164 -38.875 -3.166 1 90.38 346 THR B O 1
ATOM 7942 N N . LEU B 1 347 ? -11.992 -37.156 -4.203 1 92.88 347 LEU B N 1
ATOM 7943 C CA . LEU B 1 347 ? -10.68 -36.562 -4.473 1 92.88 347 LEU B CA 1
ATOM 7944 C C . LEU B 1 347 ? -9.969 -36.219 -3.174 1 92.88 347 LEU B C 1
ATOM 7946 O O . LEU B 1 347 ? -8.742 -36.312 -3.082 1 92.88 347 LEU B O 1
ATOM 7950 N N . TYR B 1 348 ? -10.742 -35.75 -2.195 1 91.56 348 TYR B N 1
ATOM 7951 C CA . TYR B 1 348 ? -10.156 -35.406 -0.899 1 91.56 348 TYR B CA 1
ATOM 7952 C C . TYR B 1 348 ? -9.461 -36.625 -0.297 1 91.56 348 TYR B C 1
ATOM 7954 O O . TYR B 1 348 ? -8.328 -36.531 0.18 1 91.56 348 TYR B O 1
ATOM 7962 N N . ARG B 1 349 ? -10.125 -37.719 -0.305 1 89.31 349 ARG B N 1
ATOM 7963 C CA . ARG B 1 349 ? -9.57 -38.938 0.265 1 89.31 349 ARG B CA 1
ATOM 7964 C C . ARG B 1 349 ? -8.336 -39.406 -0.511 1 89.31 349 ARG B C 1
ATOM 7966 O O . ARG B 1 349 ? -7.352 -39.844 0.084 1 89.31 349 ARG B O 1
ATOM 7973 N N . GLU B 1 350 ? -8.422 -39.406 -1.826 1 90.88 350 GLU B N 1
ATOM 7974 C CA . GLU B 1 350 ? -7.266 -39.719 -2.654 1 90.88 350 GLU B CA 1
ATOM 7975 C C . GLU B 1 350 ? -6.082 -38.812 -2.35 1 90.88 350 GLU B C 1
ATOM 7977 O O . GLU B 1 350 ? -4.945 -39.281 -2.246 1 90.88 350 GLU B O 1
ATOM 7982 N N . TRP B 1 351 ? -6.43 -37.562 -2.268 1 91.88 351 TRP B N 1
ATOM 7983 C CA . TRP B 1 351 ? -5.422 -36.562 -1.951 1 91.88 351 TRP B CA 1
ATOM 7984 C C . TRP B 1 351 ? -4.781 -36.844 -0.595 1 91.88 351 TRP B C 1
ATOM 7986 O O . TRP B 1 351 ? -3.555 -36.844 -0.468 1 91.88 351 TRP B O 1
ATOM 7996 N N . LEU B 1 352 ? -5.496 -37.094 0.422 1 88.69 352 LEU B N 1
ATOM 7997 C CA . LEU B 1 352 ? -5.027 -37.375 1.773 1 88.69 352 LEU B CA 1
ATOM 7998 C C . LEU B 1 352 ? -4.156 -38.656 1.792 1 88.69 352 LEU B C 1
ATOM 8000 O O . LEU B 1 352 ? -3.15 -38.688 2.504 1 88.69 352 LEU B O 1
ATOM 8004 N N . GLN B 1 353 ? -4.508 -39.562 1.065 1 87.38 353 GLN B N 1
ATOM 8005 C CA . GLN B 1 353 ? -3.777 -40.812 1.03 1 87.38 353 GLN B CA 1
ATOM 8006 C C . GLN B 1 353 ? -2.412 -40.656 0.369 1 87.38 353 GLN B C 1
ATOM 8008 O O . GLN B 1 353 ? -1.429 -41.25 0.802 1 87.38 353 GLN B O 1
ATOM 8013 N N . ASN B 1 354 ? -2.375 -39.906 -0.637 1 87.5 354 ASN B N 1
ATOM 8014 C CA . ASN B 1 354 ? -1.152 -39.812 -1.428 1 87.5 354 ASN B CA 1
ATOM 8015 C C . ASN B 1 354 ? -0.231 -38.719 -0.9 1 87.5 354 ASN B C 1
ATOM 8017 O O . ASN B 1 354 ? 0.992 -38.812 -1.01 1 87.5 354 ASN B O 1
ATOM 8021 N N . PHE B 1 355 ? -0.838 -37.688 -0.424 1 87.56 355 PHE B N 1
ATOM 8022 C CA . PHE B 1 355 ? -0.05 -36.562 0.068 1 87.56 355 PHE B CA 1
ATOM 8023 C C . PHE B 1 355 ? -0.518 -36.156 1.456 1 87.56 355 PHE B C 1
ATOM 8025 O O . PHE B 1 355 ? -1.002 -35.031 1.64 1 87.56 355 PHE B O 1
ATOM 8032 N N . PRO B 1 356 ? -0.302 -36.906 2.467 1 86.31 356 PRO B N 1
ATOM 8033 C CA . PRO B 1 356 ? -0.708 -36.562 3.826 1 86.31 356 PRO B CA 1
ATOM 8034 C C . PRO B 1 356 ? 0.228 -35.531 4.465 1 86.31 356 PRO B C 1
ATOM 8036 O O . PRO B 1 356 ? 1.432 -35.531 4.195 1 86.31 356 PRO B O 1
ATOM 8039 N N . GLN B 1 357 ? -0.363 -34.688 5.203 1 82 357 GLN B N 1
ATOM 8040 C CA . GLN B 1 357 ? 0.396 -33.75 6.004 1 82 357 GLN B CA 1
ATOM 8041 C C . GLN B 1 357 ? -0.087 -33.719 7.453 1 82 357 GLN B C 1
ATOM 8043 O O . GLN B 1 357 ? -1.291 -33.656 7.711 1 82 357 GLN B O 1
ATOM 8048 N N . GLN B 1 358 ? 0.869 -33.844 8.305 1 78 358 GLN B N 1
ATOM 8049 C CA . GLN B 1 358 ? 0.529 -33.812 9.719 1 78 358 GLN B CA 1
ATOM 8050 C C . GLN B 1 358 ? 0.614 -32.406 10.289 1 78 358 GLN B C 1
ATOM 8052 O O . GLN B 1 358 ? 1.586 -31.688 10.039 1 78 358 GLN B O 1
ATOM 8057 N N . LYS B 1 359 ? -0.41 -31.953 10.953 1 74.19 359 LYS B N 1
ATOM 8058 C CA . LYS B 1 359 ? -0.395 -30.672 11.641 1 74.19 359 LYS B CA 1
ATOM 8059 C C . LYS B 1 359 ? 0.359 -30.766 12.969 1 74.19 359 LYS B C 1
ATOM 8061 O O . LYS B 1 359 ? 0.353 -31.812 13.617 1 74.19 359 LYS B O 1
ATOM 8066 N N . PRO B 1 360 ? 0.934 -29.594 13.258 1 70.06 360 PRO B N 1
ATOM 8067 C CA . PRO B 1 360 ? 1.577 -29.625 14.578 1 70.06 360 PRO B CA 1
ATOM 8068 C C . PRO B 1 360 ? 0.571 -29.688 15.727 1 70.06 360 PRO B C 1
ATOM 8070 O O . PRO B 1 360 ? -0.335 -28.859 15.805 1 70.06 360 PRO B O 1
ATOM 8073 N N . ILE B 1 361 ? 0.702 -30.562 16.625 1 63.03 361 ILE B N 1
ATOM 8074 C CA . ILE B 1 361 ? -0.226 -30.891 17.703 1 63.03 361 ILE B CA 1
ATOM 8075 C C . ILE B 1 361 ? -0.325 -29.719 18.672 1 63.03 361 ILE B C 1
ATOM 8077 O O . ILE B 1 361 ? -1.416 -29.375 19.125 1 63.03 361 ILE B O 1
ATOM 8081 N N . LYS B 1 362 ? 0.727 -29.078 18.938 1 66.44 362 LYS B N 1
ATOM 8082 C CA . LYS B 1 362 ? 0.74 -28.016 19.938 1 66.44 362 LYS B CA 1
ATOM 8083 C C . LYS B 1 362 ? -0.133 -26.844 19.5 1 66.44 362 LYS B C 1
ATOM 8085 O O . LYS B 1 362 ? -0.914 -26.312 20.297 1 66.44 362 LYS B O 1
ATOM 8090 N N . SER B 1 363 ? -0.062 -26.5 18.312 1 65.75 363 SER B N 1
ATOM 8091 C CA . SER B 1 363 ? -0.821 -25.375 17.781 1 65.75 363 SER B CA 1
ATOM 8092 C C . SER B 1 363 ? -2.322 -25.625 17.859 1 65.75 363 SER B C 1
ATOM 8094 O O . SER B 1 363 ? -3.094 -24.734 18.203 1 65.75 363 SER B O 1
ATOM 8096 N N . ALA B 1 364 ? -2.701 -26.781 17.641 1 65.81 364 ALA B N 1
ATOM 8097 C CA . ALA B 1 364 ? -4.109 -27.188 17.656 1 65.81 364 ALA B CA 1
ATOM 8098 C C . ALA B 1 364 ? -4.668 -27.125 19.078 1 65.81 364 ALA B C 1
ATOM 8100 O O . ALA B 1 364 ? -5.812 -26.719 19.297 1 65.81 364 ALA B O 1
ATOM 8101 N N . LYS B 1 365 ? -3.809 -27.422 20.016 1 68.75 365 LYS B N 1
ATOM 8102 C CA . LYS B 1 365 ? -4.242 -27.422 21.422 1 68.75 365 LYS B CA 1
ATOM 8103 C C . LYS B 1 365 ? -4.531 -26.016 21.906 1 68.75 365 LYS B C 1
ATOM 8105 O O . LYS B 1 365 ? -5.5 -25.781 22.625 1 68.75 365 LYS B O 1
ATOM 8110 N N . ASP B 1 366 ? -3.756 -25.125 21.484 1 70.81 366 ASP B N 1
ATOM 8111 C CA . ASP B 1 366 ? -3.922 -23.75 21.922 1 70.81 366 ASP B CA 1
ATOM 8112 C C . ASP B 1 366 ? -5.215 -23.156 21.375 1 70.81 366 ASP B C 1
ATOM 8114 O O . ASP B 1 366 ? -5.961 -22.484 22.109 1 70.81 366 ASP B O 1
ATOM 8118 N N . ILE B 1 367 ? -5.496 -23.453 20.188 1 73.56 367 ILE B N 1
ATOM 8119 C CA . ILE B 1 367 ? -6.707 -22.938 19.562 1 73.56 367 ILE B CA 1
ATOM 8120 C C . ILE B 1 367 ? -7.934 -23.609 20.188 1 73.56 367 ILE B C 1
ATOM 8122 O O . ILE B 1 367 ? -8.969 -22.953 20.375 1 73.56 367 ILE B O 1
ATOM 8126 N N . PHE B 1 368 ? -7.762 -24.844 20.484 1 72.5 368 PHE B N 1
ATOM 8127 C CA . PHE B 1 368 ? -8.852 -25.594 21.094 1 72.5 368 PHE B CA 1
ATOM 8128 C C . PHE B 1 368 ? -9.211 -25 22.453 1 72.5 368 PHE B C 1
ATOM 8130 O O . PHE B 1 368 ? -10.391 -24.844 22.781 1 72.5 368 PHE B O 1
ATOM 8137 N N . LYS B 1 369 ? -8.25 -24.688 23.141 1 74.19 369 LYS B N 1
ATOM 8138 C CA . LYS B 1 369 ? -8.484 -24.094 24.469 1 74.19 369 LYS B CA 1
ATOM 8139 C C . LYS B 1 369 ? -9.242 -22.766 24.344 1 74.19 369 LYS B C 1
ATOM 8141 O O . LYS B 1 369 ? -10.18 -22.516 25.094 1 74.19 369 LYS B O 1
ATOM 8146 N N . VAL B 1 370 ? -8.828 -22.031 23.438 1 72.31 370 VAL B N 1
ATOM 8147 C CA . VAL B 1 370 ? -9.477 -20.734 23.219 1 72.31 370 VAL B CA 1
ATOM 8148 C C . VAL B 1 370 ? -10.93 -20.953 22.812 1 72.31 370 VAL B C 1
ATOM 8150 O O . VAL B 1 370 ? -11.828 -20.25 23.281 1 72.31 370 VAL B O 1
ATOM 8153 N N . ALA B 1 371 ? -11.094 -21.875 21.953 1 69.62 371 ALA B N 1
ATOM 8154 C CA . ALA B 1 371 ? -12.438 -22.188 21.484 1 69.62 371 ALA B CA 1
ATOM 8155 C C . ALA B 1 371 ? -13.328 -22.672 22.625 1 69.62 371 ALA B C 1
ATOM 8157 O O . ALA B 1 371 ? -14.508 -22.328 22.703 1 69.62 371 ALA B O 1
ATOM 8158 N N . GLN B 1 372 ? -12.773 -23.469 23.453 1 71.56 372 GLN B N 1
ATOM 8159 C CA . GLN B 1 372 ? -13.508 -23.969 24.625 1 71.56 372 GLN B CA 1
ATOM 8160 C C . GLN B 1 372 ? -13.945 -22.812 25.531 1 71.56 372 GLN B C 1
ATOM 8162 O O . GLN B 1 372 ? -15.078 -22.797 26 1 71.56 372 GLN B O 1
ATOM 8167 N N . ASP B 1 373 ? -13.086 -21.953 25.672 1 72.94 373 ASP B N 1
ATOM 8168 C CA . ASP B 1 373 ? -13.367 -20.828 26.547 1 72.94 373 ASP B CA 1
ATOM 8169 C C . ASP B 1 373 ? -14.445 -19.922 25.969 1 72.94 373 ASP B C 1
ATOM 8171 O O . ASP B 1 373 ? -15.273 -19.375 26.688 1 72.94 373 ASP B O 1
ATOM 8175 N N . LEU B 1 374 ? -14.406 -19.781 24.688 1 70.31 374 LEU B N 1
ATOM 8176 C CA . LEU B 1 374 ? -15.336 -18.875 24.016 1 70.31 374 LEU B CA 1
ATOM 8177 C C . LEU B 1 374 ? -16.703 -19.516 23.859 1 70.31 374 LEU B C 1
ATOM 8179 O O . LEU B 1 374 ? -17.734 -18.859 24.062 1 70.31 374 LEU B O 1
ATOM 8183 N N . SER B 1 375 ? -16.719 -20.703 23.266 1 60.88 375 SER B N 1
ATOM 8184 C CA . SER B 1 375 ? -17.984 -21.312 22.859 1 60.88 375 SER B CA 1
ATOM 8185 C C . SER B 1 375 ? -18.531 -22.219 23.953 1 60.88 375 SER B C 1
ATOM 8187 O O . SER B 1 375 ? -19.688 -22.625 23.906 1 60.88 375 SER B O 1
ATOM 8189 N N . GLY B 1 376 ? -17.812 -22.406 25.094 1 60 376 GLY B N 1
ATOM 8190 C CA . GLY B 1 376 ? -18.219 -23.453 26.016 1 60 376 GLY B CA 1
ATOM 8191 C C . GLY B 1 376 ? -18.203 -24.844 25.375 1 60 376 GLY B C 1
ATOM 8192 O O . GLY B 1 376 ? -18.844 -25.766 25.906 1 60 376 GLY B O 1
ATOM 8193 N N . TRP B 1 377 ? -17.656 -24.875 24.188 1 54.66 377 TRP B N 1
ATOM 8194 C CA . TRP B 1 377 ? -17.641 -26.125 23.453 1 54.66 377 TRP B CA 1
ATOM 8195 C C . TRP B 1 377 ? -16.734 -27.141 24.156 1 54.66 377 TRP B C 1
ATOM 8197 O O . TRP B 1 377 ? -15.555 -26.875 24.391 1 54.66 377 TRP B O 1
ATOM 8207 N N . ASN B 1 378 ? -17.219 -27.969 25 1 49.06 378 ASN B N 1
ATOM 8208 C CA . ASN B 1 378 ? -16.531 -29.109 25.609 1 49.06 378 ASN B CA 1
ATOM 8209 C C . ASN B 1 378 ? -16.547 -30.344 24.719 1 49.06 378 ASN B C 1
ATOM 8211 O O . ASN B 1 378 ? -17.484 -31.125 24.766 1 49.06 378 ASN B O 1
ATOM 8215 N N . ASP B 1 379 ? -16.297 -30.188 23.516 1 46.69 379 ASP B N 1
ATOM 8216 C CA . ASP B 1 379 ? -16.422 -31.422 22.75 1 46.69 379 ASP B CA 1
ATOM 8217 C C . ASP B 1 379 ? -15.391 -32.469 23.188 1 46.69 379 ASP B C 1
ATOM 8219 O O . ASP B 1 379 ? -14.188 -32.219 23.062 1 46.69 379 ASP B O 1
ATOM 8223 N N . SER B 1 380 ? -15.586 -33.188 24.266 1 38.03 380 SER B N 1
ATOM 8224 C CA . SER B 1 380 ? -14.922 -34.469 24.484 1 38.03 380 SER B CA 1
ATOM 8225 C C . SER B 1 380 ? -14.758 -35.25 23.188 1 38.03 380 SER B C 1
ATOM 8227 O O . SER B 1 380 ? -14.43 -36.438 23.219 1 38.03 380 SER B O 1
ATOM 8229 N N . THR B 1 381 ? -15.531 -34.969 22.219 1 37.03 381 THR B N 1
ATOM 8230 C CA . THR B 1 381 ? -15.547 -36.031 21.219 1 37.03 381 THR B CA 1
ATOM 8231 C C . THR B 1 381 ? -14.156 -36.219 20.625 1 37.03 381 THR B C 1
ATOM 8233 O O . THR B 1 381 ? -13.469 -35.25 20.312 1 37.03 381 THR B O 1
ATOM 8236 N N . GLY B 1 382 ? -13.422 -37.312 20.938 1 35.44 382 GLY B N 1
ATOM 8237 C CA . GLY B 1 382 ? -12.219 -38 20.484 1 35.44 382 GLY B CA 1
ATOM 8238 C C . GLY B 1 382 ? -11.789 -37.562 19.094 1 35.44 382 GLY B C 1
ATOM 8239 O O . GLY B 1 382 ? -12.234 -36.531 18.594 1 35.44 382 GLY B O 1
ATOM 8240 N N . THR B 1 383 ? -11.477 -38.688 18.188 1 37.53 383 THR B N 1
ATOM 8241 C CA . THR B 1 383 ? -10.805 -38.938 16.906 1 37.53 383 THR B CA 1
ATOM 8242 C C . THR B 1 383 ? -11.617 -38.375 15.75 1 37.53 383 THR B C 1
ATOM 8244 O O . THR B 1 383 ? -12.492 -39.031 15.203 1 37.53 383 THR B O 1
ATOM 8247 N N . MET B 1 384 ? -12.086 -37.281 15.742 1 39 384 MET B N 1
ATOM 8248 C CA . MET B 1 384 ? -12.906 -36.875 14.602 1 39 384 MET B CA 1
ATOM 8249 C C . MET B 1 384 ? -12.109 -36.969 13.305 1 39 384 MET B C 1
ATOM 8251 O O . MET B 1 384 ? -11.172 -36.188 13.102 1 39 384 MET B O 1
ATOM 8255 N N . ASN B 1 385 ? -12.023 -38.062 12.68 1 41.22 385 ASN B N 1
ATOM 8256 C CA . ASN B 1 385 ? -11.242 -38.531 11.531 1 41.22 385 ASN B CA 1
ATOM 8257 C C . ASN B 1 385 ? -11.805 -37.969 10.227 1 41.22 385 ASN B C 1
ATOM 8259 O O . ASN B 1 385 ? -11.273 -38.25 9.148 1 41.22 385 ASN B O 1
ATOM 8263 N N . THR B 1 386 ? -13.164 -37.375 10.18 1 45.03 386 THR B N 1
ATOM 8264 C CA . THR B 1 386 ? -13.609 -37.125 8.812 1 45.03 386 THR B CA 1
ATOM 8265 C C . THR B 1 386 ? -13.828 -35.625 8.586 1 45.03 386 THR B C 1
ATOM 8267 O O . THR B 1 386 ? -14.367 -34.938 9.453 1 45.03 386 THR B O 1
ATOM 8270 N N . PHE B 1 387 ? -13.039 -35.031 7.734 1 43.47 387 PHE B N 1
ATOM 8271 C CA . PHE B 1 387 ? -13.242 -33.656 7.266 1 43.47 387 PHE B CA 1
ATOM 8272 C C . PHE B 1 387 ? -14.711 -33.406 6.965 1 43.47 387 PHE B C 1
ATOM 8274 O O . PHE B 1 387 ? -15.359 -34.188 6.273 1 43.47 387 PHE B O 1
ATOM 8281 N N . LEU B 1 388 ? -15.477 -32.719 7.918 1 45.75 388 LEU B N 1
ATOM 8282 C CA . LEU B 1 388 ? -16.891 -32.375 7.754 1 45.75 388 LEU B CA 1
ATOM 8283 C C . LEU B 1 388 ? -17.031 -31.234 6.746 1 45.75 388 LEU B C 1
ATOM 8285 O O . LEU B 1 388 ? -16.297 -30.25 6.797 1 45.75 388 LEU B O 1
ATOM 8289 N N . LEU B 1 389 ? -17.469 -31.516 5.477 1 46.97 389 LEU B N 1
ATOM 8290 C CA . LEU B 1 389 ? -17.672 -30.625 4.348 1 46.97 389 LEU B CA 1
ATOM 8291 C C . LEU B 1 389 ? -18.5 -29.406 4.754 1 46.97 389 LEU B C 1
ATOM 8293 O O . LEU B 1 389 ? -18.172 -28.281 4.398 1 46.97 389 LEU B O 1
ATOM 8297 N N . GLU B 1 390 ? -19.953 -29.609 4.953 1 42.75 390 GLU B N 1
ATOM 8298 C CA . GLU B 1 390 ? -20.984 -28.578 4.777 1 42.75 390 GLU B CA 1
ATOM 8299 C C . GLU B 1 390 ? -21.297 -27.891 6.102 1 42.75 390 GLU B C 1
ATOM 8301 O O . GLU B 1 390 ? -21.328 -28.531 7.152 1 42.75 390 GLU B O 1
ATOM 8306 N N . PRO B 1 391 ? -21.203 -26.625 6.129 1 40.03 391 PRO B N 1
ATOM 8307 C CA . PRO B 1 391 ? -21.625 -25.922 7.34 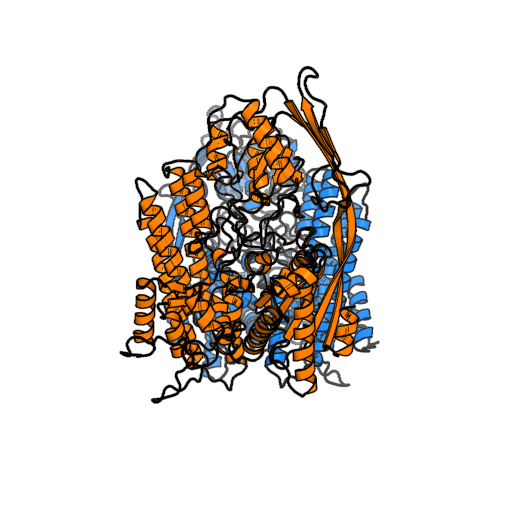1 40.03 391 PRO B CA 1
ATOM 8308 C C . PRO B 1 391 ? -22.719 -26.656 8.109 1 40.03 391 PRO B C 1
ATOM 8310 O O . PRO B 1 391 ? -22.781 -26.578 9.336 1 40.03 391 PRO B O 1
ATOM 8313 N N . ASN B 1 392 ? -23.656 -27.203 7.371 1 36.03 392 ASN B N 1
ATOM 8314 C CA . ASN B 1 392 ? -24.844 -27.781 7.98 1 36.03 392 ASN B CA 1
ATOM 8315 C C . ASN B 1 392 ? -24.656 -29.266 8.297 1 36.03 392 ASN B C 1
ATOM 8317 O O . ASN B 1 392 ? -25.625 -30.016 8.375 1 36.03 392 ASN B O 1
ATOM 8321 N N . SER B 1 393 ? -23.516 -29.688 8.172 1 39.09 393 SER B N 1
ATOM 8322 C CA . SER B 1 393 ? -23.547 -31.109 8.539 1 39.09 393 SER B CA 1
ATOM 8323 C C . SER B 1 393 ? -23.969 -31.297 9.984 1 39.09 393 SER B C 1
ATOM 8325 O O . SER B 1 393 ? -23.391 -30.703 10.898 1 39.09 393 SER B O 1
ATOM 8327 N N . PHE B 1 394 ? -25.219 -31.531 10.086 1 38.22 394 PHE B N 1
ATOM 8328 C CA . PHE B 1 394 ? -25.953 -31.797 11.312 1 38.22 394 PHE B CA 1
ATOM 8329 C C . PHE B 1 394 ? -25.406 -33.062 12 1 38.22 394 PHE B C 1
ATOM 8331 O O . PHE B 1 394 ? -25.234 -34.094 11.359 1 38.22 394 PHE B O 1
ATOM 8338 N N . ASP B 1 395 ? -24.406 -32.938 12.742 1 40.66 395 ASP B N 1
ATOM 8339 C CA . ASP B 1 395 ? -24.297 -34.188 13.484 1 40.66 395 ASP B CA 1
ATOM 8340 C C . ASP B 1 395 ? -25.641 -34.562 14.125 1 40.66 395 ASP B C 1
ATOM 8342 O O . ASP B 1 395 ? -26.578 -33.75 14.125 1 40.66 395 ASP B O 1
ATOM 8346 N N . VAL B 1 396 ? -25.891 -35.844 14.438 1 36.97 396 VAL B N 1
ATOM 8347 C CA . VAL B 1 396 ? -27.094 -36.375 15.07 1 36.97 396 VAL B CA 1
ATOM 8348 C C . VAL B 1 396 ? -27.625 -35.406 16.094 1 36.97 396 VAL B C 1
ATOM 8350 O O . VAL B 1 396 ? -28.828 -35.375 16.391 1 36.97 396 VAL B O 1
ATOM 8353 N N . ASN B 1 397 ? -26.781 -34.938 17 1 37.91 397 ASN B N 1
ATOM 8354 C CA . ASN B 1 397 ? -27.281 -34.281 18.203 1 37.91 397 ASN B CA 1
ATOM 8355 C C . ASN B 1 397 ? -27.422 -32.75 17.984 1 37.91 397 ASN B C 1
ATOM 8357 O O . ASN B 1 397 ? -27.688 -32.031 18.938 1 37.91 397 ASN B O 1
ATOM 8361 N N . GLY B 1 398 ? -27.359 -31.984 16.797 1 39.94 398 GLY B N 1
ATOM 8362 C CA . GLY B 1 398 ? -27.75 -30.609 16.516 1 39.94 398 GLY B CA 1
ATOM 8363 C C . GLY B 1 398 ? -26.781 -29.891 15.586 1 39.94 398 GLY B C 1
ATOM 8364 O O . GLY B 1 398 ? -25.703 -30.406 15.281 1 39.94 398 GLY B O 1
ATOM 8365 N N . THR B 1 399 ? -27.219 -28.812 14.641 1 47.19 399 THR B N 1
ATOM 8366 C CA . THR B 1 399 ? -26.594 -27.969 13.617 1 47.19 399 THR B CA 1
ATOM 8367 C C . THR B 1 399 ? -25.281 -27.391 14.125 1 47.19 399 THR B C 1
ATOM 8369 O O . THR B 1 399 ? -25.25 -26.734 15.172 1 47.19 399 THR B O 1
ATOM 8372 N N . ARG B 1 400 ? -24.172 -28.047 13.719 1 56.75 400 ARG B N 1
ATOM 8373 C CA . ARG B 1 400 ? -22.953 -27.375 14.172 1 56.75 400 ARG B CA 1
ATOM 8374 C C . ARG B 1 400 ? -22.812 -26 13.547 1 56.75 400 ARG B C 1
ATOM 8376 O O . ARG B 1 400 ? -23.031 -25.828 12.344 1 56.75 400 ARG B O 1
ATOM 8383 N N . GLY B 1 401 ? -22.859 -25.016 14.25 1 72.5 401 GLY B N 1
ATOM 8384 C CA . GLY B 1 401 ? -22.625 -23.641 13.828 1 72.5 401 GLY B CA 1
ATOM 8385 C C . GLY B 1 401 ? -21.344 -23.469 13.039 1 72.5 401 GLY B C 1
ATOM 8386 O O . GLY B 1 401 ? -20.516 -24.375 13 1 72.5 401 GLY B O 1
ATOM 8387 N N . LEU B 1 402 ? -21.25 -22.656 12.156 1 82.31 402 LEU B N 1
ATOM 8388 C CA . LEU B 1 402 ? -20.094 -22.328 11.32 1 82.31 402 LEU B CA 1
ATOM 8389 C C . LEU B 1 402 ? -18.812 -22.344 12.148 1 82.31 402 LEU B C 1
ATOM 8391 O O . LEU B 1 402 ? -17.781 -22.859 11.695 1 82.31 402 LEU B O 1
ATOM 8395 N N . PHE B 1 403 ? -18.891 -21.875 13.336 1 85 403 PHE B N 1
ATOM 8396 C CA . PHE B 1 403 ? -17.734 -21.797 14.211 1 85 403 PHE B CA 1
ATOM 8397 C C . PHE B 1 403 ? -17.219 -23.188 14.539 1 85 403 PHE B C 1
ATOM 8399 O O . PHE B 1 403 ? -16.016 -23.453 14.406 1 85 403 PHE B O 1
ATOM 8406 N N . ASN B 1 404 ? -18.047 -24.047 14.852 1 79.25 404 ASN B N 1
ATOM 8407 C CA . ASN B 1 404 ? -17.641 -25.406 15.219 1 79.25 404 ASN B CA 1
ATOM 8408 C C . ASN B 1 404 ? -17.094 -26.172 14.016 1 79.25 404 ASN B C 1
ATOM 8410 O O . ASN B 1 404 ? -16.172 -26.969 14.156 1 79.25 404 ASN B O 1
ATOM 8414 N N . ASN B 1 405 ? -17.672 -25.953 12.906 1 80.69 405 ASN B N 1
ATOM 8415 C CA . ASN B 1 405 ? -17.172 -26.578 11.688 1 80.69 405 ASN B CA 1
ATOM 8416 C C . ASN B 1 405 ? -15.734 -26.141 11.383 1 80.69 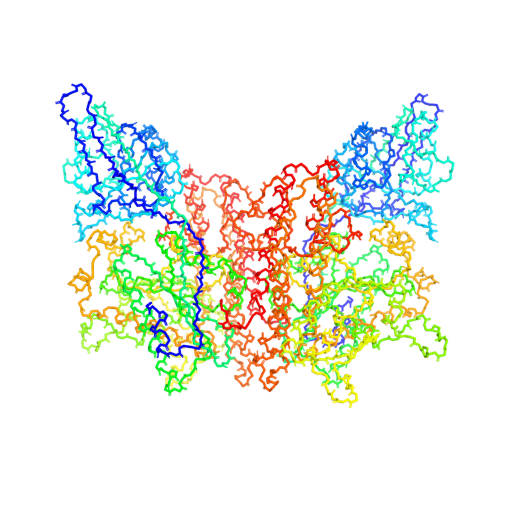405 ASN B C 1
ATOM 8418 O O . ASN B 1 405 ? -14.883 -26.969 11.055 1 80.69 405 ASN B O 1
ATOM 8422 N N . TYR B 1 406 ? -15.508 -24.859 11.453 1 86.19 406 TYR B N 1
ATOM 8423 C CA . TYR B 1 406 ? -14.18 -24.328 11.195 1 86.19 406 TYR B CA 1
ATOM 8424 C C . TYR B 1 406 ? -13.18 -24.844 12.227 1 86.19 406 TYR B C 1
ATOM 8426 O O . TYR B 1 406 ? -12.031 -25.156 11.891 1 86.19 406 TYR B O 1
ATOM 8434 N N . LEU B 1 407 ? -13.625 -24.922 13.438 1 82.81 407 LEU B N 1
ATOM 8435 C CA . LEU B 1 407 ? -12.758 -25.422 14.5 1 82.81 407 LEU B CA 1
ATOM 8436 C C . LEU B 1 407 ? -12.398 -26.891 14.281 1 82.81 407 LEU B C 1
ATOM 8438 O O . LEU B 1 407 ? -11.242 -27.266 14.422 1 82.81 407 LEU B O 1
ATOM 8442 N N . HIS B 1 408 ? -13.352 -27.609 13.922 1 78.56 408 HIS B N 1
ATOM 8443 C CA . HIS B 1 408 ? -13.133 -29.031 13.656 1 78.56 408 HIS B CA 1
ATOM 8444 C C . HIS B 1 408 ? -12.141 -29.219 12.516 1 78.56 408 HIS B C 1
ATOM 8446 O O . HIS B 1 408 ? -11.219 -30.047 12.617 1 78.56 408 HIS B O 1
ATOM 8452 N N . SER B 1 409 ? -12.352 -28.531 11.492 1 80.88 409 SER B N 1
ATOM 8453 C CA . SER B 1 409 ? -11.469 -28.625 10.336 1 80.88 409 SER B CA 1
ATOM 8454 C C . SER B 1 409 ? -10.031 -28.25 10.703 1 80.88 409 SER B C 1
ATOM 8456 O O . SER B 1 409 ? -9.086 -28.906 10.25 1 80.88 409 SER B O 1
ATOM 8458 N N . ALA B 1 410 ? -9.922 -27.281 11.547 1 80.69 410 ALA B N 1
ATOM 8459 C CA . ALA B 1 410 ? -8.594 -26.781 11.898 1 80.69 410 ALA B CA 1
ATOM 8460 C C . ALA B 1 410 ? -7.863 -27.75 12.82 1 80.69 410 ALA B C 1
ATOM 8462 O O . ALA B 1 410 ? -6.633 -27.719 12.914 1 80.69 410 ALA B O 1
ATOM 8463 N N . LEU B 1 411 ? -8.562 -28.656 13.469 1 76.81 411 LEU B N 1
ATOM 8464 C CA . LEU B 1 411 ? -7.957 -29.5 14.492 1 76.81 411 LEU B CA 1
ATOM 8465 C C . LEU B 1 411 ? -7.645 -30.891 13.93 1 76.81 411 LEU B C 1
ATOM 8467 O O . LEU B 1 411 ? -7.043 -31.719 14.617 1 76.81 411 LEU B O 1
ATOM 8471 N N . PHE B 1 412 ? -7.957 -31.094 12.703 1 76.69 412 PHE B N 1
ATOM 8472 C CA . PHE B 1 412 ? -7.641 -32.375 12.102 1 76.69 412 PHE B CA 1
ATOM 8473 C C . PHE B 1 412 ? -6.133 -32.594 12.062 1 76.69 412 PHE B C 1
ATOM 8475 O O . PHE B 1 412 ? -5.387 -31.75 11.586 1 76.69 412 PHE B O 1
ATOM 8482 N N . MET B 1 413 ? -5.816 -33.75 12.578 1 74.94 413 MET B N 1
ATOM 8483 C CA . MET B 1 413 ? -4.391 -34.031 12.703 1 74.94 413 MET B CA 1
ATOM 8484 C C . MET B 1 413 ? -3.76 -34.25 11.328 1 74.94 413 MET B C 1
ATOM 8486 O O . MET B 1 413 ? -2.645 -33.781 11.078 1 74.94 413 MET B O 1
ATOM 8490 N N . TYR B 1 414 ? -4.504 -35.031 10.477 1 81.25 414 TYR B N 1
ATOM 8491 C CA . TYR B 1 414 ? -3.986 -35.281 9.141 1 81.25 414 TYR B CA 1
ATOM 8492 C C . TYR B 1 414 ? -4.871 -34.656 8.078 1 81.25 414 TYR B C 1
ATOM 8494 O O . TYR B 1 414 ? -6.098 -34.75 8.141 1 81.25 414 TYR B O 1
ATOM 8502 N N . ARG B 1 415 ? -4.227 -34 7.246 1 83.69 415 ARG B N 1
ATOM 8503 C CA . ARG B 1 415 ? -4.902 -33.344 6.117 1 83.69 415 ARG B CA 1
ATOM 8504 C C . ARG B 1 415 ? -4.059 -33.438 4.852 1 83.69 415 ARG B C 1
ATOM 8506 O O . ARG B 1 415 ? -2.869 -33.781 4.914 1 83.69 415 ARG B O 1
ATOM 8513 N N . PRO B 1 416 ? -4.75 -33.344 3.785 1 88.38 416 PRO B N 1
ATOM 8514 C CA . PRO B 1 416 ? -3.945 -33.312 2.562 1 88.38 416 PRO B CA 1
ATOM 8515 C C . PRO B 1 416 ? -2.959 -32.125 2.539 1 88.38 416 PRO B C 1
ATOM 8517 O O . PRO B 1 416 ? -3.281 -31.031 2.998 1 88.38 416 PRO B O 1
ATOM 8520 N N . MET B 1 417 ? -1.899 -32.344 1.945 1 86.06 417 MET B N 1
ATOM 8521 C CA . MET B 1 417 ? -0.844 -31.328 1.862 1 86.06 417 MET B CA 1
ATOM 8522 C C . MET B 1 417 ? -1.232 -30.203 0.9 1 86.06 417 MET B C 1
ATOM 8524 O O . MET B 1 417 ? -1.697 -30.469 -0.21 1 86.06 417 MET B O 1
ATOM 8528 N N . ILE B 1 418 ? -1.116 -29.016 1.375 1 85.5 418 ILE B N 1
ATOM 8529 C CA . ILE B 1 418 ? -1.24 -27.828 0.526 1 85.5 418 ILE B CA 1
ATOM 8530 C C . ILE B 1 418 ? 0.113 -27.141 0.413 1 85.5 418 ILE B C 1
ATOM 8532 O O . ILE B 1 418 ? 0.736 -26.812 1.425 1 85.5 418 ILE B O 1
ATOM 8536 N N . ARG B 1 419 ? 0.5 -26.906 -0.757 1 78.69 419 ARG B N 1
ATOM 8537 C CA . ARG B 1 419 ? 1.791 -26.266 -0.988 1 78.69 419 ARG B CA 1
ATOM 8538 C C . ARG B 1 419 ? 1.672 -24.75 -0.907 1 78.69 419 ARG B C 1
ATOM 8540 O O . ARG B 1 419 ? 0.618 -24.188 -1.211 1 78.69 419 ARG B O 1
ATOM 8547 N N . LEU B 1 420 ? 2.758 -24.203 -0.572 1 72.19 420 LEU B N 1
ATOM 8548 C CA . LEU B 1 420 ? 2.832 -22.734 -0.617 1 72.19 420 LEU B CA 1
ATOM 8549 C C . LEU B 1 420 ? 3.191 -22.25 -2.018 1 72.19 420 LEU B C 1
ATOM 8551 O O . LEU B 1 420 ? 3.701 -23.031 -2.834 1 72.19 420 LEU B O 1
ATOM 8555 N N . LEU B 1 421 ? 2.91 -21.016 -2.227 1 72.12 421 LEU B N 1
ATOM 8556 C CA . LEU B 1 421 ? 3.195 -20.422 -3.525 1 72.12 421 LEU B CA 1
ATOM 8557 C C . LEU B 1 421 ? 4.699 -20.312 -3.758 1 72.12 421 LEU B C 1
ATOM 8559 O O . LEU B 1 421 ? 5.465 -20.109 -2.812 1 72.12 421 LEU B O 1
ATOM 8563 N N . ASP B 1 422 ? 5.039 -20.547 -4.941 1 66.06 422 ASP B N 1
ATOM 8564 C CA . ASP B 1 422 ? 6.426 -20.375 -5.367 1 66.06 422 ASP B CA 1
ATOM 8565 C C . ASP B 1 422 ? 6.617 -19.047 -6.098 1 66.06 422 ASP B C 1
ATOM 8567 O O . ASP B 1 422 ? 5.695 -18.562 -6.754 1 66.06 422 ASP B O 1
ATOM 8571 N N . HIS B 1 423 ? 7.66 -18.359 -5.902 1 58.56 423 HIS B N 1
ATOM 8572 C CA . HIS B 1 423 ? 7.953 -17.062 -6.504 1 58.56 423 HIS B CA 1
ATOM 8573 C C . HIS B 1 423 ? 7.969 -17.156 -8.031 1 58.56 423 HIS B C 1
ATOM 8575 O O . HIS B 1 423 ? 7.848 -16.141 -8.719 1 58.56 423 HIS B O 1
ATOM 8581 N N . THR B 1 424 ? 8.117 -18.344 -8.453 1 59.66 424 THR B N 1
ATOM 8582 C CA . THR B 1 424 ? 8.289 -18.484 -9.891 1 59.66 424 THR B CA 1
ATOM 8583 C C . THR B 1 424 ? 6.934 -18.609 -10.586 1 59.66 424 THR B C 1
ATOM 8585 O O . THR B 1 424 ? 6.848 -18.5 -11.812 1 59.66 424 THR B O 1
ATOM 8588 N N . ASP B 1 425 ? 6.016 -18.75 -9.734 1 68.31 425 ASP B N 1
ATOM 8589 C CA . ASP B 1 425 ? 4.691 -18.828 -10.344 1 68.31 425 ASP B CA 1
ATOM 8590 C C . ASP B 1 425 ? 4.211 -17.453 -10.812 1 68.31 425 ASP B C 1
ATOM 8592 O O . ASP B 1 425 ? 4.277 -16.484 -10.062 1 68.31 425 ASP B O 1
ATOM 8596 N N . GLY B 1 426 ? 3.83 -17.344 -12.062 1 74.38 426 GLY B N 1
ATOM 8597 C CA . GLY B 1 426 ? 3.4 -16.094 -12.641 1 74.38 426 GLY B CA 1
ATOM 8598 C C . GLY B 1 426 ? 2.252 -15.445 -11.883 1 74.38 426 GLY B C 1
ATOM 8599 O O . GLY B 1 426 ? 2.055 -14.234 -11.961 1 74.38 426 GLY B O 1
ATOM 8600 N N . PHE B 1 427 ? 1.546 -16.281 -11.086 1 85.31 427 PHE B N 1
ATOM 8601 C CA . PHE B 1 427 ? 0.37 -15.75 -10.414 1 85.31 427 PHE B CA 1
ATOM 8602 C C . PHE B 1 427 ? 0.706 -15.328 -8.984 1 85.31 427 PHE B C 1
ATOM 8604 O O . PHE B 1 427 ? -0.158 -14.836 -8.258 1 85.31 427 PHE B O 1
ATOM 8611 N N . ALA B 1 428 ? 1.985 -15.477 -8.562 1 82.19 428 ALA B N 1
ATOM 8612 C CA . ALA B 1 428 ? 2.408 -15.18 -7.199 1 82.19 428 ALA B CA 1
ATOM 8613 C C . ALA B 1 428 ? 2.141 -13.727 -6.848 1 82.19 428 ALA B C 1
ATOM 8615 O O . ALA B 1 428 ? 1.772 -13.406 -5.711 1 82.19 428 ALA B O 1
ATOM 8616 N N . PRO B 1 429 ? 2.229 -12.828 -7.848 1 84.44 429 PRO B N 1
ATOM 8617 C CA . PRO B 1 429 ? 2.035 -11.414 -7.527 1 84.44 429 PRO B CA 1
ATOM 8618 C C . PRO B 1 429 ? 0.612 -11.102 -7.07 1 84.44 429 PRO B C 1
ATOM 8620 O O . PRO B 1 429 ? 0.385 -10.094 -6.391 1 84.44 429 PRO B O 1
ATOM 8623 N N . PHE B 1 430 ? -0.36 -11.945 -7.426 1 91.12 430 PHE B N 1
ATOM 8624 C CA . PHE B 1 430 ? -1.703 -11.734 -6.898 1 91.12 430 PHE B CA 1
ATOM 8625 C C . PHE B 1 430 ? -1.697 -11.758 -5.375 1 91.12 430 PHE B C 1
ATOM 8627 O O . PHE B 1 430 ? -2.385 -10.953 -4.734 1 91.12 430 PHE B O 1
ATOM 8634 N N . LEU B 1 431 ? -0.877 -12.625 -4.895 1 89.5 431 LEU B N 1
ATOM 8635 C CA . LEU B 1 431 ? -0.795 -12.742 -3.441 1 89.5 431 LEU B CA 1
ATOM 8636 C C . LEU B 1 431 ? 0.233 -11.766 -2.875 1 89.5 431 LEU B C 1
ATOM 8638 O O . LEU B 1 431 ? -0.075 -10.992 -1.969 1 89.5 431 LEU B O 1
ATOM 8642 N N . THR B 1 432 ? 1.423 -11.711 -3.439 1 82.81 432 THR B N 1
ATOM 8643 C CA . THR B 1 432 ? 2.561 -11.023 -2.838 1 82.81 432 THR B CA 1
ATOM 8644 C C . THR B 1 432 ? 2.441 -9.516 -3.029 1 82.81 432 THR B C 1
ATOM 8646 O O . THR B 1 432 ? 2.932 -8.742 -2.205 1 82.81 432 THR B O 1
ATOM 8649 N N . GLN B 1 433 ? 1.764 -9.117 -4.062 1 81.62 433 GLN B N 1
ATOM 8650 C CA . GLN B 1 433 ? 1.666 -7.691 -4.332 1 81.62 433 GLN B CA 1
ATOM 8651 C C . GLN B 1 433 ? 0.261 -7.172 -4.039 1 81.62 433 GLN B C 1
ATOM 8653 O O . GLN B 1 433 ? 0.099 -6.062 -3.52 1 81.62 433 GLN B O 1
ATOM 8658 N N . ALA B 1 434 ? -0.721 -7.957 -4.371 1 87.75 434 ALA B N 1
ATOM 8659 C CA . ALA B 1 434 ? -2.088 -7.453 -4.262 1 87.75 434 ALA B CA 1
ATOM 8660 C C . ALA B 1 434 ? -2.768 -7.98 -2.998 1 87.75 434 ALA B C 1
ATOM 8662 O O . ALA B 1 434 ? -3.814 -7.473 -2.59 1 87.75 434 ALA B O 1
ATOM 8663 N N . GLY B 1 435 ? -2.205 -9 -2.363 1 89.81 435 GLY B N 1
ATOM 8664 C CA . GLY B 1 435 ? -2.832 -9.586 -1.189 1 89.81 435 GLY B CA 1
ATOM 8665 C C . GLY B 1 435 ? -4.105 -10.344 -1.511 1 89.81 435 GLY B C 1
ATOM 8666 O O . GLY B 1 435 ? -5.035 -10.383 -0.702 1 89.81 435 GLY B O 1
ATOM 8667 N N . ILE B 1 436 ? -4.238 -10.883 -2.699 1 94.69 436 ILE B N 1
ATOM 8668 C CA . ILE B 1 436 ? -5.379 -11.68 -3.131 1 94.69 436 ILE B CA 1
ATOM 8669 C C . ILE B 1 436 ? -5.07 -13.164 -2.947 1 94.69 436 ILE B C 1
ATOM 8671 O O . ILE B 1 436 ? -4.082 -13.672 -3.484 1 94.69 436 ILE B O 1
ATOM 8675 N N . PRO B 1 437 ? -5.887 -13.859 -2.156 1 95.31 437 PRO B N 1
ATOM 8676 C CA . PRO B 1 437 ? -5.648 -15.297 -2.029 1 95.31 437 PRO B CA 1
ATOM 8677 C C . PRO B 1 437 ? -5.668 -16.016 -3.375 1 95.31 437 PRO B C 1
ATOM 8679 O O . PRO B 1 437 ? -6.477 -15.688 -4.246 1 95.31 437 PRO B O 1
ATOM 8682 N N . VAL B 1 438 ? -4.777 -17 -3.508 1 94.31 438 VAL B N 1
ATOM 8683 C CA . VAL B 1 438 ? -4.621 -17.703 -4.777 1 94.31 438 VAL B CA 1
ATOM 8684 C C . VAL B 1 438 ? -4.754 -19.219 -4.551 1 94.31 438 VAL B C 1
ATOM 8686 O O . VAL B 1 438 ? -4.43 -19.719 -3.473 1 94.31 438 VAL B O 1
ATOM 8689 N N . ILE B 1 439 ? -5.297 -19.891 -5.539 1 94.44 439 ILE B N 1
ATOM 8690 C CA . ILE B 1 439 ? -5.363 -21.344 -5.504 1 94.44 439 ILE B CA 1
ATOM 8691 C C . ILE B 1 439 ? -5.074 -21.906 -6.895 1 94.44 439 ILE B C 1
ATOM 8693 O O . ILE B 1 439 ? -5.508 -21.344 -7.902 1 94.44 439 ILE B O 1
ATOM 8697 N N . GLN B 1 440 ? -4.262 -22.906 -6.953 1 92.81 440 GLN B N 1
ATOM 8698 C CA . GLN B 1 440 ? -4.039 -23.75 -8.125 1 92.81 440 GLN B CA 1
ATOM 8699 C C . GLN B 1 440 ? -4.141 -25.234 -7.77 1 92.81 440 GLN B C 1
ATOM 8701 O O . GLN B 1 440 ? -3.514 -25.688 -6.809 1 92.81 440 GLN B O 1
ATOM 8706 N N . VAL B 1 441 ? -4.93 -25.969 -8.461 1 93.44 441 VAL B N 1
ATOM 8707 C CA . VAL B 1 441 ? -5.09 -27.391 -8.25 1 93.44 441 VAL B CA 1
ATOM 8708 C C . VAL B 1 441 ? -4.723 -28.156 -9.523 1 93.44 441 VAL B C 1
ATOM 8710 O O . VAL B 1 441 ? -5.176 -27.812 -10.609 1 93.44 441 VAL B O 1
ATOM 8713 N N . SER B 1 442 ? -3.9 -29.156 -9.367 1 90.62 442 SER B N 1
ATOM 8714 C CA . SER B 1 442 ? -3.488 -29.984 -10.5 1 90.62 442 SER B CA 1
ATOM 8715 C C . SER B 1 442 ? -3.414 -31.469 -10.109 1 90.62 442 SER B C 1
ATOM 8717 O O . SER B 1 442 ? -3.191 -31.797 -8.945 1 90.62 442 SER B O 1
ATOM 8719 N N . TYR B 1 443 ? -3.654 -32.312 -11.039 1 89.94 443 TYR B N 1
ATOM 8720 C CA . TYR B 1 443 ? -3.283 -33.719 -10.852 1 89.94 443 TYR B CA 1
ATOM 8721 C C . TYR B 1 443 ? -1.787 -33.906 -11.055 1 89.94 443 TYR B C 1
ATOM 8723 O O . TYR B 1 443 ? -1.214 -33.406 -12.023 1 89.94 443 TYR B O 1
ATOM 8731 N N . VAL B 1 444 ? -1.192 -34.625 -10.133 1 85.25 444 VAL B N 1
ATOM 8732 C CA . VAL B 1 444 ? 0.25 -34.812 -10.203 1 85.25 444 VAL B CA 1
ATOM 8733 C C . VAL B 1 444 ? 0.581 -36.281 -9.914 1 85.25 444 VAL B C 1
ATOM 8735 O O . VAL B 1 444 ? -0.296 -37.062 -9.516 1 85.25 444 VAL B O 1
ATOM 8738 N N . ASN B 1 445 ? 1.832 -36.562 -10.195 1 81.69 445 ASN B N 1
ATOM 8739 C CA . ASN B 1 445 ? 2.32 -37.875 -9.828 1 81.69 445 ASN B CA 1
ATOM 8740 C C . ASN B 1 445 ? 2.938 -37.906 -8.438 1 81.69 445 ASN B C 1
ATOM 8742 O O . ASN B 1 445 ? 3.312 -36.844 -7.91 1 81.69 445 ASN B O 1
ATOM 8746 N N . LYS B 1 446 ? 2.93 -38.969 -7.734 1 72.81 446 LYS B N 1
ATOM 8747 C CA . LYS B 1 446 ? 3.404 -39.125 -6.363 1 72.81 446 LYS B CA 1
ATOM 8748 C C . LYS B 1 446 ? 4.84 -38.625 -6.219 1 72.81 446 LYS B C 1
ATOM 8750 O O . LYS B 1 446 ? 5.207 -38.062 -5.18 1 72.81 446 LYS B O 1
ATOM 8755 N N . GLY B 1 447 ? 5.688 -38.844 -7.152 1 63.34 447 GLY B N 1
ATOM 8756 C CA . GLY B 1 447 ? 7.078 -38.438 -7.066 1 63.34 447 GLY B CA 1
ATOM 8757 C C . GLY B 1 447 ? 7.254 -36.938 -7.125 1 63.34 447 GLY B C 1
ATOM 8758 O O . GLY B 1 447 ? 8.375 -36.438 -7.059 1 63.34 447 GLY B O 1
ATOM 8759 N N . TYR B 1 448 ? 6.18 -36.25 -7.09 1 58.53 448 TYR B N 1
ATOM 8760 C CA . TYR B 1 448 ? 6.199 -34.812 -7.223 1 58.53 448 TYR B CA 1
ATOM 8761 C C . TYR B 1 448 ? 6.938 -34.156 -6.059 1 58.53 448 TYR B C 1
ATOM 8763 O O . TYR B 1 448 ? 7.707 -33.219 -6.254 1 58.53 448 TYR B O 1
ATOM 8771 N N . LEU B 1 449 ? 6.648 -34.562 -4.766 1 56.94 449 LEU B N 1
ATOM 8772 C CA . LEU B 1 449 ? 7.25 -33.969 -3.58 1 56.94 449 LEU B CA 1
ATOM 8773 C C . LEU B 1 449 ? 8.664 -34.5 -3.357 1 56.94 449 LEU B C 1
ATOM 8775 O O . LEU B 1 449 ? 9.484 -33.812 -2.719 1 56.94 449 LEU B O 1
ATOM 8779 N N . HIS B 1 450 ? 8.805 -35.781 -3.713 1 47.22 450 HIS B N 1
ATOM 8780 C CA . HIS B 1 450 ? 10.102 -36.406 -3.445 1 47.22 450 HIS B CA 1
ATOM 8781 C C . HIS B 1 450 ? 11.172 -35.844 -4.379 1 47.22 450 HIS B C 1
ATOM 8783 O O . HIS B 1 450 ? 12.367 -36.062 -4.148 1 47.22 450 HIS B O 1
ATOM 8789 N N . THR B 1 451 ? 10.492 -35.375 -5.449 1 47.41 451 THR B N 1
ATOM 8790 C CA . THR B 1 451 ? 11.5 -35.062 -6.453 1 47.41 451 THR B CA 1
ATOM 8791 C C . THR B 1 451 ? 12.234 -33.75 -6.086 1 47.41 451 THR B C 1
ATOM 8793 O O . THR B 1 451 ? 11.688 -32.906 -5.387 1 47.41 451 THR B O 1
ATOM 8796 N N . ARG B 1 452 ? 13.539 -34.062 -6.078 1 44.75 452 ARG B N 1
ATOM 8797 C CA . ARG B 1 452 ? 14.594 -33.062 -5.961 1 44.75 452 ARG B CA 1
ATOM 8798 C C . ARG B 1 452 ? 14.242 -31.812 -6.746 1 44.75 452 ARG B C 1
ATOM 8800 O O . ARG B 1 452 ? 14.953 -30.812 -6.676 1 44.75 452 ARG B O 1
ATOM 8807 N N . ARG B 1 453 ? 13.062 -31.969 -7.473 1 47.56 453 ARG B N 1
ATOM 8808 C CA . ARG B 1 453 ? 12.742 -30.859 -8.367 1 47.56 453 ARG B CA 1
ATOM 8809 C C . ARG B 1 453 ? 11.641 -29.984 -7.777 1 47.56 453 ARG B C 1
ATOM 8811 O O . ARG B 1 453 ? 10.758 -30.469 -7.078 1 47.56 453 ARG B O 1
ATOM 8818 N N . MET B 1 454 ? 11.875 -28.766 -7.68 1 47.22 454 MET B N 1
ATOM 8819 C CA . MET B 1 454 ? 10.875 -27.781 -7.277 1 47.22 454 MET B CA 1
ATOM 8820 C C . MET B 1 454 ? 9.609 -27.922 -8.117 1 47.22 454 MET B C 1
ATOM 8822 O O . MET B 1 454 ? 8.508 -27.641 -7.637 1 47.22 454 MET B O 1
ATOM 8826 N N . ASP B 1 455 ? 9.719 -28.266 -9.508 1 52.31 455 ASP B N 1
ATOM 8827 C CA . ASP B 1 455 ? 8.555 -28.281 -10.383 1 52.31 455 ASP B CA 1
ATOM 8828 C C . ASP B 1 455 ? 8.359 -29.656 -11.023 1 52.31 455 ASP B C 1
ATOM 8830 O O . ASP B 1 455 ? 9.047 -30 -11.992 1 52.31 455 ASP B O 1
ATOM 8834 N N . PRO B 1 456 ? 7.785 -30.641 -10.305 1 58.75 456 PRO B N 1
ATOM 8835 C CA . PRO B 1 456 ? 7.758 -32 -10.836 1 58.75 456 PRO B CA 1
ATOM 8836 C C . PRO B 1 456 ? 6.934 -32.125 -12.117 1 58.75 456 PRO B C 1
ATOM 8838 O O . PRO B 1 456 ? 6.074 -33 -12.227 1 58.75 456 PRO B O 1
ATOM 8841 N N . LYS B 1 457 ? 7.211 -31.266 -13.078 1 71.25 457 LYS B N 1
ATOM 8842 C CA . LYS B 1 457 ? 6.57 -31.375 -14.383 1 71.25 457 LYS B CA 1
ATOM 8843 C C . LYS B 1 457 ? 7.137 -32.531 -15.18 1 71.25 457 LYS B C 1
ATOM 8845 O O . LYS B 1 457 ? 8.297 -32.938 -14.992 1 71.25 457 LYS B O 1
ATOM 8850 N N . PRO B 1 458 ? 6.336 -33.094 -15.938 1 77.31 458 PRO B N 1
ATOM 8851 C CA . PRO B 1 458 ? 6.836 -34.219 -16.75 1 77.31 458 PRO B CA 1
ATOM 8852 C C . PRO B 1 458 ? 7.988 -33.812 -17.656 1 77.31 458 PRO B C 1
ATOM 8854 O O . PRO B 1 458 ? 8.109 -32.625 -18.016 1 77.31 458 PRO B O 1
ATOM 8857 N N . ALA B 1 459 ? 8.766 -34.781 -18.047 1 78.5 459 ALA B N 1
ATOM 8858 C CA . ALA B 1 459 ? 9.969 -34.531 -18.828 1 78.5 459 ALA B CA 1
ATOM 8859 C C . ALA B 1 459 ? 9.609 -33.969 -20.203 1 78.5 459 ALA B C 1
ATOM 8861 O O . ALA B 1 459 ? 10.406 -33.281 -20.828 1 78.5 459 ALA B O 1
ATOM 8862 N N . TRP B 1 460 ? 8.453 -34.312 -20.609 1 80.12 460 TRP B N 1
ATOM 8863 C CA . TRP B 1 460 ? 8.078 -33.906 -21.953 1 80.12 460 TRP B CA 1
ATOM 8864 C C . TRP B 1 460 ? 7.473 -32.5 -21.938 1 80.12 460 TRP B C 1
ATOM 8866 O O . TRP B 1 460 ? 7.273 -31.891 -22.984 1 80.12 460 TRP B O 1
ATOM 8876 N N . PHE B 1 461 ? 7.207 -32.031 -20.766 1 80.5 461 PHE B N 1
ATOM 8877 C CA . PHE B 1 461 ? 6.535 -30.75 -20.625 1 80.5 461 PHE B CA 1
ATOM 8878 C C . PHE B 1 461 ? 7.359 -29.641 -21.266 1 80.5 461 PHE B C 1
ATOM 8880 O O . PHE B 1 461 ? 8.562 -29.531 -21 1 80.5 461 PHE B O 1
ATOM 8887 N N . ARG B 1 462 ? 6.785 -28.891 -22.203 1 80.31 462 ARG B N 1
ATOM 8888 C CA . ARG B 1 462 ? 7.348 -27.734 -22.891 1 80.31 462 ARG B CA 1
ATOM 8889 C C . ARG B 1 462 ? 8.492 -28.156 -23.812 1 80.31 462 ARG B C 1
ATOM 8891 O O . ARG B 1 462 ? 9.375 -27.344 -24.125 1 80.31 462 ARG B O 1
ATOM 8898 N N . THR B 1 463 ? 8.57 -29.391 -24.078 1 83.31 463 THR B N 1
ATOM 8899 C CA . THR B 1 463 ? 9.516 -29.859 -25.078 1 83.31 463 THR B CA 1
ATOM 8900 C C . THR B 1 463 ? 8.805 -30.125 -26.406 1 83.31 463 THR B C 1
ATOM 8902 O O . THR B 1 463 ? 7.605 -29.875 -26.531 1 83.31 463 THR B O 1
ATOM 8905 N N . GLN B 1 464 ? 9.562 -30.562 -27.375 1 81.12 464 GLN B N 1
ATOM 8906 C CA . GLN B 1 464 ? 8.984 -30.891 -28.672 1 81.12 464 GLN B CA 1
ATOM 8907 C C . GLN B 1 464 ? 8.031 -32.062 -28.578 1 81.12 464 GLN B C 1
ATOM 8909 O O . GLN B 1 464 ? 7.254 -32.344 -29.5 1 81.12 464 GLN B O 1
ATOM 8914 N N . PHE B 1 465 ? 8.055 -32.688 -27.453 1 81.12 465 PHE B N 1
ATOM 8915 C CA . PHE B 1 465 ? 7.199 -33.875 -27.266 1 81.12 465 PHE B CA 1
ATOM 8916 C C . PHE B 1 465 ? 5.918 -33.5 -26.531 1 81.12 465 PHE B C 1
ATOM 8918 O O . PHE B 1 465 ? 5.062 -34.344 -26.297 1 81.12 465 PHE B O 1
ATOM 8925 N N . ASP B 1 466 ? 5.836 -32.281 -26.234 1 82.25 466 ASP B N 1
ATOM 8926 C CA . ASP B 1 466 ? 4.629 -31.75 -25.594 1 82.25 466 ASP B CA 1
ATOM 8927 C C . ASP B 1 466 ? 3.494 -31.625 -26.609 1 82.25 466 ASP B C 1
ATOM 8929 O O . ASP B 1 466 ? 3.395 -30.609 -27.312 1 82.25 466 ASP B O 1
ATOM 8933 N N . SER B 1 467 ? 2.699 -32.625 -26.719 1 79.19 467 SER B N 1
ATOM 8934 C CA . SER B 1 467 ? 1.605 -32.656 -27.672 1 79.19 467 SER B CA 1
ATOM 8935 C C . SER B 1 467 ? 0.313 -33.156 -27.031 1 79.19 467 SER B C 1
ATOM 8937 O O . SER B 1 467 ? 0.343 -33.812 -26 1 79.19 467 SER B O 1
ATOM 8939 N N . LEU B 1 468 ? -0.766 -32.875 -27.688 1 79.81 468 LEU B N 1
ATOM 8940 C CA . LEU B 1 468 ? -2.066 -33.312 -27.203 1 79.81 468 LEU B CA 1
ATOM 8941 C C . LEU B 1 468 ? -2.141 -34.844 -27.234 1 79.81 468 LEU B C 1
ATOM 8943 O O . LEU B 1 468 ? -2.773 -35.438 -26.359 1 79.81 468 LEU B O 1
ATOM 8947 N N . LYS B 1 469 ? -1.524 -35.375 -28.188 1 78.31 469 LYS B N 1
ATOM 8948 C CA . LYS B 1 469 ? -1.502 -36.812 -28.297 1 78.31 469 LYS B CA 1
ATOM 8949 C C . LYS B 1 469 ? -0.792 -37.469 -27.109 1 78.31 469 LYS B C 1
ATOM 8951 O O . LYS B 1 469 ? -1.243 -38.469 -26.578 1 78.31 469 LYS B O 1
ATOM 8956 N N . LYS B 1 470 ? 0.277 -36.875 -26.75 1 79.25 470 LYS B N 1
ATOM 8957 C CA . LYS B 1 470 ? 1.019 -37.406 -25.609 1 79.25 470 LYS B CA 1
ATOM 8958 C C . LYS B 1 470 ? 0.189 -37.312 -24.328 1 79.25 470 LYS B C 1
ATOM 8960 O O . LYS B 1 470 ? 0.206 -38.219 -23.5 1 79.25 470 LYS B O 1
ATOM 8965 N N . VAL B 1 471 ? -0.539 -36.281 -24.203 1 79.62 471 VAL B N 1
ATOM 8966 C CA . VAL B 1 471 ? -1.375 -36.094 -23.016 1 79.62 471 VAL B CA 1
ATOM 8967 C C . VAL B 1 471 ? -2.508 -37.125 -23.031 1 79.62 471 VAL B C 1
ATOM 8969 O O . VAL B 1 471 ? -2.789 -37.75 -22 1 79.62 471 VAL B O 1
ATOM 8972 N N . HIS B 1 472 ? -3.078 -37.312 -24.094 1 80.81 472 HIS B N 1
ATOM 8973 C CA . HIS B 1 472 ? -4.207 -38.25 -24.203 1 80.81 472 HIS B CA 1
ATOM 8974 C C . HIS B 1 472 ? -3.764 -39.688 -24.031 1 80.81 472 HIS B C 1
ATOM 8976 O O . HIS B 1 472 ? -4.457 -40.469 -23.375 1 80.81 472 HIS B O 1
ATOM 8982 N N . SER B 1 473 ? -2.658 -40 -24.562 1 76.88 473 SER B N 1
ATOM 8983 C CA . SER B 1 473 ? -2.246 -41.375 -24.594 1 76.88 473 SER B CA 1
ATOM 8984 C C . SER B 1 473 ? -1.539 -41.781 -23.297 1 76.88 473 SER B C 1
ATOM 8986 O O . SER B 1 473 ? -1.694 -42.906 -22.828 1 76.88 473 SER B O 1
ATOM 8988 N N . SER B 1 474 ? -0.825 -40.906 -22.766 1 71.19 474 SER B N 1
ATOM 8989 C CA . SER B 1 474 ? 0.07 -41.375 -21.703 1 71.19 474 SER B CA 1
ATOM 8990 C C . SER B 1 474 ? -0.308 -40.75 -20.359 1 71.19 474 SER B C 1
ATOM 8992 O O . SER B 1 474 ? 0.01 -41.312 -19.297 1 71.19 474 SER B O 1
ATOM 8994 N N . MET B 1 475 ? -1.011 -39.781 -20.422 1 74.31 475 MET B N 1
ATOM 8995 C CA . MET B 1 475 ? -1.151 -39.094 -19.156 1 74.31 475 MET B CA 1
ATOM 8996 C C . MET B 1 475 ? -2.605 -39.094 -18.688 1 74.31 475 MET B C 1
ATOM 8998 O O . MET B 1 475 ? -2.895 -39.344 -17.531 1 74.31 475 MET B O 1
ATOM 9002 N N . ASP B 1 476 ? -3.486 -38.812 -19.547 1 84.75 476 ASP B N 1
ATOM 9003 C CA . ASP B 1 476 ? -4.883 -38.594 -19.172 1 84.75 476 ASP B CA 1
ATOM 9004 C C . ASP B 1 476 ? -5.824 -39.188 -20.219 1 84.75 476 ASP B C 1
ATOM 9006 O O . ASP B 1 476 ? -6.438 -38.438 -21 1 84.75 476 ASP B O 1
ATOM 9010 N N . ALA B 1 477 ? -5.91 -40.5 -20.016 1 82.31 477 ALA B N 1
ATOM 9011 C CA . ALA B 1 477 ? -6.801 -41.188 -20.953 1 82.31 477 ALA B CA 1
ATOM 9012 C C . ALA B 1 477 ? -8.234 -40.656 -20.828 1 82.31 477 ALA B C 1
ATOM 9014 O O . ALA B 1 477 ? -8.742 -40.5 -19.719 1 82.31 477 ALA B O 1
ATOM 9015 N N . ASP B 1 478 ? -8.867 -40.281 -21.891 1 85.12 478 ASP B N 1
ATOM 9016 C CA . ASP B 1 478 ? -10.242 -39.781 -21.984 1 85.12 478 ASP B CA 1
ATOM 9017 C C . ASP B 1 478 ? -10.422 -38.469 -21.219 1 85.12 478 ASP B C 1
ATOM 9019 O O . ASP B 1 478 ? -11.547 -38.062 -20.953 1 85.12 478 ASP B O 1
ATOM 9023 N N . PHE B 1 479 ? -9.391 -37.938 -20.797 1 90.25 479 PHE B N 1
ATOM 9024 C CA . PHE B 1 479 ? -9.359 -36.656 -20.125 1 90.25 479 PHE B CA 1
ATOM 9025 C C . PHE B 1 479 ? -10.133 -36.688 -18.812 1 90.25 479 PHE B C 1
ATOM 9027 O O . PHE B 1 479 ? -10.805 -35.719 -18.453 1 90.25 479 PHE B O 1
ATOM 9034 N N . ARG B 1 480 ? -10.07 -37.812 -18.125 1 92.06 480 ARG B N 1
ATOM 9035 C CA . ARG B 1 480 ? -10.773 -38 -16.859 1 92.06 480 ARG B CA 1
ATOM 9036 C C . ARG B 1 480 ? -10.172 -37.094 -15.773 1 92.06 480 ARG B C 1
ATOM 9038 O O . ARG B 1 480 ? -10.898 -36.594 -14.914 1 92.06 480 ARG B O 1
ATOM 9045 N N . HIS B 1 481 ? -8.891 -37 -15.836 1 93.06 481 HIS B N 1
ATOM 9046 C CA . HIS B 1 481 ? -8.242 -36.156 -14.836 1 93.06 481 HIS B CA 1
ATOM 9047 C C . HIS B 1 481 ? -8.562 -34.688 -15.07 1 93.06 481 HIS B C 1
ATOM 9049 O O . HIS B 1 481 ? -8.773 -33.938 -14.117 1 93.06 481 HIS B O 1
ATOM 9055 N N . HIS B 1 482 ? -8.617 -34.281 -16.328 1 92.75 482 HIS B N 1
ATOM 9056 C CA . HIS B 1 482 ? -9.031 -32.906 -16.656 1 92.75 482 HIS B CA 1
ATOM 9057 C C . HIS B 1 482 ? -10.453 -32.625 -16.172 1 92.75 482 HIS B C 1
ATOM 9059 O O . HIS B 1 482 ? -10.734 -31.578 -15.617 1 92.75 482 HIS B O 1
ATOM 9065 N N . MET B 1 483 ? -11.273 -33.594 -16.344 1 94.81 483 MET B N 1
ATOM 9066 C CA . MET B 1 483 ? -12.664 -33.469 -15.922 1 94.81 483 MET B CA 1
ATOM 9067 C C . MET B 1 483 ? -12.758 -33.344 -14.398 1 94.81 483 MET B C 1
ATOM 9069 O O . MET B 1 483 ? -13.531 -32.531 -13.891 1 94.81 483 MET B O 1
ATOM 9073 N N . ALA B 1 484 ? -12.008 -34.094 -13.734 1 95 484 ALA B N 1
ATOM 9074 C CA . ALA B 1 484 ? -12.008 -34.062 -12.273 1 95 484 ALA B CA 1
ATOM 9075 C C . ALA B 1 484 ? -11.547 -32.688 -11.773 1 95 484 ALA B C 1
ATOM 9077 O O . ALA B 1 484 ? -12.148 -32.125 -10.852 1 95 484 ALA B O 1
ATOM 9078 N N . ILE B 1 485 ? -10.508 -32.188 -12.375 1 96 485 ILE B N 1
ATOM 9079 C CA . ILE B 1 485 ? -10.016 -30.859 -11.984 1 96 485 ILE B CA 1
ATOM 9080 C C . ILE B 1 485 ? -11.078 -29.812 -12.305 1 96 485 ILE B C 1
ATOM 9082 O O . ILE B 1 485 ? -11.305 -28.891 -11.508 1 96 485 ILE B O 1
ATOM 9086 N N . GLY B 1 486 ? -11.695 -29.922 -13.461 1 97.44 486 GLY B N 1
ATOM 9087 C CA . GLY B 1 486 ? -12.781 -29.016 -13.797 1 97.44 486 GLY B CA 1
ATOM 9088 C C . GLY B 1 486 ? -13.898 -29 -12.773 1 97.44 486 GLY B C 1
ATOM 9089 O O . GLY B 1 486 ? -14.398 -27.938 -12.406 1 97.44 486 GLY B O 1
ATOM 9090 N N . LYS B 1 487 ? -14.227 -30.188 -12.312 1 97.38 487 LYS B N 1
ATOM 9091 C CA . LYS B 1 487 ? -15.297 -30.297 -11.32 1 97.38 487 LYS B CA 1
ATOM 9092 C C . LYS B 1 487 ? -14.883 -29.672 -9.992 1 97.38 487 LYS B C 1
ATOM 9094 O O . LYS B 1 487 ? -15.68 -29 -9.336 1 97.38 487 LYS B O 1
ATOM 9099 N N . VAL B 1 488 ? -13.68 -29.891 -9.594 1 97.19 488 VAL B N 1
ATOM 9100 C CA . VAL B 1 488 ? -13.195 -29.312 -8.344 1 97.19 488 VAL B CA 1
ATOM 9101 C C . VAL B 1 488 ? -13.188 -27.797 -8.445 1 97.19 488 VAL B C 1
ATOM 9103 O O . VAL B 1 488 ? -13.625 -27.094 -7.523 1 97.19 488 VAL B O 1
ATOM 9106 N N . VAL B 1 489 ? -12.703 -27.281 -9.516 1 98.25 489 VAL B N 1
ATOM 9107 C CA . VAL B 1 489 ? -12.633 -25.828 -9.695 1 98.25 489 VAL B CA 1
ATOM 9108 C C . VAL B 1 489 ? -14.047 -25.25 -9.773 1 98.25 489 VAL B C 1
ATOM 9110 O O . VAL B 1 489 ? -14.305 -24.172 -9.234 1 98.25 489 VAL B O 1
ATOM 9113 N N . ALA B 1 490 ? -14.93 -25.953 -10.414 1 98.38 490 ALA B N 1
ATOM 9114 C CA . ALA B 1 490 ? -16.312 -25.5 -10.484 1 98.38 490 ALA B CA 1
ATOM 9115 C C . ALA B 1 490 ? -16.938 -25.406 -9.094 1 98.38 490 ALA B C 1
ATOM 9117 O O . ALA B 1 490 ? -17.625 -24.453 -8.781 1 98.38 490 ALA B O 1
ATOM 9118 N N . GLU B 1 491 ? -16.688 -26.391 -8.305 1 96.94 491 GLU B N 1
ATOM 9119 C CA . GLU B 1 491 ? -17.188 -26.375 -6.938 1 96.94 491 GLU B CA 1
ATOM 9120 C C . GLU B 1 491 ? -16.562 -25.25 -6.125 1 96.94 491 GLU B C 1
ATOM 9122 O O . GLU B 1 491 ? -17.203 -24.641 -5.273 1 96.94 491 GLU B O 1
ATOM 9127 N N . LEU B 1 492 ? -15.289 -25.016 -6.352 1 97.25 492 LEU B N 1
ATOM 9128 C CA . LEU B 1 492 ? -14.617 -23.891 -5.707 1 97.25 492 LEU B CA 1
ATOM 9129 C C . LEU B 1 492 ? -15.289 -22.578 -6.078 1 97.25 492 LEU B C 1
ATOM 9131 O O . LEU B 1 492 ? -15.562 -21.75 -5.207 1 97.25 492 LEU B O 1
ATOM 9135 N N . ILE B 1 493 ? -15.508 -22.406 -7.359 1 98.19 493 ILE B N 1
ATOM 9136 C CA . ILE B 1 493 ? -16.156 -21.188 -7.848 1 98.19 493 ILE B CA 1
ATOM 9137 C C . ILE B 1 493 ? -17.531 -21.031 -7.207 1 98.19 493 ILE B C 1
ATOM 9139 O O . ILE B 1 493 ? -17.875 -19.969 -6.699 1 98.19 493 ILE B O 1
ATOM 9143 N N . ARG B 1 494 ? -18.281 -22.047 -7.203 1 97.12 494 ARG B N 1
ATOM 9144 C CA . ARG B 1 494 ? -19.625 -22.016 -6.629 1 97.12 494 ARG B CA 1
ATOM 9145 C C . ARG B 1 494 ? -19.578 -21.625 -5.156 1 97.12 494 ARG B C 1
ATOM 9147 O O . ARG B 1 494 ? -20.344 -20.75 -4.719 1 97.12 494 ARG B O 1
ATOM 9154 N N . ASP B 1 495 ? -18.703 -22.234 -4.414 1 95.62 495 ASP B N 1
ATOM 9155 C CA . ASP B 1 495 ? -18.578 -21.984 -2.982 1 95.62 495 ASP B CA 1
ATOM 9156 C C . ASP B 1 495 ? -18.188 -20.531 -2.715 1 95.62 495 ASP B C 1
ATOM 9158 O O . ASP B 1 495 ? -18.797 -19.859 -1.901 1 95.62 495 ASP B O 1
ATOM 9162 N N . LEU B 1 496 ? -17.266 -20.031 -3.426 1 97.19 496 LEU B N 1
ATOM 9163 C CA . LEU B 1 496 ? -16.719 -18.688 -3.225 1 97.19 496 LEU B CA 1
ATOM 9164 C C . LEU B 1 496 ? -17.703 -17.625 -3.709 1 97.19 496 LEU B C 1
ATOM 9166 O O . LEU B 1 496 ? -17.75 -16.516 -3.166 1 97.19 496 LEU B O 1
ATOM 9170 N N . THR B 1 497 ? -18.516 -17.938 -4.707 1 96.81 497 THR B N 1
ATOM 9171 C CA . THR B 1 497 ? -19.391 -16.922 -5.293 1 96.81 497 THR B CA 1
ATOM 9172 C C . THR B 1 497 ? -20.734 -16.906 -4.582 1 96.81 497 THR B C 1
ATOM 9174 O O . THR B 1 497 ? -21.375 -15.859 -4.469 1 96.81 497 THR B O 1
ATOM 9177 N N . ASP B 1 498 ? -21.188 -18.031 -4.012 1 95.06 498 ASP B N 1
ATOM 9178 C CA . ASP B 1 498 ? -22.594 -18.109 -3.586 1 95.06 498 ASP B CA 1
ATOM 9179 C C . ASP B 1 498 ? -22.688 -18.203 -2.066 1 95.06 498 ASP B C 1
ATOM 9181 O O . ASP B 1 498 ? -23.781 -18.031 -1.502 1 95.06 498 ASP B O 1
ATOM 9185 N N . SER B 1 499 ? -21.656 -18.484 -1.409 1 93.62 499 SER B N 1
ATOM 9186 C CA . SER B 1 499 ? -21.719 -18.562 0.045 1 93.62 499 SER B CA 1
ATOM 9187 C C . SER B 1 499 ? -22.062 -17.219 0.667 1 93.62 499 SER B C 1
ATOM 9189 O O . SER B 1 499 ? -21.578 -16.188 0.203 1 93.62 499 SER B O 1
ATOM 9191 N N . LEU B 1 500 ? -22.875 -17.328 1.688 1 93.44 500 LEU B N 1
ATOM 9192 C CA . LEU B 1 500 ? -23.234 -16.094 2.381 1 93.44 500 LEU B CA 1
ATOM 9193 C C . LEU B 1 500 ? -22 -15.406 2.961 1 93.44 500 LEU B C 1
ATOM 9195 O O . LEU B 1 500 ? -21.766 -14.227 2.719 1 93.44 500 LEU B O 1
ATOM 9199 N N . PHE B 1 501 ? -21.266 -16.219 3.766 1 94.5 501 PHE B N 1
ATOM 9200 C CA . PHE B 1 501 ? -19.953 -15.781 4.227 1 94.5 501 PHE B CA 1
ATOM 9201 C C . PHE B 1 501 ? -18.844 -16.375 3.357 1 94.5 501 PHE B C 1
ATOM 9203 O O . PHE B 1 501 ? -18.922 -17.531 2.957 1 94.5 501 PHE B O 1
ATOM 9210 N N . LEU B 1 502 ? -17.828 -15.547 3.029 1 95.94 502 LEU B N 1
ATOM 9211 C CA . LEU B 1 502 ? -16.672 -16.125 2.365 1 95.94 502 LEU B CA 1
ATOM 9212 C C . LEU B 1 502 ? -16.156 -17.328 3.139 1 95.94 502 LEU B C 1
ATOM 9214 O O . LEU B 1 502 ? -15.969 -17.266 4.355 1 95.94 502 LEU B O 1
ATOM 9218 N N . PRO B 1 503 ? -16 -18.422 2.488 1 94.62 503 PRO B N 1
ATOM 9219 C CA . PRO B 1 503 ? -15.57 -19.625 3.199 1 94.62 503 PRO B CA 1
ATOM 9220 C C . PRO B 1 503 ? -14.086 -19.609 3.543 1 94.62 503 PRO B C 1
ATOM 9222 O O . PRO B 1 503 ? -13.352 -20.531 3.18 1 94.62 503 PRO B O 1
ATOM 9225 N N . PHE B 1 504 ? -13.672 -18.609 4.254 1 96.06 504 PHE B N 1
ATOM 9226 C CA . PHE B 1 504 ? -12.32 -18.438 4.766 1 96.06 504 PHE B CA 1
ATOM 9227 C C . PHE B 1 504 ? -12.227 -18.875 6.223 1 96.06 504 PHE B C 1
ATOM 9229 O O . PHE B 1 504 ? -12.875 -18.297 7.094 1 96.06 504 PHE B O 1
ATOM 9236 N N . ASN B 1 505 ? -11.516 -19.922 6.449 1 93.19 505 ASN B N 1
ATOM 9237 C CA . ASN B 1 505 ? -11.305 -20.391 7.812 1 93.19 505 ASN B CA 1
ATOM 9238 C C . ASN B 1 505 ? -10.062 -19.766 8.438 1 93.19 505 ASN B C 1
ATOM 9240 O O . ASN B 1 505 ? -8.945 -20.219 8.203 1 93.19 505 ASN B O 1
ATOM 9244 N N . LEU B 1 506 ? -10.281 -18.812 9.32 1 94.31 506 LEU B N 1
ATOM 9245 C CA . LEU B 1 506 ? -9.18 -18.062 9.922 1 94.31 506 LEU B CA 1
ATOM 9246 C C . LEU B 1 506 ? -8.398 -18.938 10.898 1 94.31 506 LEU B C 1
ATOM 9248 O O . LEU B 1 506 ? -7.234 -18.672 11.195 1 94.31 506 LEU B O 1
ATOM 9252 N N . LEU B 1 507 ? -9.031 -19.969 11.367 1 89.94 507 LEU B N 1
ATOM 9253 C CA . LEU B 1 507 ? -8.352 -20.859 12.297 1 89.94 507 LEU B CA 1
ATOM 9254 C C . LEU B 1 507 ? -7.281 -21.672 11.586 1 89.94 507 LEU B C 1
ATOM 9256 O O . LEU B 1 507 ? -6.25 -22.016 12.18 1 89.94 507 LEU B O 1
ATOM 9260 N N . GLU B 1 508 ? -7.539 -21.938 10.359 1 87.31 508 GLU B N 1
ATOM 9261 C CA . GLU B 1 508 ? -6.504 -22.594 9.555 1 87.31 508 GLU B CA 1
ATOM 9262 C C . GLU B 1 508 ? -5.277 -21.688 9.414 1 87.31 508 GLU B C 1
ATOM 9264 O O . GLU B 1 508 ? -4.145 -22.188 9.438 1 87.31 508 GLU B O 1
ATOM 9269 N N . TYR B 1 509 ? -5.531 -20.484 9.234 1 89.5 509 TYR B N 1
ATOM 9270 C CA . TYR B 1 509 ? -4.434 -19.531 9.125 1 89.5 509 TYR B CA 1
ATOM 9271 C C . TYR B 1 509 ? -3.658 -19.438 10.438 1 89.5 509 TYR B C 1
ATOM 9273 O O . TYR B 1 509 ? -2.428 -19.359 10.43 1 89.5 509 TYR B O 1
ATOM 9281 N N . ALA B 1 510 ? -4.383 -19.453 11.531 1 89.56 510 ALA B N 1
ATOM 9282 C CA . ALA B 1 510 ? -3.766 -19.406 12.852 1 89.56 510 ALA B CA 1
ATOM 9283 C C . ALA B 1 510 ? -2.826 -20.594 13.062 1 89.56 510 ALA B C 1
ATOM 9285 O O . ALA B 1 510 ? -1.706 -20.422 13.547 1 89.56 510 ALA B O 1
ATOM 9286 N N . VAL B 1 511 ? -3.242 -21.703 12.688 1 84.75 511 VAL B N 1
ATOM 9287 C CA . VAL B 1 511 ? -2.439 -22.922 12.836 1 84.75 511 VAL B CA 1
ATOM 9288 C C . VAL B 1 511 ? -1.182 -22.812 11.969 1 84.75 511 VAL B C 1
ATOM 9290 O O . VAL B 1 511 ? -0.092 -23.188 12.398 1 84.75 511 VAL B O 1
ATOM 9293 N N . THR B 1 512 ? -1.345 -22.328 10.781 1 83.88 512 THR B N 1
ATOM 9294 C CA . THR B 1 512 ? -0.219 -22.156 9.875 1 83.88 512 THR B CA 1
ATOM 9295 C C . THR B 1 512 ? 0.809 -21.203 10.453 1 83.88 512 THR B C 1
ATOM 9297 O O . THR B 1 512 ? 2.012 -21.469 10.422 1 83.88 512 THR B O 1
ATOM 9300 N N . LEU B 1 513 ? 0.323 -20.062 10.992 1 86.88 513 LEU B N 1
ATOM 9301 C CA . LEU B 1 513 ? 1.224 -19.078 11.586 1 86.88 513 LEU B CA 1
ATOM 9302 C C . LEU B 1 513 ? 1.991 -19.672 12.758 1 86.88 513 LEU B C 1
ATOM 9304 O O . LEU B 1 513 ? 3.189 -19.438 12.906 1 86.88 513 LEU B O 1
ATOM 9308 N N . GLN B 1 514 ? 1.289 -20.438 13.562 1 85.12 514 GLN B N 1
ATOM 9309 C CA . GLN B 1 514 ? 1.932 -21.078 14.711 1 85.12 514 GLN B CA 1
ATOM 9310 C C . GLN B 1 514 ? 2.994 -22.078 14.258 1 85.12 514 GLN B C 1
ATOM 9312 O O . GLN B 1 514 ? 4.094 -22.109 14.812 1 85.12 514 GLN B O 1
ATOM 9317 N N . SER B 1 515 ? 2.658 -22.828 13.305 1 80.38 515 SER B N 1
ATOM 9318 C CA . SER B 1 515 ? 3.602 -23.812 12.773 1 80.38 515 SER B CA 1
ATOM 9319 C C . SER B 1 515 ? 4.852 -23.125 12.227 1 80.38 515 SER B C 1
ATOM 9321 O O . SER B 1 515 ? 5.969 -23.578 12.477 1 80.38 515 SER B O 1
ATOM 9323 N N . TYR B 1 516 ? 4.633 -22.109 11.469 1 81.31 516 TYR B N 1
ATOM 9324 C CA . TYR B 1 516 ? 5.754 -21.359 10.906 1 81.31 516 TYR B CA 1
ATOM 9325 C C . TYR B 1 516 ? 6.645 -20.797 12.008 1 81.31 516 TYR B C 1
ATOM 9327 O O . TYR B 1 516 ? 7.871 -20.844 11.898 1 81.31 516 TYR B O 1
ATOM 9335 N N . THR B 1 517 ? 6.016 -20.25 13.023 1 83.31 517 THR B N 1
ATOM 9336 C CA . THR B 1 517 ? 6.75 -19.656 14.125 1 83.31 517 THR B CA 1
ATOM 9337 C C . THR B 1 517 ? 7.57 -20.703 14.867 1 83.31 517 THR B C 1
ATOM 9339 O O . THR B 1 517 ? 8.75 -20.484 15.156 1 83.31 517 THR B O 1
ATOM 9342 N N . ASP B 1 518 ? 6.957 -21.828 15.117 1 81.06 518 ASP B N 1
ATOM 9343 C CA . ASP B 1 518 ? 7.641 -22.906 15.82 1 81.06 518 ASP B CA 1
ATOM 9344 C C . ASP B 1 518 ? 8.828 -23.438 15.008 1 81.06 518 ASP B C 1
ATOM 9346 O O . ASP B 1 518 ? 9.898 -23.672 15.555 1 81.06 518 ASP B O 1
ATOM 9350 N N . THR B 1 519 ? 8.609 -23.609 13.812 1 77.62 519 THR B N 1
ATOM 9351 C CA . THR B 1 519 ? 9.664 -24.109 12.945 1 77.62 519 THR B CA 1
ATOM 9352 C C . THR B 1 519 ? 10.812 -23.109 12.844 1 77.62 519 THR B C 1
ATOM 9354 O O . THR B 1 519 ? 11.984 -23.5 12.883 1 77.62 519 THR B O 1
ATOM 9357 N N . ALA B 1 520 ? 10.461 -21.844 12.672 1 77.62 520 ALA B N 1
ATOM 9358 C CA . ALA B 1 520 ? 11.484 -20.812 12.617 1 77.62 520 ALA B CA 1
ATOM 9359 C C . ALA B 1 520 ? 12.312 -20.781 13.906 1 77.62 520 ALA B C 1
ATOM 9361 O O . ALA B 1 520 ? 13.539 -20.688 13.859 1 77.62 520 ALA B O 1
ATOM 9362 N N . GLN B 1 521 ? 11.641 -20.844 14.984 1 79.81 521 GLN B N 1
ATOM 9363 C CA . GLN B 1 521 ? 12.312 -20.828 16.281 1 79.81 521 GLN B CA 1
ATOM 9364 C C . GLN B 1 521 ? 13.227 -22.047 16.438 1 79.81 521 GLN B C 1
ATOM 9366 O O . GLN B 1 521 ? 14.367 -21.922 16.891 1 79.81 521 GLN B O 1
ATOM 9371 N N . HIS B 1 522 ? 12.719 -23.141 16.047 1 77.75 522 HIS B N 1
ATOM 9372 C CA . HIS B 1 522 ? 13.492 -24.375 16.125 1 77.75 522 HIS B CA 1
ATOM 9373 C C . HIS B 1 522 ? 14.766 -24.281 15.297 1 77.75 522 HIS B C 1
ATOM 9375 O O . HIS B 1 522 ? 15.852 -24.641 15.766 1 77.75 522 HIS B O 1
ATOM 9381 N N . HIS B 1 523 ? 14.641 -23.828 14.117 1 73.19 523 HIS B N 1
ATOM 9382 C CA . HIS B 1 523 ? 15.797 -23.703 13.234 1 73.19 523 HIS B CA 1
ATOM 9383 C C . HIS B 1 523 ? 16.781 -22.672 13.758 1 73.19 523 HIS B C 1
ATOM 9385 O O . HIS B 1 523 ? 18 -22.844 13.625 1 73.19 523 HIS B O 1
ATOM 9391 N N . PHE B 1 524 ? 16.234 -21.641 14.336 1 73.19 524 PHE B N 1
ATOM 9392 C CA . PHE B 1 524 ? 17.094 -20.609 14.906 1 73.19 524 PHE B CA 1
ATOM 9393 C C . PHE B 1 524 ? 17.922 -21.156 16.062 1 73.19 524 PHE B C 1
ATOM 9395 O O . PHE B 1 524 ? 19.125 -20.906 16.156 1 73.19 524 PHE B O 1
ATOM 9402 N N . ILE B 1 525 ? 17.312 -21.906 16.859 1 75 525 ILE B N 1
ATOM 9403 C CA . ILE B 1 525 ? 17.984 -22.469 18.031 1 75 525 ILE B CA 1
ATOM 9404 C C . ILE B 1 525 ? 19.016 -23.5 17.594 1 75 525 ILE B C 1
ATOM 9406 O O . ILE B 1 525 ? 20.094 -23.594 18.172 1 75 525 ILE B O 1
ATOM 9410 N N . THR B 1 526 ? 18.703 -24.141 16.562 1 71.81 526 THR B N 1
ATOM 9411 C CA . THR B 1 526 ? 19.562 -25.234 16.125 1 71.81 526 THR B CA 1
ATOM 9412 C C . THR B 1 526 ? 20.75 -24.703 15.328 1 71.81 526 THR B C 1
ATOM 9414 O O . THR B 1 526 ? 21.844 -25.281 15.375 1 71.81 526 THR B O 1
ATOM 9417 N N . LEU B 1 527 ? 20.516 -23.641 14.695 1 67.44 527 LEU B N 1
ATOM 9418 C CA . LEU B 1 527 ? 21.531 -23.203 13.75 1 67.44 527 LEU B CA 1
ATOM 9419 C C . LEU B 1 527 ? 22.422 -22.125 14.375 1 67.44 527 LEU B C 1
ATOM 9421 O O . LEU B 1 527 ? 23.578 -21.969 13.969 1 67.44 527 LEU B O 1
ATOM 9425 N N . CYS B 1 528 ? 21.812 -21.375 15.32 1 65.06 528 CYS B N 1
ATOM 9426 C CA . CYS B 1 528 ? 22.609 -20.297 15.906 1 65.06 528 CYS B CA 1
ATOM 9427 C C . CYS B 1 528 ? 23.359 -20.781 17.141 1 65.06 528 CYS B C 1
ATOM 9429 O O . CYS B 1 528 ? 22.812 -21.547 17.938 1 65.06 528 CYS B O 1
ATOM 9431 N N . ARG B 1 529 ? 24.625 -20.453 17.281 1 62.03 529 ARG B N 1
ATOM 9432 C CA . ARG B 1 529 ? 25.516 -20.891 18.344 1 62.03 529 ARG B CA 1
ATOM 9433 C C . ARG B 1 529 ? 25.031 -20.391 19.703 1 62.03 529 ARG B C 1
ATOM 9435 O O . ARG B 1 529 ? 25.031 -21.141 20.688 1 62.03 529 ARG B O 1
ATOM 9442 N N . LYS B 1 530 ? 24.703 -19.109 19.766 1 65.81 530 LYS B N 1
ATOM 9443 C CA . LYS B 1 530 ? 24.188 -18.531 21 1 65.81 530 LYS B CA 1
ATOM 9444 C C . LYS B 1 530 ? 22.812 -17.891 20.781 1 65.81 530 LYS B C 1
ATOM 9446 O O . LYS B 1 530 ? 22.672 -16.672 20.812 1 65.81 530 LYS B O 1
ATOM 9451 N N . PRO B 1 531 ? 21.938 -18.844 20.516 1 68.88 531 PRO B N 1
ATOM 9452 C CA . PRO B 1 531 ? 20.609 -18.297 20.188 1 68.88 531 PRO B CA 1
ATOM 9453 C C . PRO B 1 531 ? 19.891 -17.719 21.422 1 68.88 531 PRO B C 1
ATOM 9455 O O . PRO B 1 531 ? 19.922 -18.328 22.5 1 68.88 531 PRO B O 1
ATOM 9458 N N . ASP B 1 532 ? 19.578 -16.484 21.406 1 74.44 532 ASP B N 1
ATOM 9459 C CA . ASP B 1 532 ? 18.625 -15.977 22.375 1 74.44 532 ASP B CA 1
ATOM 9460 C C . ASP B 1 532 ? 17.188 -16.219 21.922 1 74.44 532 ASP B C 1
ATOM 9462 O O . ASP B 1 532 ? 16.641 -15.469 21.109 1 74.44 532 ASP B O 1
ATOM 9466 N N . SER B 1 533 ? 16.719 -17.344 22.344 1 74.19 533 SER B N 1
ATOM 9467 C CA . SER B 1 533 ? 15.391 -17.719 21.906 1 74.19 533 SER B CA 1
ATOM 9468 C C . SER B 1 533 ? 14.344 -16.688 22.312 1 74.19 533 SER B C 1
ATOM 9470 O O . SER B 1 533 ? 13.227 -16.688 21.797 1 74.19 533 SER B O 1
ATOM 9472 N N . LYS B 1 534 ? 14.727 -15.703 23.141 1 83.81 534 LYS B N 1
ATOM 9473 C CA . LYS B 1 534 ? 13.789 -14.703 23.641 1 83.81 534 LYS B CA 1
ATOM 9474 C C . LYS B 1 534 ? 13.383 -13.734 22.531 1 83.81 534 LYS B C 1
ATOM 9476 O O . LYS B 1 534 ? 12.383 -13.023 22.656 1 83.81 534 LYS B O 1
ATOM 9481 N N . ILE B 1 535 ? 14.109 -13.945 21.453 1 82.69 535 ILE B N 1
ATOM 9482 C CA . ILE B 1 535 ? 13.836 -13.023 20.359 1 82.69 535 ILE B CA 1
ATOM 9483 C C . ILE B 1 535 ? 12.5 -13.367 19.703 1 82.69 535 ILE B C 1
ATOM 9485 O O . ILE B 1 535 ? 11.867 -12.508 19.078 1 82.69 535 ILE B O 1
ATOM 9489 N N . PHE B 1 536 ? 12 -14.633 19.953 1 86.94 536 PHE B N 1
ATOM 9490 C CA . PHE B 1 536 ? 10.781 -15.07 19.281 1 86.94 536 PHE B CA 1
ATOM 9491 C C . PHE B 1 536 ? 9.57 -14.914 20.203 1 86.94 536 PHE B C 1
ATOM 9493 O O . PHE B 1 536 ? 8.438 -15.156 19.781 1 86.94 536 PHE B O 1
ATOM 9500 N N . GLU B 1 537 ? 9.781 -14.484 21.375 1 90.56 537 GLU B N 1
ATOM 9501 C CA . GLU B 1 537 ? 8.68 -14.383 22.328 1 90.56 537 GLU B CA 1
ATOM 9502 C C . GLU B 1 537 ? 7.613 -13.406 21.844 1 90.56 537 GLU B C 1
ATOM 9504 O O . GLU B 1 537 ? 6.422 -13.727 21.859 1 90.56 537 GLU B O 1
ATOM 9509 N N . PRO B 1 538 ? 8.023 -12.211 21.344 1 89.88 538 PRO B N 1
ATOM 9510 C CA . PRO B 1 538 ? 6.992 -11.305 20.844 1 89.88 538 PRO B CA 1
ATOM 9511 C C . PRO B 1 538 ? 6.203 -11.914 19.672 1 89.88 538 PRO B C 1
ATOM 9513 O O . PRO B 1 538 ? 4.996 -11.68 19.562 1 89.88 538 PRO B O 1
ATOM 9516 N N . LEU B 1 539 ? 6.875 -12.625 18.875 1 89.81 539 LEU B N 1
ATOM 9517 C CA . LEU B 1 539 ? 6.207 -13.258 17.75 1 89.81 539 LEU B CA 1
ATOM 9518 C C . LEU B 1 539 ? 5.238 -14.336 18.219 1 89.81 539 LEU B C 1
ATOM 9520 O O . LEU B 1 539 ? 4.121 -14.438 17.703 1 89.81 539 LEU B O 1
ATOM 9524 N N . GLN B 1 540 ? 5.66 -15.102 19.203 1 89.31 540 GLN B N 1
ATOM 9525 C CA . GLN B 1 540 ? 4.789 -16.109 19.781 1 89.31 540 GLN B CA 1
ATOM 9526 C C . GLN B 1 540 ? 3.535 -15.484 20.391 1 89.31 540 GLN B C 1
ATOM 9528 O O . GLN B 1 540 ? 2.43 -16 20.219 1 89.31 540 GLN B O 1
ATOM 9533 N N . HIS B 1 541 ? 3.707 -14.398 21 1 91.31 541 HIS B N 1
ATOM 9534 C CA . HIS B 1 541 ? 2.572 -13.695 21.578 1 91.31 541 HIS B CA 1
ATOM 9535 C C . HIS B 1 541 ? 1.636 -13.164 20.5 1 91.31 541 HIS B C 1
ATOM 9537 O O . HIS B 1 541 ? 0.413 -13.25 20.641 1 91.31 541 HIS B O 1
ATOM 9543 N N . ALA B 1 542 ? 2.234 -12.594 19.516 1 92.06 542 ALA B N 1
ATOM 9544 C CA . ALA B 1 542 ? 1.435 -12.055 18.422 1 92.06 542 ALA B CA 1
ATOM 9545 C C . ALA B 1 542 ? 0.612 -13.156 17.75 1 92.06 542 ALA B C 1
ATOM 9547 O O . ALA B 1 542 ? -0.566 -12.961 17.438 1 92.06 542 ALA B O 1
ATOM 9548 N N . VAL B 1 543 ? 1.192 -14.289 17.547 1 90.69 543 VAL B N 1
ATOM 9549 C CA . VAL B 1 543 ? 0.507 -15.414 16.922 1 90.69 543 VAL B CA 1
ATOM 9550 C C . VAL B 1 543 ? -0.586 -15.938 17.844 1 90.69 543 VAL B C 1
ATOM 9552 O O . VAL B 1 543 ? -1.674 -16.297 17.391 1 90.69 543 VAL B O 1
ATOM 9555 N N . GLY B 1 544 ? -0.297 -16.016 19.078 1 89.44 544 GLY B N 1
ATOM 9556 C CA . GLY B 1 544 ? -1.314 -16.391 20.047 1 89.44 544 GLY B CA 1
ATOM 9557 C C . GLY B 1 544 ? -2.508 -15.453 20.047 1 89.44 544 GLY B C 1
ATOM 9558 O O . GLY B 1 544 ? -3.656 -15.906 20.078 1 89.44 544 GLY B O 1
ATOM 9559 N N . ASP B 1 545 ? -2.225 -14.188 20.016 1 90.81 545 ASP B N 1
ATOM 9560 C CA . ASP B 1 545 ? -3.293 -13.195 19.953 1 90.81 545 ASP B CA 1
ATOM 9561 C C . ASP B 1 545 ? -4.113 -13.352 18.672 1 90.81 545 ASP B C 1
ATOM 9563 O O . ASP B 1 545 ? -5.336 -13.18 18.688 1 90.81 545 ASP B O 1
ATOM 9567 N N . PHE B 1 546 ? -3.463 -13.586 17.594 1 92.19 546 PHE B N 1
ATOM 9568 C CA . PHE B 1 546 ? -4.168 -13.812 16.344 1 92.19 546 PHE B CA 1
ATOM 9569 C C . PHE B 1 546 ? -5.129 -14.992 16.453 1 92.19 546 PHE B C 1
ATOM 9571 O O . PHE B 1 546 ? -6.27 -14.914 16 1 92.19 546 PHE B O 1
ATOM 9578 N N . SER B 1 547 ? -4.598 -16.047 17.031 1 90.12 547 SER B N 1
ATOM 9579 C CA . SER B 1 547 ? -5.418 -17.234 17.219 1 90.12 547 SER B CA 1
ATOM 9580 C C . SER B 1 547 ? -6.664 -16.938 18.047 1 90.12 547 SER B C 1
ATOM 9582 O O . SER B 1 547 ? -7.766 -17.359 17.688 1 90.12 547 SER B O 1
ATOM 9584 N N . LEU B 1 548 ? -6.484 -16.219 19.062 1 89.25 548 LEU B N 1
ATOM 9585 C CA . LEU B 1 548 ? -7.594 -15.852 19.938 1 89.25 548 LEU B CA 1
ATOM 9586 C C . LEU B 1 548 ? -8.602 -14.977 19.188 1 89.25 548 LEU B C 1
ATOM 9588 O O . LEU B 1 548 ? -9.805 -15.227 19.234 1 89.25 548 LEU B O 1
ATOM 9592 N N . ARG B 1 549 ? -8.117 -13.961 18.5 1 91.38 549 ARG B N 1
ATOM 9593 C CA . ARG B 1 549 ? -8.992 -13.031 17.797 1 91.38 549 ARG B CA 1
ATOM 9594 C C . ARG B 1 549 ? -9.688 -13.711 16.625 1 91.38 549 ARG B C 1
ATOM 9596 O O . ARG B 1 549 ? -10.828 -13.383 16.281 1 91.38 549 ARG B O 1
ATOM 9603 N N . ALA B 1 550 ? -8.961 -14.648 15.992 1 92.75 550 ALA B N 1
ATOM 9604 C CA . ALA B 1 550 ? -9.586 -15.422 14.922 1 92.75 550 ALA B CA 1
ATOM 9605 C C . ALA B 1 550 ? -10.766 -16.234 15.453 1 92.75 550 ALA B C 1
ATOM 9607 O O . ALA B 1 550 ? -11.836 -16.266 14.836 1 92.75 550 ALA B O 1
ATOM 9608 N N . ALA B 1 551 ? -10.602 -16.859 16.562 1 89.69 551 ALA B N 1
ATOM 9609 C CA . ALA B 1 551 ? -11.68 -17.625 17.188 1 89.69 551 ALA B CA 1
ATOM 9610 C C . ALA B 1 551 ? -12.844 -16.703 17.578 1 89.69 551 ALA B C 1
ATOM 9612 O O . ALA B 1 551 ? -14.008 -17.031 17.312 1 89.69 551 ALA B O 1
ATOM 9613 N N . GLU B 1 552 ? -12.523 -15.586 18.172 1 89.38 552 GLU B N 1
ATOM 9614 C CA . GLU B 1 552 ? -13.555 -14.625 18.531 1 89.38 552 GLU B CA 1
ATOM 9615 C C . GLU B 1 552 ? -14.328 -14.133 17.312 1 89.38 552 GLU B C 1
ATOM 9617 O O . GLU B 1 552 ? -15.539 -13.938 17.375 1 89.38 552 GLU B O 1
ATOM 9622 N N . PHE B 1 553 ? -13.617 -13.883 16.328 1 93.5 553 PHE B N 1
ATOM 9623 C CA . PHE B 1 553 ? -14.227 -13.422 15.086 1 93.5 553 PHE B CA 1
ATOM 9624 C C . PHE B 1 553 ? -15.266 -14.422 14.586 1 93.5 553 PHE B C 1
ATOM 9626 O O . PHE B 1 553 ? -16.391 -14.047 14.266 1 93.5 553 PHE B O 1
ATOM 9633 N N . HIS B 1 554 ? -14.852 -15.695 14.469 1 91.88 554 HIS B N 1
ATOM 9634 C CA . HIS B 1 554 ? -15.766 -16.703 13.945 1 91.88 554 HIS B CA 1
ATOM 9635 C C . HIS B 1 554 ? -16.922 -16.938 14.906 1 91.88 554 HIS B C 1
ATOM 9637 O O . HIS B 1 554 ? -18.031 -17.266 14.477 1 91.88 554 HIS B O 1
ATOM 9643 N N . HIS B 1 555 ? -16.688 -16.734 16.188 1 88.62 555 HIS B N 1
ATOM 9644 C CA . HIS B 1 555 ? -17.781 -16.812 17.141 1 88.62 555 HIS B CA 1
ATOM 9645 C C . HIS B 1 555 ? -18.797 -15.695 16.906 1 88.62 555 HIS B C 1
ATOM 9647 O O . HIS B 1 555 ? -20.016 -15.945 16.891 1 88.62 555 HIS B O 1
ATOM 9653 N N . ARG B 1 556 ? -18.328 -14.484 16.719 1 90.12 556 ARG B N 1
ATOM 9654 C CA . ARG B 1 556 ? -19.219 -13.359 16.406 1 90.12 556 ARG B CA 1
ATOM 9655 C C . ARG B 1 556 ? -19.938 -13.594 15.086 1 90.12 556 ARG B C 1
ATOM 9657 O O . ARG B 1 556 ? -21.125 -13.273 14.953 1 90.12 556 ARG B O 1
ATOM 9664 N N . GLN B 1 557 ? -19.188 -14.102 14.172 1 92 557 GLN B N 1
ATOM 9665 C CA . GLN B 1 557 ? -19.766 -14.406 12.867 1 92 557 GLN B CA 1
ATOM 9666 C C . GLN B 1 557 ? -20.938 -15.367 13 1 92 557 GLN B C 1
ATOM 9668 O O . GLN B 1 557 ? -21.969 -15.195 12.336 1 92 557 GLN B O 1
ATOM 9673 N N . ASP B 1 558 ? -20.766 -16.297 13.812 1 88 558 ASP B N 1
ATOM 9674 C CA . ASP B 1 558 ? -21.781 -17.328 14.023 1 88 558 ASP B CA 1
ATOM 9675 C C . ASP B 1 558 ? -23.031 -16.734 14.68 1 88 558 ASP B C 1
ATOM 9677 O O . ASP B 1 558 ? -24.141 -17.25 14.484 1 88 558 ASP B O 1
ATOM 9681 N N . MET B 1 559 ? -22.922 -15.656 15.359 1 87.12 559 MET B N 1
ATOM 9682 C CA . MET B 1 559 ? -24.016 -15.07 16.125 1 87.12 559 MET B CA 1
ATOM 9683 C C . MET B 1 559 ? -24.672 -13.93 15.344 1 87.12 559 MET B C 1
ATOM 9685 O O . MET B 1 559 ? -25.625 -13.32 15.812 1 87.12 559 MET B O 1
ATOM 9689 N N . LEU B 1 560 ? -24.234 -13.734 14.219 1 89.5 560 LEU B N 1
ATOM 9690 C CA . LEU B 1 560 ? -24.703 -12.594 13.445 1 89.5 560 LEU B CA 1
ATOM 9691 C C . LEU B 1 560 ? -26.141 -12.789 12.984 1 89.5 560 LEU B C 1
ATOM 9693 O O . LEU B 1 560 ? -26.547 -13.906 12.656 1 89.5 560 LEU B O 1
ATOM 9697 N N . ASP B 1 561 ? -26.906 -11.703 12.938 1 89 561 ASP B N 1
ATOM 9698 C CA . ASP B 1 561 ? -28.234 -11.703 12.32 1 89 561 ASP B CA 1
ATOM 9699 C C . ASP B 1 561 ? -28.125 -11.789 10.797 1 89 561 ASP B C 1
ATOM 9701 O O . ASP B 1 561 ? -27.781 -10.812 10.141 1 89 561 ASP B O 1
ATOM 9705 N N . LEU B 1 562 ? -28.469 -12.828 10.25 1 89.25 562 LEU B N 1
ATOM 9706 C CA . LEU B 1 562 ? -28.266 -13.102 8.828 1 89.25 562 LEU B CA 1
ATOM 9707 C C . LEU B 1 562 ? -29.266 -12.32 7.98 1 89.25 562 LEU B C 1
ATOM 9709 O O . LEU B 1 562 ? -29.172 -12.32 6.75 1 89.25 562 LEU B O 1
ATOM 9713 N N . ARG B 1 563 ? -30.312 -11.609 8.578 1 89.25 563 ARG B N 1
ATOM 9714 C CA . ARG B 1 563 ? -31.281 -10.797 7.852 1 89.25 563 ARG B CA 1
ATOM 9715 C C . ARG B 1 563 ? -30.719 -9.406 7.562 1 89.25 563 ARG B C 1
ATOM 9717 O O . ARG B 1 563 ? -31.312 -8.648 6.789 1 89.25 563 ARG B O 1
ATOM 9724 N N . ASP B 1 564 ? -29.516 -9.133 8.148 1 91.31 564 ASP B N 1
ATOM 9725 C CA . ASP B 1 564 ? -28.875 -7.832 7.977 1 91.31 564 ASP B CA 1
ATOM 9726 C C . ASP B 1 564 ? -27.75 -7.91 6.941 1 91.31 564 ASP B C 1
ATOM 9728 O O . ASP B 1 564 ? -26.625 -8.281 7.266 1 91.31 564 ASP B O 1
ATOM 9732 N N . PRO B 1 565 ? -28.047 -7.441 5.691 1 91.56 565 PRO B N 1
ATOM 9733 C CA . PRO B 1 565 ? -27.016 -7.539 4.645 1 91.56 565 PRO B CA 1
ATOM 9734 C C . PRO B 1 565 ? -25.781 -6.703 4.945 1 91.56 565 PRO B C 1
ATOM 9736 O O . PRO B 1 565 ? -24.672 -7.066 4.543 1 91.56 565 PRO B O 1
ATOM 9739 N N . MET B 1 566 ? -26 -5.602 5.664 1 91.81 566 MET B N 1
ATOM 9740 C CA . MET B 1 566 ? -24.875 -4.738 5.98 1 91.81 566 MET B CA 1
ATOM 9741 C C . MET B 1 566 ? -23.922 -5.414 6.973 1 91.81 566 MET B C 1
ATOM 9743 O O . MET B 1 566 ? -22.703 -5.277 6.867 1 91.81 566 MET B O 1
ATOM 9747 N N . ALA B 1 567 ? -24.484 -6.164 7.934 1 91.5 567 ALA B N 1
ATOM 9748 C CA . ALA B 1 567 ? -23.672 -6.906 8.883 1 91.5 567 ALA B CA 1
ATOM 9749 C C . ALA B 1 567 ? -22.891 -8.023 8.188 1 91.5 567 ALA B C 1
ATOM 9751 O O . ALA B 1 567 ? -21.719 -8.258 8.5 1 91.5 567 ALA B O 1
ATOM 9752 N N . ILE B 1 568 ? -23.562 -8.672 7.254 1 92.62 568 ILE B N 1
ATOM 9753 C CA . ILE B 1 568 ? -22.922 -9.742 6.496 1 92.62 568 ILE B CA 1
ATOM 9754 C C . ILE B 1 568 ? -21.766 -9.172 5.68 1 92.62 568 ILE B C 1
ATOM 9756 O O . ILE B 1 568 ? -20.672 -9.734 5.672 1 92.62 568 ILE B O 1
ATOM 9760 N N . ARG B 1 569 ? -22.031 -8.023 5.023 1 93.81 569 ARG B N 1
ATOM 9761 C CA . ARG B 1 569 ? -20.984 -7.398 4.211 1 93.81 569 ARG B CA 1
ATOM 9762 C C . ARG B 1 569 ? -19.828 -6.934 5.078 1 93.81 569 ARG B C 1
ATOM 9764 O O . ARG B 1 569 ? -18.656 -7.02 4.664 1 93.81 569 ARG B O 1
ATOM 9771 N N . MET B 1 570 ? -20.125 -6.453 6.246 1 92.56 570 MET B N 1
ATOM 9772 C CA . MET B 1 570 ? -19.078 -6.02 7.168 1 92.56 570 MET B CA 1
ATOM 9773 C C . MET B 1 570 ? -18.141 -7.168 7.512 1 92.56 570 MET B C 1
ATOM 9775 O O . MET B 1 570 ? -16.906 -7.02 7.449 1 92.56 570 MET B O 1
ATOM 9779 N N . VAL B 1 571 ? -18.734 -8.32 7.812 1 94.25 571 VAL B N 1
ATOM 9780 C CA . VAL B 1 571 ? -17.953 -9.5 8.156 1 94.25 571 VAL B CA 1
ATOM 9781 C C . VAL B 1 571 ? -17.156 -9.969 6.938 1 94.25 571 VAL B C 1
ATOM 9783 O O . VAL B 1 571 ? -15.969 -10.289 7.043 1 94.25 571 VAL B O 1
ATOM 9786 N N . ASN B 1 572 ? -17.766 -9.961 5.777 1 95.38 572 ASN B N 1
ATOM 9787 C CA . ASN B 1 572 ? -17.094 -10.398 4.551 1 95.38 572 ASN B CA 1
ATOM 9788 C C . ASN B 1 572 ? -15.961 -9.453 4.164 1 95.38 572 ASN B C 1
ATOM 9790 O O . ASN B 1 572 ? -14.953 -9.883 3.613 1 95.38 572 ASN B O 1
ATOM 9794 N N . ASP B 1 573 ? -16.156 -8.156 4.469 1 93.31 573 ASP B N 1
ATOM 9795 C CA . ASP B 1 573 ? -15.086 -7.203 4.207 1 93.31 573 ASP B CA 1
ATOM 9796 C C . ASP B 1 573 ? -13.867 -7.492 5.086 1 93.31 573 ASP B C 1
ATOM 9798 O O . ASP B 1 573 ? -12.727 -7.391 4.629 1 93.31 573 ASP B O 1
ATOM 9802 N N . GLN B 1 574 ? -14.125 -7.84 6.352 1 93.56 574 GLN B N 1
ATOM 9803 C CA . GLN B 1 574 ? -13.016 -8.195 7.23 1 93.56 574 GLN B CA 1
ATOM 9804 C C . GLN B 1 574 ? -12.297 -9.445 6.734 1 93.56 574 GLN B C 1
ATOM 9806 O O . GLN B 1 574 ? -11.07 -9.508 6.746 1 93.56 574 GLN B O 1
ATOM 9811 N N . LEU B 1 575 ? -13.078 -10.398 6.281 1 96.06 575 LEU B N 1
ATOM 9812 C CA . LEU B 1 575 ? -12.5 -11.625 5.73 1 96.06 575 LEU B CA 1
ATOM 9813 C C . LEU B 1 575 ? -11.688 -11.32 4.477 1 96.06 575 LEU B C 1
ATOM 9815 O O . LEU B 1 575 ? -10.547 -11.781 4.344 1 96.06 575 LEU B O 1
ATOM 9819 N N . LEU B 1 576 ? -12.258 -10.508 3.602 1 94.62 576 LEU B N 1
ATOM 9820 C CA . LEU B 1 576 ? -11.633 -10.156 2.33 1 94.62 576 LEU B CA 1
ATOM 9821 C C . LEU B 1 576 ? -10.305 -9.438 2.553 1 94.62 576 LEU B C 1
ATOM 9823 O O . LEU B 1 576 ? -9.32 -9.727 1.878 1 94.62 576 LEU B O 1
ATOM 9827 N N . LEU B 1 577 ? -10.258 -8.586 3.51 1 90.69 577 LEU B N 1
ATOM 9828 C CA . LEU B 1 577 ? -9.125 -7.676 3.654 1 90.69 577 LEU B CA 1
ATOM 9829 C C . LEU B 1 577 ? -8.039 -8.297 4.527 1 90.69 577 LEU B C 1
ATOM 9831 O O . LEU B 1 577 ? -6.941 -7.742 4.645 1 90.69 577 LEU B O 1
ATOM 9835 N N . LEU B 1 578 ? -8.25 -9.43 5.125 1 93.19 578 LEU B N 1
ATOM 9836 C CA . LEU B 1 578 ? -7.27 -10.031 6.023 1 93.19 578 LEU B CA 1
ATOM 9837 C C . LEU B 1 578 ? -5.965 -10.312 5.289 1 93.19 578 LEU B C 1
ATOM 9839 O O . LEU B 1 578 ? -4.887 -9.93 5.758 1 93.19 578 LEU B O 1
ATOM 9843 N N . GLU B 1 579 ? -6.082 -10.961 4.137 1 92.75 579 GLU B N 1
ATOM 9844 C CA . GLU B 1 579 ? -4.871 -11.289 3.391 1 92.75 579 GLU B CA 1
ATOM 9845 C C . GLU B 1 579 ? -4.07 -10.031 3.053 1 92.75 579 GLU B C 1
ATOM 9847 O O . GLU B 1 579 ? -2.84 -10.047 3.082 1 92.75 579 GLU B O 1
ATOM 9852 N N . ARG B 1 580 ? -4.754 -8.938 2.752 1 89.75 580 ARG B N 1
ATOM 9853 C CA . ARG B 1 580 ? -4.125 -7.664 2.424 1 89.75 580 ARG B CA 1
ATOM 9854 C C . ARG B 1 580 ? -3.398 -7.082 3.633 1 89.75 580 ARG B C 1
ATOM 9856 O O . ARG B 1 580 ? -2.408 -6.359 3.482 1 89.75 580 ARG B O 1
ATOM 9863 N N . ALA B 1 581 ? -3.848 -7.434 4.812 1 88.19 581 ALA B N 1
ATOM 9864 C CA . ALA B 1 581 ? -3.266 -6.902 6.043 1 88.19 581 ALA B CA 1
ATOM 9865 C C . ALA B 1 581 ? -1.871 -7.477 6.281 1 88.19 581 ALA B C 1
ATOM 9867 O O . ALA B 1 581 ? -1.101 -6.938 7.082 1 88.19 581 ALA B O 1
ATOM 9868 N N . PHE B 1 582 ? -1.541 -8.5 5.574 1 88.25 582 PHE B N 1
ATOM 9869 C CA . PHE B 1 582 ? -0.228 -9.109 5.742 1 88.25 582 PHE B CA 1
ATOM 9870 C C . PHE B 1 582 ? 0.785 -8.484 4.789 1 88.25 582 PHE B C 1
ATOM 9872 O O . PHE B 1 582 ? 1.967 -8.836 4.812 1 88.25 582 PHE B O 1
ATOM 9879 N N . LEU B 1 583 ? 0.315 -7.566 3.936 1 81.19 583 LEU B N 1
ATOM 9880 C CA . LEU B 1 583 ? 1.231 -6.871 3.039 1 81.19 583 LEU B CA 1
ATOM 9881 C C . LEU B 1 583 ? 2.051 -5.832 3.797 1 81.19 583 LEU B C 1
ATOM 9883 O O . LEU B 1 583 ? 1.528 -5.145 4.676 1 81.19 583 LEU B O 1
ATOM 9887 N N . ARG B 1 584 ? 3.305 -5.746 3.473 1 70.56 584 ARG B N 1
ATOM 9888 C CA . ARG B 1 584 ? 4.184 -4.75 4.07 1 70.56 584 ARG B CA 1
ATOM 9889 C C . ARG B 1 584 ? 3.859 -3.352 3.555 1 70.56 584 ARG B C 1
ATOM 9891 O O . ARG B 1 584 ? 3.598 -3.17 2.363 1 70.56 584 ARG B O 1
ATOM 9898 N N . SER B 1 585 ? 3.41 -2.33 4.445 1 57.38 585 SER B N 1
ATOM 9899 C CA . SER B 1 585 ? 3.189 -0.939 4.062 1 57.38 585 SER B CA 1
ATOM 9900 C C . SER B 1 585 ? 4.508 -0.175 3.969 1 57.38 585 SER B C 1
ATOM 9902 O O . SER B 1 585 ? 5.113 0.155 4.988 1 57.38 585 SER B O 1
ATOM 9904 N N . CYS B 1 586 ? 5.566 -0.535 3.531 1 49.91 586 CYS B N 1
ATOM 9905 C CA . CYS B 1 586 ? 6.852 0.122 3.736 1 49.91 586 CYS B CA 1
ATOM 9906 C C . CYS B 1 586 ? 6.793 1.582 3.303 1 49.91 586 CYS B C 1
ATOM 9908 O O . CYS B 1 586 ? 6.852 1.884 2.109 1 49.91 586 CYS B O 1
ATOM 9910 N N . PRO B 1 587 ? 5.973 2.387 3.902 1 43.19 587 PRO B N 1
ATOM 9911 C CA . PRO B 1 587 ? 6.18 3.771 3.469 1 43.19 587 PRO B CA 1
ATOM 9912 C C . PRO B 1 587 ? 7.641 4.074 3.148 1 43.19 587 PRO B C 1
ATOM 9914 O O . PRO B 1 587 ? 7.953 4.539 2.049 1 43.19 587 PRO B O 1
ATOM 9917 N N . ASN B 1 588 ? 8.273 4.836 4.301 1 38 588 ASN B N 1
ATOM 9918 C CA . ASN B 1 588 ? 9.586 5.461 4.168 1 38 588 ASN B CA 1
ATOM 9919 C C . ASN B 1 588 ? 10.656 4.449 3.758 1 38 588 ASN B C 1
ATOM 9921 O O . ASN B 1 588 ? 11.281 4.594 2.711 1 38 588 ASN B O 1
ATOM 9925 N N . GLN B 1 589 ? 11.375 3.98 4.992 1 35.06 589 GLN B N 1
ATOM 9926 C CA . GLN B 1 589 ? 12.672 3.318 5.109 1 35.06 589 GLN B CA 1
ATOM 9927 C C . GLN B 1 589 ? 12.562 1.833 4.777 1 35.06 589 GLN B C 1
ATOM 9929 O O . GLN B 1 589 ? 12.508 0.991 5.676 1 35.06 589 GLN B O 1
ATOM 9934 N N . CYS B 1 590 ? 11.492 1.462 4.121 1 37.28 590 CYS B N 1
ATOM 9935 C CA . CYS B 1 590 ? 11.875 0.077 3.871 1 37.28 590 CYS B CA 1
ATOM 9936 C C . CYS B 1 590 ? 13.398 -0.079 3.881 1 37.28 590 CYS B C 1
ATOM 9938 O O . CYS B 1 590 ? 14.078 0.413 2.984 1 37.28 590 CYS B O 1
ATOM 9940 N N . LEU B 1 591 ? 13.82 0.246 4.945 1 33.84 591 LEU B N 1
ATOM 9941 C CA . LEU B 1 591 ? 15.227 0.055 5.305 1 33.84 591 LEU B CA 1
ATOM 9942 C C . LEU B 1 591 ? 15.859 -1.039 4.453 1 33.84 591 LEU B C 1
ATOM 9944 O O . LEU B 1 591 ? 15.367 -2.172 4.422 1 33.84 591 LEU B O 1
ATOM 9948 N N . SER B 1 592 ? 16.016 -0.683 3.252 1 34 592 SER B N 1
ATOM 9949 C CA . SER B 1 592 ? 17.078 -1.562 2.791 1 34 592 SER B CA 1
ATOM 9950 C C . SER B 1 592 ? 17.984 -1.989 3.943 1 34 592 SER B C 1
ATOM 9952 O O . SER B 1 592 ? 18.781 -1.19 4.445 1 34 592 SER B O 1
ATOM 9954 N N . VAL B 1 593 ? 17.438 -2.375 5.086 1 30.92 593 VAL B N 1
ATOM 9955 C CA . VAL B 1 593 ? 18.484 -2.82 6.012 1 30.92 593 VAL B CA 1
ATOM 9956 C C . VAL B 1 593 ? 19.781 -3.053 5.258 1 30.92 593 VAL B C 1
ATOM 9958 O O . VAL B 1 593 ? 20.594 -2.133 5.105 1 30.92 593 VAL B O 1
ATOM 9961 N N . THR B 1 594 ? 20.297 -4.301 5.473 1 29.44 594 THR B N 1
ATOM 9962 C CA . THR B 1 594 ? 21.672 -4.727 5.234 1 29.44 594 THR B CA 1
ATOM 9963 C C . THR B 1 594 ? 21.922 -4.914 3.742 1 29.44 594 THR B C 1
ATOM 9965 O O . THR B 1 594 ? 22.047 -6.047 3.266 1 29.44 594 THR B O 1
ATOM 9968 N N . GLY B 1 595 ? 21.75 -3.955 2.984 1 32.97 595 GLY B N 1
ATOM 9969 C CA . GLY B 1 595 ? 22.281 -4.195 1.651 1 32.97 595 GLY B CA 1
ATOM 9970 C C . GLY B 1 595 ? 21.422 -5.117 0.819 1 32.97 595 GLY B C 1
ATOM 9971 O O . GLY B 1 595 ? 21.719 -5.371 -0.35 1 32.97 595 GLY B O 1
ATOM 9972 N N . VAL B 1 596 ? 20.891 -6.098 1.48 1 33.28 596 VAL B N 1
ATOM 9973 C CA . VAL B 1 596 ? 20.188 -7.09 0.665 1 33.28 596 VAL B CA 1
ATOM 9974 C C . VAL B 1 596 ? 18.766 -6.617 0.368 1 33.28 596 VAL B C 1
ATOM 9976 O O . VAL B 1 596 ? 18.094 -6.09 1.25 1 33.28 596 VAL B O 1
ATOM 9979 N N . ASP B 1 597 ? 18.391 -6.375 -0.74 1 38.78 597 ASP B N 1
ATOM 9980 C CA . ASP B 1 597 ? 17.109 -6.113 -1.4 1 38.78 597 ASP B CA 1
ATOM 9981 C C . ASP B 1 597 ? 15.984 -6.926 -0.766 1 38.78 597 ASP B C 1
ATOM 9983 O O . ASP B 1 597 ? 15.43 -7.824 -1.4 1 38.78 597 ASP B O 1
ATOM 9987 N N . VAL B 1 598 ? 16.125 -7.414 0.4 1 38.19 598 VAL B N 1
ATOM 9988 C CA . VAL B 1 598 ? 15.211 -8.367 1.009 1 38.19 598 VAL B CA 1
ATOM 9989 C C . VAL B 1 598 ? 13.789 -7.816 0.968 1 38.19 598 VAL B C 1
ATOM 9991 O O . VAL B 1 598 ? 12.82 -8.578 0.93 1 38.19 598 VAL B O 1
ATOM 9994 N N . PHE B 1 599 ? 13.539 -6.551 1.066 1 40.97 599 PHE B N 1
ATOM 9995 C CA . PHE B 1 599 ? 12.211 -6.113 1.473 1 40.97 599 PHE B CA 1
ATOM 9996 C C . PHE B 1 599 ? 11.336 -5.836 0.254 1 40.97 599 PHE B C 1
ATOM 9998 O O . PHE B 1 599 ? 10.266 -5.242 0.377 1 40.97 599 PHE B O 1
ATOM 10005 N N . ASN B 1 600 ? 11.859 -6.324 -0.798 1 44.31 600 ASN B N 1
ATOM 10006 C CA . ASN B 1 600 ? 10.898 -6.207 -1.888 1 44.31 600 ASN B CA 1
ATOM 10007 C C . ASN B 1 600 ? 9.711 -7.141 -1.688 1 44.31 600 ASN B C 1
ATOM 10009 O O . ASN B 1 600 ? 8.789 -7.168 -2.51 1 44.31 600 ASN B O 1
ATOM 10013 N N . GLU B 1 601 ? 10.031 -8.023 -0.565 1 52.56 601 GLU B N 1
ATOM 10014 C CA . GLU B 1 601 ? 8.984 -9.023 -0.354 1 52.56 601 GLU B CA 1
ATOM 10015 C C . GLU B 1 601 ? 7.762 -8.406 0.316 1 52.56 601 GLU B C 1
ATOM 10017 O O . GLU B 1 601 ? 7.836 -7.949 1.458 1 52.56 601 GLU B O 1
ATOM 10022 N N . GLN B 1 602 ? 6.691 -8.344 -0.472 1 65.94 602 GLN B N 1
ATOM 10023 C CA . GLN B 1 602 ? 5.586 -7.461 -0.125 1 65.94 602 GLN B CA 1
ATOM 10024 C C . GLN B 1 602 ? 4.605 -8.148 0.823 1 65.94 602 GLN B C 1
ATOM 10026 O O . GLN B 1 602 ? 3.984 -7.496 1.663 1 65.94 602 GLN B O 1
ATOM 10031 N N . HIS B 1 603 ? 4.711 -9.602 0.904 1 77.69 603 HIS B N 1
ATOM 10032 C CA . HIS B 1 603 ? 3.762 -10.25 1.803 1 77.69 603 HIS B CA 1
ATOM 10033 C C . HIS B 1 603 ? 4.473 -10.844 3.016 1 77.69 603 HIS B C 1
ATOM 10035 O O . HIS B 1 603 ? 5.391 -11.656 2.867 1 77.69 603 HIS B O 1
ATOM 10041 N N . GLY B 1 604 ? 4.281 -10.594 4.141 1 76.31 604 GLY B N 1
ATOM 10042 C CA . GLY B 1 604 ? 5 -10.93 5.359 1 76.31 604 GLY B CA 1
ATOM 10043 C C . GLY B 1 604 ? 4.957 -12.406 5.695 1 76.31 604 GLY B C 1
ATOM 10044 O O . GLY B 1 604 ? 5.828 -12.914 6.402 1 76.31 604 GLY B O 1
ATOM 10045 N N . VAL B 1 605 ? 4.016 -13.164 5.18 1 76.81 605 VAL B N 1
ATOM 10046 C CA . VAL B 1 605 ? 3.814 -14.547 5.594 1 76.81 605 VAL B CA 1
ATOM 10047 C C . VAL B 1 605 ? 4.039 -15.477 4.402 1 76.81 605 VAL B C 1
ATOM 10049 O O . VAL B 1 605 ? 4.539 -16.594 4.562 1 76.81 605 VAL B O 1
ATOM 10052 N N . ALA B 1 606 ? 3.688 -15.031 3.225 1 71.06 606 ALA B N 1
ATOM 10053 C CA . ALA B 1 606 ? 3.605 -15.961 2.102 1 71.06 606 ALA B CA 1
ATOM 10054 C C . ALA B 1 606 ? 4.598 -15.586 1.004 1 71.06 606 ALA B C 1
ATOM 10056 O O . ALA B 1 606 ? 4.426 -15.969 -0.155 1 71.06 606 ALA B O 1
ATOM 10057 N N . THR B 1 607 ? 5.535 -14.906 1.284 1 66.62 607 THR B N 1
ATOM 10058 C CA . THR B 1 607 ? 6.527 -14.625 0.249 1 66.62 607 THR B CA 1
ATOM 10059 C C . THR B 1 607 ? 7.32 -15.883 -0.096 1 66.62 607 THR B C 1
ATOM 10061 O O . THR B 1 607 ? 7.789 -16.594 0.797 1 66.62 607 THR B O 1
ATOM 10064 N N . PRO B 1 608 ? 7.238 -16.219 -1.401 1 62.25 608 PRO B N 1
ATOM 10065 C CA . PRO B 1 608 ? 7.891 -17.453 -1.828 1 62.25 608 PRO B CA 1
ATOM 10066 C C . PRO B 1 608 ? 9.359 -17.531 -1.398 1 62.25 608 PRO B C 1
ATOM 10068 O O . PRO B 1 608 ? 10.047 -16.516 -1.386 1 62.25 608 PRO B O 1
ATOM 10071 N N . VAL B 1 609 ? 9.688 -18.719 -0.906 1 59.66 609 VAL B N 1
ATOM 10072 C CA . VAL B 1 609 ? 11.047 -18.984 -0.45 1 59.66 609 VAL B CA 1
ATOM 10073 C C . VAL B 1 609 ? 12 -19 -1.646 1 59.66 609 VAL B C 1
ATOM 10075 O O . VAL B 1 609 ? 11.656 -19.531 -2.709 1 59.66 609 VAL B O 1
ATOM 10078 N N . LYS B 1 610 ? 13.039 -18.234 -1.598 1 56.12 610 LYS B N 1
ATOM 10079 C CA . LYS B 1 610 ? 14.023 -18.188 -2.672 1 56.12 610 LYS B CA 1
ATOM 10080 C C . LYS B 1 610 ? 14.914 -19.438 -2.662 1 56.12 610 LYS B C 1
ATOM 10082 O O . LYS B 1 610 ? 15.383 -19.875 -3.713 1 56.12 610 LYS B O 1
ATOM 10087 N N . THR B 1 611 ? 15.148 -19.984 -1.5 1 50.5 611 THR B N 1
ATOM 10088 C CA . THR B 1 611 ? 16.203 -20.984 -1.454 1 50.5 611 THR B CA 1
ATOM 10089 C C . THR B 1 611 ? 15.625 -22.391 -1.391 1 50.5 611 THR B C 1
ATOM 10091 O O . THR B 1 611 ? 16.047 -23.281 -2.121 1 50.5 611 THR B O 1
ATOM 10094 N N . TYR B 1 612 ? 14.805 -22.625 -0.23 1 46.25 612 TYR B N 1
ATOM 10095 C CA . TYR B 1 612 ? 14.375 -24 -0.025 1 46.25 612 TYR B CA 1
ATOM 10096 C C . TYR B 1 612 ? 12.852 -24.109 -0.063 1 46.25 612 TYR B C 1
ATOM 10098 O O . TYR B 1 612 ? 12.203 -24.141 0.984 1 46.25 612 TYR B O 1
ATOM 10106 N N . PRO B 1 613 ? 12.453 -24.062 -1.345 1 47.88 613 PRO B N 1
ATOM 10107 C CA . PRO B 1 613 ? 10.992 -24.078 -1.435 1 47.88 613 PRO B CA 1
ATOM 10108 C C . PRO B 1 613 ? 10.367 -25.266 -0.695 1 47.88 613 PRO B C 1
ATOM 10110 O O . PRO B 1 613 ? 9.172 -25.25 -0.386 1 47.88 613 PRO B O 1
ATOM 10113 N N . GLN B 1 614 ? 11.281 -26.422 -0.536 1 45.03 614 GLN B N 1
ATOM 10114 C CA . GLN B 1 614 ? 10.719 -27.625 0.083 1 45.03 614 GLN B CA 1
ATOM 10115 C C . GLN B 1 614 ? 10.391 -27.375 1.553 1 45.03 614 GLN B C 1
ATOM 10117 O O . GLN B 1 614 ? 9.664 -28.156 2.17 1 45.03 614 GLN B O 1
ATOM 10122 N N . LEU B 1 615 ? 11.141 -26.406 2.102 1 47.34 615 LEU B N 1
ATOM 10123 C CA . LEU B 1 615 ? 10.859 -26.172 3.514 1 47.34 615 LEU B CA 1
ATOM 10124 C C . LEU B 1 615 ? 9.672 -25.234 3.688 1 47.34 615 LEU B C 1
ATOM 10126 O O . LEU B 1 615 ? 9.859 -24.016 3.805 1 47.34 615 LEU B O 1
ATOM 10130 N N . SER B 1 616 ? 8.578 -25.609 3.168 1 49.56 616 SER B N 1
ATOM 10131 C CA . SER B 1 616 ? 7.324 -24.906 2.924 1 49.56 616 SER B CA 1
ATOM 10132 C C . SER B 1 616 ? 6.684 -24.453 4.23 1 49.56 616 SER B C 1
ATOM 10134 O O . SER B 1 616 ? 5.688 -23.719 4.219 1 49.56 616 SER B O 1
ATOM 10136 N N . ASN B 1 617 ? 7.254 -24.797 5.395 1 53.53 617 ASN B N 1
ATOM 10137 C CA . ASN B 1 617 ? 6.469 -24.516 6.59 1 53.53 617 ASN B CA 1
ATOM 10138 C C . ASN B 1 617 ? 7.086 -23.391 7.418 1 53.53 617 ASN B C 1
ATOM 10140 O O . ASN B 1 617 ? 7.098 -23.469 8.648 1 53.53 617 ASN B O 1
ATOM 10144 N N . ILE B 1 618 ? 7.797 -22.469 6.695 1 58.16 618 ILE B N 1
ATOM 10145 C CA . ILE B 1 618 ? 8.398 -21.406 7.484 1 58.16 618 ILE B CA 1
ATOM 10146 C C . ILE B 1 618 ? 8.125 -20.047 6.82 1 58.16 618 ILE B C 1
ATOM 10148 O O . ILE B 1 618 ? 7.773 -20 5.641 1 58.16 618 ILE B O 1
ATOM 10152 N N . PHE B 1 619 ? 8.164 -19.047 7.703 1 64.25 619 PHE B N 1
ATOM 10153 C CA . PHE B 1 619 ? 8.18 -17.703 7.109 1 64.25 619 PHE B CA 1
ATOM 10154 C C . PHE B 1 619 ? 9.289 -17.594 6.074 1 64.25 619 PHE B C 1
ATOM 10156 O O . PHE B 1 619 ? 10.469 -17.656 6.41 1 64.25 619 PHE B O 1
ATOM 10163 N N . PRO B 1 620 ? 8.828 -17.547 4.82 1 62.31 620 PRO B N 1
ATOM 10164 C CA . PRO B 1 620 ? 9.828 -17.625 3.752 1 62.31 620 PRO B CA 1
ATOM 10165 C C . PRO B 1 620 ? 11.008 -16.688 3.98 1 62.31 620 PRO B C 1
ATOM 10167 O O . PRO B 1 620 ? 12.156 -17.062 3.777 1 62.31 620 PRO B O 1
ATOM 10170 N N . SER B 1 621 ? 10.648 -15.461 4.496 1 62.09 621 SER B N 1
ATOM 10171 C CA . SER B 1 621 ? 11.719 -14.484 4.656 1 62.09 621 SER B CA 1
ATOM 10172 C C . SER B 1 621 ? 12.703 -14.914 5.738 1 62.09 621 SER B C 1
ATOM 10174 O O . SER B 1 621 ? 13.914 -14.703 5.602 1 62.09 621 SER B O 1
ATOM 10176 N N . VAL B 1 622 ? 12.18 -15.477 6.781 1 62 622 VAL B N 1
ATOM 10177 C CA . VAL B 1 622 ? 13.023 -15.906 7.887 1 62 622 VAL B CA 1
ATOM 10178 C C . VAL B 1 622 ? 13.859 -17.109 7.461 1 62 622 VAL B C 1
ATOM 10180 O O . VAL B 1 622 ? 15.062 -17.172 7.719 1 62 622 VAL B O 1
ATOM 10183 N N . LEU B 1 623 ? 13.164 -17.938 6.758 1 61 623 LEU B N 1
ATOM 10184 C CA . LEU B 1 623 ? 13.859 -19.141 6.297 1 61 623 LEU B CA 1
ATOM 10185 C C . LEU B 1 623 ? 14.992 -18.781 5.34 1 61 623 LEU B C 1
ATOM 10187 O O . LEU B 1 623 ? 16.094 -19.312 5.441 1 61 623 LEU B O 1
ATOM 10191 N N . ASP B 1 624 ? 14.609 -17.875 4.488 1 61.88 624 ASP B N 1
ATOM 10192 C CA . ASP B 1 624 ? 15.609 -17.469 3.51 1 61.88 624 ASP B CA 1
ATOM 10193 C C . ASP B 1 624 ? 16.844 -16.875 4.195 1 61.88 624 ASP B C 1
ATOM 10195 O O . ASP B 1 624 ? 17.969 -17.172 3.812 1 61.88 624 ASP B O 1
ATOM 10199 N N . LEU B 1 625 ? 16.562 -16.062 5.195 1 61.56 625 LEU B N 1
ATOM 10200 C CA . LEU B 1 625 ? 17.672 -15.414 5.898 1 61.56 625 LEU B CA 1
ATOM 10201 C C . LEU B 1 625 ? 18.484 -16.438 6.676 1 61.56 625 LEU B C 1
ATOM 10203 O O . LEU B 1 625 ? 19.719 -16.375 6.691 1 61.56 625 LEU B O 1
ATOM 10207 N N . ILE B 1 626 ? 17.812 -17.328 7.234 1 60.09 626 ILE B N 1
ATOM 10208 C CA . ILE B 1 626 ? 18.5 -18.344 8.031 1 60.09 626 ILE B CA 1
ATOM 10209 C C . ILE B 1 626 ? 19.344 -19.234 7.117 1 60.09 626 ILE B C 1
ATOM 10211 O O . ILE B 1 626 ? 20.516 -19.5 7.398 1 60.09 626 ILE B O 1
ATOM 10215 N N . THR B 1 627 ? 18.703 -19.578 6.07 1 58.16 627 THR B N 1
ATOM 10216 C CA . THR B 1 627 ? 19.391 -20.5 5.176 1 58.16 627 THR B CA 1
ATOM 10217 C C . THR B 1 627 ? 20.578 -19.828 4.5 1 58.16 627 THR B C 1
ATOM 10219 O O . THR B 1 627 ? 21.625 -20.438 4.328 1 58.16 627 THR B O 1
ATOM 10222 N N . GLN B 1 628 ? 20.266 -18.562 4.047 1 56.69 628 GLN B N 1
ATOM 10223 C CA . GLN B 1 628 ? 21.344 -17.812 3.438 1 56.69 628 GLN B CA 1
ATOM 10224 C C . GLN B 1 628 ? 22.531 -17.688 4.391 1 56.69 628 GLN B C 1
ATOM 10226 O O . GLN B 1 628 ? 23.688 -17.828 3.982 1 56.69 628 GLN B O 1
ATOM 10231 N N . SER B 1 629 ? 22.188 -17.344 5.547 1 54.16 629 SER B N 1
ATOM 10232 C CA . SER B 1 629 ? 23.25 -17.172 6.535 1 54.16 629 SER B CA 1
ATOM 10233 C C . SER B 1 629 ? 24 -18.484 6.758 1 54.16 629 SER B C 1
ATOM 10235 O O . SER B 1 629 ? 25.219 -18.469 6.98 1 54.16 629 SER B O 1
ATOM 10237 N N . LEU B 1 630 ? 23.25 -19.453 6.711 1 53.59 630 LEU B N 1
ATOM 10238 C CA . LEU B 1 630 ? 23.875 -20.75 6.941 1 53.59 630 LEU B CA 1
ATOM 10239 C C . LEU B 1 630 ? 24.781 -21.125 5.781 1 53.59 630 LEU B C 1
ATOM 10241 O O . LEU B 1 630 ? 25.781 -21.828 5.969 1 53.59 630 LEU B O 1
ATOM 10245 N N . THR B 1 631 ? 24.25 -20.734 4.637 1 49.66 631 THR B N 1
ATOM 10246 C CA . THR B 1 631 ? 25.078 -21.062 3.469 1 49.66 631 THR B CA 1
ATOM 10247 C C . THR B 1 631 ? 26.375 -20.266 3.488 1 49.66 631 THR B C 1
ATOM 10249 O O . THR B 1 631 ? 27.406 -20.75 3.021 1 49.66 631 THR B O 1
ATOM 10252 N N . GLU B 1 632 ? 26.125 -18.891 3.846 1 50.06 632 GLU B N 1
ATOM 10253 C CA . GLU B 1 632 ? 27.312 -18.047 3.791 1 50.06 632 GLU B CA 1
ATOM 10254 C C . GLU B 1 632 ? 28.25 -18.312 4.973 1 50.06 632 GLU B C 1
ATOM 10256 O O . GLU B 1 632 ? 29.469 -18.156 4.859 1 50.06 632 GLU B O 1
ATOM 10261 N N . SER B 1 633 ? 27.656 -18.406 6.172 1 52.62 633 SER B N 1
ATOM 10262 C CA . SER B 1 633 ? 28.484 -18.672 7.344 1 52.62 633 SER B CA 1
ATOM 10263 C C . SER B 1 633 ? 28 -19.891 8.102 1 52.62 633 SER B C 1
ATOM 10265 O O . SER B 1 633 ? 26.812 -20.219 8.062 1 52.62 633 SER B O 1
ATOM 10267 N N . THR B 1 634 ? 28.875 -20.938 8.211 1 50.25 634 THR B N 1
ATOM 10268 C CA . THR B 1 634 ? 28.594 -22.125 9.016 1 50.25 634 THR B CA 1
ATOM 10269 C C . THR B 1 634 ? 27.938 -21.734 10.336 1 50.25 634 THR B C 1
ATOM 10271 O O . THR B 1 634 ? 27.391 -22.594 11.039 1 50.25 634 THR B O 1
ATOM 10274 N N . GLU B 1 635 ? 28.219 -20.484 10.859 1 54.31 635 GLU B N 1
ATOM 10275 C CA . GLU B 1 635 ? 27.719 -20.125 12.188 1 54.31 635 GLU B CA 1
ATOM 10276 C C . GLU B 1 635 ? 26.922 -18.812 12.133 1 54.31 635 GLU B C 1
ATOM 10278 O O . GLU B 1 635 ? 27.219 -17.938 11.336 1 54.31 635 GLU B O 1
ATOM 10283 N N . CYS B 1 636 ? 25.766 -18.844 12.516 1 59 636 CYS B N 1
ATOM 10284 C CA . CYS B 1 636 ? 24.969 -17.641 12.727 1 59 636 CYS B CA 1
ATOM 10285 C C . CYS B 1 636 ? 25.766 -16.578 13.469 1 59 636 CYS B C 1
ATOM 10287 O O . CYS B 1 636 ? 26.047 -16.719 14.656 1 59 636 CYS B O 1
ATOM 10289 N N . ASP B 1 637 ? 26.484 -15.672 12.75 1 63.19 637 ASP B N 1
ATOM 10290 C CA . ASP B 1 637 ? 27.266 -14.609 13.367 1 63.19 637 ASP B CA 1
ATOM 10291 C C . ASP B 1 637 ? 26.359 -13.5 13.898 1 63.19 637 ASP B C 1
ATOM 10293 O O . ASP B 1 637 ? 25.141 -13.602 13.82 1 63.19 637 ASP B O 1
ATOM 10297 N N . ASP B 1 638 ? 26.953 -12.586 14.656 1 63.12 638 ASP B N 1
ATOM 10298 C CA . ASP B 1 638 ? 26.25 -11.508 15.336 1 63.12 638 ASP B CA 1
ATOM 10299 C C . ASP B 1 638 ? 25.438 -10.664 14.352 1 63.12 638 ASP B C 1
ATOM 10301 O O . ASP B 1 638 ? 24.359 -10.188 14.672 1 63.12 638 ASP B O 1
ATOM 10305 N N . GLU B 1 639 ? 25.953 -10.602 13.188 1 65.56 639 GLU B N 1
ATOM 10306 C CA . GLU B 1 639 ? 25.266 -9.789 12.195 1 65.56 639 GLU B CA 1
ATOM 10307 C C . GLU B 1 639 ? 23.969 -10.453 11.734 1 65.56 639 GLU B C 1
ATOM 10309 O O . GLU B 1 639 ? 22.938 -9.797 11.617 1 65.56 639 GLU B O 1
ATOM 10314 N N . LEU B 1 640 ? 24.141 -11.727 11.57 1 66.25 640 LEU B N 1
ATOM 10315 C CA . LEU B 1 640 ? 22.969 -12.477 11.18 1 66.25 640 LEU B CA 1
ATOM 10316 C C . LEU B 1 640 ? 21.922 -12.477 12.297 1 66.25 640 LEU B C 1
ATOM 10318 O O . LEU B 1 640 ? 20.719 -12.359 12.039 1 66.25 640 LEU B O 1
ATOM 10322 N N . GLY B 1 641 ? 22.453 -12.633 13.406 1 67.25 641 GLY B N 1
ATOM 10323 C CA . GLY B 1 641 ? 21.547 -12.578 14.547 1 67.25 641 GLY B CA 1
ATOM 10324 C C . GLY B 1 641 ? 20.766 -11.281 14.633 1 67.25 641 GLY B C 1
ATOM 10325 O O . GLY B 1 641 ? 19.562 -11.289 14.875 1 67.25 641 GLY B O 1
ATOM 10326 N N . ALA B 1 642 ? 21.422 -10.227 14.344 1 70.31 642 ALA B N 1
ATOM 10327 C CA . ALA B 1 642 ? 20.781 -8.922 14.383 1 70.31 642 ALA B CA 1
ATOM 10328 C C . ALA B 1 642 ? 19.734 -8.797 13.273 1 70.31 642 ALA B C 1
ATOM 10330 O O . ALA B 1 642 ? 18.672 -8.211 13.484 1 70.31 642 ALA B O 1
ATOM 10331 N N . ARG B 1 643 ? 20.016 -9.391 12.227 1 70.88 643 ARG B N 1
ATOM 10332 C CA . ARG B 1 643 ? 19.078 -9.344 11.102 1 70.88 643 ARG B CA 1
ATOM 10333 C C . ARG B 1 643 ? 17.828 -10.172 11.391 1 70.88 643 ARG B C 1
ATOM 10335 O O . ARG B 1 643 ? 16.719 -9.773 11.031 1 70.88 643 ARG B O 1
ATOM 10342 N N . ILE B 1 644 ? 18.062 -11.219 12.047 1 73.62 644 ILE B N 1
ATOM 10343 C CA . ILE B 1 644 ? 16.938 -12.086 12.383 1 73.62 644 ILE B CA 1
ATOM 10344 C C . ILE B 1 644 ? 16.031 -11.391 13.398 1 73.62 644 ILE B C 1
ATOM 10346 O O . ILE B 1 644 ? 14.812 -11.484 13.312 1 73.62 644 ILE B O 1
ATOM 10350 N N . VAL B 1 645 ? 16.688 -10.703 14.258 1 74.06 645 VAL B N 1
ATOM 10351 C CA . VAL B 1 645 ? 15.914 -9.969 15.25 1 74.06 645 VAL B CA 1
ATOM 10352 C C . VAL B 1 645 ? 15.023 -8.938 14.562 1 74.06 645 VAL B C 1
ATOM 10354 O O . VAL B 1 645 ? 13.844 -8.805 14.891 1 74.06 645 VAL B O 1
ATOM 10357 N N . LEU B 1 646 ? 15.531 -8.289 13.578 1 74.12 646 LEU B N 1
ATOM 10358 C CA . LEU B 1 646 ? 14.781 -7.27 12.852 1 74.12 646 LEU B CA 1
ATOM 10359 C C . LEU B 1 646 ? 13.648 -7.898 12.047 1 74.12 646 LEU B C 1
ATOM 10361 O O . LEU B 1 646 ? 12.547 -7.344 11.984 1 74.12 646 LEU B O 1
ATOM 10365 N N . LEU B 1 647 ? 13.945 -8.969 11.492 1 76.38 647 LEU B N 1
ATOM 10366 C CA . LEU B 1 647 ? 12.938 -9.656 10.695 1 76.38 647 LEU B CA 1
ATOM 10367 C C . LEU B 1 647 ? 11.805 -10.164 11.578 1 76.38 647 LEU B C 1
ATOM 10369 O O . LEU B 1 647 ? 10.625 -10.047 11.219 1 76.38 647 LEU B O 1
ATOM 10373 N N . VAL B 1 648 ? 12.164 -10.727 12.68 1 80.31 648 VAL B N 1
ATOM 10374 C CA . VAL B 1 648 ? 11.164 -11.227 13.617 1 80.31 648 VAL B CA 1
ATOM 10375 C C . VAL B 1 648 ? 10.289 -10.078 14.109 1 80.31 648 VAL B C 1
ATOM 10377 O O . VAL B 1 648 ? 9.07 -10.219 14.234 1 80.31 648 VAL B O 1
ATOM 10380 N N . HIS B 1 649 ? 10.875 -9 14.328 1 81.81 649 HIS B N 1
ATOM 10381 C CA . HIS B 1 649 ? 10.125 -7.824 14.734 1 81.81 649 HIS B CA 1
ATOM 10382 C C . HIS B 1 649 ? 9.164 -7.375 13.641 1 81.81 649 HIS B C 1
ATOM 10384 O O . HIS B 1 649 ? 8.008 -7.035 13.922 1 81.81 649 HIS B O 1
ATOM 10390 N N . ASP B 1 650 ? 9.602 -7.371 12.461 1 78.94 650 ASP B N 1
ATOM 10391 C CA . ASP B 1 650 ? 8.773 -6.98 11.32 1 78.94 650 ASP B CA 1
ATOM 10392 C C . ASP B 1 650 ? 7.566 -7.902 11.172 1 78.94 650 ASP B C 1
ATOM 10394 O O . ASP B 1 650 ? 6.438 -7.434 11.023 1 78.94 650 ASP B O 1
ATOM 10398 N N . ILE B 1 651 ? 7.844 -9.164 11.227 1 83.62 651 ILE B N 1
ATOM 10399 C CA . ILE B 1 651 ? 6.766 -10.133 11.086 1 83.62 651 ILE B CA 1
ATOM 10400 C C . ILE B 1 651 ? 5.777 -9.984 12.242 1 83.62 651 ILE B C 1
ATOM 10402 O O . ILE B 1 651 ? 4.566 -10.102 12.047 1 83.62 651 ILE B O 1
ATOM 10406 N N . THR B 1 652 ? 6.32 -9.75 13.414 1 88.06 652 THR B N 1
ATOM 10407 C CA . THR B 1 652 ? 5.48 -9.555 14.586 1 88.06 652 THR B CA 1
ATOM 10408 C C . THR B 1 652 ? 4.52 -8.391 14.375 1 88.06 652 THR B C 1
ATOM 10410 O O . THR B 1 652 ? 3.322 -8.508 14.641 1 88.06 652 THR B O 1
ATOM 10413 N N . GLU B 1 653 ? 5.012 -7.348 13.836 1 84.19 653 GLU B N 1
ATOM 10414 C CA . GLU B 1 653 ? 4.184 -6.168 13.617 1 84.19 653 GLU B CA 1
ATOM 10415 C C . GLU B 1 653 ? 3.133 -6.426 12.539 1 84.19 653 GLU B C 1
ATOM 10417 O O . GLU B 1 653 ? 2.002 -5.945 12.641 1 84.19 653 GLU B O 1
ATOM 10422 N N . ILE B 1 654 ? 3.5 -7.117 11.555 1 84.62 654 ILE B N 1
ATOM 10423 C CA . ILE B 1 654 ? 2.576 -7.445 10.469 1 84.62 654 ILE B CA 1
ATOM 10424 C C . ILE B 1 654 ? 1.428 -8.289 11.016 1 84.62 654 ILE B C 1
ATOM 10426 O O . ILE B 1 654 ? 0.26 -8.039 10.711 1 84.62 654 ILE B O 1
ATOM 10430 N N . ILE B 1 655 ? 1.747 -9.242 11.828 1 90.56 655 ILE B N 1
ATOM 10431 C CA . ILE B 1 655 ? 0.727 -10.117 12.391 1 90.56 655 ILE B CA 1
ATOM 10432 C C . ILE B 1 655 ? -0.165 -9.328 13.344 1 90.56 655 ILE B C 1
ATOM 10434 O O . ILE B 1 655 ? -1.383 -9.523 13.367 1 90.56 655 ILE B O 1
ATOM 10438 N N . ARG B 1 656 ? 0.412 -8.477 14.078 1 89.31 656 ARG B N 1
ATOM 10439 C CA . ARG B 1 656 ? -0.376 -7.633 14.969 1 89.31 656 ARG B CA 1
ATOM 10440 C C . ARG B 1 656 ? -1.37 -6.781 14.195 1 89.31 656 ARG B C 1
ATOM 10442 O O . ARG B 1 656 ? -2.521 -6.625 14.602 1 89.31 656 ARG B O 1
ATOM 10449 N N . THR B 1 657 ? -0.917 -6.285 13.109 1 84 657 THR B N 1
ATOM 10450 C CA . THR B 1 657 ? -1.79 -5.477 12.266 1 84 657 THR B CA 1
ATOM 10451 C C . THR B 1 657 ? -2.932 -6.324 11.703 1 84 657 THR B C 1
ATOM 10453 O O . THR B 1 657 ? -4.082 -5.879 11.68 1 84 657 THR B O 1
ATOM 10456 N N . ALA B 1 658 ? -2.617 -7.441 11.219 1 90.5 658 ALA B N 1
ATOM 10457 C CA . ALA B 1 658 ? -3.645 -8.344 10.711 1 90.5 658 ALA B CA 1
ATOM 10458 C C . ALA B 1 658 ? -4.637 -8.719 11.805 1 90.5 658 ALA B C 1
ATOM 10460 O O . ALA B 1 658 ? -5.844 -8.805 11.562 1 90.5 658 ALA B O 1
ATOM 10461 N N . THR B 1 659 ? -4.125 -8.914 13 1 92.44 659 THR B N 1
ATOM 10462 C CA . THR B 1 659 ? -4.969 -9.25 14.133 1 92.44 659 THR B CA 1
ATOM 10463 C C . THR B 1 659 ? -5.949 -8.125 14.438 1 92.44 659 THR B C 1
ATOM 10465 O O . THR B 1 659 ? -7.121 -8.375 14.727 1 92.44 659 THR B O 1
ATOM 10468 N N . ALA B 1 660 ? -5.504 -6.957 14.336 1 88.25 660 ALA B N 1
ATOM 10469 C CA . ALA B 1 660 ? -6.34 -5.793 14.602 1 88.25 660 ALA B CA 1
ATOM 10470 C C . ALA B 1 660 ? -7.52 -5.73 13.633 1 88.25 660 ALA B C 1
ATOM 10472 O O . ALA B 1 660 ? -8.602 -5.27 13.992 1 88.25 660 ALA B O 1
ATOM 10473 N N . SER B 1 661 ? -7.379 -6.211 12.477 1 89.19 661 SER B N 1
ATOM 10474 C CA . SER B 1 661 ? -8.43 -6.176 11.461 1 89.19 661 SER B CA 1
ATOM 10475 C C . SER B 1 661 ? -9.555 -7.148 11.797 1 89.19 661 SER B C 1
ATOM 10477 O O . SER B 1 661 ? -10.656 -7.039 11.25 1 89.19 661 SER B O 1
ATOM 10479 N N . LEU B 1 662 ? -9.281 -8.102 12.664 1 92.5 662 LEU B N 1
ATOM 10480 C CA . LEU B 1 662 ? -10.273 -9.117 13.008 1 92.5 662 LEU B CA 1
ATOM 10481 C C . LEU B 1 662 ? -11.07 -8.711 14.234 1 92.5 662 LEU B C 1
ATOM 10483 O O . LEU B 1 662 ? -12.102 -9.312 14.539 1 92.5 662 LEU B O 1
ATOM 10487 N N . GLN B 1 663 ? -10.594 -7.676 14.906 1 87.94 663 GLN B N 1
ATOM 10488 C CA . GLN B 1 663 ? -11.258 -7.242 16.125 1 87.94 663 GLN B CA 1
ATOM 10489 C C . GLN B 1 663 ? -12.617 -6.609 15.82 1 87.94 663 GLN B C 1
ATOM 10491 O O . GLN B 1 663 ? -12.906 -6.281 14.664 1 87.94 663 GLN B O 1
ATOM 10496 N N . TYR B 1 664 ? -13.352 -6.609 16.922 1 86.75 664 TYR B N 1
ATOM 10497 C CA . TYR B 1 664 ? -14.617 -5.906 16.781 1 86.75 664 TYR B CA 1
ATOM 10498 C C . TYR B 1 664 ? -14.398 -4.492 16.25 1 86.75 664 TYR B C 1
ATOM 10500 O O . TYR B 1 664 ? -13.461 -3.809 16.672 1 86.75 664 TYR B O 1
ATOM 10508 N N . VAL B 1 665 ? -15.203 -4.059 15.391 1 84.62 665 VAL B N 1
ATOM 10509 C CA . VAL B 1 665 ? -14.953 -2.877 14.57 1 84.62 665 VAL B CA 1
ATOM 10510 C C . VAL B 1 665 ? -14.922 -1.633 15.453 1 84.62 665 VAL B C 1
ATOM 10512 O O . VAL B 1 665 ? -14.469 -0.57 15.031 1 84.62 665 VAL B O 1
ATOM 10515 N N . LEU B 1 666 ? -15.391 -1.731 16.688 1 82.44 666 LEU B N 1
ATOM 10516 C CA . LEU B 1 666 ? -15.383 -0.554 17.547 1 82.44 666 LEU B CA 1
ATOM 10517 C C . LEU B 1 666 ? -14.219 -0.602 18.531 1 82.44 666 LEU B C 1
ATOM 10519 O O . LEU B 1 666 ? -14.062 0.294 19.359 1 82.44 666 LEU B O 1
ATOM 10523 N N . THR B 1 667 ? -13.391 -1.608 18.344 1 78.19 667 THR B N 1
ATOM 10524 C CA . THR B 1 667 ? -12.242 -1.75 19.219 1 78.19 667 THR B CA 1
ATOM 10525 C C . THR B 1 667 ? -10.992 -1.167 18.578 1 78.19 667 THR B C 1
ATOM 10527 O O . THR B 1 667 ? -10.664 -1.504 17.438 1 78.19 667 THR B O 1
ATOM 10530 N N . PHE B 1 668 ? -10.461 -0.226 19.297 1 78.69 668 PHE B N 1
ATOM 10531 C CA . PHE B 1 668 ? -9.227 0.37 18.812 1 78.69 668 PHE B CA 1
ATOM 10532 C C . PHE B 1 668 ? -8.039 -0.015 19.688 1 78.69 668 PHE B C 1
ATOM 10534 O O . PHE B 1 668 ? -8.18 -0.103 20.906 1 78.69 668 PHE B O 1
#

Foldseek 3Di:
DLQVLLVVLVFVDKDKDKDKDKDKDAFPAFKKKWKFFAPPPDDIDIDGCDPVQLFAAGQFDFDKDKFWEFEQFAQALLSLLVLLVVLAQARAEYEYEPFLADQALNVVSSVVSHHQAYEYEHFCQQFVPFDDQSWRFYAYYPNDNHGYTYGGNVVVLVVQVQQVVQDPADADDPVRDTDDPPGRRGGHTGDGIMMIIGGGMDMDIDMDIKMKGKQAADAARQAEEEEEAEDDPLFVLLVLLVVLLSVLSNVVSVVVVVPDGFNYMYMYMYAYPCRVLSVRLCCVCVVCLVSCLQHYQAYEYSRRAAQFQQAKAKAWDLQCVLLLLLLQQVFFHLVQPVPPVNGGHTRFVSLLVLAKDFFDQVLLVLLVVLLCVQVVPPPPPPQLADLPNDQQPADPVGRPFPLVSLSSNLNHGMGGDHAFDAPSRSCCCCQFPSLHIYMYMHHADSCQLVRSGPGRGHSNGSTPNRDPVCCCPPGAPVNSSSVRSSSSVSSSCRQCRHDLARSTRQLSVLSLQQQQLVVLLVLQVVQAPDDPSVLSVLVNVLSSLLSSLSSVLSVVVRVDDSVDSVVSVLSNSLSSCLSVLQFDPPPDCCPPPPVDPLPVRGGQARRHANRCSSVRRHRSSSVNLSVVCCSVPSHCDPVSSVVSSVSSVRSSVSSNRSSVSSDDPPDD/DLQVLLVVLVFVDKDKDKDKDKDKDAFPAFKKKWKFFAPPPDDIDIDGCDPVQLFDAGQFDFDKDKFWEFEQFAQALLSLLVLLVVLAQARAEYEYEPFLADQANNVVSSVVSHHQAYEYEHFCQQFVPFDDQSWRFYAYYDNDNHGYTYGGNVVVLVVQVQQVVQDPADADPPVRDTDDPPGRRGGHTGDGIMMIIGGGMDMDIDMDIKMKGKQAADAARQAEEEEEAEDDPLFVLQVLLVVLLSVLSNVVSVVVVVPDGFNYMYMYMYAYPCRVLSVRLVCVCVVCLVSCLQHYQAYEYSRRAAQFQQAKAKAWDLQCVLLLLLLQQVFFHLVQPPPPVNGGHTRFVSLLVLAKDFFDQVLLVLLVVLLCVQVVPPPPPPQPQDLDRDQQPADPVGRNFPLVSLSVNQNHGMGGDHAFDAPSRSCCCCQQPRLHIYMYMHHHDSCQLVRSGPGPGHSNGSTPNNDPVCCCPPGAPVNSSSVRSSSSVSSSCRQCRHDLARSTRQLSVLSLQQQQLVVLLVLQVVQAPDDPSVLSVLVNVLSSLLSSLSSVLSVVVRVDDSVDSVVSVLSNSLSSCLSVLQFDPPPDCPPPPPVDPLPVRGGQARRHANRCSSVRRHRSSSVNLSVVCCSVPVHCDPVSSVVSSVSSVRSSVSSNRSSVSSDDPPDD

Nearest PDB structures (foldseek):
  3rbu-assembly1_A  TM=8.150E-01  e=1.084E-45  Homo sapiens
  2oot-assembly1_A-2  TM=8.117E-01  e=5.884E-45  Homo sapiens
  3sje-assembly1_A  TM=8.231E-01  e=5.512E-44  Homo sapiens
  4p44-assembly1_A  TM=8.179E-01  e=5.220E-44  Homo sapiens
  4ome-assembly1_A-2  TM=8.141E-01  e=4.196E-44  Homo sapiens

Secondary structure (DSSP, 8-state):
-HHHHHHHHT-SEEEEEEEEEEEEEE-SS--EEEEEEGGG-S--EEEE--GGGT--EET----EEEEEEEEEET--HHHHHHHHHHT--TTEEEEEE-SSS-HHHHHHHHHHTT-SEEEEE--TTT-TTT--TT----EE--SSS--EEE--HHHHHHHHHHHHHH---PBPPGGG--S-TT---BSSPPSSEEEEEE--EEEEEEEEEEEEEEE--SSEEEEEEEEEEE--TT-TTHHHHHHHHHHHHHHHHHHHHTT---SEEEEEEEES-TTTTSHHHHHHHHHTHHHHHHHEEEEEE-S--BS-SSEEEEEE-GGGHHHHHHHHHSSB-TT---BTTB-SPBHHHHHHHHSEEEPPHHHHHHHHHHHHHHH----------S---STT-EETTEE--HHHHHHHHHH-SEEE-EEPPPTTSTTHHHHHTT---EEEEEEE-THHHHSS-SS---TTTTSTT--HHHIIIII-GGGHHHHHHHHHHHHHHHHHHH-SS----HHHHHHHHHHHHHHHHHHHHHH-SS--GGGGHHHHHHHHHHHHHHHHHHHHHHTS-TT-HHHHHHHHHHHHHHHHHTB----S----TTSS-GGG--BTTTPPPSS-TT-TTS-HHHHHHHHHHHHH-SS--HHHHHHHHHHHHHHHHHHHHHHHTTS-TT--/-HHHHHHHHT-SEEEEEEEEEEEEEE-SS--EEEEEEGGG-S--EEEE--GGGT--EET----EEEEEEEEEET--HHHHHHHHHHT--TTEEEEEE-SSS-HHHHHHHHHHTT-SEEEEE--TTT-TTT--TT----EE--SSS--EEE--HHHHHHHHHHHHHH---PBPPGGG--S-TT---BSSPPSSEEEEEE--EEEEEEEEEEEEEEEPPSSEEEEEEEEEEEE-TT-TTHHHHHHHHHHHHHHHHHHHHTT---SEEEEEEEEE-TTTTSHHHHHHHHHTHHHHHHHEEEEEE-S--BS-SSEEEEEE-GGGHHHHHHHHHSSB-TT---BTTB-S-BHHHHHHHHSEEEPPHHHHHHHHHHHHHHH----------S---STT-EETTEE--HHHHHHHHHH-SEEE-EEPPPTTSTTHHHHHTT---EEEEEEE-THHHHSS-SS---TTTTSTT--HHHIIIII-GGGHHHHHHHHHHHHHHHHHHH-SS----HHHHHHHHHHHHHHHHHHHHHH-SS--GGGGHHHHHHHHHHHHHHHHHHHHHHTS-TT-HHHHHHHHHHHHHHHHHTB----S-----SSS-GGG--BTTTPPPSS-TT-TTS-HHHHHHHHHHHHH-SS--HHHHHHHHHHHHHHHHHHHHHHHTTS-TT--

Radius of gyration: 34.83 Å; Cα contacts (8 Å, |Δi|>4): 2721; chains: 2; bounding box: 86×104×73 Å